Protein AF-0000000084718165 (afdb_homodimer)

Solvent-accessible surface area (backbone atoms only — not comparable to full-atom values): 44497 Å² total; per-residue (Å²): 133,73,77,80,74,73,81,77,75,74,74,78,70,77,78,74,75,75,68,73,74,72,73,70,65,73,81,68,83,66,70,57,52,50,59,66,57,52,39,53,63,62,62,57,82,48,58,59,39,62,93,77,41,86,30,27,52,35,53,53,54,49,40,37,50,51,48,50,33,68,74,63,71,43,50,74,46,80,48,78,74,64,51,44,33,27,45,48,38,58,29,52,63,39,50,43,60,94,84,36,72,75,68,33,61,76,42,34,51,23,50,34,94,40,27,24,42,30,72,43,43,61,33,57,46,48,63,50,45,33,48,48,49,71,42,84,83,52,71,51,41,34,32,42,34,27,53,38,59,22,34,41,47,25,38,37,34,44,84,41,56,41,62,46,38,27,30,24,43,33,38,40,29,50,57,78,73,63,51,69,68,55,48,51,51,49,51,52,51,43,44,46,49,60,39,67,87,56,53,69,51,72,43,84,39,88,50,65,47,33,41,82,20,30,33,34,29,34,58,53,95,90,38,77,41,77,44,35,40,34,22,34,41,25,60,66,48,43,38,74,29,59,38,58,58,91,39,39,34,25,38,36,33,41,35,39,46,55,60,46,51,24,63,51,21,62,53,81,43,57,65,59,80,71,37,76,40,64,84,54,37,66,56,39,61,45,77,56,69,62,75,87,68,92,61,51,76,69,45,79,46,78,42,86,31,28,37,60,59,80,68,45,62,28,48,49,27,38,51,44,39,64,53,42,49,85,60,35,73,27,53,44,28,57,41,79,76,45,78,43,47,44,88,76,51,54,70,69,55,37,65,62,40,32,55,50,88,68,23,22,38,34,36,34,36,38,33,36,35,36,80,76,46,78,78,50,70,67,59,51,36,50,52,51,42,43,39,44,68,66,58,43,68,31,79,42,88,86,73,81,48,92,82,57,78,74,129,136,74,80,78,76,76,82,77,76,74,75,82,71,77,76,77,76,74,69,73,75,73,73,69,63,73,79,68,85,66,69,57,53,51,58,66,56,50,38,52,64,62,65,58,82,48,56,59,40,62,93,78,41,87,32,26,54,35,51,52,55,50,41,34,51,51,48,51,34,68,74,63,71,43,50,75,46,81,47,79,75,64,52,45,34,28,46,49,38,58,30,52,62,39,50,42,61,92,83,35,74,74,67,34,61,75,40,32,51,24,49,34,94,40,26,22,43,31,72,45,42,60,32,58,46,49,64,51,45,34,48,48,49,71,43,86,83,51,73,50,41,33,34,42,33,26,52,39,59,23,35,42,46,27,39,37,34,43,85,42,56,42,62,46,38,27,30,23,42,33,39,39,30,50,57,77,73,62,50,68,68,57,48,52,52,49,51,52,51,43,45,48,50,60,38,67,89,55,54,69,52,71,43,84,38,88,50,66,47,32,40,82,20,29,32,34,30,35,59,53,96,90,38,76,42,77,43,33,40,35,24,35,40,26,59,66,49,43,39,74,28,60,37,59,58,92,39,39,34,26,40,34,32,41,34,39,46,55,60,46,50,24,63,49,20,64,53,82,41,59,66,58,82,71,37,76,38,64,83,53,37,65,57,40,60,45,77,56,67,62,76,88,68,90,62,52,77,70,45,80,46,78,43,85,32,29,37,60,59,80,69,45,63,29,48,49,26,38,51,42,38,63,52,43,49,86,60,35,73,26,53,43,30,56,43,79,78,45,79,42,46,45,87,77,50,55,72,67,55,37,64,62,40,33,55,51,87,69,23,21,38,34,36,36,38,38,34,35,34,36,81,74,46,78,76,50,70,67,58,51,35,51,53,49,41,42,40,46,68,66,58,43,67,31,80,42,86,86,73,81,46,90,80,58,80,76,128

pLDDT: mean 88.86, std 17.83, range [21.25, 98.88]

Radius of gyration: 31.39 Å; Cα contacts (8 Å, |Δi|>4): 1550; chains: 2; bounding box: 89×90×114 Å

Secondary structure (DSSP, 8-state):
-----------------------------PPBPPHHHHHHHHHS--TT-GGG---HHHHHHHHHHHHHHHHH--EEEE----SEEEHHHHTGGGT--TT-GGG-TTT--EEETTEEE-SSGGGGHHHHHHHHHHSSSPPSEEEEEEEEE-------SSS--SS-EEEEEEEEEESSPP-HHHHHHHHHHHHHHHSTT--EEEEE---TTEEEEEEEEEEETTEEEEEEEEEEEPHHHHHHTT--TTTEEEEEEEEEHHHHHHHHHT-S-GGGGG---HHHHGGGGSSSPPPPPPPPPPEEEEEEEEEETT--HHHHHHHHHHHHGGGGGGEEEEEEEEEEEGGGS-HHHHHHHT--TTEEEEEEEEEE--SSSPPPHHHHHHHHHHHHHHH--SSS---SSTT----/-----------------------------PPBPPHHHHHHHHHS--TT-GGG---HHHHHHHHHHHHHHHHH--EEEE----SEEEHHHHTGGGT--TT-GGG-TTT--EEETTEEE-SSGGGGHHHHHHHHHHSSSPPSEEEEEEEEE-------SSS--SS-EEEEEEEEEESSPP-HHHHHHHHHHHHHHHSTT--EEEEE---TTEEEEEEEEEEETTEEEEEEEEEEEPHHHHHHTT--TTTEEEEEEEEEHHHHHHHHHT-S-GGGGG---HHHHGGGGSSSPPPPPPPPPPEEEEEEEEEETT--HHHHHHHHHHHHGGGGGGEEEEEEEEEEEGGGS-HHHHHHHT--TTEEEEEEEEEE--SSSPPPHHHHHHHHHHHHHHH--SS----SSTT----

Nearest PDB structures (foldseek):
  6p24-assembly1_A  TM=9.070E-01  e=9.129E-20  Escherichia coli K-12
  4p73-assembly1_C  TM=8.836E-01  e=7.873E-19  Pseudomonas aeruginosa PAO1
  6p8t-assembly2_G  TM=8.090E-01  e=1.023E-19  Acinetobacter baumannii ATCC 19606 = CIP 70.34 = JCM 6841
  6p8t-assembly2_H  TM=8.080E-01  e=3.559E-19  Acinetobacter baumannii ATCC 19606 = CIP 70.34 = JCM 6841
  6p8t-assembly1_C  TM=8.003E-01  e=7.185E-18  Acinetobacter baumannii ATCC 19606 = CIP 70.34 = JCM 6841

Structure (mmCIF, N/CA/C/O backbone):
data_AF-0000000084718165-model_v1
#
loop_
_entity.id
_entity.type
_entity.pdbx_description
1 polymer 'Phenylalanyl-tRNA synthetase'
#
loop_
_atom_site.group_PDB
_atom_site.id
_atom_site.type_symbol
_atom_site.label_atom_id
_atom_site.label_alt_id
_atom_site.label_comp_id
_atom_site.label_asym_id
_atom_site.label_entity_id
_atom_site.label_seq_id
_atom_site.pdbx_PDB_ins_code
_atom_site.Cartn_x
_atom_site.Cartn_y
_atom_site.Cartn_z
_atom_site.occupancy
_atom_site.B_iso_or_equiv
_atom_site.auth_seq_id
_atom_site.auth_comp_id
_atom_site.auth_asym_id
_atom_site.auth_atom_id
_atom_site.pdbx_PDB_model_num
ATOM 1 N N . MET A 1 1 ? 24.234 -50.719 61.844 1 21.25 1 MET A N 1
ATOM 2 C CA . MET A 1 1 ? 22.891 -50.25 61.5 1 21.25 1 MET A CA 1
ATOM 3 C C . MET A 1 1 ? 22.844 -48.75 61.312 1 21.25 1 MET A C 1
ATOM 5 O O . MET A 1 1 ? 22.812 -48 62.312 1 21.25 1 MET A O 1
ATOM 9 N N . ALA A 1 2 ? 23.672 -48.281 60.5 1 31.02 2 ALA A N 1
ATOM 10 C CA . ALA A 1 2 ? 24.156 -46.906 60.344 1 31.02 2 ALA A CA 1
ATOM 11 C C . ALA A 1 2 ? 23.016 -45.938 60.062 1 31.02 2 ALA A C 1
ATOM 13 O O . ALA A 1 2 ? 22.031 -46.312 59.406 1 31.02 2 ALA A O 1
ATOM 14 N N . PRO A 1 3 ? 22.922 -44.969 60.969 1 33.56 3 PRO A N 1
ATOM 15 C CA . PRO A 1 3 ? 21.734 -44.094 60.969 1 33.56 3 PRO A CA 1
ATOM 16 C C . PRO A 1 3 ? 21.391 -43.625 59.562 1 33.56 3 PRO A C 1
ATOM 18 O O . PRO A 1 3 ? 22.266 -43.562 58.688 1 33.56 3 PRO A O 1
ATOM 21 N N . PRO A 1 4 ? 20.094 -43.781 59.156 1 32.81 4 PRO A N 1
ATOM 22 C CA . PRO A 1 4 ? 19.641 -43.5 57.812 1 32.81 4 PRO A CA 1
ATOM 23 C C . PRO A 1 4 ? 19.984 -42.062 57.344 1 32.81 4 PRO A C 1
ATOM 25 O O . PRO A 1 4 ? 20.156 -41.188 58.188 1 32.81 4 PRO A O 1
ATOM 28 N N . ALA A 1 5 ? 20.703 -41.969 56.281 1 35.66 5 ALA A N 1
ATOM 29 C CA . ALA A 1 5 ? 21.344 -40.812 55.656 1 35.66 5 ALA A CA 1
ATOM 30 C C . ALA A 1 5 ? 20.328 -39.688 55.438 1 35.66 5 ALA A C 1
ATOM 32 O O . ALA A 1 5 ? 19.188 -39.906 55.062 1 35.66 5 ALA A O 1
ATOM 33 N N . PRO A 1 6 ? 20.516 -38.594 56.188 1 32.34 6 PRO A N 1
ATOM 34 C CA . PRO A 1 6 ? 19.5 -37.562 56.156 1 32.34 6 PRO A CA 1
ATOM 35 C C . PRO A 1 6 ? 19.078 -37.125 54.75 1 32.34 6 PRO A C 1
ATOM 37 O O . PRO A 1 6 ? 19.859 -37.281 53.812 1 32.34 6 PRO A O 1
ATOM 40 N N . PRO A 1 7 ? 17.734 -37.094 54.469 1 29.02 7 PRO A N 1
ATOM 41 C CA . PRO A 1 7 ? 17.188 -36.844 53.125 1 29.02 7 PRO A CA 1
ATOM 42 C C . PRO A 1 7 ? 17.75 -35.562 52.5 1 29.02 7 PRO A C 1
ATOM 44 O O . PRO A 1 7 ? 18.016 -34.594 53.219 1 29.02 7 PRO A O 1
ATOM 47 N N . LEU A 1 8 ? 18.656 -35.719 51.531 1 28.25 8 LEU A N 1
ATOM 48 C CA . LEU A 1 8 ? 19.312 -34.656 50.75 1 28.25 8 LEU A CA 1
ATOM 49 C C . LEU A 1 8 ? 18.297 -33.625 50.281 1 28.25 8 LEU A C 1
ATOM 51 O O . LEU A 1 8 ? 17.297 -33.969 49.656 1 28.25 8 LEU A O 1
ATOM 55 N N . GLU A 1 9 ? 18.078 -32.594 51.094 1 26.33 9 GLU A N 1
ATOM 56 C CA . GLU A 1 9 ? 17.219 -31.484 50.75 1 26.33 9 GLU A CA 1
ATOM 57 C C . GLU A 1 9 ? 17.516 -30.969 49.344 1 26.33 9 GLU A C 1
ATOM 59 O O . GLU A 1 9 ? 18.672 -30.734 49 1 26.33 9 GLU A O 1
ATOM 64 N N . ASP A 1 10 ? 16.672 -31.391 48.344 1 24.83 10 ASP A N 1
ATOM 65 C CA . ASP A 1 10 ? 16.766 -31.016 46.938 1 24.83 10 ASP A CA 1
ATOM 66 C C . ASP A 1 10 ? 16.844 -29.5 46.781 1 24.83 10 ASP A C 1
ATOM 68 O O . ASP A 1 10 ? 15.992 -28.766 47.312 1 24.83 10 ASP A O 1
ATOM 72 N N . PRO A 1 11 ? 18.062 -28.984 46.656 1 26.55 11 PRO A N 1
ATOM 73 C CA . PRO A 1 11 ? 18.188 -27.516 46.531 1 26.55 11 PRO A CA 1
ATOM 74 C C . PRO A 1 11 ? 17.25 -26.938 45.5 1 26.55 11 PRO A C 1
ATOM 76 O O . PRO A 1 11 ? 16.938 -27.594 44.5 1 26.55 11 PRO A O 1
ATOM 79 N N . ALA A 1 12 ? 16.25 -26.047 45.938 1 27.22 12 ALA A N 1
ATOM 80 C CA . ALA A 1 12 ? 15.305 -25.234 45.156 1 27.22 12 ALA A CA 1
ATOM 81 C C . ALA A 1 12 ? 16 -24.547 44 1 27.22 12 ALA A C 1
ATOM 83 O O . ALA A 1 12 ? 16.953 -23.781 44.188 1 27.22 12 ALA A O 1
ATOM 84 N N . SER A 1 13 ? 16.203 -25.344 42.875 1 23.59 13 SER A N 1
ATOM 85 C CA . SER A 1 13 ? 16.797 -24.781 41.688 1 23.59 13 SER A CA 1
ATOM 86 C C . SER A 1 13 ? 16.25 -23.391 41.406 1 23.59 13 SER A C 1
ATOM 88 O O . SER A 1 13 ? 15.031 -23.172 41.469 1 23.59 13 SER A O 1
ATOM 90 N N . PRO A 1 14 ? 17.031 -22.344 41.656 1 26.06 14 PRO A N 1
ATOM 91 C CA . PRO A 1 14 ? 16.578 -20.969 41.406 1 26.06 14 PRO A CA 1
ATOM 92 C C . PRO A 1 14 ? 15.922 -20.812 40.031 1 26.06 14 PRO A C 1
ATOM 94 O O . PRO A 1 14 ? 16.297 -21.516 39.094 1 26.06 14 PRO A O 1
ATOM 97 N N . GLY A 1 15 ? 14.594 -20.688 40.031 1 22.33 15 GLY A N 1
ATOM 98 C CA . GLY A 1 15 ? 13.781 -20.375 38.844 1 22.33 15 GLY A CA 1
ATOM 99 C C . GLY A 1 15 ? 14.391 -19.297 37.969 1 22.33 15 GLY A C 1
ATOM 100 O O . GLY A 1 15 ? 14.648 -18.188 38.438 1 22.33 15 GLY A O 1
ATOM 101 N N . ALA A 1 16 ? 15.297 -19.719 37 1 24.53 16 ALA A N 1
ATOM 102 C CA . ALA A 1 16 ? 15.828 -18.812 36 1 24.53 16 ALA A CA 1
ATOM 103 C C . ALA A 1 16 ? 14.727 -17.938 35.406 1 24.53 16 ALA A C 1
ATOM 105 O O . ALA A 1 16 ? 13.75 -18.469 34.875 1 24.53 16 ALA A O 1
ATOM 106 N N . VAL A 1 17 ? 14.594 -16.797 36 1 25.36 17 VAL A N 1
ATOM 107 C CA . VAL A 1 17 ? 13.781 -15.773 35.344 1 25.36 17 VAL A CA 1
ATOM 108 C C . VAL A 1 17 ? 14.141 -15.68 33.875 1 25.36 17 VAL A C 1
ATOM 110 O O . VAL A 1 17 ? 15.281 -15.367 33.5 1 25.36 17 VAL A O 1
ATOM 113 N N . PHE A 1 18 ? 13.484 -16.469 33.062 1 23.06 18 PHE A N 1
ATOM 114 C CA . PHE A 1 18 ? 13.555 -16.25 31.625 1 23.06 18 PHE A CA 1
ATOM 115 C C . PHE A 1 18 ? 13.328 -14.781 31.281 1 23.06 18 PHE A C 1
ATOM 117 O O . PHE A 1 18 ? 12.234 -14.25 31.484 1 23.06 18 PHE A O 1
ATOM 124 N N . LEU A 1 19 ? 14.406 -14.047 31.391 1 24.67 19 LEU A N 1
ATOM 125 C CA . LEU A 1 19 ? 14.328 -12.727 30.781 1 24.67 19 LEU A CA 1
ATOM 126 C C . LEU A 1 19 ? 13.836 -12.812 29.344 1 24.67 19 LEU A C 1
ATOM 128 O O . LEU A 1 19 ? 14.367 -13.586 28.547 1 24.67 19 LEU A O 1
ATOM 132 N N . PRO A 1 20 ? 12.594 -12.578 29.109 1 26.23 20 PRO A N 1
ATOM 133 C CA . PRO A 1 20 ? 12.18 -12.594 27.703 1 26.23 20 PRO A CA 1
ATOM 134 C C . PRO A 1 20 ? 13.172 -11.875 26.781 1 26.23 20 PRO A C 1
ATOM 136 O O . PRO A 1 20 ? 13.773 -10.883 27.188 1 26.23 20 PRO A O 1
ATOM 139 N N . LEU A 1 21 ? 13.867 -12.562 26.016 1 26.08 21 LEU A N 1
ATOM 140 C CA . LEU A 1 21 ? 14.703 -11.977 24.969 1 26.08 21 LEU A CA 1
ATOM 141 C C . LEU A 1 21 ? 13.984 -10.805 24.297 1 26.08 21 LEU A C 1
ATOM 143 O O . LEU A 1 21 ? 12.914 -10.984 23.719 1 26.08 21 LEU A O 1
ATOM 147 N N . GLN A 1 22 ? 13.906 -9.703 24.891 1 27.86 22 GLN A N 1
ATOM 148 C CA . GLN A 1 22 ? 13.578 -8.531 24.094 1 27.86 22 GLN A CA 1
ATOM 149 C C . GLN A 1 22 ? 14.289 -8.578 22.75 1 27.86 22 GLN A C 1
ATOM 151 O O . GLN A 1 22 ? 15.516 -8.461 22.672 1 27.86 22 GLN A O 1
ATOM 156 N N . SER A 1 23 ? 13.992 -9.539 21.906 1 29.34 23 SER A N 1
ATOM 157 C CA . SER A 1 23 ? 14.539 -9.461 20.562 1 29.34 23 SER A CA 1
ATOM 158 C C . SER A 1 23 ? 14.5 -8.031 20.031 1 29.34 23 SER A C 1
ATOM 160 O O . SER A 1 23 ? 13.43 -7.512 19.703 1 29.34 23 SER A O 1
ATOM 162 N N . GLU A 1 24 ? 15.078 -7.148 20.703 1 33 24 GLU A N 1
ATOM 163 C CA . GLU A 1 24 ? 15.359 -5.883 20.016 1 33 24 GLU A CA 1
ATOM 164 C C . GLU A 1 24 ? 15.836 -6.117 18.594 1 33 24 GLU A C 1
ATOM 166 O O . GLU A 1 24 ? 16.938 -6.633 18.375 1 33 24 GLU A O 1
ATOM 171 N N . ASN A 1 25 ? 15.07 -6.66 17.672 1 33.56 25 ASN A N 1
ATOM 172 C CA . ASN A 1 25 ? 15.523 -6.637 16.281 1 33.56 25 ASN A CA 1
ATOM 173 C C . ASN A 1 25 ? 16.203 -5.316 15.938 1 33.56 25 ASN A C 1
ATOM 175 O O . ASN A 1 25 ? 15.641 -4.242 16.156 1 33.56 25 ASN A O 1
ATOM 179 N N . PRO A 1 26 ? 17.422 -5.238 15.992 1 37.44 26 PRO A N 1
ATOM 180 C CA . PRO A 1 26 ? 17.984 -4.012 15.422 1 37.44 26 PRO A CA 1
ATOM 181 C C . PRO A 1 26 ? 17.156 -3.471 14.258 1 37.44 26 PRO A C 1
ATOM 183 O O . PRO A 1 26 ? 16.75 -4.23 13.375 1 37.44 26 PRO A O 1
ATOM 186 N N . SER A 1 27 ? 16.172 -2.719 14.453 1 44.16 27 SER A N 1
ATOM 187 C CA . SER A 1 27 ? 15.367 -2.062 13.422 1 44.16 27 SER A CA 1
ATOM 188 C C . SER A 1 27 ? 16.172 -1.847 12.148 1 44.16 27 SER A C 1
ATOM 190 O O . SER A 1 27 ? 17 -0.93 12.078 1 44.16 27 SER A O 1
ATOM 192 N N . MET A 1 28 ? 16.875 -2.822 11.641 1 46.25 28 MET A N 1
ATOM 193 C CA . MET A 1 28 ? 17.531 -2.717 10.344 1 46.25 28 MET A CA 1
ATOM 194 C C . MET A 1 28 ? 16.672 -1.956 9.352 1 46.25 28 MET A C 1
ATOM 196 O O . MET A 1 28 ? 15.477 -2.244 9.211 1 46.25 28 MET A O 1
ATOM 200 N N . SER A 1 29 ? 17.016 -0.704 9.031 1 63.62 29 SER A N 1
ATOM 201 C CA . SER A 1 29 ? 16.484 0.235 8.055 1 63.62 29 SER A CA 1
ATOM 202 C C . SER A 1 29 ? 16.266 -0.441 6.703 1 63.62 29 SER A C 1
ATOM 204 O O . SER A 1 29 ? 17.219 -0.905 6.074 1 63.62 29 SER A O 1
ATOM 206 N N . VAL A 1 30 ? 15.25 -1.245 6.582 1 78.06 30 VAL A N 1
ATOM 207 C CA . VAL A 1 30 ? 14.945 -1.829 5.281 1 78.06 30 VAL A CA 1
ATOM 208 C C . VAL A 1 30 ? 14.547 -0.728 4.297 1 78.06 30 VAL A C 1
ATOM 210 O O . VAL A 1 30 ? 13.992 0.299 4.695 1 78.06 30 VAL A O 1
ATOM 213 N N . ARG A 1 31 ? 14.977 -0.974 3.102 1 85.75 31 ARG A N 1
ATOM 214 C CA . ARG A 1 31 ? 14.57 -0.051 2.047 1 85.75 31 ARG A CA 1
ATOM 215 C C . ARG A 1 31 ? 13.07 -0.16 1.772 1 85.75 31 ARG A C 1
ATOM 217 O O . ARG A 1 31 ? 12.562 -1.251 1.507 1 85.75 31 ARG A O 1
ATOM 224 N N . ILE A 1 32 ? 12.445 0.97 1.854 1 93.56 32 ILE A N 1
ATOM 225 C CA . ILE A 1 32 ? 10.992 1.021 1.681 1 93.56 32 ILE A CA 1
ATOM 226 C C . ILE A 1 32 ? 10.656 1.447 0.253 1 93.56 32 ILE A C 1
ATOM 228 O O . ILE A 1 32 ? 11.281 2.361 -0.291 1 93.56 32 ILE A O 1
ATOM 232 N N . LEU A 1 33 ? 9.75 0.747 -0.401 1 93.62 33 LEU A N 1
ATOM 233 C CA . LEU A 1 33 ? 9.289 1.1 -1.739 1 93.62 33 LEU A CA 1
ATOM 234 C C . LEU A 1 33 ? 8.75 2.527 -1.771 1 93.62 33 LEU A C 1
ATOM 236 O O . LEU A 1 33 ? 8.141 2.984 -0.804 1 93.62 33 LEU A O 1
ATOM 240 N N . SER A 1 34 ? 8.977 3.172 -2.91 1 92.56 34 SER A N 1
ATOM 241 C CA . SER A 1 34 ? 8.328 4.461 -3.127 1 92.56 34 SER A CA 1
ATOM 242 C C . SER A 1 34 ? 6.82 4.305 -3.303 1 92.56 34 SER A C 1
ATOM 244 O O . SER A 1 34 ? 6.34 3.219 -3.633 1 92.56 34 SER A O 1
ATOM 246 N N . THR A 1 35 ? 6.152 5.383 -3.125 1 93.44 35 THR A N 1
ATOM 247 C CA . THR A 1 35 ? 4.707 5.395 -3.307 1 93.44 35 THR A CA 1
ATOM 248 C C . THR A 1 35 ? 4.34 4.996 -4.734 1 93.44 35 THR A C 1
ATOM 250 O O . THR A 1 35 ? 3.404 4.223 -4.949 1 93.44 35 THR A O 1
ATOM 253 N N . ASP A 1 36 ? 5.062 5.492 -5.664 1 92 36 ASP A N 1
ATOM 254 C CA . ASP A 1 36 ? 4.809 5.184 -7.066 1 92 36 ASP A CA 1
ATOM 255 C C . ASP A 1 36 ? 5.016 3.699 -7.352 1 92 36 ASP A C 1
ATOM 257 O O . ASP A 1 36 ? 4.254 3.092 -8.109 1 92 36 ASP A O 1
ATOM 261 N N . ALA A 1 37 ? 6.039 3.141 -6.758 1 92.44 37 ALA A N 1
ATOM 262 C CA . ALA A 1 37 ? 6.324 1.723 -6.953 1 92.44 37 ALA A CA 1
ATOM 263 C C . ALA A 1 37 ? 5.203 0.854 -6.391 1 92.44 37 ALA A C 1
ATOM 265 O O . ALA A 1 37 ? 4.812 -0.14 -7.004 1 92.44 37 ALA A O 1
ATOM 266 N N . VAL A 1 38 ? 4.688 1.249 -5.227 1 96.06 38 VAL A N 1
ATOM 267 C CA . VAL A 1 38 ? 3.588 0.505 -4.617 1 96.06 38 VAL A CA 1
ATOM 268 C C . VAL A 1 38 ? 2.344 0.611 -5.496 1 96.06 38 VAL A C 1
ATOM 270 O O . VAL A 1 38 ? 1.677 -0.392 -5.766 1 96.06 38 VAL A O 1
ATOM 273 N N . ARG A 1 39 ? 2.047 1.783 -5.973 1 94.44 39 ARG A N 1
ATOM 274 C CA . ARG A 1 39 ? 0.891 1.995 -6.84 1 94.44 39 ARG A CA 1
ATOM 275 C C . ARG A 1 39 ? 0.983 1.136 -8.094 1 94.44 39 ARG A C 1
ATOM 277 O O . ARG A 1 39 ? -0.006 0.53 -8.516 1 94.44 39 ARG A O 1
ATOM 284 N N . TYR A 1 40 ? 2.127 1.091 -8.648 1 92.88 40 TYR A N 1
ATOM 285 C CA . TYR A 1 40 ? 2.326 0.296 -9.852 1 92.88 40 TYR A CA 1
ATOM 286 C C . TYR A 1 40 ? 2.09 -1.184 -9.578 1 92.88 40 TYR A C 1
ATOM 288 O O . TYR A 1 40 ? 1.356 -1.85 -10.312 1 92.88 40 TYR A O 1
ATOM 296 N N . ALA A 1 41 ? 2.746 -1.653 -8.539 1 94.88 41 ALA A N 1
ATOM 297 C CA . ALA A 1 41 ? 2.609 -3.066 -8.195 1 94.88 41 ALA A CA 1
ATOM 298 C C . ALA A 1 41 ? 1.144 -3.445 -8.008 1 94.88 41 ALA A C 1
ATOM 300 O O . ALA A 1 41 ? 0.702 -4.496 -8.477 1 94.88 41 ALA A O 1
ATOM 301 N N . LEU A 1 42 ? 0.367 -2.564 -7.379 1 96.19 42 LEU A N 1
ATOM 302 C CA . LEU A 1 42 ? -1.024 -2.854 -7.051 1 96.19 42 LEU A CA 1
ATOM 303 C C . LEU A 1 42 ? -1.921 -2.68 -8.273 1 96.19 42 LEU A C 1
ATOM 305 O O . LEU A 1 42 ? -3.104 -3.027 -8.234 1 96.19 42 LEU A O 1
ATOM 309 N N . SER A 1 43 ? -1.374 -2.172 -9.336 1 94.31 43 SER A N 1
ATOM 310 C CA . SER A 1 43 ? -2.164 -1.958 -10.547 1 94.31 43 SER A CA 1
ATOM 311 C C . SER A 1 43 ? -2.111 -3.174 -11.469 1 94.31 43 SER A C 1
ATOM 313 O O . SER A 1 43 ? -2.885 -3.271 -12.422 1 94.31 43 SER A O 1
ATOM 315 N N . ILE A 1 44 ? -1.213 -4.098 -11.172 1 94.56 44 ILE A N 1
ATOM 316 C CA . ILE A 1 44 ? -1.032 -5.266 -12.023 1 94.56 44 ILE A CA 1
ATOM 317 C C . ILE A 1 44 ? -2.24 -6.191 -11.898 1 94.56 44 ILE A C 1
ATOM 319 O O . ILE A 1 44 ? -2.643 -6.547 -10.789 1 94.56 44 ILE A O 1
ATOM 323 N N . ARG A 1 45 ? -2.795 -6.574 -13.008 1 95.5 45 ARG A N 1
ATOM 324 C CA . ARG A 1 45 ? -3.98 -7.426 -13.031 1 95.5 45 ARG A CA 1
ATOM 325 C C . ARG A 1 45 ? -3.666 -8.82 -12.5 1 95.5 45 ARG A C 1
ATOM 327 O O . ARG A 1 45 ? -2.691 -9.445 -12.922 1 95.5 45 ARG A O 1
ATOM 334 N N . ASP A 1 46 ? -4.453 -9.289 -11.562 1 97.56 46 ASP A N 1
ATOM 335 C CA . ASP A 1 46 ? -4.426 -10.68 -11.125 1 97.56 46 ASP A CA 1
ATOM 336 C C . ASP A 1 46 ? -5.23 -11.57 -12.07 1 97.56 46 ASP A C 1
ATOM 338 O O . ASP A 1 46 ? -6.461 -11.555 -12.055 1 97.56 46 ASP A O 1
ATOM 342 N N . LEU A 1 47 ? -4.562 -12.43 -12.797 1 98.12 47 LEU A N 1
ATOM 343 C CA . LEU A 1 47 ? -5.191 -13.219 -13.844 1 98.12 47 LEU A CA 1
ATOM 344 C C . LEU A 1 47 ? -6.047 -14.328 -13.25 1 98.12 47 LEU A C 1
ATOM 346 O O . LEU A 1 47 ? -6.863 -14.938 -13.945 1 98.12 47 LEU A O 1
ATOM 350 N N . THR A 1 48 ? -5.871 -14.602 -11.969 1 98.19 48 THR A N 1
ATOM 351 C CA . THR A 1 48 ? -6.66 -15.648 -11.328 1 98.19 48 THR A CA 1
ATOM 352 C C . THR A 1 48 ? -8.039 -15.125 -10.93 1 98.19 48 THR A C 1
ATOM 354 O O . THR A 1 48 ? -8.938 -15.906 -10.602 1 98.19 48 THR A O 1
ATOM 357 N N . ASP A 1 49 ? -8.227 -13.859 -10.922 1 97.06 49 ASP A N 1
ATOM 358 C CA . ASP A 1 49 ? -9.438 -13.211 -10.422 1 97.06 49 ASP A CA 1
ATOM 359 C C . ASP A 1 49 ? -10.406 -12.898 -11.555 1 97.06 49 ASP A C 1
ATOM 361 O O . ASP A 1 49 ? -10.117 -12.047 -12.406 1 97.06 49 ASP A O 1
ATOM 365 N N . PRO A 1 50 ? -11.547 -13.398 -11.562 1 95.69 50 PRO A N 1
ATOM 366 C CA . PRO A 1 50 ? -12.492 -13.156 -12.648 1 95.69 50 PRO A CA 1
ATOM 367 C C . PRO A 1 50 ? -13.078 -11.742 -12.617 1 95.69 50 PRO A C 1
ATOM 369 O O . PRO A 1 50 ? -13.594 -11.266 -13.633 1 95.69 50 PRO A O 1
ATOM 372 N N . SER A 1 51 ? -13.031 -11.117 -11.492 1 92.38 51 SER A N 1
ATOM 373 C CA . SER A 1 51 ? -13.57 -9.766 -11.398 1 92.38 51 SER A CA 1
ATOM 374 C C . SER A 1 51 ? -12.805 -8.805 -12.312 1 92.38 51 SER A C 1
ATOM 376 O O . SER A 1 51 ? -13.32 -7.742 -12.672 1 92.38 51 SER A O 1
ATOM 378 N N . SER A 1 52 ? -11.664 -9.273 -12.742 1 87.88 52 SER A N 1
ATOM 379 C CA . SER A 1 52 ? -10.836 -8.445 -13.609 1 87.88 52 SER A CA 1
ATOM 380 C C . SER A 1 52 ? -10.977 -8.859 -15.07 1 87.88 52 SER A C 1
ATOM 382 O O . SER A 1 52 ? -10.211 -8.422 -15.93 1 87.88 52 SER A O 1
ATOM 384 N N . GLY A 1 53 ? -11.852 -9.781 -15.352 1 93.94 53 GLY A N 1
ATOM 385 C CA . GLY A 1 53 ? -12.055 -10.289 -16.703 1 93.94 53 GLY A CA 1
ATOM 386 C C . GLY A 1 53 ? -11.688 -11.75 -16.844 1 93.94 53 GLY A C 1
ATOM 387 O O . GLY A 1 53 ? -10.969 -12.305 -16.016 1 93.94 53 GLY A O 1
ATOM 388 N N . PRO A 1 54 ? -12.086 -12.289 -17.906 1 96.81 54 PRO A N 1
ATOM 389 C CA . PRO A 1 54 ? -11.836 -13.719 -18.094 1 96.81 54 PRO A CA 1
ATOM 390 C C . PRO A 1 54 ? -10.391 -14.016 -18.5 1 96.81 54 PRO A C 1
ATOM 392 O O . PRO A 1 54 ? -9.742 -13.188 -19.141 1 96.81 54 PRO A O 1
ATOM 395 N N . HIS A 1 55 ? -9.914 -15.156 -18.125 1 98.44 55 HIS A N 1
ATOM 396 C CA . HIS A 1 55 ? -8.586 -15.633 -18.484 1 98.44 55 HIS A CA 1
ATOM 397 C C . HIS A 1 55 ? -8.453 -17.141 -18.25 1 98.44 55 HIS A C 1
ATOM 399 O O . HIS A 1 55 ? -9.07 -17.688 -17.328 1 98.44 55 HIS A O 1
ATOM 405 N N . ALA A 1 56 ? -7.586 -17.75 -19 1 98.62 56 ALA A N 1
ATOM 406 C CA . ALA A 1 56 ? -7.332 -19.188 -18.906 1 98.62 56 ALA A CA 1
ATOM 407 C C . ALA A 1 56 ? -6.848 -19.562 -17.516 1 98.62 56 ALA A C 1
ATOM 409 O O . ALA A 1 56 ? -7.09 -20.688 -17.047 1 98.62 56 ALA A O 1
ATOM 410 N N . MET A 1 57 ? -6.215 -18.656 -16.812 1 98.62 57 MET A N 1
ATOM 411 C CA . MET A 1 57 ? -5.715 -18.891 -15.469 1 98.62 57 MET A CA 1
ATOM 412 C C . MET A 1 57 ? -6.844 -19.312 -14.531 1 98.62 57 MET A C 1
ATOM 414 O O . MET A 1 57 ? -6.66 -20.172 -13.672 1 98.62 57 MET A O 1
ATOM 418 N N . GLN A 1 58 ? -8 -18.703 -14.688 1 98.56 58 GLN A N 1
ATOM 419 C CA . GLN A 1 58 ? -9.164 -19.016 -13.859 1 98.56 58 GLN A CA 1
ATOM 420 C C . GLN A 1 58 ? -9.664 -20.438 -14.125 1 98.56 58 GLN A C 1
ATOM 422 O O . GLN A 1 58 ? -10.125 -21.109 -13.211 1 98.56 58 GLN A O 1
ATOM 427 N N . ARG A 1 59 ? -9.523 -20.828 -15.312 1 98 59 ARG A N 1
ATOM 428 C CA . ARG A 1 59 ? -9.93 -22.188 -15.656 1 98 59 ARG A CA 1
ATOM 429 C C . ARG A 1 59 ? -9.031 -23.219 -14.984 1 98 59 ARG A C 1
ATOM 431 O O . ARG A 1 59 ? -9.5 -24.281 -14.547 1 98 59 ARG A O 1
ATOM 438 N N . LEU A 1 60 ? -7.762 -22.938 -14.953 1 97.88 60 LEU A N 1
ATOM 439 C CA . LEU A 1 60 ? -6.836 -23.812 -14.234 1 97.88 60 LEU A CA 1
ATOM 440 C C . LEU A 1 60 ? -7.234 -23.922 -12.766 1 97.88 60 LEU A C 1
ATOM 442 O O . LEU A 1 60 ? -7.254 -25.031 -12.219 1 97.88 60 LEU A O 1
ATOM 446 N N . VAL A 1 61 ? -7.504 -22.766 -12.172 1 98.5 61 VAL A N 1
ATOM 447 C CA . VAL A 1 61 ? -7.914 -22.734 -10.773 1 98.5 61 VAL A CA 1
ATOM 448 C C . VAL A 1 61 ? -9.172 -23.594 -10.586 1 98.5 61 VAL A C 1
ATOM 450 O O . VAL A 1 61 ? -9.234 -24.422 -9.688 1 98.5 61 VAL A O 1
ATOM 453 N N . ASP A 1 62 ? -10.109 -23.469 -11.477 1 98.12 62 ASP A N 1
ATOM 454 C CA . ASP A 1 62 ? -11.367 -24.188 -11.391 1 98.12 62 ASP A CA 1
ATOM 455 C C . ASP A 1 62 ? -11.148 -25.703 -11.531 1 98.12 62 ASP A C 1
ATOM 457 O O . ASP A 1 62 ? -11.75 -26.484 -10.797 1 98.12 62 ASP A O 1
ATOM 461 N N . ASP A 1 63 ? -10.32 -26.062 -12.445 1 97.94 63 ASP A N 1
ATOM 462 C CA . ASP A 1 63 ? -10.07 -27.469 -12.711 1 97.94 63 ASP A CA 1
ATOM 463 C C . ASP A 1 63 ? -9.484 -28.172 -11.492 1 97.94 63 ASP A C 1
ATOM 465 O O . ASP A 1 63 ? -9.93 -29.25 -11.117 1 97.94 63 ASP A O 1
ATOM 469 N N . VAL A 1 64 ? -8.539 -27.562 -10.938 1 98.38 64 VAL A N 1
ATOM 470 C CA . VAL A 1 64 ? -7.867 -28.219 -9.828 1 98.38 64 VAL A CA 1
ATOM 471 C C . VAL A 1 64 ? -8.805 -28.266 -8.617 1 98.38 64 VAL A C 1
ATOM 473 O O . VAL A 1 64 ? -8.836 -29.266 -7.895 1 98.38 64 VAL A O 1
ATOM 476 N N . LEU A 1 65 ? -9.539 -27.203 -8.367 1 98.62 65 LEU A N 1
ATOM 477 C CA . LEU A 1 65 ? -10.461 -27.203 -7.23 1 98.62 65 LEU A CA 1
ATOM 478 C C . LEU A 1 65 ? -11.578 -28.219 -7.43 1 98.62 65 LEU A C 1
ATOM 480 O O . LEU A 1 65 ? -11.992 -28.875 -6.473 1 98.62 65 LEU A O 1
ATOM 484 N N . ALA A 1 66 ? -12.055 -28.359 -8.641 1 98.31 66 ALA A N 1
ATOM 485 C CA . ALA A 1 66 ? -13.062 -29.375 -8.938 1 98.31 66 ALA A CA 1
ATOM 486 C C . ALA A 1 66 ? -12.531 -30.781 -8.68 1 98.31 66 ALA A C 1
ATOM 488 O O . ALA A 1 66 ? -13.227 -31.625 -8.102 1 98.31 66 ALA A O 1
ATOM 489 N N . ALA A 1 67 ? -11.344 -31.047 -9.102 1 98.56 67 ALA A N 1
ATOM 490 C CA . ALA A 1 67 ? -10.727 -32.344 -8.93 1 98.56 67 ALA A CA 1
ATOM 491 C C . ALA A 1 67 ? -10.562 -32.688 -7.449 1 98.56 67 ALA A C 1
ATOM 493 O O . ALA A 1 67 ? -10.859 -33.812 -7.023 1 98.56 67 ALA A O 1
ATOM 494 N N . LEU A 1 68 ? -10.07 -31.734 -6.699 1 98.5 68 LEU A N 1
ATOM 495 C CA . LEU A 1 68 ? -9.836 -31.969 -5.281 1 98.5 68 LEU A CA 1
ATOM 496 C C . LEU A 1 68 ? -11.156 -32.094 -4.523 1 98.5 68 LEU A C 1
ATOM 498 O O . LEU A 1 68 ? -11.266 -32.906 -3.602 1 98.5 68 LEU A O 1
ATOM 502 N N . ARG A 1 69 ? -12.109 -31.281 -4.895 1 97.5 69 ARG A N 1
ATOM 503 C CA . ARG A 1 69 ? -13.438 -31.406 -4.305 1 97.5 69 ARG A CA 1
ATOM 504 C C . ARG A 1 69 ? -14.023 -32.781 -4.543 1 97.5 69 ARG A C 1
ATOM 506 O O . ARG A 1 69 ? -14.625 -33.375 -3.646 1 97.5 69 ARG A O 1
ATOM 513 N N . GLU A 1 70 ? -13.906 -33.281 -5.703 1 97.38 70 GLU A N 1
ATOM 514 C CA . GLU A 1 70 ? -14.398 -34.594 -6.047 1 97.38 70 GLU A CA 1
ATOM 515 C C . GLU A 1 70 ? -13.664 -35.688 -5.266 1 97.38 70 GLU A C 1
ATOM 517 O O . GLU A 1 70 ? -14.281 -36.625 -4.77 1 97.38 70 GLU A O 1
ATOM 522 N N . ALA A 1 71 ? -12.414 -35.562 -5.141 1 97.31 71 ALA A N 1
ATOM 523 C CA . ALA A 1 71 ? -11.578 -36.562 -4.488 1 97.31 71 ALA A CA 1
ATOM 524 C C . ALA A 1 71 ? -11.875 -36.625 -2.99 1 97.31 71 ALA A C 1
ATOM 526 O O . ALA A 1 71 ? -11.898 -37.719 -2.404 1 97.31 71 ALA A O 1
ATOM 527 N N . TRP A 1 72 ? -12.078 -35.406 -2.381 1 95.56 72 TRP A N 1
ATOM 528 C CA . TRP A 1 72 ? -12.102 -35.375 -0.922 1 95.56 72 TRP A CA 1
ATOM 529 C C . TRP A 1 72 ? -13.508 -35.094 -0.405 1 95.56 72 TRP A C 1
ATOM 531 O O . TRP A 1 72 ? -13.797 -35.312 0.777 1 95.56 72 TRP A O 1
ATOM 541 N N . ARG A 1 73 ? -14.43 -34.562 -1.239 1 94.19 73 ARG A N 1
ATOM 542 C CA . ARG A 1 73 ? -15.789 -34.219 -0.838 1 94.19 73 ARG A CA 1
ATOM 543 C C . ARG A 1 73 ? -15.766 -33.312 0.388 1 94.19 73 ARG A C 1
ATOM 545 O O . ARG A 1 73 ? -16.531 -33.5 1.329 1 94.19 73 ARG A O 1
ATOM 552 N N . CYS A 1 74 ? -14.797 -32.438 0.384 1 92.56 74 CYS A N 1
ATOM 553 C CA . CYS A 1 74 ? -14.648 -31.516 1.508 1 92.56 74 CYS A CA 1
ATOM 554 C C . CYS A 1 74 ? -15.07 -30.094 1.118 1 92.56 74 CYS A C 1
ATOM 556 O O . CYS A 1 74 ? -15.375 -29.844 -0.046 1 92.56 74 CYS A O 1
ATOM 558 N N . ASP A 1 75 ? -15.18 -29.25 2.176 1 93.62 75 ASP A N 1
ATOM 559 C CA . ASP A 1 75 ? -15.461 -27.844 1.95 1 93.62 75 ASP A CA 1
ATOM 560 C C . ASP A 1 75 ? -14.281 -27.141 1.284 1 93.62 75 ASP A C 1
ATOM 562 O O . ASP A 1 75 ? -13.133 -27.328 1.696 1 93.62 75 ASP A O 1
ATOM 566 N N . VAL A 1 76 ? -14.539 -26.484 0.157 1 97 76 VAL A N 1
ATOM 567 C CA . VAL A 1 76 ? -13.5 -25.734 -0.545 1 97 76 VAL A CA 1
ATOM 568 C C . VAL A 1 76 ? -13.719 -24.234 -0.349 1 97 76 VAL A C 1
ATOM 570 O O . VAL A 1 76 ? -14.797 -23.703 -0.663 1 97 76 VAL A O 1
ATOM 573 N N . ARG A 1 77 ? -12.719 -23.531 0.191 1 96.94 77 ARG A N 1
ATOM 574 C CA . ARG A 1 77 ? -12.789 -22.094 0.409 1 96.94 77 ARG A CA 1
ATOM 575 C C . ARG A 1 77 ? -11.75 -21.359 -0.44 1 96.94 77 ARG A C 1
ATOM 577 O O . ARG A 1 77 ? -10.562 -21.391 -0.129 1 96.94 77 ARG A O 1
ATOM 584 N N . LEU A 1 78 ? -12.234 -20.766 -1.501 1 97.69 78 LEU A N 1
ATOM 585 C CA . LEU A 1 78 ? -11.383 -19.938 -2.357 1 97.69 78 LEU A CA 1
ATOM 586 C C . LEU A 1 78 ? -11.219 -18.547 -1.773 1 97.69 78 LEU A C 1
ATOM 588 O O . LEU A 1 78 ? -12.203 -17.812 -1.604 1 97.69 78 LEU A O 1
ATOM 592 N N . GLN A 1 79 ? -9.984 -18.172 -1.427 1 96.44 79 GLN A N 1
ATOM 593 C CA . GLN A 1 79 ? -9.695 -16.922 -0.728 1 96.44 79 GLN A CA 1
ATOM 594 C C . GLN A 1 79 ? -8.805 -16.016 -1.568 1 96.44 79 GLN A C 1
ATOM 596 O O . GLN A 1 79 ? -7.742 -16.438 -2.035 1 96.44 79 GLN A O 1
ATOM 601 N N . ARG A 1 80 ? -9.281 -14.805 -1.812 1 94.81 80 ARG A N 1
ATOM 602 C CA . ARG A 1 80 ? -8.477 -13.742 -2.396 1 94.81 80 ARG A CA 1
ATOM 603 C C . ARG A 1 80 ? -8.328 -12.57 -1.429 1 94.81 80 ARG A C 1
ATOM 605 O O . ARG A 1 80 ? -9.32 -12.078 -0.887 1 94.81 80 ARG A O 1
ATOM 612 N N . ARG A 1 81 ? -7.109 -12.203 -1.159 1 94 81 ARG A N 1
ATOM 613 C CA . ARG A 1 81 ? -6.863 -11.172 -0.156 1 94 81 ARG A CA 1
ATOM 614 C C . ARG A 1 81 ? -5.84 -10.156 -0.656 1 94 81 ARG A C 1
ATOM 616 O O . ARG A 1 81 ? -5.223 -10.352 -1.703 1 94 81 ARG A O 1
ATOM 623 N N . SER A 1 82 ? -5.691 -9.086 0.09 1 94.31 82 SER A N 1
ATOM 624 C CA . SER A 1 82 ? -4.75 -8.016 -0.216 1 94.31 82 SER A CA 1
ATOM 625 C C . SER A 1 82 ? -3.324 -8.547 -0.327 1 94.31 82 SER A C 1
ATOM 627 O O . SER A 1 82 ? -2.91 -9.398 0.466 1 94.31 82 SER A O 1
ATOM 629 N N . PRO A 1 83 ? -2.65 -7.965 -1.323 1 97.75 83 PRO A N 1
ATOM 630 C CA . PRO A 1 83 ? -1.261 -8.406 -1.46 1 97.75 83 PRO A CA 1
ATOM 631 C C . PRO A 1 83 ? -0.325 -7.734 -0.459 1 97.75 83 PRO A C 1
ATOM 633 O O . PRO A 1 83 ? 0.835 -8.133 -0.328 1 97.75 83 PRO A O 1
ATOM 636 N N . ILE A 1 84 ? -0.78 -6.711 0.172 1 98.31 84 ILE A N 1
ATOM 637 C CA . ILE A 1 84 ? -0.003 -6.152 1.273 1 98.31 84 ILE A CA 1
ATOM 638 C C . ILE A 1 84 ? -0.235 -6.977 2.539 1 98.31 84 ILE A C 1
ATOM 640 O O . ILE A 1 84 ? -1.358 -7.047 3.043 1 98.31 84 ILE A O 1
ATOM 644 N N . VAL A 1 85 ? 0.843 -7.562 3.029 1 98.31 85 VAL A N 1
ATOM 645 C CA . VAL A 1 85 ? 0.722 -8.461 4.172 1 98.31 85 VAL A CA 1
ATOM 646 C C . VAL A 1 85 ? 1.772 -8.109 5.223 1 98.31 85 VAL A C 1
ATOM 648 O O . VAL A 1 85 ? 2.754 -7.422 4.922 1 98.31 85 VAL A O 1
ATOM 651 N N . SER A 1 86 ? 1.555 -8.555 6.426 1 97.81 86 SER A N 1
ATOM 652 C CA . SER A 1 86 ? 2.527 -8.32 7.488 1 97.81 86 SER A CA 1
ATOM 653 C C . SER A 1 86 ? 3.758 -9.203 7.316 1 97.81 86 SER A C 1
ATOM 655 O O . SER A 1 86 ? 3.664 -10.305 6.777 1 97.81 86 SER A O 1
ATOM 657 N N . VAL A 1 87 ? 4.855 -8.68 7.809 1 97.19 87 VAL A N 1
ATOM 658 C CA . VAL A 1 87 ? 6.078 -9.477 7.859 1 97.19 87 VAL A CA 1
ATOM 659 C C . VAL A 1 87 ? 5.828 -10.75 8.656 1 97.19 87 VAL A C 1
ATOM 661 O O . VAL A 1 87 ? 6.293 -11.828 8.273 1 97.19 87 VAL A O 1
ATOM 664 N N . SER A 1 88 ? 5.043 -10.68 9.664 1 97 88 SER A N 1
ATOM 665 C CA . SER A 1 88 ? 4.738 -11.82 10.523 1 97 88 SER A CA 1
ATOM 666 C C . SER A 1 88 ? 3.984 -12.906 9.758 1 97 88 SER A C 1
ATOM 668 O O . SER A 1 88 ? 4.34 -14.078 9.828 1 97 88 SER A O 1
ATOM 670 N N . ASP A 1 89 ? 3.031 -12.523 8.961 1 97.44 89 ASP A N 1
ATOM 671 C CA . ASP A 1 89 ? 2.229 -13.508 8.242 1 97.44 89 ASP A CA 1
ATOM 672 C C . ASP A 1 89 ? 3.004 -14.086 7.059 1 97.44 89 ASP A C 1
ATOM 674 O O . ASP A 1 89 ? 2.795 -15.242 6.68 1 97.44 89 ASP A O 1
ATOM 678 N N . ASN A 1 90 ? 3.904 -13.32 6.5 1 97.94 90 ASN A N 1
ATOM 679 C CA . ASN A 1 90 ? 4.664 -13.773 5.34 1 97.94 90 ASN A CA 1
ATOM 680 C C . ASN A 1 90 ? 5.863 -14.625 5.746 1 97.94 90 ASN A C 1
ATOM 682 O O . ASN A 1 90 ? 6.293 -15.5 4.992 1 97.94 90 ASN A O 1
ATOM 686 N N . TYR A 1 91 ? 6.449 -14.352 7.004 1 97.25 91 TYR A N 1
ATOM 687 C CA . TYR A 1 91 ? 7.699 -15.023 7.336 1 97.25 91 TYR A CA 1
ATOM 688 C C . TYR A 1 91 ? 7.625 -15.672 8.711 1 97.25 91 TYR A C 1
ATOM 690 O O . TYR A 1 91 ? 7.73 -16.891 8.836 1 97.25 91 TYR A O 1
ATOM 698 N N . ASP A 1 92 ? 7.309 -14.914 9.781 1 97.12 92 ASP A N 1
ATOM 699 C CA . ASP A 1 92 ? 7.398 -15.398 11.156 1 97.12 92 ASP A CA 1
ATOM 700 C C . ASP A 1 92 ? 6.453 -16.578 11.383 1 97.12 92 ASP A C 1
ATOM 702 O O . ASP A 1 92 ? 6.883 -17.656 11.82 1 97.12 92 ASP A O 1
ATOM 706 N N . ARG A 1 93 ? 5.289 -16.422 11.016 1 97.44 93 ARG 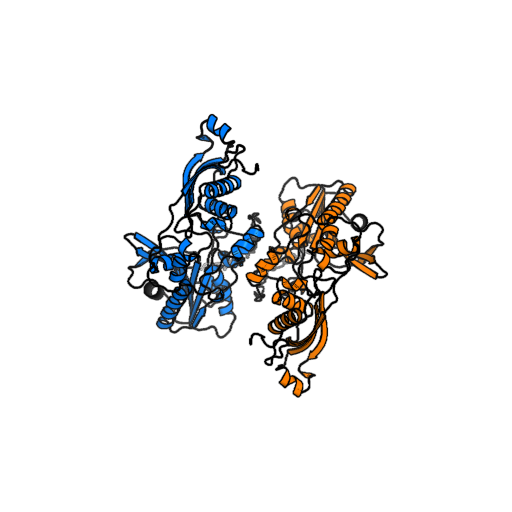A N 1
ATOM 707 C CA . ARG A 1 93 ? 4.262 -17.406 11.312 1 97.44 93 ARG A CA 1
ATOM 708 C C . ARG A 1 93 ? 4.359 -18.609 10.367 1 97.44 93 ARG A C 1
ATOM 710 O O . ARG A 1 93 ? 3.736 -19.641 10.602 1 97.44 93 ARG A O 1
ATOM 717 N N . LEU A 1 94 ? 5.098 -18.469 9.359 1 97.69 94 LEU A N 1
ATOM 718 C CA . LEU A 1 94 ? 5.434 -19.578 8.477 1 97.69 94 LEU A CA 1
ATOM 719 C C . LEU A 1 94 ? 6.781 -20.188 8.852 1 97.69 94 LEU A C 1
ATOM 721 O O . LEU A 1 94 ? 7.336 -20.984 8.102 1 97.69 94 LEU A O 1
ATOM 725 N N . ARG A 1 95 ? 7.34 -19.734 9.898 1 96.75 95 ARG A N 1
ATOM 726 C CA . ARG A 1 95 ? 8.492 -20.328 10.562 1 96.75 95 ARG A CA 1
ATOM 727 C C . ARG A 1 95 ? 9.773 -20.062 9.773 1 96.75 95 ARG A C 1
ATOM 729 O O . ARG A 1 95 ? 10.711 -20.875 9.82 1 96.75 95 ARG A O 1
ATOM 736 N N . TYR A 1 96 ? 9.773 -19.031 8.984 1 95.69 96 TYR A N 1
ATOM 737 C CA . TYR A 1 96 ? 11.031 -18.578 8.398 1 95.69 96 TYR A CA 1
ATOM 738 C C . TYR A 1 96 ? 11.969 -18.031 9.461 1 95.69 96 TYR A C 1
ATOM 740 O O . TYR A 1 96 ? 11.531 -17.312 10.375 1 95.69 96 TYR A O 1
ATOM 748 N N . PRO A 1 97 ? 13.234 -18.312 9.281 1 93.38 97 PRO A N 1
ATOM 749 C CA . PRO A 1 97 ? 14.18 -17.766 10.266 1 93.38 97 PRO A CA 1
ATOM 750 C C . PRO A 1 97 ? 14.242 -16.234 10.242 1 93.38 97 PRO A C 1
ATOM 752 O O . PRO A 1 97 ? 14.148 -15.633 9.172 1 93.38 97 PRO A O 1
ATOM 755 N N . PRO A 1 98 ? 14.32 -15.594 11.383 1 90.12 98 PRO A N 1
ATOM 756 C CA . PRO A 1 98 ? 14.344 -14.133 11.461 1 90.12 98 PRO A CA 1
ATOM 757 C C . PRO A 1 98 ? 15.484 -13.516 10.648 1 90.12 98 PRO A C 1
ATOM 759 O O . PRO A 1 98 ? 15.359 -12.383 10.172 1 90.12 98 PRO A O 1
ATOM 762 N N . ASP A 1 99 ? 16.562 -14.172 10.469 1 87.25 99 ASP A N 1
ATOM 763 C CA . ASP A 1 99 ? 17.703 -13.664 9.727 1 87.25 99 ASP A CA 1
ATOM 764 C C . ASP A 1 99 ? 17.875 -14.398 8.398 1 87.25 99 ASP A C 1
ATOM 766 O O . ASP A 1 99 ? 18.984 -14.438 7.84 1 87.25 99 ASP A O 1
ATOM 770 N N . GLY A 1 100 ? 16.859 -14.883 8 1 87.62 100 GLY A N 1
ATOM 771 C CA . GLY A 1 100 ? 16.938 -15.656 6.77 1 87.62 100 GLY A CA 1
ATOM 772 C C . GLY A 1 100 ? 17.109 -14.797 5.531 1 87.62 100 GLY A C 1
ATOM 773 O O . GLY A 1 100 ? 16.641 -13.664 5.484 1 87.62 100 GLY A O 1
ATOM 774 N N . ALA A 1 101 ? 17.688 -15.344 4.527 1 81.75 101 ALA A N 1
ATOM 775 C CA . ALA A 1 101 ? 17.984 -14.664 3.271 1 81.75 101 ALA A CA 1
ATOM 776 C C . ALA A 1 101 ? 16.703 -14.203 2.582 1 81.75 101 ALA A C 1
ATOM 778 O O . ALA A 1 101 ? 16.688 -13.18 1.898 1 81.75 101 ALA A O 1
ATOM 779 N N . ALA A 1 102 ? 15.656 -14.906 2.803 1 83.75 102 ALA A N 1
ATOM 780 C CA . ALA A 1 102 ? 14.383 -14.594 2.16 1 83.75 102 ALA A CA 1
ATOM 781 C C . ALA A 1 102 ? 13.891 -13.203 2.561 1 83.75 102 ALA A C 1
ATOM 783 O O . ALA A 1 102 ? 13.18 -12.547 1.798 1 83.75 102 ALA A O 1
ATOM 784 N N . ARG A 1 103 ? 14.367 -12.789 3.643 1 86.94 103 ARG A N 1
ATOM 785 C CA . ARG A 1 103 ? 13.875 -11.531 4.199 1 86.94 103 ARG A CA 1
ATOM 786 C C . ARG A 1 103 ? 14.695 -10.352 3.684 1 86.94 103 ARG A C 1
ATOM 788 O O . ARG A 1 103 ? 14.328 -9.195 3.895 1 86.94 103 ARG A O 1
ATOM 795 N N . ASP A 1 104 ? 15.711 -10.719 3.035 1 83.94 104 ASP A N 1
ATOM 796 C CA . ASP A 1 104 ? 16.594 -9.664 2.543 1 83.94 104 ASP A CA 1
ATOM 797 C C . ASP A 1 104 ? 15.844 -8.734 1.584 1 83.94 104 ASP A C 1
ATOM 799 O O . ASP A 1 104 ? 15.117 -9.195 0.707 1 83.94 104 ASP A O 1
ATOM 803 N N . GLU A 1 105 ? 16.047 -7.43 1.842 1 79.06 105 GLU A N 1
ATOM 804 C CA . GLU A 1 105 ? 15.391 -6.402 1.033 1 79.06 105 GLU A CA 1
ATOM 805 C C . GLU A 1 105 ? 15.773 -6.535 -0.438 1 79.06 105 GLU A C 1
ATOM 807 O O . GLU A 1 105 ? 15.078 -6.02 -1.314 1 79.06 105 GLU A O 1
ATOM 812 N N . ARG A 1 106 ? 16.766 -7.27 -0.723 1 78.56 106 ARG A N 1
ATOM 813 C CA . ARG A 1 106 ? 17.188 -7.535 -2.096 1 78.56 106 ARG A CA 1
ATOM 814 C C . ARG A 1 106 ? 16.188 -8.422 -2.814 1 78.56 106 ARG A C 1
ATOM 816 O O . ARG A 1 106 ? 16.109 -8.43 -4.043 1 78.56 106 ARG A O 1
ATOM 823 N N . TYR A 1 107 ? 15.367 -9.039 -1.974 1 81.75 107 TYR A N 1
ATOM 824 C CA . TYR A 1 107 ? 14.422 -9.977 -2.57 1 81.75 107 TYR A CA 1
ATOM 825 C C . TYR A 1 107 ? 12.992 -9.609 -2.223 1 81.75 107 TYR A C 1
ATOM 827 O O . TYR A 1 107 ? 12.055 -10 -2.922 1 81.75 107 TYR A O 1
ATOM 835 N N . THR A 1 108 ? 12.859 -8.914 -1.12 1 91 108 THR A N 1
ATOM 836 C CA . THR A 1 108 ? 11.539 -8.609 -0.587 1 91 108 THR A CA 1
ATOM 837 C C . THR A 1 108 ? 11.211 -7.133 -0.76 1 91 108 THR A C 1
ATOM 839 O O . THR A 1 108 ? 12.055 -6.27 -0.523 1 91 108 THR A O 1
ATOM 842 N N . ARG A 1 109 ? 10.047 -6.836 -1.197 1 94.75 109 ARG A N 1
ATOM 843 C CA . ARG A 1 109 ? 9.578 -5.469 -1.405 1 94.75 109 ARG A CA 1
ATOM 844 C C . ARG A 1 109 ? 8.789 -4.969 -0.199 1 94.75 109 ARG A C 1
ATOM 846 O O . ARG A 1 109 ? 7.582 -5.18 -0.113 1 94.75 109 ARG A O 1
ATOM 853 N N . TYR A 1 110 ? 9.406 -4.223 0.647 1 95.94 110 TYR A N 1
ATOM 854 C CA . TYR A 1 110 ? 8.797 -3.717 1.872 1 95.94 110 TYR A CA 1
ATOM 855 C C . TYR A 1 110 ? 8.039 -2.424 1.607 1 95.94 110 TYR A C 1
ATOM 857 O O . TYR A 1 110 ? 8.5 -1.57 0.846 1 95.94 110 TYR A O 1
ATOM 865 N N . VAL A 1 111 ? 6.887 -2.299 2.273 1 97.31 111 VAL A N 1
ATOM 866 C CA . VAL A 1 111 ? 6.113 -1.069 2.125 1 97.31 111 VAL A CA 1
ATOM 867 C C . VAL A 1 111 ? 6.223 -0.235 3.398 1 97.31 111 VAL A C 1
ATOM 869 O O . VAL A 1 111 ? 5.926 0.962 3.391 1 97.31 111 VAL A O 1
ATOM 872 N N . CYS A 1 112 ? 6.527 -0.779 4.469 1 96.06 112 CYS A N 1
ATOM 873 C CA . CYS A 1 112 ? 6.988 -0.173 5.715 1 96.06 112 CYS A CA 1
ATOM 874 C C . CYS A 1 112 ? 7.789 -1.171 6.539 1 96.06 112 CYS A C 1
ATOM 876 O O . CYS A 1 112 ? 8.18 -2.227 6.039 1 96.06 112 CYS A O 1
ATOM 878 N N . ASP A 1 113 ? 8.031 -0.835 7.82 1 94.25 113 ASP A N 1
ATOM 879 C CA . ASP A 1 113 ? 8.938 -1.667 8.609 1 94.25 113 ASP A CA 1
ATOM 880 C C . ASP A 1 113 ? 8.266 -2.975 9.016 1 94.25 113 ASP A C 1
ATOM 882 O O . ASP A 1 113 ? 8.938 -3.953 9.344 1 94.25 113 ASP A O 1
ATOM 886 N N . THR A 1 114 ? 6.926 -3.045 8.914 1 96.75 114 THR A N 1
ATOM 887 C CA . THR A 1 114 ? 6.238 -4.227 9.422 1 96.75 114 THR A CA 1
ATOM 888 C C . THR A 1 114 ? 5.402 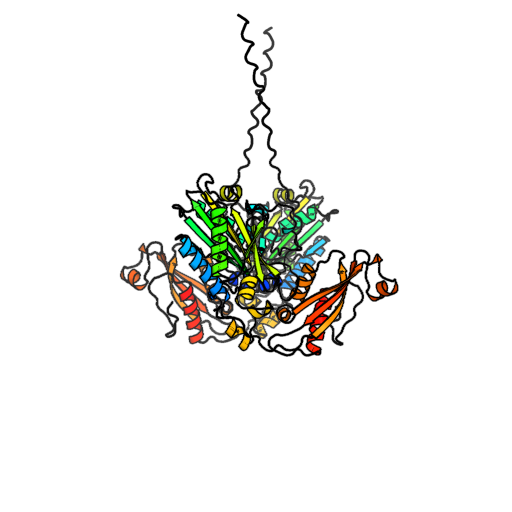-4.875 8.32 1 96.75 114 THR A C 1
ATOM 890 O O . THR A 1 114 ? 4.648 -5.816 8.578 1 96.75 114 THR A O 1
ATOM 893 N N . ALA A 1 115 ? 5.504 -4.395 7.117 1 97.69 115 ALA A N 1
ATOM 894 C CA . ALA A 1 115 ? 4.652 -4.918 6.051 1 97.69 115 ALA A CA 1
ATOM 895 C C . ALA A 1 115 ? 5.391 -4.934 4.715 1 97.69 115 ALA A C 1
ATOM 897 O O . ALA A 1 115 ? 6.363 -4.203 4.531 1 97.69 115 ALA A O 1
ATOM 898 N N . LEU A 1 116 ? 4.934 -5.777 3.84 1 98.19 116 LEU A N 1
ATOM 899 C CA . LEU A 1 116 ? 5.551 -5.988 2.535 1 98.19 116 LEU A CA 1
ATOM 900 C C . LEU A 1 116 ? 4.516 -6.453 1.515 1 98.19 116 LEU A C 1
ATOM 902 O O . LEU A 1 116 ? 3.375 -6.75 1.873 1 98.19 116 LEU A O 1
ATOM 906 N N . LEU A 1 117 ? 4.836 -6.324 0.259 1 98.06 117 LEU A N 1
ATOM 907 C CA . LEU A 1 117 ? 4.094 -7.055 -0.76 1 98.06 117 LEU A CA 1
ATOM 908 C C . LEU A 1 117 ? 4.395 -8.547 -0.687 1 98.06 117 LEU A C 1
ATOM 910 O O . LEU A 1 117 ? 5.559 -8.953 -0.666 1 98.06 117 LEU A O 1
ATOM 914 N N . ARG A 1 118 ? 3.398 -9.336 -0.613 1 98.5 118 ARG A N 1
ATOM 915 C CA . ARG A 1 118 ? 3.6 -10.75 -0.315 1 98.5 118 ARG A CA 1
ATOM 916 C C . ARG A 1 118 ? 4.555 -11.391 -1.315 1 98.5 118 ARG A C 1
ATOM 918 O O . ARG A 1 118 ? 4.461 -11.148 -2.52 1 98.5 118 ARG A O 1
ATOM 925 N N . THR A 1 119 ? 5.445 -12.273 -0.862 1 97.5 119 THR A N 1
ATOM 926 C CA . THR A 1 119 ? 6.434 -12.953 -1.688 1 97.5 119 THR A CA 1
ATOM 927 C C . THR A 1 119 ? 5.941 -14.344 -2.082 1 97.5 119 THR A C 1
ATOM 929 O O . THR A 1 119 ? 6.527 -14.992 -2.953 1 97.5 119 THR A O 1
ATOM 932 N N . GLN A 1 120 ? 4.91 -14.734 -1.42 1 97.81 120 GLN A N 1
ATOM 933 C CA . GLN A 1 120 ? 4.289 -16.047 -1.606 1 97.81 120 GLN A CA 1
ATOM 934 C C . GLN A 1 120 ? 2.838 -16.031 -1.136 1 97.81 120 GLN A C 1
ATOM 936 O O . GLN A 1 120 ? 2.494 -15.336 -0.176 1 97.81 120 GLN A O 1
ATOM 941 N N . THR A 1 121 ? 2.023 -16.828 -1.783 1 98.62 121 THR A N 1
ATOM 942 C CA . THR A 1 121 ? 0.615 -16.859 -1.406 1 98.62 121 THR A CA 1
ATOM 943 C C . THR A 1 121 ? 0.422 -17.578 -0.073 1 98.62 121 THR A C 1
ATOM 945 O O . THR A 1 121 ? -0.627 -17.438 0.561 1 98.62 121 THR A O 1
ATOM 948 N N . SER A 1 122 ? 1.452 -18.297 0.389 1 98.5 122 SER A N 1
ATOM 949 C CA . SER A 1 122 ? 1.369 -18.922 1.706 1 98.5 122 SER A CA 1
ATOM 950 C C . SER A 1 122 ? 1.154 -17.875 2.799 1 98.5 122 SER A C 1
ATOM 952 O O . SER A 1 122 ? 0.726 -18.219 3.906 1 98.5 122 SER A O 1
ATOM 954 N N . ALA A 1 123 ? 1.438 -16.656 2.492 1 98.31 123 ALA A N 1
ATOM 955 C CA . ALA A 1 123 ? 1.251 -15.562 3.449 1 98.31 123 ALA A CA 1
ATOM 956 C C . ALA A 1 123 ? -0.213 -15.445 3.863 1 98.31 123 ALA A C 1
ATOM 958 O O . ALA A 1 123 ? -0.524 -14.867 4.906 1 98.31 123 ALA A O 1
ATOM 959 N N . MET A 1 124 ? -1.089 -15.961 3.104 1 98.12 124 MET A N 1
ATOM 960 C CA . MET A 1 124 ? -2.52 -15.883 3.387 1 98.12 124 MET A CA 1
ATOM 961 C C . MET A 1 124 ? -2.939 -16.953 4.383 1 98.12 124 MET A C 1
ATOM 963 O O . MET A 1 124 ? -4.031 -16.891 4.949 1 98.12 124 MET A O 1
ATOM 967 N N . ILE A 1 125 ? -2.117 -17.922 4.652 1 98.38 125 ILE A N 1
ATOM 968 C CA . ILE A 1 125 ? -2.541 -19.141 5.328 1 98.38 125 ILE A CA 1
ATOM 969 C C . ILE A 1 125 ? -2.625 -18.891 6.832 1 98.38 125 ILE A C 1
ATOM 971 O O . ILE A 1 125 ? -3.619 -19.25 7.469 1 98.38 125 ILE A O 1
ATOM 975 N N . PRO A 1 126 ? -1.641 -18.234 7.449 1 97.5 126 PRO A N 1
ATOM 976 C CA . PRO A 1 126 ? -1.71 -18.078 8.906 1 97.5 126 PRO A CA 1
ATOM 977 C C . PRO A 1 126 ? -2.984 -17.375 9.359 1 97.5 126 PRO A C 1
ATOM 979 O O . PRO A 1 126 ? -3.682 -17.859 10.25 1 97.5 126 PRO A O 1
ATOM 982 N N . PRO A 1 127 ? -3.316 -16.234 8.758 1 96.12 127 PRO A N 1
ATOM 983 C CA . PRO A 1 127 ? -4.566 -15.609 9.203 1 96.12 127 PRO A CA 1
ATOM 984 C C . PRO A 1 127 ? -5.785 -16.5 8.977 1 96.12 127 PRO A C 1
ATOM 986 O O . PRO A 1 127 ? -6.727 -16.484 9.773 1 96.12 127 PRO A O 1
ATOM 989 N N . LEU A 1 128 ? -5.816 -17.25 7.934 1 96.06 128 LEU A N 1
ATOM 990 C CA . LEU A 1 128 ? -6.941 -18.141 7.648 1 96.06 128 LEU A CA 1
ATOM 991 C C . LEU A 1 128 ? -7.027 -19.266 8.68 1 96.06 128 LEU A C 1
ATOM 993 O O . LEU A 1 128 ? -8.125 -19.641 9.094 1 96.06 128 LEU A O 1
ATOM 997 N N . LEU A 1 129 ? -5.91 -19.812 9.078 1 96.38 129 LEU A N 1
ATOM 998 C CA . LEU A 1 129 ? -5.891 -20.859 10.102 1 96.38 129 LEU A CA 1
ATOM 999 C C . LEU A 1 129 ? -6.387 -20.312 11.438 1 96.38 129 LEU A C 1
ATOM 1001 O O . LEU A 1 129 ? -7.125 -21 12.156 1 96.38 129 LEU A O 1
ATOM 1005 N N . ARG A 1 130 ? -5.969 -19.109 11.758 1 94.44 130 ARG A N 1
ATOM 1006 C CA . ARG A 1 130 ? -6.469 -18.5 12.984 1 94.44 130 ARG A CA 1
ATOM 1007 C C . ARG A 1 130 ? -7.984 -18.328 12.938 1 94.44 130 ARG A C 1
ATOM 1009 O O . ARG A 1 130 ? -8.664 -18.547 13.938 1 94.44 130 ARG A O 1
ATOM 1016 N N . GLN A 1 131 ? -8.445 -17.938 11.797 1 91.88 131 GLN A N 1
ATOM 1017 C CA . GLN A 1 131 ? -9.891 -17.812 11.617 1 91.88 131 GLN A CA 1
ATOM 1018 C C . GLN A 1 131 ? -10.586 -19.156 11.797 1 91.88 131 GLN A C 1
ATOM 1020 O O . GLN A 1 131 ? -11.648 -19.234 12.422 1 91.88 131 GLN A O 1
ATOM 1025 N N . LEU A 1 132 ? -10.008 -20.188 11.242 1 91.94 132 LEU A N 1
ATOM 1026 C CA . LEU A 1 132 ? -10.562 -21.531 11.383 1 91.94 132 LEU A CA 1
ATOM 1027 C C . LEU A 1 132 ? -10.609 -21.953 12.852 1 91.94 132 LEU A C 1
ATOM 1029 O O . LEU A 1 132 ? -11.562 -22.594 13.281 1 91.94 132 LEU A O 1
ATOM 1033 N N . ALA A 1 133 ? -9.625 -21.578 13.602 1 91.31 133 ALA A N 1
ATOM 1034 C CA . ALA A 1 133 ? -9.508 -21.953 15.008 1 91.31 133 ALA A CA 1
ATOM 1035 C C . ALA A 1 133 ? -10.555 -21.234 15.852 1 91.31 133 ALA A C 1
ATOM 1037 O O . ALA A 1 133 ? -11.031 -21.781 16.859 1 91.31 133 ALA A O 1
ATOM 1038 N N . ASN A 1 134 ? -10.93 -20 15.43 1 86.69 134 ASN A N 1
ATOM 1039 C CA . ASN A 1 134 ? -11.773 -19.141 16.266 1 86.69 134 ASN A CA 1
ATOM 1040 C C . ASN A 1 134 ? -13.234 -19.203 15.82 1 86.69 134 ASN A C 1
ATOM 1042 O O . ASN A 1 134 ? -14.094 -18.547 16.406 1 86.69 134 ASN A O 1
ATOM 1046 N N . THR A 1 135 ? -13.578 -19.75 14.789 1 77.56 135 THR A N 1
ATOM 1047 C CA . THR A 1 135 ? -14.969 -19.812 14.336 1 77.56 135 THR A CA 1
ATOM 1048 C C . THR A 1 135 ? -15.555 -21.203 14.578 1 77.56 135 THR A C 1
ATOM 1050 O O . THR A 1 135 ? -15.328 -22.125 13.789 1 77.56 135 THR A O 1
ATOM 1053 N N . PRO A 1 136 ? -16.266 -21.375 15.703 1 65.75 136 PRO A N 1
ATOM 1054 C CA . PRO A 1 136 ? -16.938 -22.641 15.953 1 65.75 136 PRO A CA 1
ATOM 1055 C C . PRO A 1 136 ? -18.312 -22.734 15.289 1 65.75 136 PRO A C 1
ATOM 1057 O O . PRO A 1 136 ? -19 -21.719 15.18 1 65.75 136 PRO A O 1
ATOM 1060 N N . PRO A 1 137 ? -18.734 -23.984 14.547 1 64.5 137 PRO A N 1
ATOM 1061 C CA . PRO A 1 137 ? -17.938 -25.219 14.523 1 64.5 137 PRO A CA 1
ATOM 1062 C C . PRO A 1 137 ? -16.938 -25.234 13.367 1 64.5 137 PRO A C 1
ATOM 1064 O O . PRO A 1 137 ? -17.312 -24.969 12.219 1 64.5 137 PRO A O 1
ATOM 1067 N N . SER A 1 138 ? -15.719 -25.375 13.555 1 64.06 138 SER A N 1
ATOM 1068 C CA . SER A 1 138 ? -14.703 -25.516 12.516 1 64.06 138 SER A CA 1
ATOM 1069 C C . SER A 1 138 ? -14.969 -26.75 11.648 1 64.06 138 SER A C 1
ATOM 1071 O O . SER A 1 138 ? -15.352 -27.797 12.164 1 64.06 138 SER A O 1
ATOM 1073 N N . PRO A 1 139 ? -15.031 -26.422 10.297 1 71.56 139 PRO A N 1
ATOM 1074 C CA . PRO A 1 139 ? -15.234 -27.609 9.453 1 71.56 139 PRO A CA 1
ATOM 1075 C C . PRO A 1 139 ? -14.273 -28.75 9.797 1 71.56 139 PRO A C 1
ATOM 1077 O O . PRO A 1 139 ? -13.141 -28.5 10.211 1 71.56 139 PRO A O 1
ATOM 1080 N N . GLU A 1 140 ? -14.82 -29.938 9.633 1 83.81 140 GLU A N 1
ATOM 1081 C CA . GLU A 1 140 ? -14.016 -31.109 9.938 1 83.81 140 GLU A CA 1
ATOM 1082 C C . GLU A 1 140 ? -12.93 -31.328 8.891 1 83.81 140 GLU A C 1
ATOM 1084 O O . GLU A 1 140 ? -11.844 -31.812 9.211 1 83.81 140 GLU A O 1
ATOM 1089 N N . ASP A 1 141 ? -13.227 -30.969 7.691 1 94.56 141 ASP A N 1
ATOM 1090 C CA . ASP A 1 141 ? -12.336 -31.125 6.547 1 94.56 141 ASP A CA 1
ATOM 1091 C C . ASP A 1 141 ? -12.508 -29.984 5.547 1 94.56 141 ASP A C 1
ATOM 1093 O O . ASP A 1 141 ? -13.578 -29.844 4.953 1 94.56 141 ASP A O 1
ATOM 1097 N N . VAL A 1 142 ? -11.438 -29.156 5.406 1 96.81 142 VAL A N 1
ATOM 1098 C CA . VAL A 1 142 ? -11.57 -27.969 4.57 1 96.81 142 VAL A CA 1
ATOM 1099 C C . VAL A 1 142 ? -10.328 -27.812 3.695 1 96.81 142 VAL A C 1
ATOM 1101 O O . VAL A 1 142 ? -9.211 -28.094 4.137 1 96.81 142 VAL A O 1
ATOM 1104 N N . LEU A 1 143 ? -10.555 -27.438 2.449 1 98.31 143 LEU A N 1
ATOM 1105 C CA . LEU A 1 143 ? -9.484 -27.016 1.552 1 98.31 143 LEU A CA 1
ATOM 1106 C C . LEU A 1 143 ? -9.445 -25.5 1.421 1 98.31 143 LEU A C 1
ATOM 1108 O O . LEU A 1 143 ? -10.406 -24.891 0.947 1 98.31 143 LEU A O 1
ATOM 1112 N N . LEU A 1 144 ? -8.391 -24.906 1.897 1 98.31 144 LEU A N 1
ATOM 1113 C CA . LEU A 1 144 ? -8.125 -23.484 1.665 1 98.31 144 LEU A CA 1
ATOM 1114 C C . LEU A 1 144 ? -7.359 -23.281 0.365 1 98.31 144 LEU A C 1
ATOM 1116 O O . LEU A 1 144 ? -6.27 -23.844 0.19 1 98.31 144 LEU A O 1
ATOM 1120 N N . ALA A 1 145 ? -7.949 -22.625 -0.578 1 98.81 145 ALA A N 1
ATOM 1121 C CA . ALA A 1 145 ? -7.324 -22.312 -1.859 1 98.81 145 ALA A CA 1
ATOM 1122 C C . ALA A 1 145 ? -7.043 -20.812 -1.98 1 98.81 145 ALA A C 1
ATOM 1124 O O . ALA A 1 145 ? -7.965 -20 -1.922 1 98.81 145 ALA A O 1
ATOM 1125 N N . CYS A 1 146 ? -5.793 -20.469 -2.158 1 98.75 146 CYS A N 1
ATOM 1126 C CA . CYS A 1 146 ? -5.379 -19.062 -2.137 1 98.75 146 CYS A CA 1
ATOM 1127 C C . CYS A 1 146 ? -4.574 -18.719 -3.383 1 98.75 146 CYS A C 1
ATOM 1129 O O . CYS A 1 146 ? -3.344 -18.688 -3.346 1 98.75 146 CYS A O 1
ATOM 1131 N N . PRO A 1 147 ? -5.211 -18.406 -4.508 1 98.69 147 PRO A N 1
ATOM 1132 C CA . PRO A 1 147 ? -4.5 -17.938 -5.695 1 98.69 147 PRO A CA 1
ATOM 1133 C C . PRO A 1 147 ? -4.215 -16.438 -5.652 1 98.69 147 PRO A C 1
ATOM 1135 O O . PRO A 1 147 ? -4.91 -15.688 -4.961 1 98.69 147 PRO A O 1
ATOM 1138 N N . GLY A 1 148 ? -3.162 -16.047 -6.344 1 98.38 148 GLY A N 1
ATOM 1139 C CA . GLY A 1 148 ? -2.934 -14.609 -6.488 1 98.38 148 GLY A CA 1
ATOM 1140 C C . GLY A 1 148 ? -1.538 -14.273 -6.98 1 98.38 148 GLY A C 1
ATOM 1141 O O . GLY A 1 148 ? -0.717 -15.172 -7.191 1 98.38 148 GLY A O 1
ATOM 1142 N N . LEU A 1 149 ? -1.308 -12.992 -7.141 1 97.94 149 LEU A N 1
ATOM 1143 C CA . LEU A 1 149 ? 0.002 -12.461 -7.504 1 97.94 149 LEU A CA 1
ATOM 1144 C C . LEU A 1 149 ? 0.941 -12.461 -6.305 1 97.94 149 LEU A C 1
ATOM 1146 O O . LEU A 1 149 ? 0.497 -12.312 -5.164 1 97.94 149 LEU A O 1
ATOM 1150 N N . VAL A 1 150 ? 2.145 -12.648 -6.582 1 98.25 150 VAL A N 1
ATOM 1151 C CA . VAL A 1 150 ? 3.201 -12.414 -5.602 1 98.25 150 VAL A CA 1
ATOM 1152 C C . VAL A 1 150 ? 4.246 -11.469 -6.184 1 98.25 150 VAL A C 1
ATOM 1154 O O . VAL A 1 150 ? 4.25 -11.203 -7.387 1 98.25 150 VAL A O 1
ATOM 1157 N N . TYR A 1 151 ? 5.047 -10.922 -5.332 1 96.88 151 TYR A N 1
ATOM 1158 C CA . TYR A 1 151 ? 5.953 -9.852 -5.719 1 96.88 151 TYR A CA 1
ATOM 1159 C C . TYR A 1 151 ? 7.387 -10.164 -5.305 1 96.88 151 TYR A C 1
ATOM 1161 O O . TYR A 1 151 ? 7.703 -10.195 -4.113 1 96.88 151 TYR A O 1
ATOM 1169 N N . ARG A 1 152 ? 8.18 -10.344 -6.344 1 91.88 152 ARG A N 1
ATOM 1170 C CA . ARG A 1 152 ? 9.57 -10.695 -6.117 1 91.88 152 ARG A CA 1
ATOM 1171 C C . ARG A 1 152 ? 10.492 -9.914 -7.047 1 91.88 152 ARG A C 1
ATOM 1173 O O . ARG A 1 152 ? 10.062 -9.43 -8.094 1 91.88 152 ARG A O 1
ATOM 1180 N N . ARG A 1 153 ? 11.648 -9.75 -6.461 1 86.75 153 ARG A N 1
ATOM 1181 C CA . ARG A 1 153 ? 12.68 -9.281 -7.375 1 86.75 153 ARG A CA 1
ATOM 1182 C C . ARG A 1 153 ? 13.289 -10.445 -8.156 1 86.75 153 ARG A C 1
ATOM 1184 O O . ARG A 1 153 ? 13.648 -11.469 -7.57 1 86.75 153 ARG A O 1
ATOM 1191 N N . ASP A 1 154 ? 13.172 -10.383 -9.438 1 86.38 154 ASP A N 1
ATOM 1192 C CA . ASP A 1 154 ? 13.617 -11.5 -10.258 1 86.38 154 ASP A CA 1
ATOM 1193 C C . ASP A 1 154 ? 14.266 -11.008 -11.555 1 86.38 154 ASP A C 1
ATOM 1195 O O . ASP A 1 154 ? 14.086 -9.844 -11.938 1 86.38 154 ASP A O 1
ATOM 1199 N N . SER A 1 155 ? 15 -11.906 -12.148 1 88 155 SER A N 1
ATOM 1200 C CA . SER A 1 155 ? 15.578 -11.633 -13.453 1 88 155 SER A CA 1
ATOM 1201 C C . SER A 1 155 ? 14.5 -11.5 -14.523 1 88 155 SER A C 1
ATOM 1203 O O . SER A 1 155 ? 13.336 -11.852 -14.289 1 88 155 SER A O 1
ATOM 1205 N N . ILE A 1 156 ? 14.914 -10.883 -15.57 1 88.75 156 ILE A N 1
ATOM 1206 C CA . ILE A 1 156 ? 14 -10.789 -16.703 1 88.75 156 ILE A CA 1
ATOM 1207 C C . ILE A 1 156 ? 14.414 -11.781 -17.781 1 88.75 156 ILE A C 1
ATOM 1209 O O . ILE A 1 156 ? 15.5 -11.672 -18.359 1 88.75 156 ILE A O 1
ATOM 1213 N N . ASP A 1 157 ? 13.562 -12.672 -18.031 1 91.88 157 ASP A N 1
ATOM 1214 C CA . ASP A 1 157 ? 13.672 -13.578 -19.156 1 91.88 157 ASP A CA 1
ATOM 1215 C C . ASP A 1 157 ? 12.312 -14.18 -19.516 1 91.88 157 ASP A C 1
ATOM 1217 O O . ASP A 1 157 ? 11.273 -13.719 -19.031 1 91.88 157 ASP A O 1
ATOM 1221 N N . ARG A 1 158 ? 12.336 -15.188 -20.359 1 90.56 158 ARG A N 1
ATOM 1222 C CA . ARG A 1 158 ? 11.078 -15.688 -20.922 1 90.56 158 ARG A CA 1
ATOM 1223 C C . ARG A 1 158 ? 10.297 -16.469 -19.875 1 90.56 158 ARG A C 1
ATOM 1225 O O . ARG A 1 158 ? 9.102 -16.734 -20.062 1 90.56 158 ARG A O 1
ATOM 1232 N N . LEU A 1 159 ? 10.906 -16.75 -18.766 1 90.94 159 LEU A N 1
ATOM 1233 C CA . LEU A 1 159 ? 10.266 -17.656 -17.812 1 90.94 159 LEU A CA 1
ATOM 1234 C C . LEU A 1 159 ? 10.023 -16.938 -16.484 1 90.94 159 LEU A C 1
ATOM 1236 O O . LEU A 1 159 ? 9.32 -17.453 -15.617 1 90.94 159 LEU A O 1
ATOM 1240 N N . HIS A 1 160 ? 10.602 -15.742 -16.406 1 89.75 160 HIS A N 1
ATOM 1241 C CA . HIS A 1 160 ? 10.562 -15.086 -15.109 1 89.75 160 HIS A CA 1
ATOM 1242 C C . HIS A 1 160 ? 9.922 -13.711 -15.203 1 89.75 160 HIS A C 1
ATOM 1244 O O . HIS A 1 160 ? 10.062 -13.023 -16.219 1 89.75 160 HIS A O 1
ATOM 1250 N N . THR A 1 161 ? 9.219 -13.375 -14.18 1 91.56 161 THR A N 1
ATOM 1251 C CA . THR A 1 161 ? 8.617 -12.055 -14.023 1 91.56 161 THR A CA 1
ATOM 1252 C C . THR A 1 161 ? 8.68 -11.609 -12.57 1 91.56 161 THR A C 1
ATOM 1254 O O . THR A 1 161 ? 8.922 -12.414 -11.672 1 91.56 161 THR A O 1
ATOM 1257 N N . GLY A 1 162 ? 8.531 -10.383 -12.383 1 92.19 162 GLY A N 1
ATOM 1258 C CA . GLY A 1 162 ? 8.547 -9.836 -11.031 1 92.19 162 GLY A CA 1
ATOM 1259 C C . GLY A 1 162 ? 7.27 -10.094 -10.266 1 92.19 162 GLY A C 1
ATOM 1260 O O . GLY A 1 162 ? 7.258 -10.047 -9.031 1 92.19 162 GLY A O 1
ATOM 1261 N N . GLU A 1 163 ? 6.164 -10.352 -10.945 1 96 163 GLU A N 1
ATOM 1262 C CA . GLU A 1 163 ? 4.863 -10.539 -10.32 1 96 163 GLU A CA 1
ATOM 1263 C C . GLU A 1 163 ? 4.199 -11.828 -10.805 1 96 163 GLU A C 1
ATOM 1265 O O . GLU A 1 163 ? 3.107 -11.781 -11.383 1 96 163 GLU A O 1
ATOM 1270 N N . PRO A 1 164 ? 4.75 -12.945 -10.492 1 97.25 164 PRO A N 1
ATOM 1271 C CA . PRO A 1 164 ? 4.137 -14.211 -10.914 1 97.25 164 PRO A CA 1
ATOM 1272 C C . PRO A 1 164 ? 2.889 -14.555 -10.102 1 97.25 164 PRO A C 1
ATOM 1274 O O . PRO A 1 164 ? 2.633 -13.938 -9.062 1 97.25 164 PRO A O 1
ATOM 1277 N N . HIS A 1 165 ? 2.104 -15.484 -10.672 1 98.5 165 HIS A N 1
ATOM 1278 C CA . HIS A 1 165 ? 0.956 -16.031 -9.961 1 98.5 165 HIS A CA 1
ATOM 1279 C C . HIS A 1 165 ? 1.321 -17.312 -9.227 1 98.5 165 HIS A C 1
ATOM 1281 O O . HIS A 1 165 ? 2.006 -18.172 -9.781 1 98.5 165 HIS A O 1
ATOM 1287 N N . GLN A 1 166 ? 0.859 -17.391 -8.039 1 98.69 166 GLN A N 1
ATOM 1288 C CA . GLN A 1 166 ? 0.957 -18.609 -7.246 1 98.69 166 GLN A CA 1
ATOM 1289 C C . GLN A 1 166 ? -0.404 -19.016 -6.688 1 98.69 166 GLN A C 1
ATOM 1291 O O . GLN A 1 166 ? -1.356 -18.234 -6.734 1 98.69 166 GLN A O 1
ATOM 1296 N N . MET A 1 167 ? -0.489 -20.234 -6.215 1 98.88 167 MET A N 1
ATOM 1297 C CA . MET A 1 167 ? -1.657 -20.688 -5.465 1 98.88 167 MET A CA 1
ATOM 1298 C C . MET A 1 167 ? -1.251 -21.656 -4.352 1 98.88 167 MET A C 1
ATOM 1300 O O . MET A 1 167 ? -0.559 -22.641 -4.598 1 98.88 167 MET A O 1
ATOM 1304 N N . ASP A 1 168 ? -1.711 -21.328 -3.215 1 98.88 168 ASP A N 1
ATOM 1305 C CA . ASP A 1 168 ? -1.588 -22.266 -2.098 1 98.88 168 ASP A CA 1
ATOM 1306 C C . ASP A 1 168 ? -2.848 -23.109 -1.948 1 98.88 168 ASP A C 1
ATOM 1308 O O . ASP A 1 168 ? -3.965 -22.609 -2.074 1 98.88 168 ASP A O 1
ATOM 1312 N N . LEU A 1 169 ? -2.648 -24.359 -1.76 1 98.88 169 LEU A N 1
ATOM 1313 C CA . LEU A 1 169 ? -3.686 -25.344 -1.426 1 98.88 169 LEU A CA 1
ATOM 1314 C C . LEU A 1 169 ? -3.393 -26.016 -0.088 1 98.88 169 LEU A C 1
ATOM 1316 O O . LEU A 1 169 ? -2.43 -26.766 0.031 1 98.88 169 LEU A O 1
ATOM 1320 N N . TRP A 1 170 ? -4.227 -25.719 0.887 1 98.75 170 TRP A N 1
ATOM 1321 C CA . TRP A 1 170 ? -4.051 -26.297 2.219 1 98.75 170 TRP A CA 1
ATOM 1322 C C . TRP A 1 170 ? -5.281 -27.094 2.637 1 98.75 170 TRP A C 1
ATOM 1324 O O . TRP A 1 170 ? -6.367 -26.531 2.807 1 98.75 170 TRP A O 1
ATOM 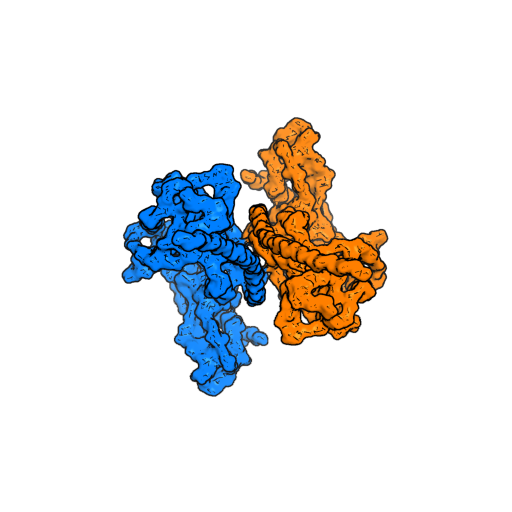1334 N N . ARG A 1 171 ? -5.109 -28.344 2.777 1 98.62 171 ARG A N 1
ATOM 1335 C CA . ARG A 1 171 ? -6.156 -29.172 3.377 1 98.62 171 ARG A CA 1
ATOM 1336 C C . ARG A 1 171 ? -5.969 -29.281 4.887 1 98.62 171 ARG A C 1
ATOM 1338 O O . ARG A 1 171 ? -4.887 -29.641 5.359 1 98.62 171 ARG A O 1
ATOM 1345 N N . VAL A 1 172 ? -6.945 -28.906 5.613 1 97.31 172 VAL A N 1
ATOM 1346 C CA . VAL A 1 172 ? -6.938 -29.016 7.07 1 97.31 172 VAL A CA 1
ATOM 1347 C C . VAL A 1 172 ? -8.07 -29.922 7.531 1 97.31 172 VAL A C 1
ATOM 1349 O O . VAL A 1 172 ? -9.234 -29.688 7.227 1 97.31 172 VAL A O 1
ATOM 1352 N N . ARG A 1 173 ? -7.699 -30.938 8.266 1 96 173 ARG A N 1
ATOM 1353 C CA . ARG A 1 173 ? -8.688 -31.938 8.641 1 96 173 ARG A CA 1
ATOM 1354 C C . ARG A 1 173 ? -8.617 -32.25 10.133 1 96 173 ARG A C 1
ATOM 1356 O O . ARG A 1 173 ? -7.527 -32.406 10.688 1 96 173 ARG A O 1
ATOM 1363 N N . ARG A 1 174 ? -9.773 -32.344 10.711 1 92.5 174 ARG A N 1
ATOM 1364 C CA . ARG A 1 174 ? -9.93 -32.875 12.062 1 92.5 174 ARG A CA 1
ATOM 1365 C C . ARG A 1 174 ? -10.25 -34.344 12.047 1 92.5 174 ARG A C 1
ATOM 1367 O O . ARG A 1 174 ? -11.023 -34.812 11.211 1 92.5 174 ARG A O 1
ATOM 1374 N N . GLY A 1 175 ? -9.633 -35.125 12.977 1 91.19 175 GLY A N 1
ATOM 1375 C CA . GLY A 1 175 ? -9.867 -36.562 13.039 1 91.19 175 GLY A CA 1
ATOM 1376 C C . GLY A 1 175 ? -8.664 -37.375 12.609 1 91.19 175 GLY A C 1
ATOM 1377 O O . GLY A 1 175 ? -7.555 -37.156 13.102 1 91.19 175 GLY A O 1
ATOM 1378 N N . ALA A 1 176 ? -8.977 -38.219 11.555 1 91.56 176 ALA A N 1
ATOM 1379 C CA . ALA A 1 176 ? -7.898 -39.094 11.109 1 91.56 176 ALA A CA 1
ATOM 1380 C C . ALA A 1 176 ? -6.73 -38.281 10.547 1 91.56 176 ALA A C 1
ATOM 1382 O O . ALA A 1 176 ? -6.922 -37.438 9.688 1 91.56 176 ALA A O 1
ATOM 1383 N N . PRO A 1 177 ? -5.602 -38.594 10.953 1 94.25 177 PRO A N 1
ATOM 1384 C CA . PRO A 1 177 ? -4.434 -37.812 10.547 1 94.25 177 PRO A CA 1
ATOM 1385 C C . PRO A 1 177 ? -4.121 -37.938 9.062 1 94.25 177 PRO A C 1
ATOM 1387 O O . PRO A 1 177 ? -4.277 -39 8.484 1 94.25 177 PRO A O 1
ATOM 1390 N N . LEU A 1 178 ? -3.736 -36.844 8.484 1 96.81 178 LEU A N 1
ATOM 1391 C CA . LEU A 1 178 ? -3.225 -36.812 7.121 1 96.81 178 LEU A CA 1
ATOM 1392 C C . LEU A 1 178 ? -1.722 -37.062 7.102 1 96.81 178 LEU A C 1
ATOM 1394 O O . LEU A 1 178 ? -0.969 -36.438 7.844 1 96.81 178 LEU A O 1
ATOM 1398 N N . GLY A 1 179 ? -1.301 -38.062 6.207 1 96.88 179 GLY A N 1
ATOM 1399 C CA . GLY A 1 179 ? 0.104 -38.438 6.117 1 96.88 179 GLY A CA 1
ATOM 1400 C C . GLY A 1 179 ? 0.659 -38.312 4.711 1 96.88 179 GLY A C 1
ATOM 1401 O O . GLY A 1 179 ? 0.065 -37.656 3.85 1 96.88 179 GLY A O 1
ATOM 1402 N N . VAL A 1 180 ? 1.777 -38.938 4.547 1 97.75 180 VAL A N 1
ATOM 1403 C CA . VAL A 1 180 ? 2.529 -38.844 3.301 1 97.75 180 VAL A CA 1
ATOM 1404 C C . VAL A 1 180 ? 1.731 -39.469 2.164 1 97.75 180 VAL A C 1
ATOM 1406 O O . VAL A 1 180 ? 1.771 -39 1.027 1 97.75 180 VAL A O 1
ATOM 1409 N N . GLU A 1 181 ? 1.027 -40.5 2.488 1 97.69 181 GLU A N 1
ATOM 1410 C CA . GLU A 1 181 ? 0.213 -41.156 1.459 1 97.69 181 GLU A CA 1
ATOM 1411 C C . GLU A 1 181 ? -0.857 -40.188 0.931 1 97.69 181 GLU A C 1
ATOM 1413 O O . GLU A 1 181 ? -1.09 -40.125 -0.277 1 97.69 181 GLU A O 1
ATOM 1418 N N . ALA A 1 182 ? -1.479 -39.5 1.856 1 98 182 ALA A N 1
ATOM 1419 C CA . ALA A 1 182 ? -2.469 -38.5 1.463 1 98 182 ALA A CA 1
ATOM 1420 C C . ALA A 1 182 ? -1.826 -37.406 0.64 1 98 182 ALA A C 1
ATOM 1422 O O . ALA A 1 182 ? -2.43 -36.875 -0.309 1 98 182 ALA A O 1
ATOM 1423 N N . LEU A 1 183 ? -0.646 -37.062 0.989 1 98.56 183 LEU A N 1
ATOM 1424 C CA . LEU A 1 183 ? 0.099 -36.031 0.277 1 98.56 183 LEU A CA 1
ATOM 1425 C C . LEU A 1 183 ? 0.381 -36.469 -1.16 1 98.56 183 LEU A C 1
ATOM 1427 O O . LEU A 1 183 ? 0.192 -35.688 -2.092 1 98.56 183 LEU A O 1
ATOM 1431 N N . ARG A 1 184 ? 0.811 -37.688 -1.317 1 98.19 184 ARG A N 1
ATOM 1432 C CA . ARG A 1 184 ? 1.11 -38.188 -2.65 1 98.19 184 ARG A CA 1
ATOM 1433 C C . ARG A 1 184 ? -0.149 -38.25 -3.506 1 98.19 184 ARG A C 1
ATOM 1435 O O . ARG A 1 184 ? -0.106 -38 -4.707 1 98.19 184 ARG A O 1
ATOM 1442 N N . HIS A 1 185 ? -1.206 -38.656 -2.891 1 98.38 185 HIS A N 1
ATOM 1443 C CA . HIS A 1 185 ? -2.48 -38.656 -3.602 1 98.38 185 HIS A CA 1
ATOM 1444 C C . HIS A 1 185 ? -2.879 -37.25 -4.043 1 98.38 185 HIS A C 1
ATOM 1446 O O . HIS A 1 185 ? -3.418 -37.094 -5.137 1 98.38 185 HIS A O 1
ATOM 1452 N N . MET A 1 186 ? -2.631 -36.312 -3.203 1 98.75 186 MET A N 1
ATOM 1453 C CA . MET A 1 186 ? -2.896 -34.906 -3.551 1 98.75 186 MET A CA 1
ATOM 1454 C C . MET A 1 186 ? -2.088 -34.5 -4.773 1 98.75 186 MET A C 1
ATOM 1456 O O . MET A 1 186 ? -2.629 -33.875 -5.703 1 98.75 186 MET A O 1
ATOM 1460 N N . VAL A 1 187 ? -0.854 -34.844 -4.781 1 98.81 187 VAL A N 1
ATOM 1461 C CA . VAL A 1 187 ? 0.032 -34.5 -5.891 1 98.81 187 VAL A CA 1
ATOM 1462 C C . VAL A 1 187 ? -0.505 -35.094 -7.188 1 98.81 187 VAL A C 1
ATOM 1464 O O . VAL A 1 187 ? -0.622 -34.406 -8.203 1 98.81 187 VAL A O 1
ATOM 1467 N N . GLU A 1 188 ? -0.832 -36.312 -7.094 1 98.62 188 GLU A N 1
ATOM 1468 C CA . GLU A 1 188 ? -1.337 -37.031 -8.273 1 98.62 188 GLU A CA 1
ATOM 1469 C C . GLU A 1 188 ? -2.611 -36.375 -8.797 1 98.62 188 GLU A C 1
ATOM 1471 O O . GLU A 1 188 ? -2.746 -36.125 -10 1 98.62 188 GLU A O 1
ATOM 1476 N N . THR A 1 189 ? -3.508 -36.094 -7.91 1 98.75 189 THR A N 1
ATOM 1477 C CA . THR A 1 189 ? -4.785 -35.469 -8.281 1 98.75 189 THR A CA 1
ATOM 1478 C C . THR A 1 189 ? -4.574 -34.125 -8.945 1 98.75 189 THR A C 1
ATOM 1480 O O . THR A 1 189 ? -5.18 -33.844 -9.977 1 98.75 189 THR A O 1
ATOM 1483 N N . VAL A 1 190 ? -3.68 -33.375 -8.391 1 98.81 190 VAL A N 1
ATOM 1484 C CA . VAL A 1 190 ? -3.43 -32 -8.867 1 98.81 190 VAL A CA 1
ATOM 1485 C C . VAL A 1 190 ? -2.742 -32.062 -10.227 1 98.81 190 VAL A C 1
ATOM 1487 O O . VAL A 1 190 ? -3.156 -31.375 -11.164 1 98.81 190 VAL A O 1
ATOM 1490 N N . VAL A 1 191 ? -1.766 -32.875 -10.414 1 98.69 191 VAL A N 1
ATOM 1491 C CA . VAL A 1 191 ? -1.023 -32.969 -11.672 1 98.69 191 VAL A CA 1
ATOM 1492 C C . VAL A 1 191 ? -1.939 -33.469 -12.781 1 98.69 191 VAL A C 1
ATOM 1494 O O . VAL A 1 191 ? -1.933 -32.938 -13.891 1 98.69 191 VAL A O 1
ATOM 1497 N N . ARG A 1 192 ? -2.734 -34.438 -12.469 1 98.19 192 ARG A N 1
ATOM 1498 C CA . ARG A 1 192 ? -3.646 -34.969 -13.469 1 98.19 192 ARG A CA 1
ATOM 1499 C C . ARG A 1 192 ? -4.652 -33.906 -13.922 1 98.19 192 ARG A C 1
ATOM 1501 O O . ARG A 1 192 ? -5.02 -33.875 -15.094 1 98.19 192 ARG A O 1
ATOM 1508 N N . ALA A 1 193 ? -5.074 -33.125 -12.992 1 98.31 193 ALA A N 1
ATOM 1509 C CA . ALA A 1 193 ? -6.062 -32.094 -13.297 1 98.31 193 ALA A CA 1
ATOM 1510 C C . ALA A 1 193 ? -5.445 -30.969 -14.117 1 98.31 193 ALA A C 1
ATOM 1512 O O . ALA A 1 193 ? -6.066 -30.453 -15.047 1 98.31 193 ALA A O 1
ATOM 1513 N N . LEU A 1 194 ? -4.246 -30.609 -13.805 1 98.25 194 LEU A N 1
ATOM 1514 C CA . LEU A 1 194 ? -3.641 -29.406 -14.367 1 98.25 194 LEU A CA 1
ATOM 1515 C C . LEU A 1 194 ? -2.867 -29.719 -15.641 1 98.25 194 LEU A C 1
ATOM 1517 O O . LEU A 1 194 ? -2.824 -28.922 -16.562 1 98.25 194 LEU A O 1
ATOM 1521 N N . LEU A 1 195 ? -2.248 -30.891 -15.656 1 98.06 195 LEU A N 1
ATOM 1522 C CA . LEU A 1 195 ? -1.423 -31.328 -16.766 1 98.06 195 LEU A CA 1
ATOM 1523 C C . LEU A 1 195 ? -1.733 -32.781 -17.141 1 98.06 195 LEU A C 1
ATOM 1525 O O . LEU A 1 195 ? -0.879 -33.656 -17 1 98.06 195 LEU A O 1
ATOM 1529 N N . PRO A 1 196 ? -2.91 -32.969 -17.719 1 96.69 196 PRO A N 1
ATOM 1530 C CA . PRO A 1 196 ? -3.32 -34.344 -18.016 1 96.69 196 PRO A CA 1
ATOM 1531 C C . PRO A 1 196 ? -2.318 -35.062 -18.906 1 96.69 196 PRO A C 1
ATOM 1533 O O . PRO A 1 196 ? -1.873 -34.531 -19.922 1 96.69 196 PRO A O 1
ATOM 1536 N N . GLY A 1 197 ? -1.963 -36.25 -18.406 1 94.5 197 GLY A N 1
ATOM 1537 C CA . GLY A 1 197 ? -1.142 -37.156 -19.219 1 94.5 197 GLY A CA 1
ATOM 1538 C C . GLY A 1 197 ? 0.346 -36.906 -19.031 1 94.5 197 GLY A C 1
ATOM 1539 O O . GLY A 1 197 ? 1.168 -37.656 -19.578 1 94.5 197 GLY A O 1
ATOM 1540 N N . ARG A 1 198 ? 0.711 -35.969 -18.266 1 95.75 198 ARG A N 1
ATOM 1541 C CA . ARG A 1 198 ? 2.127 -35.656 -18.094 1 95.75 198 ARG A CA 1
ATOM 1542 C C . ARG A 1 198 ? 2.762 -36.594 -17.047 1 95.75 198 ARG A C 1
ATOM 1544 O O . ARG A 1 198 ? 2.143 -36.906 -16.031 1 95.75 198 ARG A O 1
ATOM 1551 N N . GLU A 1 199 ? 4.02 -36.969 -17.375 1 97.25 199 GLU A N 1
ATOM 1552 C CA . GLU A 1 199 ? 4.809 -37.656 -16.359 1 97.25 199 GLU A CA 1
ATOM 1553 C C . GLU A 1 199 ? 5.254 -36.719 -15.258 1 97.25 199 GLU A C 1
ATOM 1555 O O . GLU A 1 199 ? 5.617 -35.562 -15.523 1 97.25 199 GLU A O 1
ATOM 1560 N N . TRP A 1 200 ? 5.172 -37.219 -14.023 1 98.06 200 TRP A N 1
ATOM 1561 C CA . TRP A 1 200 ? 5.582 -36.375 -12.906 1 98.06 200 TRP A CA 1
ATOM 1562 C C . TRP A 1 200 ? 6.414 -37.188 -11.906 1 98.06 200 TRP A C 1
ATOM 1564 O O . TRP A 1 200 ? 6.402 -38.406 -11.922 1 98.06 200 TRP A O 1
ATOM 1574 N N . ARG A 1 201 ? 7.199 -36.5 -11.109 1 98.12 201 ARG A N 1
ATOM 1575 C CA . ARG A 1 201 ? 7.984 -37.094 -10.023 1 98.12 201 ARG A CA 1
ATOM 1576 C C . ARG A 1 201 ? 8.055 -36.125 -8.836 1 98.12 201 ARG A C 1
ATOM 1578 O O . ARG A 1 201 ? 7.691 -34.969 -8.953 1 98.12 201 ARG A O 1
ATOM 1585 N N . VAL A 1 202 ? 8.422 -36.688 -7.68 1 98.19 202 VAL A N 1
ATOM 1586 C CA . VAL A 1 202 ? 8.625 -35.875 -6.488 1 98.19 202 VAL A CA 1
ATOM 1587 C C . VAL A 1 202 ? 10.023 -36.125 -5.926 1 98.19 202 VAL A C 1
ATOM 1589 O O . VAL A 1 202 ? 10.547 -37.219 -6.02 1 98.19 202 VAL A O 1
ATOM 1592 N N . THR A 1 203 ? 10.641 -35.125 -5.465 1 97.88 203 THR A N 1
ATOM 1593 C CA . THR A 1 203 ? 11.914 -35.188 -4.766 1 97.88 203 THR A CA 1
ATOM 1594 C C . THR A 1 203 ? 11.836 -34.469 -3.424 1 97.88 203 THR A C 1
ATOM 1596 O O . THR A 1 203 ? 11.055 -33.531 -3.258 1 97.88 203 THR A O 1
ATOM 1599 N N . PRO A 1 204 ? 12.594 -35 -2.467 1 97.62 204 PRO A N 1
ATOM 1600 C CA . PRO A 1 204 ? 12.57 -34.344 -1.158 1 97.62 204 PRO A CA 1
ATOM 1601 C C . PRO A 1 204 ? 12.945 -32.875 -1.235 1 97.62 204 PRO A C 1
ATOM 1603 O O . PRO A 1 204 ? 13.828 -32.469 -2.004 1 97.62 204 PRO A O 1
ATOM 1606 N N . ALA A 1 205 ? 12.219 -32.094 -0.516 1 96.88 205 ALA A N 1
ATOM 1607 C CA . ALA A 1 205 ? 12.461 -30.656 -0.373 1 96.88 205 ALA A CA 1
ATOM 1608 C C . ALA A 1 205 ? 12.188 -30.203 1.056 1 96.88 205 ALA A C 1
ATOM 1610 O O . ALA A 1 205 ? 11.492 -30.891 1.814 1 96.88 205 ALA A O 1
ATOM 1611 N N . ARG A 1 206 ? 12.828 -29.094 1.395 1 93.81 206 ARG A N 1
ATOM 1612 C CA . ARG A 1 206 ? 12.648 -28.578 2.744 1 93.81 206 ARG A CA 1
ATOM 1613 C C . ARG A 1 206 ? 12.023 -27.188 2.715 1 93.81 206 ARG A C 1
ATOM 1615 O O . ARG A 1 206 ? 12.469 -26.312 1.963 1 93.81 206 ARG A O 1
ATOM 1622 N N . HIS A 1 207 ? 11.008 -27.047 3.506 1 92.56 207 HIS A N 1
ATOM 1623 C CA . HIS A 1 207 ? 10.359 -25.766 3.775 1 92.56 207 HIS A CA 1
ATOM 1624 C C . HIS A 1 207 ? 10.141 -25.562 5.27 1 92.56 207 HIS A C 1
ATOM 1626 O O . HIS A 1 207 ? 9.859 -26.516 5.996 1 92.56 207 HIS A O 1
ATOM 1632 N N . PRO A 1 208 ? 10.164 -24.328 5.688 1 94.94 208 PRO A N 1
ATOM 1633 C CA . PRO A 1 208 ? 10.047 -24.062 7.125 1 94.94 208 PRO A CA 1
ATOM 1634 C C . PRO A 1 208 ? 8.672 -24.422 7.684 1 94.94 208 PRO A C 1
ATOM 1636 O O . PRO A 1 208 ? 8.539 -24.75 8.859 1 94.94 208 PRO A O 1
ATOM 1639 N N . TYR A 1 209 ? 7.68 -24.406 6.859 1 97.56 209 TYR A N 1
ATOM 1640 C CA . TYR A 1 209 ? 6.328 -24.516 7.395 1 97.56 209 TYR A CA 1
ATOM 1641 C C . TYR A 1 209 ? 5.742 -25.906 7.102 1 97.56 209 TYR A C 1
ATOM 1643 O O . TYR A 1 209 ? 4.547 -26.125 7.293 1 97.56 209 TYR A O 1
ATOM 1651 N N . THR A 1 210 ? 6.586 -26.828 6.625 1 98.19 210 THR A N 1
ATOM 1652 C CA . THR A 1 210 ? 6.121 -28.188 6.379 1 98.19 210 THR A CA 1
ATOM 1653 C C . THR A 1 210 ? 7.121 -29.203 6.922 1 98.19 210 THR A C 1
ATOM 1655 O O . THR A 1 210 ? 8.273 -28.859 7.215 1 98.19 210 THR A O 1
ATOM 1658 N N . THR A 1 211 ? 6.574 -30.406 7.164 1 98 211 THR A N 1
ATOM 1659 C CA . THR A 1 211 ? 7.387 -31.594 7.328 1 98 211 THR A CA 1
ATOM 1660 C C . THR A 1 211 ? 7.188 -32.562 6.152 1 98 211 THR A C 1
ATOM 1662 O O . THR A 1 211 ? 6.191 -32.469 5.43 1 98 211 THR A O 1
ATOM 1665 N N . GLU A 1 212 ? 8.234 -33.375 5.898 1 98.12 212 GLU A N 1
ATOM 1666 C CA . GLU A 1 212 ? 8.18 -34.344 4.793 1 98.12 212 GLU A CA 1
ATOM 1667 C C . GLU A 1 212 ? 7.949 -33.625 3.461 1 98.12 212 GLU A C 1
ATOM 1669 O O . GLU A 1 212 ? 7.078 -34 2.684 1 98.12 212 GLU A O 1
ATOM 1674 N N . GLY A 1 213 ? 8.656 -32.562 3.24 1 98.25 213 GLY A N 1
ATOM 1675 C CA . GLY A 1 213 ? 8.484 -31.719 2.064 1 98.25 213 GLY A CA 1
ATOM 1676 C C . GLY A 1 213 ? 8.891 -32.406 0.776 1 98.25 213 GLY A C 1
ATOM 1677 O O . GLY A 1 213 ? 9.828 -33.188 0.76 1 98.25 213 GLY A O 1
ATOM 1678 N N . LEU A 1 214 ? 8.172 -32.094 -0.327 1 98.62 214 LEU A N 1
ATOM 1679 C CA . LEU A 1 214 ? 8.43 -32.625 -1.657 1 98.62 214 LEU A CA 1
ATOM 1680 C C . LEU A 1 214 ? 8.391 -31.516 -2.711 1 98.62 214 LEU A C 1
ATOM 1682 O O . LEU A 1 214 ? 7.559 -30.609 -2.633 1 98.62 214 LEU A O 1
ATOM 1686 N N . GLN A 1 215 ? 9.281 -31.594 -3.598 1 98.62 215 GLN A N 1
ATOM 1687 C CA . GLN A 1 215 ? 9.211 -30.828 -4.828 1 98.62 215 GLN A CA 1
ATOM 1688 C C . GLN A 1 215 ? 8.523 -31.609 -5.941 1 98.62 215 GLN A C 1
ATOM 1690 O O . GLN A 1 215 ? 8.773 -32.812 -6.109 1 98.62 215 GLN A O 1
ATOM 1695 N N . ILE A 1 216 ? 7.695 -30.969 -6.691 1 98.75 216 ILE A N 1
ATOM 1696 C CA . ILE A 1 216 ? 6.953 -31.625 -7.766 1 98.75 216 ILE A CA 1
ATOM 1697 C C . ILE A 1 216 ? 7.516 -31.188 -9.117 1 98.75 216 ILE A C 1
ATOM 1699 O O . ILE A 1 216 ? 7.523 -30 -9.438 1 98.75 216 ILE A O 1
ATOM 1703 N N . ASP A 1 217 ? 7.887 -32.188 -9.922 1 98.5 217 ASP A N 1
ATOM 1704 C CA . ASP A 1 217 ? 8.398 -31.922 -11.258 1 98.5 217 ASP A CA 1
ATOM 1705 C C . ASP A 1 217 ? 7.574 -32.656 -12.32 1 98.5 217 ASP A C 1
ATOM 1707 O O . ASP A 1 217 ? 7.066 -33.75 -12.078 1 98.5 217 ASP A O 1
ATOM 1711 N N . VAL A 1 218 ? 7.516 -32 -13.453 1 98.19 218 VAL A N 1
ATOM 1712 C CA . VAL A 1 218 ? 6.871 -32.625 -14.602 1 98.19 218 VAL A CA 1
ATOM 1713 C C . VAL A 1 218 ? 7.84 -32.688 -15.781 1 98.19 218 VAL A C 1
ATOM 1715 O O . VAL A 1 218 ? 8.688 -31.797 -15.922 1 98.19 218 VAL A O 1
ATOM 1718 N N . HIS A 1 219 ? 7.625 -33.719 -16.531 1 95.69 219 HIS A N 1
ATOM 1719 C CA . HIS A 1 219 ? 8.508 -33.906 -17.672 1 95.69 219 HIS A CA 1
ATOM 1720 C C . HIS A 1 219 ? 8.008 -33.125 -18.891 1 95.69 219 HIS A C 1
ATOM 1722 O O . HIS A 1 219 ? 6.836 -33.219 -19.25 1 95.69 219 HIS A O 1
ATOM 1728 N N . GLN A 1 220 ? 8.883 -32.375 -19.438 1 90.5 220 GLN A N 1
ATOM 1729 C CA . GLN A 1 220 ? 8.617 -31.609 -20.656 1 90.5 220 GLN A CA 1
ATOM 1730 C C . GLN A 1 220 ? 9.836 -31.578 -21.562 1 90.5 220 GLN A C 1
ATOM 1732 O O . GLN A 1 220 ? 10.859 -30.984 -21.219 1 90.5 220 GLN A O 1
ATOM 1737 N N . GLY A 1 221 ? 9.641 -32.094 -22.766 1 87.69 221 GLY A N 1
ATOM 1738 C CA . GLY A 1 221 ? 10.695 -32.031 -23.766 1 87.69 221 GLY A CA 1
ATOM 1739 C C . GLY A 1 221 ? 12.016 -32.594 -23.281 1 87.69 221 GLY A C 1
ATOM 1740 O O . GLY A 1 221 ? 13.062 -31.953 -23.438 1 87.69 221 GLY A O 1
ATOM 1741 N N . GLY A 1 222 ? 12.008 -33.5 -22.531 1 90.12 222 GLY A N 1
ATOM 1742 C CA . GLY A 1 222 ? 13.234 -34.156 -22.094 1 90.12 222 GLY A CA 1
ATOM 1743 C C . GLY A 1 222 ? 13.773 -33.562 -20.797 1 90.12 222 GLY A C 1
ATOM 1744 O O . GLY A 1 222 ? 14.789 -34.031 -20.281 1 90.12 222 GLY A O 1
ATOM 1745 N N . GLU A 1 223 ? 13.18 -32.562 -20.312 1 93.94 223 GLU A N 1
ATOM 1746 C CA . GLU A 1 223 ? 13.648 -31.953 -19.078 1 93.94 223 GLU A CA 1
ATOM 1747 C C . GLU A 1 223 ? 12.57 -32 -18 1 93.94 223 GLU A C 1
ATOM 1749 O O . GLU A 1 223 ? 11.383 -32.094 -18.297 1 93.94 223 GLU A O 1
ATOM 1754 N N . TRP A 1 224 ? 13.062 -32 -16.703 1 96.19 224 TRP A N 1
ATOM 1755 C CA . TRP A 1 224 ? 12.156 -31.891 -15.57 1 96.19 224 TRP A CA 1
ATOM 1756 C C . TRP A 1 224 ? 11.984 -30.438 -15.133 1 96.19 224 TRP A C 1
ATOM 1758 O O . TRP A 1 224 ? 12.977 -29.734 -14.945 1 96.19 224 TRP A O 1
ATOM 1768 N N . VAL A 1 225 ? 10.766 -30.078 -15.07 1 96.38 225 VAL A N 1
ATOM 1769 C CA . VAL A 1 225 ? 10.445 -28.703 -14.688 1 96.38 225 VAL A CA 1
ATOM 1770 C C . VAL A 1 225 ? 9.695 -28.703 -13.359 1 96.38 225 VAL A C 1
ATOM 1772 O O . VAL A 1 225 ? 8.688 -29.391 -13.203 1 96.38 225 VAL A O 1
ATOM 1775 N N . GLU A 1 226 ? 10.172 -27.875 -12.453 1 97.44 226 GLU A N 1
ATOM 1776 C CA . GLU A 1 226 ? 9.492 -27.75 -11.172 1 97.44 226 GLU A CA 1
ATOM 1777 C C . GLU A 1 226 ? 8.195 -26.953 -11.312 1 97.44 226 GLU A C 1
ATOM 1779 O O . GLU A 1 226 ? 8.203 -25.859 -11.875 1 97.44 226 GLU A O 1
ATOM 1784 N N . ILE A 1 227 ? 7.121 -27.484 -10.742 1 98.31 227 ILE A N 1
ATOM 1785 C CA . ILE A 1 227 ? 5.852 -26.781 -10.875 1 98.31 227 ILE A CA 1
ATOM 1786 C C . ILE A 1 227 ? 5.336 -26.391 -9.5 1 98.31 227 ILE A C 1
ATOM 1788 O O . ILE A 1 227 ? 4.383 -25.609 -9.383 1 98.31 227 ILE A O 1
ATOM 1792 N N . GLY A 1 228 ? 5.906 -26.891 -8.469 1 98.25 228 GLY A N 1
ATOM 1793 C CA . GLY A 1 228 ? 5.449 -26.578 -7.125 1 98.25 228 GLY A CA 1
ATOM 1794 C C . GLY A 1 228 ? 6.117 -27.422 -6.055 1 98.25 228 GLY A C 1
ATOM 1795 O O . GLY A 1 228 ? 6.969 -28.25 -6.355 1 98.25 228 GLY A O 1
ATOM 1796 N N . GLU A 1 229 ? 5.762 -27.078 -4.816 1 98.5 229 GLU A N 1
ATOM 1797 C CA . GLU A 1 229 ? 6.219 -27.812 -3.646 1 98.5 229 GLU A CA 1
ATOM 1798 C C . GLU A 1 229 ? 5.062 -28.109 -2.691 1 98.5 229 GLU A C 1
ATOM 1800 O O . GLU A 1 229 ? 4.016 -27.469 -2.762 1 98.5 229 GLU A O 1
ATOM 1805 N N . CYS A 1 230 ? 5.301 -29.188 -1.844 1 98.69 230 CYS A N 1
ATOM 1806 C CA . CYS A 1 230 ? 4.254 -29.578 -0.907 1 98.69 230 CYS A CA 1
ATOM 1807 C C . CYS A 1 230 ? 4.844 -30.266 0.314 1 98.69 230 CYS A C 1
ATOM 1809 O O . CYS A 1 230 ? 6.059 -30.469 0.394 1 98.69 230 CYS A O 1
ATOM 1811 N N . GLY A 1 231 ? 4.016 -30.5 1.295 1 98.81 231 GLY A N 1
ATOM 1812 C CA . GLY A 1 231 ? 4.391 -31.203 2.512 1 98.81 231 GLY A CA 1
ATOM 1813 C C . GLY A 1 231 ? 3.254 -31.312 3.508 1 98.81 231 GLY A C 1
ATOM 1814 O O . GLY A 1 231 ? 2.125 -30.922 3.221 1 98.81 231 GLY A O 1
ATOM 1815 N N . LEU A 1 232 ? 3.596 -32.031 4.574 1 98.75 232 LEU A N 1
ATOM 1816 C CA . LEU A 1 232 ? 2.678 -32.031 5.707 1 98.75 232 LEU A CA 1
ATOM 1817 C C . LEU A 1 232 ? 2.771 -30.719 6.477 1 98.75 232 LEU A C 1
ATOM 1819 O O . LEU A 1 232 ? 3.871 -30.234 6.762 1 98.75 232 LEU A O 1
ATOM 1823 N N . ALA A 1 233 ? 1.581 -30.156 6.73 1 98.5 233 ALA A N 1
ATOM 1824 C CA . ALA A 1 233 ? 1.606 -28.906 7.492 1 98.5 233 ALA A CA 1
ATOM 1825 C C . ALA A 1 233 ? 2.35 -29.078 8.812 1 98.5 233 ALA A C 1
ATOM 1827 O O . ALA A 1 233 ? 2.09 -30.031 9.555 1 98.5 233 ALA A O 1
ATOM 1828 N N . HIS A 1 234 ? 3.244 -28.156 9.094 1 98.19 234 HIS A N 1
ATOM 1829 C CA . HIS A 1 234 ? 4.031 -28.25 10.32 1 98.19 234 HIS A CA 1
ATOM 1830 C C . HIS A 1 234 ? 3.137 -28.188 11.555 1 98.19 234 HIS A C 1
ATOM 1832 O O . HIS A 1 234 ? 2.361 -27.25 11.719 1 98.19 234 HIS A O 1
ATOM 1838 N N . PRO A 1 235 ? 3.285 -29.125 12.445 1 97.12 235 PRO A N 1
ATOM 1839 C CA . PRO A 1 235 ? 2.408 -29.156 13.617 1 97.12 235 PRO A CA 1
ATOM 1840 C C . PRO A 1 235 ? 2.529 -27.891 14.469 1 97.12 235 PRO A C 1
ATOM 1842 O O . PRO A 1 235 ? 1.53 -27.406 15.008 1 97.12 235 PRO A O 1
ATOM 1845 N N . GLU A 1 236 ? 3.688 -27.359 14.609 1 97 236 GLU A N 1
ATOM 1846 C CA . GLU A 1 236 ? 3.891 -26.141 15.398 1 97 236 GLU A CA 1
ATOM 1847 C C . GLU A 1 236 ? 3.18 -24.953 14.773 1 97 236 GLU A C 1
ATOM 1849 O O . GLU A 1 236 ? 2.682 -24.078 15.484 1 97 236 GLU A O 1
ATOM 1854 N N . LEU A 1 237 ? 3.199 -24.938 13.461 1 97.75 237 LEU A N 1
ATOM 1855 C CA . LEU A 1 237 ? 2.48 -23.875 12.766 1 97.75 237 LEU A CA 1
ATOM 1856 C C . LEU A 1 237 ? 0.982 -23.969 13.031 1 97.75 237 LEU A C 1
ATOM 1858 O O . LEU A 1 237 ? 0.334 -22.953 13.32 1 97.75 237 LEU A O 1
ATOM 1862 N N . LEU A 1 238 ? 0.442 -25.156 12.992 1 97.44 238 LEU A N 1
ATOM 1863 C CA . LEU A 1 238 ? -0.97 -25.359 13.289 1 97.44 238 LEU A CA 1
ATOM 1864 C C . LEU A 1 238 ? -1.287 -24.969 14.727 1 97.44 238 LEU A C 1
ATOM 1866 O O . LEU A 1 238 ? -2.279 -24.297 14.984 1 97.44 238 LEU A O 1
ATOM 1870 N N . ALA A 1 239 ? -0.4 -25.328 15.602 1 97.19 239 ALA A N 1
ATOM 1871 C CA . ALA A 1 239 ? -0.592 -25.031 17.016 1 97.19 239 ALA A CA 1
ATOM 1872 C C . ALA A 1 239 ? -0.558 -23.531 17.281 1 97.19 239 ALA A C 1
ATOM 1874 O O . ALA A 1 239 ? -1.404 -23 18 1 97.19 239 ALA A O 1
ATOM 1875 N N . GLU A 1 240 ? 0.359 -22.906 16.656 1 96.25 240 GLU A N 1
ATOM 1876 C CA . GLU A 1 240 ? 0.523 -21.469 16.828 1 96.25 240 GLU A CA 1
ATOM 1877 C C . GLU A 1 240 ? -0.67 -20.703 16.25 1 96.25 240 GLU A C 1
ATOM 1879 O O . GLU A 1 240 ? -0.916 -19.562 16.625 1 96.25 240 GLU A O 1
ATOM 1884 N N . SER A 1 241 ? -1.354 -21.328 15.336 1 95.62 241 SER A N 1
ATOM 1885 C CA . SER A 1 241 ? -2.543 -20.719 14.758 1 95.62 241 SER A CA 1
ATOM 1886 C C . SER A 1 241 ? -3.781 -21 15.602 1 95.62 241 SER A C 1
ATOM 1888 O O . SER A 1 241 ? -4.883 -20.562 15.266 1 95.62 241 SER A O 1
ATOM 1890 N N . GLY A 1 242 ? -3.635 -21.766 16.688 1 94.19 242 GLY A N 1
ATOM 1891 C CA . GLY A 1 242 ? -4.723 -22 17.625 1 94.19 242 GLY A CA 1
ATOM 1892 C C . GLY A 1 242 ? -5.43 -23.328 17.391 1 94.19 242 GLY A C 1
ATOM 1893 O O . GLY A 1 242 ? -6.477 -23.594 17.984 1 94.19 242 GLY A O 1
ATOM 1894 N N . LEU A 1 243 ? -4.887 -24.156 16.547 1 94.44 243 LEU A N 1
ATOM 1895 C CA . LEU A 1 243 ? -5.52 -25.438 16.25 1 94.44 243 LEU A CA 1
ATOM 1896 C C . LEU A 1 243 ? -4.965 -26.547 17.156 1 94.44 243 LEU A C 1
ATOM 1898 O O . LEU A 1 243 ? -3.779 -26.531 17.5 1 94.44 243 LEU A O 1
ATOM 1902 N N . ASP A 1 244 ? -5.84 -27.484 17.516 1 93.62 244 ASP A N 1
ATOM 1903 C CA . ASP A 1 244 ? -5.445 -28.625 18.344 1 93.62 244 ASP A CA 1
ATOM 1904 C C . ASP A 1 244 ? -4.73 -29.672 17.5 1 93.62 244 ASP A C 1
ATOM 1906 O O . ASP A 1 244 ? -5.379 -30.469 16.812 1 93.62 244 ASP A O 1
ATOM 1910 N N . THR A 1 245 ? -3.506 -29.828 17.688 1 93.75 245 THR A N 1
ATOM 1911 C CA . THR A 1 245 ? -2.705 -30.672 16.812 1 93.75 245 THR A CA 1
ATOM 1912 C C . THR A 1 245 ? -2.881 -32.125 17.188 1 93.75 245 THR A C 1
ATOM 1914 O O . THR A 1 245 ? -2.426 -33.031 16.453 1 93.75 245 THR A O 1
ATOM 1917 N N . ALA A 1 246 ? -3.475 -32.406 18.266 1 93.94 246 ALA A N 1
ATOM 1918 C CA . ALA A 1 246 ? -3.816 -33.781 18.609 1 93.94 246 ALA A CA 1
ATOM 1919 C C . ALA A 1 246 ? -4.949 -34.281 17.719 1 93.94 246 ALA A C 1
ATOM 1921 O O . ALA A 1 246 ? -5.074 -35.5 17.484 1 93.94 246 ALA A O 1
ATOM 1922 N N . ARG A 1 247 ? -5.641 -33.344 17.203 1 93.44 247 ARG A N 1
ATOM 1923 C CA . ARG A 1 247 ? -6.84 -33.75 16.469 1 93.44 247 ARG A CA 1
ATOM 1924 C C . ARG A 1 247 ? -6.836 -33.156 15.062 1 93.44 247 ARG A C 1
ATOM 1926 O O . ARG A 1 247 ? -7.684 -33.531 14.242 1 93.44 247 ARG A O 1
ATOM 1933 N N . THR A 1 248 ? -5.938 -32.281 14.812 1 95.12 248 THR A N 1
ATOM 1934 C CA . THR A 1 248 ? -5.949 -31.562 13.539 1 95.12 248 THR A CA 1
ATOM 1935 C C . THR A 1 248 ? -4.633 -31.781 12.797 1 95.12 248 THR A C 1
ATOM 1937 O O . THR A 1 248 ? -3.559 -31.688 13.391 1 95.12 248 THR A O 1
ATOM 1940 N N . SER A 1 249 ? -4.664 -32.156 11.562 1 97.06 249 SER A N 1
ATOM 1941 C CA . SER A 1 249 ? -3.521 -32.25 10.664 1 97.06 249 SER A CA 1
ATOM 1942 C C . SER A 1 249 ? -3.811 -31.578 9.32 1 97.06 249 SER A C 1
ATOM 1944 O O . SER A 1 249 ? -4.945 -31.188 9.055 1 97.06 249 SER A O 1
ATOM 1946 N N . GLY A 1 250 ? -2.73 -31.391 8.516 1 98 250 GLY A N 1
ATOM 1947 C CA . GLY A 1 250 ? -2.963 -30.688 7.262 1 98 250 GLY A CA 1
ATOM 1948 C C . GLY A 1 250 ? -1.947 -31.031 6.188 1 98 250 GLY A C 1
ATOM 1949 O O . GLY A 1 250 ? -0.875 -31.562 6.488 1 98 250 GLY A O 1
ATOM 1950 N N . LEU A 1 251 ? -2.322 -30.891 4.969 1 98.81 251 LEU A N 1
ATOM 1951 C CA . LEU A 1 251 ? -1.473 -30.906 3.783 1 98.81 251 LEU A CA 1
ATOM 1952 C C . LEU A 1 251 ? -1.275 -29.5 3.238 1 98.81 251 LEU A C 1
ATOM 1954 O O . LEU A 1 251 ? -2.209 -28.688 3.236 1 98.81 251 LEU A O 1
ATOM 1958 N N . ALA A 1 252 ? -0.077 -29.188 2.844 1 98.88 252 ALA A N 1
ATOM 1959 C CA . ALA A 1 252 ? 0.268 -27.891 2.264 1 98.88 252 ALA A CA 1
ATOM 1960 C C . ALA A 1 252 ? 0.88 -28.062 0.876 1 98.88 252 ALA A C 1
ATOM 1962 O O . ALA A 1 252 ? 1.752 -28.906 0.672 1 98.88 252 ALA A O 1
ATOM 1963 N N . MET A 1 253 ? 0.425 -27.266 -0.06 1 98.88 253 MET A N 1
ATOM 1964 C CA . MET A 1 253 ? 0.986 -27.281 -1.408 1 98.88 253 MET A CA 1
ATOM 1965 C C . MET A 1 253 ? 1.023 -25.875 -2 1 98.88 253 MET A C 1
ATOM 1967 O O . MET A 1 253 ? 0.049 -25.125 -1.896 1 98.88 253 MET A O 1
ATOM 1971 N N . GLY A 1 254 ? 2.141 -25.438 -2.555 1 98.75 254 GLY A N 1
ATOM 1972 C CA . GLY A 1 254 ? 2.316 -24.219 -3.314 1 98.75 254 GLY A CA 1
ATOM 1973 C C . GLY A 1 254 ? 2.635 -24.453 -4.777 1 98.75 254 GLY A C 1
ATOM 1974 O O . GLY A 1 254 ? 3.562 -25.203 -5.102 1 98.75 254 GLY A O 1
ATOM 1975 N N . LEU A 1 255 ? 1.884 -23.797 -5.625 1 98.81 255 LEU A N 1
ATOM 1976 C CA . LEU A 1 255 ? 2.012 -24.016 -7.062 1 98.81 255 LEU A CA 1
ATOM 1977 C C . LEU A 1 255 ? 2.395 -22.734 -7.781 1 98.81 255 LEU A C 1
ATOM 1979 O O . LEU A 1 255 ? 1.903 -21.656 -7.434 1 98.81 255 LEU A O 1
ATOM 1983 N N . GLY A 1 256 ? 3.271 -22.828 -8.789 1 98.5 256 GLY A N 1
ATOM 1984 C CA . GLY A 1 256 ? 3.498 -21.75 -9.734 1 98.5 256 GLY A CA 1
ATOM 1985 C C . GLY A 1 256 ? 2.516 -21.75 -10.891 1 98.5 256 GLY A C 1
ATOM 1986 O O . GLY A 1 256 ? 2.674 -22.516 -11.844 1 98.5 256 GLY A O 1
ATOM 1987 N N . MET A 1 257 ? 1.67 -20.844 -10.883 1 98.75 257 MET A N 1
ATOM 1988 C CA . MET A 1 257 ? 0.522 -20.906 -11.781 1 98.75 257 MET A CA 1
ATOM 1989 C C . MET A 1 257 ? 0.911 -20.484 -13.188 1 98.75 257 MET A C 1
ATOM 1991 O O . MET A 1 257 ? 0.375 -21 -14.172 1 98.75 257 MET A O 1
ATOM 1995 N N . ASP A 1 258 ? 1.814 -19.516 -13.273 1 98.38 258 ASP A N 1
ATOM 1996 C CA . ASP A 1 258 ? 2.268 -19.094 -14.602 1 98.38 258 ASP A CA 1
ATOM 1997 C C . ASP A 1 258 ? 2.914 -20.25 -15.352 1 98.38 258 ASP A C 1
ATOM 1999 O O . ASP A 1 258 ? 2.562 -20.516 -16.5 1 98.38 258 ASP A O 1
ATOM 2003 N N . ARG A 1 259 ? 3.764 -20.906 -14.68 1 97.62 259 ARG A N 1
ATOM 2004 C CA . ARG A 1 259 ? 4.465 -22.031 -15.281 1 97.62 259 ARG A CA 1
ATOM 2005 C C . ARG A 1 259 ? 3.492 -23.141 -15.664 1 97.62 259 ARG A C 1
ATOM 2007 O O . ARG A 1 259 ? 3.607 -23.734 -16.734 1 97.62 259 ARG A O 1
ATOM 2014 N N . LEU A 1 260 ? 2.619 -23.406 -14.82 1 98.56 260 LEU A N 1
ATOM 2015 C CA . LEU A 1 260 ? 1.631 -24.453 -15.07 1 98.56 260 LEU A CA 1
ATOM 2016 C C . LEU A 1 260 ? 0.814 -24.125 -16.328 1 98.56 260 LEU A C 1
ATOM 2018 O O . LEU A 1 260 ? 0.583 -25.016 -17.156 1 98.56 260 LEU A O 1
ATOM 2022 N N . LEU A 1 261 ? 0.391 -22.891 -16.406 1 98.62 261 LEU A N 1
ATOM 2023 C CA . LEU A 1 261 ? -0.386 -22.516 -17.578 1 98.62 261 LEU A CA 1
ATOM 2024 C C . LEU A 1 261 ? 0.467 -22.578 -18.844 1 98.62 261 LEU A C 1
ATOM 2026 O O . LEU A 1 261 ? -0.004 -23.031 -19.891 1 98.62 261 LEU A O 1
ATOM 2030 N N . MET A 1 262 ? 1.692 -22.156 -18.719 1 98.12 262 MET A N 1
ATOM 2031 C CA . MET A 1 262 ? 2.602 -22.234 -19.859 1 98.12 262 MET A CA 1
ATOM 2032 C C . MET A 1 262 ? 2.791 -23.672 -20.328 1 98.12 262 MET A C 1
ATOM 2034 O O . MET A 1 262 ? 2.756 -23.953 -21.516 1 98.12 262 MET A O 1
ATOM 2038 N N . LEU A 1 263 ? 2.955 -24.547 -19.422 1 97.69 263 LEU A N 1
ATOM 2039 C CA . LEU A 1 263 ? 3.107 -25.953 -19.734 1 97.69 263 LEU A CA 1
ATOM 2040 C C . LEU A 1 263 ? 1.831 -26.516 -20.359 1 97.69 263 LEU A C 1
ATOM 2042 O O . LEU A 1 263 ? 1.886 -27.25 -21.344 1 97.69 263 LEU A O 1
ATOM 2046 N N . ARG A 1 264 ? 0.724 -26.172 -19.766 1 98 264 ARG A N 1
ATOM 2047 C CA . ARG A 1 264 ? -0.567 -26.688 -20.219 1 98 264 ARG A CA 1
ATOM 2048 C C . ARG A 1 264 ? -0.834 -26.281 -21.656 1 98 264 ARG A C 1
ATOM 2050 O O . ARG A 1 264 ? -1.338 -27.078 -22.453 1 98 264 ARG A O 1
ATOM 2057 N N . LYS A 1 265 ? -0.468 -25.062 -22 1 97.88 265 LYS A N 1
ATOM 2058 C CA . LYS A 1 265 ? -0.824 -24.531 -23.312 1 97.88 265 LYS A CA 1
ATOM 2059 C C . LYS A 1 265 ? 0.357 -24.609 -24.266 1 97.88 265 LYS A C 1
ATOM 2061 O O . LYS A 1 265 ? 0.211 -24.328 -25.469 1 97.88 265 LYS A O 1
ATOM 2066 N N . GLY A 1 266 ? 1.512 -24.875 -23.75 1 95.88 266 GLY A N 1
ATOM 2067 C CA . GLY A 1 266 ? 2.707 -24.922 -24.578 1 95.88 266 GLY A CA 1
ATOM 2068 C C . GLY A 1 266 ? 3.273 -23.547 -24.891 1 95.88 266 GLY A C 1
ATOM 2069 O O . GLY A 1 266 ? 3.709 -23.297 -26.016 1 95.88 266 GLY A O 1
ATOM 2070 N N . LEU A 1 267 ? 3.219 -22.641 -23.922 1 95.94 267 LEU A N 1
ATOM 2071 C CA . LEU A 1 267 ? 3.77 -21.312 -24.109 1 95.94 267 LEU A CA 1
ATOM 2072 C C . LEU A 1 267 ? 5.258 -21.281 -23.781 1 95.94 267 LEU A C 1
ATOM 2074 O O . LEU A 1 267 ? 5.699 -21.938 -22.828 1 95.94 267 LEU A O 1
ATOM 2078 N N . ASP A 1 268 ? 6.055 -20.469 -24.484 1 93.5 268 ASP A N 1
ATOM 2079 C CA . ASP A 1 268 ? 7.492 -20.422 -24.234 1 93.5 268 ASP A CA 1
ATOM 2080 C C . ASP A 1 268 ? 7.93 -19.016 -23.828 1 93.5 268 ASP A C 1
ATOM 2082 O O . ASP A 1 268 ? 9.125 -18.734 -23.75 1 93.5 268 ASP A O 1
ATOM 2086 N N . ASP A 1 269 ? 7.023 -18.203 -23.625 1 95 269 ASP A N 1
ATOM 2087 C CA . ASP A 1 269 ? 7.258 -16.812 -23.234 1 95 269 ASP A CA 1
ATOM 2088 C C . ASP A 1 269 ? 6.188 -16.344 -22.25 1 95 269 ASP A C 1
ATOM 2090 O O . ASP A 1 269 ? 5.012 -16.219 -22.609 1 95 269 ASP A O 1
ATOM 2094 N N . ILE A 1 270 ? 6.59 -16.031 -21.047 1 96.31 270 ILE A N 1
ATOM 2095 C CA . ILE A 1 270 ? 5.668 -15.719 -19.953 1 96.31 270 ILE A CA 1
ATOM 2096 C C . ILE A 1 270 ? 4.895 -14.445 -20.297 1 96.31 270 ILE A C 1
ATOM 2098 O O . ILE A 1 270 ? 3.787 -14.234 -19.797 1 96.31 270 ILE A O 1
ATOM 2102 N N . ARG A 1 271 ? 5.371 -13.562 -21.141 1 94.12 271 ARG A N 1
ATOM 2103 C CA . ARG A 1 271 ? 4.742 -12.297 -21.516 1 94.12 271 ARG A CA 1
ATOM 2104 C C . ARG A 1 271 ? 3.439 -12.539 -22.281 1 94.12 271 ARG A C 1
ATOM 2106 O O . ARG A 1 271 ? 2.576 -11.664 -22.328 1 94.12 271 ARG A O 1
ATOM 2113 N N . LEU A 1 272 ? 3.303 -13.727 -22.844 1 95.69 272 LEU A N 1
ATOM 2114 C CA . LEU A 1 272 ? 2.107 -14.078 -23.609 1 95.69 272 LEU A CA 1
ATOM 2115 C C . LEU A 1 272 ? 0.88 -14.109 -22.703 1 95.69 272 LEU A C 1
ATOM 2117 O O . LEU A 1 272 ? -0.238 -13.852 -23.156 1 95.69 272 LEU A O 1
ATOM 2121 N N . LEU A 1 273 ? 1.1 -14.383 -21.484 1 97.31 273 LEU A N 1
ATOM 2122 C CA . LEU A 1 273 ? -0.006 -14.516 -20.547 1 97.31 273 LEU A CA 1
ATOM 2123 C C . LEU A 1 273 ? -0.788 -13.211 -20.438 1 97.31 273 LEU A C 1
ATOM 2125 O O . LEU A 1 273 ? -1.996 -13.219 -20.188 1 97.31 273 LEU A O 1
ATOM 2129 N N . ARG A 1 274 ? -0.088 -12.078 -20.703 1 94.94 274 ARG A N 1
ATOM 2130 C CA . ARG A 1 274 ? -0.712 -10.773 -20.516 1 94.94 274 ARG A CA 1
ATOM 2131 C C . ARG A 1 274 ? -0.78 -10.008 -21.828 1 94.94 274 ARG A C 1
ATOM 2133 O O . ARG A 1 274 ? -1.084 -8.812 -21.844 1 94.94 274 ARG A O 1
ATOM 2140 N N . ALA A 1 275 ? -0.489 -10.672 -22.875 1 93 275 ALA A N 1
ATOM 2141 C CA . ALA A 1 275 ? -0.394 -9.984 -24.156 1 93 275 ALA A CA 1
ATOM 2142 C C . ALA A 1 275 ? -1.744 -9.406 -24.578 1 93 275 ALA A C 1
ATOM 2144 O O . ALA A 1 275 ? -2.779 -10.055 -24.422 1 93 275 ALA A O 1
ATOM 2145 N N . GLU A 1 276 ? -1.718 -8.203 -25.125 1 90.19 276 GLU A N 1
ATOM 2146 C CA . GLU A 1 276 ? -2.947 -7.527 -25.516 1 90.19 276 GLU A CA 1
ATOM 2147 C C . GLU A 1 276 ? -3.248 -7.75 -27 1 90.19 276 GLU A C 1
ATOM 2149 O O . GLU A 1 276 ? -4.355 -7.473 -27.469 1 90.19 276 GLU A O 1
ATOM 2154 N N . ASP A 1 277 ? -2.256 -8.211 -27.734 1 90.38 277 ASP A N 1
ATOM 2155 C CA . ASP A 1 277 ? -2.518 -8.57 -29.125 1 90.38 277 ASP A CA 1
ATOM 2156 C C . ASP A 1 277 ? -3.734 -9.492 -29.234 1 90.38 277 ASP A C 1
ATOM 2158 O O . ASP A 1 277 ? -3.771 -10.555 -28.625 1 90.38 277 ASP A O 1
ATOM 2162 N N . PRO A 1 278 ? -4.676 -9.055 -30.078 1 92.31 278 PRO A N 1
ATOM 2163 C CA . PRO A 1 278 ? -5.922 -9.82 -30.125 1 92.31 278 PRO A CA 1
ATOM 2164 C C . PRO A 1 278 ? -5.707 -11.281 -30.516 1 92.31 278 PRO A C 1
ATOM 2166 O O . PRO A 1 278 ? -6.441 -12.156 -30.062 1 92.31 278 PRO A O 1
ATOM 2169 N N . ARG A 1 279 ? -4.762 -11.648 -31.422 1 93.62 279 ARG A N 1
ATOM 2170 C CA . ARG A 1 279 ? -4.488 -13.016 -31.875 1 93.62 279 ARG A CA 1
ATOM 2171 C C . ARG A 1 279 ? -3.994 -13.883 -30.719 1 93.62 279 ARG A C 1
ATOM 2173 O O . ARG A 1 279 ? -4.246 -15.086 -30.688 1 93.62 279 ARG A O 1
ATOM 2180 N N . ILE A 1 280 ? -3.248 -13.227 -29.781 1 94.69 280 ILE A N 1
ATOM 2181 C CA . ILE A 1 280 ? -2.717 -13.914 -28.609 1 94.69 280 ILE A CA 1
ATOM 2182 C C . ILE A 1 280 ? -3.766 -13.93 -27.5 1 94.69 280 ILE A C 1
ATOM 2184 O O . ILE A 1 280 ? -4.059 -14.984 -26.922 1 94.69 280 ILE A O 1
ATOM 2188 N N . HIS A 1 281 ? -4.383 -12.789 -27.281 1 95.56 281 HIS A N 1
ATOM 2189 C CA . HIS A 1 281 ? -5.352 -12.602 -26.203 1 95.56 281 HIS A CA 1
ATOM 2190 C C . HIS A 1 281 ? -6.52 -13.57 -26.328 1 95.56 281 HIS A C 1
ATOM 2192 O O . HIS A 1 281 ? -6.992 -14.125 -25.344 1 95.56 281 HIS A O 1
ATOM 2198 N N . SER A 1 282 ? -6.98 -13.773 -27.484 1 96.38 282 SER A N 1
ATOM 2199 C CA . SER A 1 282 ? -8.125 -14.648 -27.703 1 96.38 282 SER A CA 1
ATOM 2200 C C . SER A 1 282 ? -7.801 -16.094 -27.328 1 96.38 282 SER A C 1
ATOM 2202 O O . SER A 1 282 ? -8.695 -16.844 -26.938 1 96.38 282 SER A O 1
ATOM 2204 N N . GLN A 1 283 ? -6.523 -16.438 -27.391 1 97.38 283 GLN A N 1
ATOM 2205 C CA . GLN A 1 283 ? -6.109 -17.797 -27.062 1 97.38 283 GLN A CA 1
ATOM 2206 C C . GLN A 1 283 ? -5.906 -17.969 -25.562 1 97.38 283 GLN A C 1
ATOM 2208 O O . GLN A 1 283 ? -5.656 -19.078 -25.078 1 97.38 283 GLN A O 1
ATOM 2213 N N . MET A 1 284 ? -6.012 -16.891 -24.812 1 98 284 MET A N 1
ATOM 2214 C CA . MET A 1 284 ? -5.816 -16.938 -23.375 1 98 284 MET A CA 1
ATOM 2215 C C . MET A 1 284 ? -7.152 -17.031 -22.641 1 98 284 MET A C 1
ATOM 2217 O O . MET A 1 284 ? -7.246 -16.703 -21.453 1 98 284 MET A O 1
ATOM 2221 N N . LEU A 1 285 ? -8.18 -17.547 -23.25 1 97.38 285 LEU A N 1
ATOM 2222 C CA . LEU A 1 285 ? -9.516 -17.609 -22.672 1 97.38 285 LEU A CA 1
ATOM 2223 C C . LEU A 1 285 ? -9.922 -19.062 -22.406 1 97.38 285 LEU A C 1
ATOM 2225 O O . LEU A 1 285 ? -10.969 -19.312 -21.812 1 97.38 285 LEU A O 1
ATOM 2229 N N . ASP A 1 286 ? -9.109 -19.984 -22.844 1 97.44 286 ASP A N 1
ATOM 2230 C CA . ASP A 1 286 ? -9.344 -21.406 -22.609 1 97.44 286 ASP A CA 1
ATOM 2231 C C . ASP A 1 286 ? -8.031 -22.141 -22.391 1 97.44 286 ASP A C 1
ATOM 2233 O O . ASP A 1 286 ? -6.965 -21.531 -22.312 1 97.44 286 ASP A O 1
ATOM 2237 N N . LEU A 1 287 ? -8.094 -23.438 -22.266 1 98.12 287 LEU A N 1
ATOM 2238 C CA . LEU A 1 287 ? -6.898 -24.203 -21.938 1 98.12 287 LEU A CA 1
ATOM 2239 C C . LEU A 1 287 ? -6.434 -25.031 -23.141 1 98.12 287 LEU A C 1
ATOM 2241 O O . LEU A 1 287 ? -5.691 -26 -22.984 1 98.12 287 LEU A O 1
ATOM 2245 N N . GLU A 1 288 ? -6.887 -24.641 -24.344 1 97.62 288 GLU A N 1
ATOM 2246 C CA . GLU A 1 288 ? -6.414 -25.312 -25.547 1 97.62 288 GLU A CA 1
ATOM 2247 C C . GLU A 1 288 ? -4.957 -24.969 -25.844 1 97.62 288 GLU A C 1
ATOM 2249 O O . GLU A 1 288 ? -4.484 -23.891 -25.469 1 97.62 288 GLU A O 1
ATOM 2254 N N . PRO A 1 289 ? -4.281 -25.812 -26.5 1 97.12 289 PRO A N 1
ATOM 2255 C CA . PRO A 1 289 ? -2.893 -25.516 -26.859 1 97.12 289 PRO A CA 1
ATOM 2256 C C . PRO A 1 289 ? -2.752 -24.203 -27.641 1 97.12 289 PRO A C 1
ATOM 2258 O O . PRO A 1 289 ? -3.613 -23.875 -28.453 1 97.12 289 PRO A O 1
ATOM 2261 N N . TYR A 1 290 ? -1.654 -23.609 -27.328 1 97.38 290 TYR A N 1
ATOM 2262 C CA . TYR A 1 290 ? -1.361 -22.312 -27.969 1 97.38 290 TYR A CA 1
ATOM 2263 C C . TYR A 1 290 ? -0.862 -22.516 -29.391 1 97.38 290 TYR A C 1
ATOM 2265 O O . TYR A 1 290 ? -0.04 -23.391 -29.656 1 97.38 290 TYR A O 1
ATOM 2273 N N . HIS A 1 291 ? -1.419 -21.75 -30.281 1 95.75 291 HIS A N 1
ATOM 2274 C CA . HIS A 1 291 ? -0.925 -21.656 -31.656 1 95.75 291 HIS A CA 1
ATOM 2275 C C . HIS A 1 291 ? -0.051 -20.422 -31.844 1 95.75 291 HIS A C 1
ATOM 2277 O O . HIS A 1 291 ? -0.532 -19.281 -31.719 1 95.75 291 HIS A O 1
ATOM 2283 N N . GLU A 1 292 ? 1.15 -20.609 -32.156 1 92.06 292 GLU A N 1
ATOM 2284 C CA . GLU A 1 292 ? 2.139 -19.547 -32.219 1 92.06 292 GLU A CA 1
ATOM 2285 C C . GLU A 1 292 ? 1.718 -18.453 -33.219 1 92.06 292 GLU A C 1
ATOM 2287 O O . GLU A 1 292 ? 1.229 -18.75 -34.312 1 92.06 292 GLU A O 1
ATOM 2292 N N . VAL A 1 293 ? 1.883 -17.266 -32.719 1 90.06 293 VAL A N 1
ATOM 2293 C CA . VAL A 1 293 ? 1.645 -16.094 -33.562 1 90.06 293 VAL A CA 1
ATOM 2294 C C . VAL A 1 293 ? 2.977 -15.508 -34 1 90.06 293 VAL A C 1
ATOM 2296 O O . VAL A 1 293 ? 3.936 -15.453 -33.219 1 90.06 293 VAL A O 1
ATOM 2299 N N . SER A 1 294 ? 3.039 -15.242 -35.281 1 81.5 294 SER A N 1
ATOM 2300 C CA . SER A 1 294 ? 4.273 -14.672 -35.812 1 81.5 294 SER A CA 1
ATOM 2301 C C . SER A 1 294 ? 4.656 -13.398 -35.062 1 81.5 294 SER A C 1
ATOM 2303 O O . SER A 1 294 ? 3.822 -12.508 -34.875 1 81.5 294 SER A O 1
ATOM 2305 N N . CYS A 1 295 ? 5.867 -13.562 -34.469 1 76.5 295 CYS A N 1
ATOM 2306 C CA . CYS A 1 295 ? 6.336 -12.391 -33.719 1 76.5 295 CYS A CA 1
ATOM 2307 C C . CYS A 1 295 ? 7.41 -11.648 -34.5 1 76.5 295 CYS A C 1
ATOM 2309 O O . CYS A 1 295 ? 8.07 -12.227 -35.375 1 76.5 295 CYS A O 1
ATOM 2311 N N . MET A 1 296 ? 7.539 -10.344 -34.25 1 81.69 296 MET A N 1
ATOM 2312 C CA . MET A 1 296 ? 8.555 -9.492 -34.875 1 81.69 296 MET A CA 1
ATOM 2313 C C . MET A 1 296 ? 9.945 -9.836 -34.375 1 81.69 296 MET A C 1
ATOM 2315 O O . MET A 1 296 ? 10.078 -10.422 -33.281 1 81.69 296 MET A O 1
ATOM 2319 N N . PRO A 1 297 ? 10.922 -9.578 -35.094 1 88.44 297 PRO A N 1
ATOM 2320 C CA . PRO A 1 297 ? 12.289 -9.883 -34.656 1 88.44 297 PRO A CA 1
ATOM 2321 C C . PRO A 1 297 ? 12.695 -9.117 -33.406 1 88.44 297 PRO A C 1
ATOM 2323 O O . PRO A 1 297 ? 12.172 -8.031 -33.156 1 88.44 297 PRO A O 1
ATOM 2326 N N . ALA A 1 298 ? 13.57 -9.727 -32.656 1 93.38 298 ALA A N 1
ATOM 2327 C CA . ALA A 1 298 ? 14.117 -9.086 -31.469 1 93.38 298 ALA A CA 1
ATOM 2328 C C . ALA A 1 298 ? 15.242 -8.117 -31.844 1 93.38 298 ALA A C 1
ATOM 2330 O O . ALA A 1 298 ? 15.914 -8.297 -32.844 1 93.38 298 ALA A O 1
ATOM 2331 N N . VAL A 1 299 ? 15.406 -7.145 -31.094 1 94.69 299 VAL A N 1
ATOM 2332 C CA . VAL A 1 299 ? 16.516 -6.207 -31.188 1 94.69 299 VAL A CA 1
ATOM 2333 C C . VAL A 1 299 ? 17.375 -6.277 -29.938 1 94.69 299 VAL A C 1
ATOM 2335 O O . VAL A 1 299 ? 16.844 -6.238 -28.812 1 94.69 299 VAL A O 1
ATOM 2338 N N . ARG A 1 300 ? 18.672 -6.355 -30.156 1 96.31 300 ARG A N 1
ATOM 2339 C CA . ARG A 1 300 ? 19.578 -6.453 -29.016 1 96.31 300 ARG A CA 1
ATOM 2340 C C . ARG A 1 300 ? 20.328 -5.137 -28.797 1 96.31 300 ARG A C 1
ATOM 2342 O O . ARG A 1 300 ? 20.734 -4.477 -29.75 1 96.31 300 ARG A O 1
ATOM 2349 N N . ARG A 1 301 ? 20.391 -4.781 -27.562 1 94.88 301 ARG A N 1
ATOM 2350 C CA . ARG A 1 301 ? 21.219 -3.645 -27.141 1 94.88 301 ARG A CA 1
ATOM 2351 C C . ARG A 1 301 ? 22.125 -4.02 -25.984 1 94.88 301 ARG A C 1
ATOM 2353 O O . ARG A 1 301 ? 21.656 -4.543 -24.969 1 94.88 301 ARG A O 1
ATOM 2360 N N . ASP A 1 302 ? 23.391 -3.686 -26.141 1 94.88 302 ASP A N 1
ATOM 2361 C CA . ASP A 1 302 ? 24.359 -3.959 -25.078 1 94.88 302 ASP A CA 1
ATOM 2362 C C . ASP A 1 302 ? 24.719 -2.68 -24.328 1 94.88 302 ASP A C 1
ATOM 2364 O O . ASP A 1 302 ? 24.891 -1.622 -24.938 1 94.88 302 ASP A O 1
ATOM 2368 N N . LEU A 1 303 ? 24.844 -2.803 -23.031 1 94.38 303 LEU A N 1
ATOM 2369 C CA . LEU A 1 303 ? 25.219 -1.699 -22.141 1 94.38 303 LEU A CA 1
ATOM 2370 C C . LEU A 1 303 ? 26.453 -2.059 -21.312 1 94.38 303 LEU A C 1
ATOM 2372 O O . LEU A 1 303 ? 26.531 -3.158 -20.766 1 94.38 303 LEU A O 1
ATOM 2376 N N . SER A 1 304 ? 27.344 -1.147 -21.312 1 93.5 304 SER A N 1
ATOM 2377 C CA . SER A 1 304 ? 28.453 -1.247 -20.359 1 93.5 304 SER A CA 1
ATOM 2378 C C . SER A 1 304 ? 28.172 -0.418 -19.109 1 93.5 304 SER A C 1
ATOM 2380 O O . SER A 1 304 ? 28.188 0.813 -19.156 1 93.5 304 SER A O 1
ATOM 2382 N N . LEU A 1 305 ? 27.953 -1.103 -17.984 1 94.62 305 LEU A N 1
ATOM 2383 C CA . LEU A 1 305 ? 27.484 -0.444 -16.766 1 94.62 305 LEU A CA 1
ATOM 2384 C C . LEU A 1 305 ? 28.516 -0.539 -15.656 1 94.62 305 LEU A C 1
ATOM 2386 O O . LEU A 1 305 ? 29.266 -1.518 -15.578 1 94.62 305 LEU A O 1
ATOM 2390 N N . VAL A 1 306 ? 28.594 0.457 -14.922 1 95.19 306 VAL A N 1
ATOM 2391 C CA . VAL A 1 306 ? 29.234 0.39 -13.617 1 95.19 306 VAL A CA 1
ATOM 2392 C C . VAL A 1 306 ? 28.188 0.15 -12.531 1 95.19 306 VAL A C 1
ATOM 2394 O O . VAL A 1 306 ? 27.219 0.909 -12.414 1 95.19 306 VAL A O 1
ATOM 2397 N N . LEU A 1 307 ? 28.312 -0.958 -11.766 1 94.94 307 LEU A N 1
ATOM 2398 C CA . LEU A 1 307 ? 27.375 -1.33 -10.703 1 94.94 307 LEU A CA 1
ATOM 2399 C C . LEU A 1 307 ? 28.125 -1.61 -9.406 1 94.94 307 LEU A C 1
ATOM 2401 O O . LEU A 1 307 ? 29.344 -1.763 -9.398 1 94.94 307 LEU A O 1
ATOM 2405 N N . GLU A 1 308 ? 27.359 -1.575 -8.352 1 92.06 308 GLU A N 1
ATOM 2406 C CA . GLU A 1 308 ? 27.953 -2.035 -7.098 1 92.06 308 GLU A CA 1
ATOM 2407 C C . GLU A 1 308 ? 28.406 -3.49 -7.199 1 92.06 308 GLU A C 1
ATOM 2409 O O . GLU A 1 308 ? 27.766 -4.289 -7.895 1 92.06 308 GLU A O 1
ATOM 2414 N N . GLY A 1 309 ? 29.359 -3.857 -6.445 1 91.56 309 GLY A N 1
ATOM 2415 C CA . GLY A 1 309 ? 29.984 -5.168 -6.547 1 91.56 309 GLY A CA 1
ATOM 2416 C C . GLY A 1 309 ? 29.047 -6.309 -6.234 1 91.56 309 GLY A C 1
ATOM 2417 O O . GLY A 1 309 ? 29.203 -7.414 -6.758 1 91.56 309 GLY A O 1
ATOM 2418 N N . ASP A 1 310 ? 28.047 -6.105 -5.488 1 89.19 310 ASP A N 1
ATOM 2419 C CA . ASP A 1 310 ? 27.188 -7.195 -5.035 1 89.19 310 ASP A CA 1
ATOM 2420 C C . ASP A 1 310 ? 25.875 -7.215 -5.801 1 89.19 310 ASP A C 1
ATOM 2422 O O . ASP A 1 310 ? 24.953 -7.969 -5.457 1 89.19 310 ASP A O 1
ATOM 2426 N N . ALA A 1 311 ? 25.797 -6.477 -6.852 1 89.56 311 ALA A N 1
ATOM 2427 C CA . ALA A 1 311 ? 24.578 -6.445 -7.637 1 89.56 311 ALA A CA 1
ATOM 2428 C C . ALA A 1 311 ? 24.281 -7.809 -8.258 1 89.56 311 ALA A C 1
ATOM 2430 O O . ALA A 1 311 ? 25.188 -8.461 -8.789 1 89.56 311 ALA A O 1
ATOM 2431 N N . THR A 1 312 ? 23.047 -8.266 -8.164 1 88.94 312 THR A N 1
ATOM 2432 C CA . THR A 1 312 ? 22.656 -9.57 -8.68 1 88.94 312 THR A CA 1
ATOM 2433 C C . THR A 1 312 ? 21.781 -9.422 -9.922 1 88.94 312 THR A C 1
ATOM 2435 O O . THR A 1 312 ? 21.266 -8.328 -10.203 1 88.94 312 THR A O 1
ATOM 2438 N N . SER A 1 313 ? 21.609 -10.516 -10.609 1 89.75 313 SER A N 1
ATOM 2439 C CA . SER A 1 313 ? 20.766 -10.523 -11.797 1 89.75 313 SER A CA 1
ATOM 2440 C C . SER A 1 313 ? 19.312 -10.203 -11.43 1 89.75 313 SER A C 1
ATOM 2442 O O . SER A 1 313 ? 18.609 -9.547 -12.203 1 89.75 313 SER A O 1
ATOM 2444 N N . GLU A 1 314 ? 18.906 -10.633 -10.281 1 87.81 314 GLU A N 1
ATOM 2445 C CA . GLU A 1 314 ? 17.547 -10.367 -9.805 1 87.81 314 GLU A CA 1
ATOM 2446 C C . GLU A 1 314 ? 17.344 -8.875 -9.547 1 87.81 314 GLU A C 1
ATOM 2448 O O . GLU A 1 314 ? 16.312 -8.32 -9.938 1 87.81 314 GLU A O 1
ATOM 2453 N N . GLU A 1 315 ? 18.344 -8.266 -8.992 1 87.5 315 GLU A N 1
ATOM 2454 C CA . GLU A 1 315 ? 18.266 -6.832 -8.734 1 87.5 315 GLU A CA 1
ATOM 2455 C C . GLU A 1 315 ? 18.25 -6.039 -10.039 1 87.5 315 GLU A C 1
ATOM 2457 O O . GLU A 1 315 ? 17.531 -5.055 -10.172 1 87.5 315 GLU A O 1
ATOM 2462 N N . LEU A 1 316 ? 19.062 -6.535 -10.953 1 91.12 316 LEU A N 1
ATOM 2463 C CA . LEU A 1 316 ? 19.125 -5.852 -12.242 1 91.12 316 LEU A CA 1
ATOM 2464 C C . LEU A 1 316 ? 17.797 -5.93 -12.969 1 91.12 316 LEU A C 1
ATOM 2466 O O . LEU A 1 316 ? 17.328 -4.938 -13.539 1 91.12 316 LEU A O 1
ATOM 2470 N N . GLY A 1 317 ? 17.234 -7.105 -12.945 1 91.62 317 GLY A N 1
ATOM 2471 C CA . GLY A 1 317 ? 15.914 -7.242 -13.539 1 91.62 317 GLY A CA 1
ATOM 2472 C C . GLY A 1 317 ? 14.891 -6.293 -12.938 1 91.62 317 GLY A C 1
ATOM 2473 O O . GLY A 1 317 ? 14.117 -5.664 -13.664 1 91.62 317 GLY A O 1
ATOM 2474 N N . ASP A 1 318 ? 14.953 -6.16 -11.719 1 90.94 318 ASP A N 1
ATOM 2475 C CA . ASP A 1 318 ? 14.031 -5.281 -11.008 1 90.94 318 ASP A CA 1
ATOM 2476 C C . ASP A 1 318 ? 14.273 -3.818 -11.375 1 90.94 318 ASP A C 1
ATOM 2478 O O . ASP A 1 318 ? 13.328 -3.064 -11.602 1 90.94 318 ASP A O 1
ATOM 2482 N N . MET A 1 319 ? 15.508 -3.449 -11.391 1 90.69 319 MET A N 1
ATOM 2483 C CA . MET A 1 319 ? 15.867 -2.074 -11.727 1 90.69 319 MET A CA 1
ATOM 2484 C C . MET A 1 319 ? 15.438 -1.728 -13.141 1 90.69 319 MET A C 1
ATOM 2486 O O . MET A 1 319 ? 14.961 -0.62 -13.398 1 90.69 319 MET A O 1
ATOM 2490 N N . VAL A 1 320 ? 15.578 -2.666 -14.008 1 93.31 320 VAL A N 1
ATOM 2491 C CA . VAL A 1 320 ? 15.172 -2.455 -15.391 1 93.31 320 VAL A CA 1
ATOM 2492 C C . VAL A 1 320 ? 13.656 -2.264 -15.461 1 93.31 320 VAL A C 1
ATOM 2494 O O . VAL A 1 320 ? 13.172 -1.346 -16.125 1 93.31 320 VAL A O 1
ATOM 2497 N N . ARG A 1 321 ? 12.93 -3.119 -14.766 1 92.31 321 ARG A N 1
ATOM 2498 C CA . ARG A 1 321 ? 11.477 -2.994 -14.734 1 92.31 321 ARG A CA 1
ATOM 2499 C C . ARG A 1 321 ? 11.062 -1.636 -14.18 1 92.31 321 ARG A C 1
ATOM 2501 O O . ARG A 1 321 ? 10.164 -0.989 -14.719 1 92.31 321 ARG A O 1
ATOM 2508 N N . ALA A 1 322 ? 11.734 -1.246 -13.164 1 88.94 322 ALA A N 1
ATOM 2509 C CA . ALA A 1 322 ? 11.414 0.038 -12.547 1 88.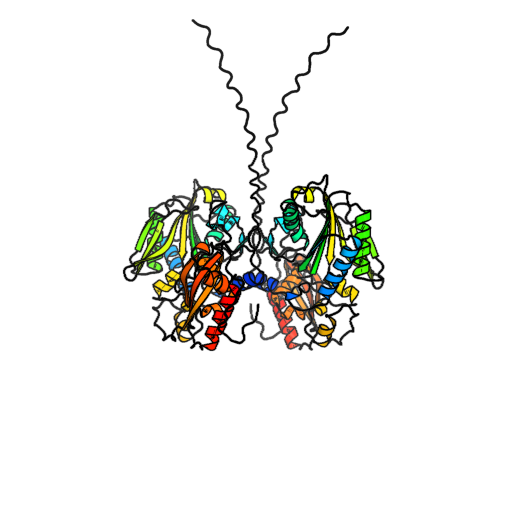94 322 ALA A CA 1
ATOM 2510 C C . ALA A 1 322 ? 11.711 1.194 -13.5 1 88.94 322 ALA A C 1
ATOM 2512 O O . ALA A 1 322 ? 10.93 2.146 -13.586 1 88.94 322 ALA A O 1
ATOM 2513 N N . ALA A 1 323 ? 12.734 1.099 -14.195 1 91.12 323 ALA A N 1
ATOM 2514 C CA . ALA A 1 323 ? 13.18 2.164 -15.094 1 91.12 323 ALA A CA 1
ATOM 2515 C C . ALA A 1 323 ? 12.219 2.338 -16.266 1 91.12 323 ALA A C 1
ATOM 2517 O O . ALA A 1 323 ? 12.016 3.453 -16.75 1 91.12 323 ALA A O 1
ATOM 2518 N N . LEU A 1 324 ? 11.633 1.257 -16.656 1 93.12 324 LEU A N 1
ATOM 2519 C CA . LEU A 1 324 ? 10.867 1.299 -17.891 1 93.12 324 LEU A CA 1
ATOM 2520 C C . LEU A 1 324 ? 9.375 1.376 -17.609 1 93.12 324 LEU A C 1
ATOM 2522 O O . LEU A 1 324 ? 8.586 1.705 -18.5 1 93.12 324 LEU A O 1
ATOM 2526 N N . GLY A 1 325 ? 8.969 1.021 -16.375 1 88.25 325 GLY A N 1
ATOM 2527 C CA . GLY A 1 325 ? 7.555 1.037 -16.047 1 88.25 325 GLY A CA 1
ATOM 2528 C C . GLY A 1 325 ? 6.723 0.156 -16.953 1 88.25 325 GLY A C 1
ATOM 2529 O O . GLY A 1 325 ? 7.031 -1.021 -17.156 1 88.25 325 GLY A O 1
ATOM 2530 N N . PRO A 1 326 ? 5.629 0.72 -17.531 1 85.5 326 PRO A N 1
ATOM 2531 C CA . PRO A 1 326 ? 4.75 -0.057 -18.406 1 85.5 326 PRO A CA 1
ATOM 2532 C C . PRO A 1 326 ? 5.461 -0.554 -19.672 1 85.5 326 PRO A C 1
ATOM 2534 O O . PRO A 1 326 ? 5.059 -1.564 -20.25 1 85.5 326 PRO A O 1
ATOM 2537 N N . GLN A 1 327 ? 6.52 0.058 -20.031 1 90.88 327 GLN A N 1
ATOM 2538 C CA . GLN A 1 327 ? 7.227 -0.313 -21.25 1 90.88 327 GLN A CA 1
ATOM 2539 C C . GLN A 1 327 ? 8.148 -1.502 -21.016 1 90.88 327 GLN A C 1
ATOM 2541 O O . GLN A 1 327 ? 8.766 -2.02 -21.953 1 90.88 327 GLN A O 1
ATOM 2546 N N . ALA A 1 328 ? 8.211 -1.978 -19.828 1 92.94 328 ALA A N 1
ATOM 2547 C CA . ALA A 1 328 ? 9.039 -3.141 -19.531 1 92.94 328 ALA A CA 1
ATOM 2548 C C . ALA A 1 328 ? 8.523 -4.383 -20.25 1 92.94 328 ALA A C 1
ATOM 2550 O O . ALA A 1 328 ? 9.242 -5.379 -20.375 1 92.94 328 ALA A O 1
ATOM 2551 N N . GLU A 1 329 ? 7.332 -4.324 -20.75 1 90.38 329 GLU A N 1
ATOM 2552 C CA . GLU A 1 329 ? 6.707 -5.469 -21.406 1 90.38 329 GLU A CA 1
ATOM 2553 C C . GLU A 1 329 ? 7.449 -5.84 -22.688 1 90.38 329 GLU A C 1
ATOM 2555 O O . GLU A 1 329 ? 7.316 -6.961 -23.188 1 90.38 329 GLU A O 1
ATOM 2560 N N . VAL A 1 330 ? 8.219 -4.906 -23.219 1 93.88 330 VAL A N 1
ATOM 2561 C CA . VAL A 1 330 ? 8.891 -5.188 -24.484 1 93.88 330 VAL A CA 1
ATOM 2562 C C . VAL A 1 330 ? 10.242 -5.844 -24.219 1 93.88 330 VAL A C 1
ATOM 2564 O O . VAL A 1 330 ? 10.906 -6.301 -25.156 1 93.88 330 VAL A O 1
ATOM 2567 N N . VAL A 1 331 ? 10.656 -5.918 -22.969 1 95.25 331 VAL A N 1
ATOM 2568 C CA . VAL A 1 331 ? 11.922 -6.551 -22.641 1 95.25 331 VAL A CA 1
ATOM 2569 C C . VAL A 1 331 ? 11.742 -8.062 -22.547 1 95.25 331 VAL A C 1
ATOM 2571 O O . VAL A 1 331 ? 11.086 -8.57 -21.641 1 95.25 331 VAL A O 1
ATOM 2574 N N . GLU A 1 332 ? 12.305 -8.742 -23.422 1 93.88 332 GLU A N 1
ATOM 2575 C CA . GLU A 1 332 ? 12.219 -10.203 -23.469 1 93.88 332 GLU A CA 1
ATOM 2576 C C . GLU A 1 332 ? 13.219 -10.844 -22.5 1 93.88 332 GLU A C 1
ATOM 2578 O O . GLU A 1 332 ? 12.914 -11.859 -21.875 1 93.88 332 GLU A O 1
ATOM 2583 N N . ALA A 1 333 ? 14.414 -10.148 -22.438 1 95.12 333 ALA A N 1
ATOM 2584 C CA . ALA A 1 333 ? 15.43 -10.719 -21.547 1 95.12 333 ALA A CA 1
ATOM 2585 C C . ALA A 1 333 ? 16.484 -9.68 -21.203 1 95.12 333 ALA A C 1
ATOM 2587 O O . ALA A 1 333 ? 16.734 -8.742 -21.969 1 95.12 333 ALA A O 1
ATOM 2588 N N . VAL A 1 334 ? 17.016 -9.828 -20.047 1 95.44 334 VAL A N 1
ATOM 2589 C CA . VAL A 1 334 ? 18.203 -9.117 -19.594 1 95.44 334 VAL A CA 1
ATOM 2590 C C . VAL A 1 334 ? 19.281 -10.117 -19.188 1 95.44 334 VAL A C 1
ATOM 2592 O O . VAL A 1 334 ? 19.094 -10.906 -18.25 1 95.44 334 VAL A O 1
ATOM 2595 N N . GLU A 1 335 ? 20.422 -10.039 -19.906 1 94.94 335 GLU A N 1
ATOM 2596 C CA . GLU A 1 335 ? 21.469 -11.047 -19.719 1 94.94 335 GLU A CA 1
ATOM 2597 C C . GLU A 1 335 ? 22.797 -10.398 -19.328 1 94.94 335 GLU A C 1
ATOM 2599 O O . GLU A 1 335 ? 23.234 -9.453 -19.984 1 94.94 335 GLU A O 1
ATOM 2604 N N . VAL A 1 336 ? 23.344 -10.945 -18.312 1 93.94 336 VAL A N 1
ATOM 2605 C CA . VAL A 1 336 ? 24.703 -10.516 -17.969 1 93.94 336 VAL A CA 1
ATOM 2606 C C . VAL A 1 336 ? 25.719 -11.305 -18.797 1 93.94 336 VAL A C 1
ATOM 2608 O O . VAL A 1 336 ? 25.859 -12.516 -18.625 1 93.94 336 VAL A O 1
ATOM 2611 N N . LEU A 1 337 ? 26.406 -10.609 -19.625 1 95.19 337 LEU A N 1
ATOM 2612 C CA . LEU A 1 337 ? 27.344 -11.258 -20.531 1 95.19 337 LEU A CA 1
ATOM 2613 C C . LEU A 1 337 ? 28.719 -11.406 -19.859 1 95.19 337 LEU A C 1
ATOM 2615 O O . LEU A 1 337 ? 29.422 -12.398 -20.078 1 95.19 337 LEU A O 1
ATOM 2619 N N . SER A 1 338 ? 29.078 -10.383 -19.109 1 95 338 SER A N 1
ATOM 2620 C CA . SER A 1 338 ? 30.359 -10.422 -18.391 1 95 338 SER A CA 1
ATOM 2621 C C . SER A 1 338 ? 30.344 -9.492 -17.172 1 95 338 SER A C 1
ATOM 2623 O O . SER A 1 338 ? 29.578 -8.531 -17.141 1 95 338 SER A O 1
ATOM 2625 N N . GLU A 1 339 ? 31.094 -9.898 -16.219 1 95.75 339 GLU A N 1
ATOM 2626 C CA . GLU A 1 339 ? 31.344 -9.102 -15.016 1 95.75 339 GLU A CA 1
ATOM 2627 C C . GLU A 1 339 ? 32.844 -8.984 -14.727 1 95.75 339 GLU A C 1
ATOM 2629 O O . GLU A 1 339 ? 33.562 -9.984 -14.68 1 95.75 339 GLU A O 1
ATOM 2634 N N . THR A 1 340 ? 33.281 -7.699 -14.586 1 95.81 340 THR A N 1
ATOM 2635 C CA . THR A 1 340 ? 34.688 -7.453 -14.297 1 95.81 340 THR A CA 1
ATOM 2636 C C . THR A 1 340 ? 34.844 -6.539 -13.086 1 95.81 340 THR A C 1
ATOM 2638 O O . THR A 1 340 ? 34.469 -5.363 -13.141 1 95.81 340 THR A O 1
ATOM 2641 N N . PRO A 1 341 ? 35.406 -7.055 -12.023 1 95.62 341 PRO A N 1
ATOM 2642 C CA . PRO A 1 341 ? 35.625 -6.188 -10.859 1 95.62 341 PRO A CA 1
ATOM 2643 C C . PRO A 1 341 ? 36.625 -5.055 -11.141 1 95.62 341 PRO A C 1
ATOM 2645 O O . PRO A 1 341 ? 37.438 -5.168 -12.047 1 95.62 341 PRO A O 1
ATOM 2648 N N . TYR A 1 342 ? 36.5 -4.07 -10.32 1 94 342 TYR A N 1
ATOM 2649 C CA . TYR A 1 342 ? 37.344 -2.893 -10.445 1 94 342 TYR A CA 1
ATOM 2650 C C . TYR A 1 342 ? 38.812 -3.285 -10.547 1 94 342 TYR A C 1
ATOM 2652 O O . TYR A 1 342 ? 39.531 -2.773 -11.398 1 94 342 TYR A O 1
ATOM 2660 N N . GLU A 1 343 ? 39.188 -4.199 -9.758 1 94.31 343 GLU A N 1
ATOM 2661 C CA . GLU A 1 343 ? 40.594 -4.574 -9.617 1 94.31 343 GLU A CA 1
ATOM 2662 C C . GLU A 1 343 ? 41.125 -5.219 -10.898 1 94.31 343 GLU A C 1
ATOM 2664 O O . GLU A 1 343 ? 42.344 -5.203 -11.148 1 94.31 343 GLU A O 1
ATOM 2669 N N . ALA A 1 344 ? 40.281 -5.762 -11.672 1 96.06 344 ALA A N 1
ATOM 2670 C CA . ALA A 1 344 ? 40.719 -6.523 -12.844 1 96.06 344 ALA A CA 1
ATOM 2671 C C . ALA A 1 344 ? 40.656 -5.656 -14.102 1 96.06 344 ALA A C 1
ATOM 2673 O O . ALA A 1 344 ? 41.031 -6.109 -15.188 1 96.06 344 ALA A O 1
ATOM 2674 N N . LEU A 1 345 ? 40.281 -4.453 -13.984 1 93.88 345 LEU A N 1
ATOM 2675 C CA . LEU A 1 345 ? 40.156 -3.58 -15.148 1 93.88 345 LEU A CA 1
ATOM 2676 C C . LEU A 1 345 ? 41.469 -2.838 -15.43 1 93.88 345 LEU A C 1
ATOM 2678 O O . LEU A 1 345 ? 42.156 -2.408 -14.5 1 93.88 345 LEU A O 1
ATOM 2682 N N . PRO A 1 346 ? 41.781 -2.633 -16.734 1 93.75 346 PRO A N 1
ATOM 2683 C CA . PRO A 1 346 ? 42.906 -1.769 -17.062 1 93.75 346 PRO A CA 1
ATOM 2684 C C . PRO A 1 346 ? 42.656 -0.309 -16.688 1 93.75 346 PRO A C 1
ATOM 2686 O O . PRO A 1 346 ? 41.531 0.15 -16.672 1 93.75 346 PRO A O 1
ATOM 2689 N N . PRO A 1 347 ? 43.719 0.405 -16.391 1 92.44 347 PRO A N 1
ATOM 2690 C CA . PRO A 1 347 ? 43.594 1.802 -15.977 1 92.44 347 PRO A CA 1
ATOM 2691 C C . PRO A 1 347 ? 42.812 2.648 -16.969 1 92.44 347 PRO A C 1
ATOM 2693 O O . PRO A 1 347 ? 42.031 3.521 -16.547 1 92.44 347 PRO A O 1
ATOM 2696 N N . ALA A 1 348 ? 42.938 2.387 -18.203 1 91.25 348 ALA A N 1
ATOM 2697 C CA . ALA A 1 348 ? 42.219 3.152 -19.219 1 91.25 348 ALA A CA 1
ATOM 2698 C C . ALA A 1 348 ? 40.719 2.955 -19.094 1 91.25 348 ALA A C 1
ATOM 2700 O O . ALA A 1 348 ? 39.938 3.904 -19.25 1 91.25 348 ALA A O 1
ATOM 2701 N N . ALA A 1 349 ? 40.344 1.809 -18.812 1 90.88 349 ALA A N 1
ATOM 2702 C CA . ALA A 1 349 ? 38.938 1.493 -18.641 1 90.88 349 ALA A CA 1
ATOM 2703 C C . ALA A 1 349 ? 38.375 2.121 -17.359 1 90.88 349 ALA A C 1
ATOM 2705 O O . ALA A 1 349 ? 37.219 2.59 -17.344 1 90.88 349 ALA A O 1
ATOM 2706 N N . VAL A 1 350 ? 39.188 2.166 -16.328 1 92 350 VAL A N 1
ATOM 2707 C CA . VAL A 1 350 ? 38.781 2.758 -15.055 1 92 350 VAL A CA 1
ATOM 2708 C C . VAL A 1 350 ? 38.438 4.234 -15.25 1 92 350 VAL A C 1
ATOM 2710 O O . VAL A 1 350 ? 37.406 4.715 -14.773 1 92 350 VAL A O 1
ATOM 2713 N N . GLU A 1 351 ? 39.25 4.887 -15.977 1 90.12 351 GLU A N 1
ATOM 2714 C CA . GLU A 1 351 ? 39.031 6.309 -16.234 1 90.12 351 GLU A CA 1
ATOM 2715 C C . GLU A 1 351 ? 37.812 6.535 -17.141 1 90.12 351 GLU A C 1
ATOM 2717 O O . GLU A 1 351 ? 37 7.41 -16.875 1 90.12 351 GLU A O 1
ATOM 2722 N N . ARG A 1 352 ? 37.719 5.707 -18.141 1 88.38 352 ARG A N 1
ATOM 2723 C CA . ARG A 1 352 ? 36.656 5.859 -19.125 1 88.38 352 ARG A CA 1
ATOM 2724 C C . ARG A 1 352 ? 35.281 5.641 -18.484 1 88.38 352 ARG A C 1
ATOM 2726 O O . ARG A 1 352 ? 34.344 6.359 -18.781 1 88.38 352 ARG A O 1
ATOM 2733 N N . LEU A 1 353 ? 35.188 4.699 -17.641 1 89.19 353 LEU A N 1
ATOM 2734 C CA . LEU A 1 353 ? 33.906 4.301 -17.031 1 89.19 353 LEU A CA 1
ATOM 2735 C C . LEU A 1 353 ? 33.625 5.129 -15.797 1 89.19 353 LEU A C 1
ATOM 2737 O O . LEU A 1 353 ? 32.469 5.195 -15.344 1 89.19 353 LEU A O 1
ATOM 2741 N N . GLY A 1 354 ? 34.625 5.746 -15.258 1 90.81 354 GLY A N 1
ATOM 2742 C CA . GLY A 1 354 ? 34.469 6.422 -13.977 1 90.81 354 GLY A CA 1
ATOM 2743 C C . GLY A 1 354 ? 34.125 5.473 -12.844 1 90.81 354 GLY A C 1
ATOM 2744 O O . GLY A 1 354 ? 33.25 5.77 -12.031 1 90.81 354 GLY A O 1
ATOM 2745 N N . ILE A 1 355 ? 34.75 4.301 -12.828 1 92.38 355 ILE A N 1
ATOM 2746 C CA . ILE A 1 355 ? 34.438 3.238 -11.875 1 92.38 355 ILE A CA 1
ATOM 2747 C C . ILE A 1 355 ? 35.344 3.4 -10.641 1 92.38 355 ILE A C 1
ATOM 2749 O O . ILE A 1 355 ? 36.469 3.861 -10.742 1 92.38 355 ILE A O 1
ATOM 2753 N N . SER A 1 356 ? 34.844 3.074 -9.477 1 93.56 356 SER A N 1
ATOM 2754 C CA . SER A 1 356 ? 35.562 3.197 -8.211 1 93.56 356 SER A CA 1
ATOM 2755 C C . SER A 1 356 ? 35.75 1.835 -7.555 1 93.56 356 SER A C 1
ATOM 2757 O O . SER A 1 356 ? 35.125 0.856 -7.93 1 93.56 356 SER A O 1
ATOM 2759 N N . PRO A 1 357 ? 36.688 1.785 -6.547 1 93.19 357 PRO A N 1
ATOM 2760 C CA . PRO A 1 357 ? 36.844 0.528 -5.812 1 93.19 357 PRO A CA 1
ATOM 2761 C C . PRO A 1 357 ? 35.531 0.05 -5.168 1 93.19 357 PRO A C 1
ATOM 2763 O O . PRO A 1 357 ? 34.75 0.863 -4.656 1 93.19 357 PRO A O 1
ATOM 2766 N N . GLY A 1 358 ? 35.281 -1.273 -5.207 1 93.69 358 GLY A N 1
ATOM 2767 C CA . GLY A 1 358 ? 34.062 -1.84 -4.672 1 93.69 358 GLY A CA 1
ATOM 2768 C C . GLY A 1 358 ? 32.969 -2.029 -5.723 1 93.69 358 GLY A C 1
ATOM 2769 O O . GLY A 1 358 ? 32 -2.754 -5.496 1 93.69 358 GLY A O 1
ATOM 2770 N N . GLN A 1 359 ? 33.25 -1.428 -6.816 1 95.31 359 GLN A N 1
ATOM 2771 C CA . GLN A 1 359 ? 32.312 -1.537 -7.914 1 95.31 359 GLN A CA 1
ATOM 2772 C C . GLN A 1 359 ? 32.781 -2.529 -8.969 1 95.31 359 GLN A C 1
ATOM 2774 O O . GLN A 1 359 ? 33.906 -3.031 -8.883 1 95.31 359 GLN A O 1
ATOM 2779 N N . LYS A 1 360 ? 31.906 -2.881 -9.906 1 96.25 360 LYS A N 1
ATOM 2780 C CA . LYS A 1 360 ? 32.25 -3.764 -11.016 1 96.25 360 LYS A CA 1
ATOM 2781 C C . LYS A 1 360 ? 31.656 -3.26 -12.32 1 96.25 360 LYS A C 1
ATOM 2783 O O . LYS A 1 360 ? 30.656 -2.541 -12.32 1 96.25 360 LYS A O 1
ATOM 2788 N N . ASN A 1 361 ? 32.344 -3.664 -13.383 1 95.19 361 ASN A N 1
ATOM 2789 C CA . ASN A 1 361 ? 31.797 -3.436 -14.719 1 95.19 361 ASN A CA 1
ATOM 2790 C C . ASN A 1 361 ? 30.969 -4.617 -15.203 1 95.19 361 ASN A C 1
ATOM 2792 O O . ASN A 1 361 ? 31.391 -5.77 -15.094 1 95.19 361 ASN A O 1
ATOM 2796 N N . VAL A 1 362 ? 29.797 -4.336 -15.641 1 94.88 362 VAL A N 1
ATOM 2797 C CA . VAL A 1 362 ? 28.906 -5.375 -16.125 1 94.88 362 VAL A CA 1
ATOM 2798 C C . VAL A 1 362 ? 28.5 -5.07 -17.578 1 94.88 362 VAL A C 1
ATOM 2800 O O . VAL A 1 362 ? 28.062 -3.961 -17.875 1 94.88 362 VAL A O 1
ATOM 2803 N N . LEU A 1 363 ? 28.75 -5.992 -18.453 1 95.62 363 LEU A N 1
ATOM 2804 C CA . LEU A 1 363 ? 28.172 -5.941 -19.781 1 95.62 363 LEU A CA 1
ATOM 2805 C C . LEU A 1 363 ? 26.797 -6.613 -19.812 1 95.62 363 LEU A C 1
ATOM 2807 O O . LEU A 1 363 ? 26.703 -7.836 -19.656 1 95.62 363 LEU A O 1
ATOM 2811 N N . LEU A 1 364 ? 25.828 -5.758 -19.969 1 95.69 364 LEU A N 1
ATOM 2812 C CA . LEU A 1 364 ? 24.438 -6.203 -19.891 1 95.69 364 LEU A CA 1
ATOM 2813 C C . LEU A 1 364 ? 23.797 -6.184 -21.281 1 95.69 364 LEU A C 1
ATOM 2815 O O . LEU A 1 364 ? 23.844 -5.164 -21.969 1 95.69 364 LEU A O 1
ATOM 2819 N N . ARG A 1 365 ? 23.281 -7.277 -21.703 1 96.25 365 ARG A N 1
ATOM 2820 C CA . ARG A 1 365 ? 22.516 -7.332 -22.938 1 96.25 365 ARG A CA 1
ATOM 2821 C C . ARG A 1 365 ? 21.016 -7.27 -22.656 1 96.25 365 ARG A C 1
ATOM 2823 O O . ARG A 1 365 ? 20.484 -8.07 -21.891 1 96.25 365 ARG A O 1
ATOM 2830 N N . VAL A 1 366 ? 20.391 -6.344 -23.297 1 96.62 366 VAL A N 1
ATOM 2831 C CA . VAL A 1 366 ? 18.938 -6.234 -23.234 1 96.62 366 VAL A CA 1
ATOM 2832 C C . VAL A 1 366 ? 18.328 -6.684 -24.562 1 96.62 366 VAL A C 1
ATOM 2834 O O . VAL A 1 366 ? 18.672 -6.148 -25.625 1 96.62 366 VAL A O 1
ATOM 2837 N N . VAL A 1 367 ? 17.516 -7.711 -24.5 1 96 367 VAL A N 1
ATOM 2838 C CA . VAL A 1 367 ? 16.797 -8.188 -25.672 1 96 367 VAL A CA 1
ATOM 2839 C C . VAL A 1 367 ? 15.398 -7.59 -25.703 1 96 367 VAL A C 1
ATOM 2841 O O . VAL A 1 367 ? 14.594 -7.828 -24.797 1 96 367 VAL A O 1
ATOM 2844 N N . LEU A 1 368 ? 15.109 -6.82 -26.781 1 95.69 368 LEU A N 1
ATOM 2845 C CA . LEU A 1 368 ? 13.852 -6.102 -26.906 1 95.69 368 LEU A CA 1
ATOM 2846 C C . LEU A 1 368 ? 12.992 -6.688 -28.016 1 95.69 368 LEU A C 1
ATOM 2848 O O . LEU A 1 368 ? 13.453 -6.812 -29.156 1 95.69 368 LEU A O 1
ATOM 2852 N N . ARG A 1 369 ? 11.766 -7.055 -27.609 1 94.06 369 ARG A N 1
ATOM 2853 C CA . ARG A 1 369 ? 10.805 -7.57 -28.594 1 94.06 369 ARG A CA 1
ATOM 2854 C C . ARG A 1 369 ? 9.375 -7.316 -28.141 1 94.06 369 ARG A C 1
ATOM 2856 O O . ARG A 1 369 ? 8.922 -7.875 -27.141 1 94.06 369 ARG A O 1
ATOM 2863 N N . ALA A 1 370 ? 8.703 -6.477 -28.859 1 91.12 370 ALA A N 1
ATOM 2864 C CA . ALA A 1 370 ? 7.277 -6.32 -28.609 1 91.12 370 ALA A CA 1
ATOM 2865 C C . ALA A 1 370 ? 6.48 -7.473 -29.219 1 91.12 370 ALA A C 1
ATOM 2867 O O . ALA A 1 370 ? 6.824 -7.969 -30.297 1 91.12 370 ALA A O 1
ATOM 2868 N N . LEU A 1 371 ? 5.422 -7.863 -28.641 1 89.31 371 LEU A N 1
ATOM 2869 C CA . LEU A 1 371 ? 4.621 -8.992 -29.094 1 89.31 371 LEU A CA 1
ATOM 2870 C C . LEU A 1 371 ? 3.592 -8.539 -30.125 1 89.31 371 LEU A C 1
ATOM 2872 O O . LEU A 1 371 ? 3.07 -9.352 -30.891 1 89.31 371 LEU A O 1
ATOM 2876 N N . ASP A 1 372 ? 3.334 -7.219 -30.203 1 86.88 372 ASP A N 1
ATOM 2877 C CA . ASP A 1 372 ? 2.195 -6.758 -30.984 1 86.88 372 ASP A CA 1
ATOM 2878 C C . ASP A 1 372 ? 2.656 -5.902 -32.156 1 86.88 372 ASP A C 1
ATOM 2880 O O . ASP A 1 372 ? 1.862 -5.578 -33.062 1 86.88 372 ASP A O 1
ATOM 2884 N N . ARG A 1 373 ? 3.959 -5.492 -32.125 1 87.75 373 ARG A N 1
ATOM 2885 C CA . ARG A 1 373 ? 4.418 -4.574 -33.156 1 87.75 373 ARG A CA 1
ATOM 2886 C C . ARG A 1 373 ? 5.93 -4.648 -33.312 1 87.75 373 ARG A C 1
ATOM 2888 O O . ARG A 1 373 ? 6.621 -5.254 -32.5 1 87.75 373 ARG A O 1
ATOM 2895 N N . SER A 1 374 ? 6.301 -4.051 -34.375 1 90 374 SER A N 1
ATOM 2896 C CA . SER A 1 374 ? 7.742 -3.914 -34.594 1 90 374 SER A CA 1
ATOM 2897 C C . SER A 1 374 ? 8.297 -2.719 -33.812 1 90 374 SER A C 1
ATOM 2899 O O . SER A 1 374 ? 7.668 -1.659 -33.781 1 90 374 SER A O 1
ATOM 2901 N N . LEU A 1 375 ? 9.453 -2.973 -33.281 1 92.56 375 LEU A N 1
ATOM 2902 C CA . LEU A 1 375 ? 10.125 -1.874 -32.594 1 92.56 375 LEU A CA 1
ATOM 2903 C C . LEU A 1 375 ? 11.102 -1.168 -33.531 1 92.56 375 LEU A C 1
ATOM 2905 O O . LEU A 1 375 ? 11.812 -1.817 -34.312 1 92.56 375 LEU A O 1
ATOM 2909 N N . THR A 1 376 ? 11.07 0.139 -33.5 1 92.81 376 THR A N 1
ATOM 2910 C CA . THR A 1 376 ? 12.047 0.895 -34.25 1 92.81 376 THR A CA 1
ATOM 2911 C C . THR A 1 376 ? 13.375 0.983 -33.531 1 92.81 376 THR A C 1
ATOM 2913 O O . THR A 1 376 ? 13.422 0.82 -32.281 1 92.81 376 THR A O 1
ATOM 2916 N N . HIS A 1 377 ? 14.383 1.209 -34.312 1 92.31 377 HIS A N 1
ATOM 2917 C CA . HIS A 1 377 ? 15.695 1.368 -33.688 1 92.31 377 HIS A CA 1
ATOM 2918 C C . HIS A 1 377 ? 15.727 2.568 -32.75 1 92.31 377 HIS A C 1
ATOM 2920 O O . HIS A 1 377 ? 16.344 2.518 -31.688 1 92.31 377 HIS A O 1
ATOM 2926 N N . ALA A 1 378 ? 15.023 3.555 -33.094 1 92.94 378 ALA A N 1
ATOM 2927 C CA . ALA A 1 378 ? 14.969 4.758 -32.25 1 92.94 378 ALA A CA 1
ATOM 2928 C C . ALA A 1 378 ? 14.328 4.465 -30.906 1 92.94 378 ALA A C 1
ATOM 2930 O O . ALA A 1 378 ? 14.828 4.895 -29.875 1 92.94 378 ALA A O 1
ATOM 2931 N N . GLU A 1 379 ? 13.242 3.76 -30.953 1 93 379 GLU A N 1
ATOM 2932 C CA . GLU A 1 379 ? 12.555 3.359 -29.734 1 93 379 GLU A CA 1
ATOM 2933 C C . GLU A 1 379 ? 13.453 2.506 -28.844 1 93 379 GLU A C 1
ATOM 2935 O O . GLU A 1 379 ? 13.523 2.721 -27.641 1 93 379 GLU A O 1
ATOM 2940 N N . CYS A 1 380 ? 14.156 1.612 -29.438 1 94.62 380 CYS A N 1
ATOM 2941 C CA . CYS A 1 380 ? 15.031 0.708 -28.703 1 94.62 380 CYS A CA 1
ATOM 2942 C C . CYS A 1 380 ? 16.188 1.47 -28.062 1 94.62 380 CYS A C 1
ATOM 2944 O O . CYS A 1 380 ? 16.594 1.169 -26.938 1 94.62 380 CYS A O 1
ATOM 2946 N N . ASN A 1 381 ? 16.641 2.418 -28.766 1 93.5 381 ASN A N 1
ATOM 2947 C CA . ASN A 1 381 ? 17.734 3.238 -28.234 1 93.5 381 ASN A CA 1
ATOM 2948 C C . ASN A 1 381 ? 17.266 4.07 -27.047 1 93.5 381 ASN A C 1
ATOM 2950 O O . ASN A 1 381 ? 18 4.242 -26.062 1 93.5 381 ASN A O 1
ATOM 2954 N N . GLU A 1 382 ? 16.125 4.516 -27.156 1 93 382 GLU A N 1
ATOM 2955 C CA . GLU A 1 382 ? 15.562 5.277 -26.047 1 93 382 GLU A CA 1
ATOM 2956 C C . GLU A 1 382 ? 15.414 4.41 -24.797 1 93 382 GLU A C 1
ATOM 2958 O O . GLU A 1 382 ? 15.742 4.836 -23.688 1 93 382 GLU A O 1
ATOM 2963 N N . LEU A 1 383 ? 14.867 3.258 -25 1 94.19 383 LEU A N 1
ATOM 2964 C CA . LEU A 1 383 ? 14.695 2.33 -23.891 1 94.19 383 LEU A CA 1
ATOM 2965 C C . LEU A 1 383 ? 16.047 1.972 -23.281 1 94.19 383 LEU A C 1
ATOM 2967 O O . LEU A 1 383 ? 16.188 1.955 -22.047 1 94.19 383 LEU A O 1
ATOM 2971 N N . ARG A 1 384 ? 16.984 1.725 -24.109 1 94.38 384 ARG A N 1
ATOM 2972 C CA . ARG A 1 384 ? 18.344 1.425 -23.656 1 94.38 384 ARG A CA 1
ATOM 2973 C C . ARG A 1 384 ? 18.891 2.557 -22.797 1 94.38 384 ARG A C 1
ATOM 2975 O O . ARG A 1 384 ? 19.484 2.311 -21.734 1 94.38 384 ARG A O 1
ATOM 2982 N N . ASP A 1 385 ? 18.703 3.734 -23.234 1 94.25 385 ASP A N 1
ATOM 2983 C CA . ASP A 1 385 ? 19.234 4.891 -22.516 1 94.25 385 ASP A CA 1
ATOM 2984 C C . ASP A 1 385 ? 18.547 5.074 -21.172 1 94.25 385 ASP A C 1
ATOM 2986 O O . ASP A 1 385 ? 19.172 5.484 -20.203 1 94.25 385 ASP A O 1
ATOM 2990 N N . ARG A 1 386 ? 17.297 4.777 -21.125 1 92.44 386 ARG A N 1
ATOM 2991 C CA . ARG A 1 386 ? 16.562 4.852 -19.859 1 92.44 386 ARG A CA 1
ATOM 2992 C C . ARG A 1 386 ? 17.094 3.832 -18.859 1 92.44 386 ARG A C 1
ATOM 2994 O O . ARG A 1 386 ? 17.25 4.137 -17.688 1 92.44 386 ARG A O 1
ATOM 3001 N N . ILE A 1 387 ? 17.344 2.664 -19.359 1 94.25 387 ILE A N 1
ATOM 3002 C CA . ILE A 1 387 ? 17.922 1.623 -18.516 1 94.25 387 ILE A CA 1
ATOM 3003 C C . ILE A 1 387 ? 19.312 2.055 -18.031 1 94.25 387 ILE A C 1
ATOM 3005 O O . ILE A 1 387 ? 19.625 1.943 -16.844 1 94.25 387 ILE A O 1
ATOM 3009 N N . TYR A 1 388 ? 20.062 2.623 -18.953 1 93.75 388 TYR A N 1
ATOM 3010 C CA . TYR A 1 388 ? 21.422 3.076 -18.656 1 93.75 388 TYR A CA 1
ATOM 3011 C C . TYR A 1 388 ? 21.406 4.152 -17.578 1 93.75 388 TYR A C 1
ATOM 3013 O O . TYR A 1 388 ? 22.172 4.082 -16.609 1 93.75 388 TYR A O 1
ATOM 3021 N N . ALA A 1 389 ? 20.562 5.082 -17.734 1 92.06 389 ALA A N 1
ATOM 3022 C CA . ALA A 1 389 ? 20.453 6.188 -16.781 1 92.06 389 ALA A CA 1
ATOM 3023 C C . ALA A 1 389 ? 20.094 5.684 -15.391 1 92.06 389 ALA A C 1
ATOM 3025 O O . ALA A 1 389 ? 20.578 6.215 -14.383 1 92.06 389 ALA A O 1
ATOM 3026 N N . ALA A 1 390 ? 19.344 4.664 -15.359 1 90.94 390 ALA A N 1
ATOM 3027 C CA . ALA A 1 390 ? 18.812 4.16 -14.086 1 90.94 390 ALA A CA 1
ATOM 3028 C C . ALA A 1 390 ? 19.844 3.271 -13.391 1 90.94 390 ALA A C 1
ATOM 3030 O O . ALA A 1 390 ? 19.906 3.234 -12.164 1 90.94 390 ALA A O 1
ATOM 3031 N N . LEU A 1 391 ? 20.656 2.561 -14.102 1 92.75 391 LEU A N 1
ATOM 3032 C CA . LEU A 1 391 ? 21.453 1.495 -13.508 1 92.75 391 LEU A CA 1
ATOM 3033 C C . LEU A 1 391 ? 22.906 1.938 -13.336 1 92.75 391 LEU A C 1
ATOM 3035 O O . LEU A 1 391 ? 23.562 1.556 -12.367 1 92.75 391 LEU A O 1
ATOM 3039 N N . HIS A 1 392 ? 23.344 2.777 -14.219 1 92.94 392 HIS A N 1
ATOM 3040 C CA . HIS A 1 392 ? 24.766 3.102 -14.258 1 92.94 392 HIS A CA 1
ATOM 3041 C C . HIS A 1 392 ? 25.172 3.949 -13.055 1 92.94 392 HIS A C 1
ATOM 3043 O O . HIS A 1 392 ? 24.531 4.961 -12.766 1 92.94 392 HIS A O 1
ATOM 3049 N N . ARG A 1 393 ? 26.266 3.598 -12.383 1 90.81 393 ARG A N 1
ATOM 3050 C CA . ARG A 1 393 ? 26.688 4.289 -11.172 1 90.81 393 ARG A CA 1
ATOM 3051 C C . ARG A 1 393 ? 28.078 4.914 -11.359 1 90.81 393 ARG A C 1
ATOM 3053 O O . ARG A 1 393 ? 28.656 5.438 -10.406 1 90.81 393 ARG A O 1
ATOM 3060 N N . GLY A 1 394 ? 28.625 4.812 -12.508 1 85.88 394 GLY A N 1
ATOM 3061 C CA . GLY A 1 394 ? 29.891 5.457 -12.797 1 85.88 394 GLY A CA 1
ATOM 3062 C C . GLY A 1 394 ? 29.781 6.953 -13 1 85.88 394 GLY A C 1
ATOM 3063 O O . GLY A 1 394 ? 28.672 7.48 -13.133 1 85.88 394 GLY A O 1
ATOM 3064 N N . SER A 1 395 ? 30.875 7.645 -12.945 1 86.81 395 SER A N 1
ATOM 3065 C CA . SER A 1 395 ? 30.891 9.102 -13.055 1 86.81 395 SER A CA 1
ATOM 3066 C C . SER A 1 395 ? 30.969 9.547 -14.508 1 86.81 395 SER A C 1
ATOM 3068 O O . SER A 1 395 ? 30.844 10.734 -14.805 1 86.81 395 SER A O 1
ATOM 3070 N N . ALA A 1 396 ? 31.234 8.602 -15.438 1 81.81 396 ALA A N 1
ATOM 3071 C CA . ALA A 1 396 ? 31.281 8.906 -16.875 1 81.81 396 ALA A CA 1
ATOM 3072 C C . ALA A 1 396 ? 30.094 8.266 -17.594 1 81.81 396 ALA A C 1
ATOM 3074 O O . ALA A 1 396 ? 29.703 7.141 -17.297 1 81.81 396 ALA A O 1
ATOM 3075 N N . TRP A 1 397 ? 29.562 9.047 -18.531 1 81.94 397 TRP A N 1
ATOM 3076 C CA . TRP A 1 397 ? 28.344 8.586 -19.203 1 81.94 397 TRP A CA 1
ATOM 3077 C C . TRP A 1 397 ? 28.562 8.445 -20.703 1 81.94 397 TRP A C 1
ATOM 3079 O O . TRP A 1 397 ? 29.297 9.242 -21.312 1 81.94 397 TRP A O 1
ATOM 3089 N N . GLN A 1 398 ? 28.031 7.301 -21.344 1 78.19 398 GLN A N 1
ATOM 3090 C CA . GLN A 1 398 ? 28.031 7.047 -22.781 1 78.19 398 GLN A CA 1
ATOM 3091 C C . GLN A 1 398 ? 26.609 6.746 -23.297 1 78.19 398 GLN A C 1
ATOM 3093 O O . GLN A 1 398 ? 26.156 5.605 -23.219 1 78.19 398 GLN A O 1
ATOM 3098 N N . TRP A 1 399 ? 26.016 7.738 -23.922 1 78.25 399 TRP A N 1
ATOM 3099 C CA . TRP A 1 399 ? 24.625 7.641 -24.344 1 78.25 399 TRP A CA 1
ATOM 3100 C C . TRP A 1 399 ? 24.531 7.164 -25.797 1 78.25 399 TRP A C 1
ATOM 3102 O O . TRP A 1 399 ? 25.453 7.391 -26.594 1 78.25 399 TRP A O 1
ATOM 3112 N N . ALA A 1 400 ? 23.516 6.367 -26.094 1 75.69 400 ALA A N 1
ATOM 3113 C CA . ALA A 1 400 ? 23.281 5.895 -27.453 1 75.69 400 ALA A CA 1
ATOM 3114 C C . ALA A 1 400 ? 22.562 6.957 -28.281 1 75.69 400 ALA A C 1
ATOM 3116 O O . ALA A 1 400 ? 22.797 7.07 -29.5 1 75.69 400 ALA A O 1
ATOM 3117 N N . SER A 1 401 ? 21.578 7.66 -27.625 1 70.19 401 SER A N 1
ATOM 3118 C CA . SER A 1 401 ? 20.828 8.672 -28.344 1 70.19 401 SER A CA 1
ATOM 3119 C C . SER A 1 401 ? 21.438 10.062 -28.156 1 70.19 401 SER A C 1
ATOM 3121 O O . SER A 1 401 ? 22.078 10.328 -27.156 1 70.19 401 SER A O 1
ATOM 3123 N N . ALA A 1 402 ? 21.453 10.836 -29.156 1 63.12 402 ALA A N 1
ATOM 3124 C CA . ALA A 1 402 ? 21.953 12.203 -29.109 1 63.12 402 ALA A CA 1
ATOM 3125 C C . ALA A 1 402 ? 21.188 13.039 -28.094 1 63.12 402 ALA A C 1
ATOM 3127 O O . ALA A 1 402 ? 21.719 14.008 -27.547 1 63.12 402 ALA A O 1
ATOM 3128 N N . SER A 1 403 ? 19.891 12.867 -27.891 1 56.41 403 SER A N 1
ATOM 3129 C CA . SER A 1 403 ? 19.031 13.711 -27.062 1 56.41 403 SER A CA 1
ATOM 3130 C C . SER A 1 403 ? 18.984 13.219 -25.609 1 56.41 403 SER A C 1
ATOM 3132 O O . SER A 1 403 ? 18.094 13.578 -24.859 1 56.41 403 SER A O 1
ATOM 3134 N N . ALA A 1 404 ? 19.922 12.602 -25.219 1 56.69 404 ALA A N 1
ATOM 3135 C CA . ALA A 1 404 ? 19.781 11.945 -23.922 1 56.69 404 ALA A CA 1
ATOM 3136 C C . ALA A 1 404 ? 19.875 12.961 -22.781 1 56.69 404 ALA A C 1
ATOM 3138 O O . ALA A 1 404 ? 20.672 13.891 -22.828 1 56.69 404 ALA A O 1
ATOM 3139 N N . PRO A 1 405 ? 18.906 12.906 -21.766 1 50.94 405 PRO A N 1
ATOM 3140 C CA . PRO A 1 405 ? 18.922 13.852 -20.641 1 50.94 405 PRO A CA 1
ATOM 3141 C C . PRO A 1 405 ? 20.219 13.773 -19.828 1 50.94 405 PRO A C 1
ATOM 3143 O O . PRO A 1 405 ? 20.844 12.711 -19.75 1 50.94 405 PRO A O 1
ATOM 3146 N N . HIS A 1 406 ? 21.047 14.68 -20.047 1 46.5 406 HIS A N 1
ATOM 3147 C CA . HIS A 1 406 ? 22.141 14.727 -19.094 1 46.5 406 HIS A CA 1
ATOM 3148 C C . HIS A 1 406 ? 21.641 14.57 -17.656 1 46.5 406 HIS A C 1
ATOM 3150 O O . HIS A 1 406 ? 20.672 15.211 -17.266 1 46.5 406 HIS A O 1
ATOM 3156 N N . PRO A 1 407 ? 22.016 13.578 -17 1 43.97 407 PRO A N 1
ATOM 3157 C CA . PRO A 1 407 ? 21.578 13.398 -15.617 1 43.97 407 PRO A CA 1
ATOM 3158 C C . PRO A 1 407 ? 21.75 14.664 -14.773 1 43.97 407 PRO A C 1
ATOM 3160 O O . PRO A 1 407 ? 22.625 15.492 -15.07 1 43.97 407 PRO A O 1
ATOM 3163 N N . MET B 1 1 ? 21.562 -1.435 79.688 1 25.08 1 MET B N 1
ATOM 3164 C CA . MET B 1 1 ? 22.281 -1.612 78.438 1 25.08 1 MET B CA 1
ATOM 3165 C C . MET B 1 1 ? 21.703 -2.754 77.562 1 25.08 1 MET B C 1
ATOM 3167 O O . MET B 1 1 ? 21.891 -3.926 77.938 1 25.08 1 MET B O 1
ATOM 3171 N N . ALA B 1 2 ? 20.547 -2.574 77.188 1 34.88 2 ALA B N 1
ATOM 3172 C CA . ALA B 1 2 ? 19.5 -3.482 76.688 1 34.88 2 ALA B CA 1
ATOM 3173 C C . ALA B 1 2 ? 19.938 -4.25 75.438 1 34.88 2 ALA B C 1
ATOM 3175 O O . ALA B 1 2 ? 20.594 -3.693 74.562 1 34.88 2 ALA B O 1
ATOM 3176 N N . PRO B 1 3 ? 20.016 -5.531 75.562 1 33.19 3 PRO B N 1
ATOM 3177 C CA . PRO B 1 3 ? 20.672 -6.328 74.5 1 33.19 3 PRO B CA 1
ATOM 3178 C C . PRO B 1 3 ? 20.078 -6.09 73.125 1 33.19 3 PRO B C 1
ATOM 3180 O O . PRO B 1 3 ? 18.906 -5.758 73 1 33.19 3 PRO B O 1
ATOM 3183 N N . PRO B 1 4 ? 20.875 -5.637 72.062 1 27.11 4 PRO B N 1
ATOM 3184 C CA . PRO B 1 4 ? 20.422 -5.191 70.75 1 27.11 4 PRO B CA 1
ATOM 3185 C C . PRO B 1 4 ? 19.719 -6.293 70 1 27.11 4 PRO B C 1
ATOM 3187 O O . PRO B 1 4 ? 20.047 -7.473 70.125 1 27.11 4 PRO B O 1
ATOM 3190 N N . ALA B 1 5 ? 18.375 -6.16 69.812 1 35.97 5 ALA B N 1
ATOM 3191 C CA . ALA B 1 5 ? 17.453 -7.129 69.25 1 35.97 5 ALA B CA 1
ATOM 3192 C C . ALA B 1 5 ? 17.969 -7.66 67.875 1 35.97 5 ALA B C 1
ATOM 3194 O O . ALA B 1 5 ? 18.609 -6.926 67.125 1 35.97 5 ALA B O 1
ATOM 3195 N N . PRO B 1 6 ? 18.047 -8.984 67.812 1 31.66 6 PRO B N 1
ATOM 3196 C CA . PRO B 1 6 ? 18.688 -9.625 66.688 1 31.66 6 PRO B CA 1
ATOM 3197 C C . PRO B 1 6 ? 18.125 -9.125 65.375 1 31.66 6 PRO B C 1
ATOM 3199 O O . PRO B 1 6 ? 17 -8.625 65.312 1 31.66 6 PRO B O 1
ATOM 3202 N N . PRO B 1 7 ? 19 -8.93 64.312 1 29.81 7 PRO B N 1
ATOM 3203 C CA . PRO B 1 7 ? 18.75 -8.352 62.969 1 29.81 7 PRO B CA 1
ATOM 3204 C C . PRO B 1 7 ? 17.672 -9.102 62.188 1 29.81 7 PRO B C 1
ATOM 3206 O O . PRO B 1 7 ? 17.609 -10.328 62.25 1 29.81 7 PRO B O 1
ATOM 3209 N N . LEU B 1 8 ? 16.438 -8.586 62.219 1 28.53 8 LEU B N 1
ATOM 3210 C CA . LEU B 1 8 ? 15.266 -9.148 61.562 1 28.53 8 LEU B CA 1
ATOM 3211 C C . LEU B 1 8 ? 15.586 -9.562 60.125 1 28.53 8 LEU B C 1
ATOM 3213 O O . LEU B 1 8 ? 16.156 -8.773 59.375 1 28.53 8 LEU B O 1
ATOM 3217 N N . GLU B 1 9 ? 15.867 -10.844 59.969 1 26.67 9 GLU B N 1
ATOM 3218 C CA . GLU B 1 9 ? 16.125 -11.477 58.656 1 26.67 9 GLU B CA 1
ATOM 3219 C C . GLU B 1 9 ? 15.07 -11.078 57.625 1 26.67 9 GLU B C 1
ATOM 3221 O O . GLU B 1 9 ? 13.867 -11.172 57.906 1 26.67 9 GLU B O 1
ATOM 3226 N N . ASP B 1 10 ? 15.375 -10.047 56.812 1 24.88 10 ASP B N 1
ATOM 3227 C CA . ASP B 1 10 ? 14.492 -9.539 55.75 1 24.88 10 ASP B CA 1
ATOM 3228 C C . ASP B 1 10 ? 14 -10.672 54.875 1 24.88 10 ASP B C 1
ATOM 3230 O O . ASP B 1 10 ? 14.797 -11.445 54.344 1 24.88 10 ASP B O 1
ATOM 3234 N N . PRO B 1 11 ? 12.805 -11.156 55.125 1 27.23 11 PRO B N 1
ATOM 3235 C CA . PRO B 1 11 ? 12.266 -12.25 54.312 1 27.23 11 PRO B CA 1
ATOM 3236 C C . PRO B 1 11 ? 12.406 -12 52.812 1 27.23 11 PRO B C 1
ATOM 3238 O O . PRO B 1 11 ? 12.383 -10.844 52.375 1 27.23 11 PRO B O 1
ATOM 3241 N N . ALA B 1 12 ? 13.219 -12.891 52.094 1 29.31 12 ALA B N 1
ATOM 3242 C CA . ALA B 1 12 ? 13.453 -13.023 50.656 1 29.31 12 ALA B CA 1
ATOM 3243 C C . ALA B 1 12 ? 12.148 -12.93 49.875 1 29.31 12 ALA B C 1
ATOM 3245 O O . ALA B 1 12 ? 11.25 -13.758 50.062 1 29.31 12 ALA B O 1
ATOM 3246 N N . SER B 1 13 ? 11.594 -11.617 49.688 1 23.45 13 SER B N 1
ATOM 3247 C CA . SER B 1 13 ? 10.391 -11.383 48.906 1 23.45 13 SER B CA 1
ATOM 3248 C C . SER B 1 13 ? 10.391 -12.227 47.625 1 23.45 13 SER B C 1
ATOM 3250 O O . SER B 1 13 ? 11.398 -12.289 46.938 1 23.45 13 SER B O 1
ATOM 3252 N N . PRO B 1 14 ? 9.594 -13.281 47.594 1 26.33 14 PRO B N 1
ATOM 3253 C CA . PRO B 1 14 ? 9.539 -14.125 46.406 1 26.33 14 PRO B CA 1
ATOM 3254 C C . PRO B 1 14 ? 9.406 -13.312 45.125 1 26.33 14 PRO B C 1
ATOM 3256 O O . PRO B 1 14 ? 8.852 -12.203 45.156 1 26.33 14 PRO B O 1
ATOM 3259 N N . GLY B 1 15 ? 10.453 -13.328 44.312 1 24.17 15 GLY B N 1
ATOM 3260 C CA . GLY B 1 15 ? 10.555 -12.688 43 1 24.17 15 GLY B CA 1
ATOM 3261 C C . GLY B 1 15 ? 9.32 -12.898 42.156 1 24.17 15 GLY B C 1
ATOM 3262 O O . GLY B 1 15 ? 8.875 -14.031 41.938 1 24.17 15 GLY B O 1
ATOM 3263 N N . ALA B 1 16 ? 8.328 -11.898 42.156 1 24.78 16 ALA B N 1
ATOM 3264 C CA . ALA B 1 16 ? 7.18 -11.852 41.25 1 24.78 16 ALA B CA 1
ATOM 3265 C C . ALA B 1 16 ? 7.594 -12.203 39.844 1 24.78 16 ALA B C 1
ATOM 3267 O O . ALA B 1 16 ? 8.422 -11.508 39.219 1 24.78 16 ALA B O 1
ATOM 3268 N N . VAL B 1 17 ? 7.5 -13.422 39.531 1 24.86 17 VAL B N 1
ATOM 3269 C CA . VAL B 1 17 ? 7.613 -13.844 38.125 1 24.86 17 VAL B CA 1
ATOM 3270 C C . VAL B 1 17 ? 6.668 -13.016 37.281 1 24.86 17 VAL B C 1
ATOM 3272 O O . VAL B 1 17 ? 5.445 -13.078 37.438 1 24.86 17 VAL B O 1
ATOM 3275 N N . PHE B 1 18 ? 7.113 -11.844 36.844 1 22.64 18 PHE B N 1
ATOM 3276 C CA . PHE B 1 18 ? 6.395 -11.133 35.781 1 22.64 18 PHE B CA 1
ATOM 3277 C C . PHE B 1 18 ? 6.07 -12.062 34.625 1 22.64 18 PHE B C 1
ATOM 3279 O O . PHE B 1 18 ? 6.977 -12.531 33.938 1 22.64 18 PHE B O 1
ATOM 3286 N N . LEU B 1 19 ? 4.98 -12.734 34.781 1 24.67 19 LEU B N 1
ATOM 3287 C CA . LEU B 1 19 ? 4.438 -13.383 33.594 1 24.67 19 LEU B CA 1
ATOM 3288 C C . LEU B 1 19 ? 4.309 -12.383 32.438 1 24.67 19 LEU B C 1
ATOM 3290 O O . LEU B 1 19 ? 3.73 -11.305 32.594 1 24.67 19 LEU B O 1
ATOM 3294 N N . PRO B 1 20 ? 5.207 -12.375 31.531 1 25.97 20 PRO B N 1
ATOM 3295 C CA . PRO B 1 20 ? 5.008 -11.461 30.406 1 25.97 20 PRO B CA 1
ATOM 3296 C C . PRO B 1 20 ? 3.578 -11.5 29.859 1 25.97 20 PRO B C 1
ATOM 3298 O O . PRO B 1 20 ? 2.963 -12.562 29.797 1 25.97 20 PRO B O 1
ATOM 3301 N N . LEU B 1 21 ? 2.795 -10.531 30.141 1 25.91 21 LEU B N 1
ATOM 3302 C CA . LEU B 1 21 ? 1.496 -10.383 29.5 1 25.91 21 LEU B CA 1
ATOM 3303 C C . LEU B 1 21 ? 1.586 -10.711 28 1 25.91 21 LEU B C 1
ATOM 3305 O O . LEU B 1 21 ? 2.32 -10.062 27.266 1 25.91 21 LEU B O 1
ATOM 3309 N N . GLN B 1 22 ? 1.674 -11.914 27.656 1 27.38 22 GLN B N 1
ATOM 3310 C CA . GLN B 1 22 ? 1.358 -12.211 26.25 1 27.38 22 GLN B CA 1
ATOM 3311 C C . GLN B 1 22 ? 0.148 -11.414 25.781 1 27.38 22 GLN B C 1
ATOM 3313 O O . GLN B 1 22 ? -0.971 -11.633 26.25 1 27.38 22 GLN B O 1
ATOM 3318 N N . SER B 1 23 ? 0.248 -10.109 25.734 1 29.34 23 SER B N 1
ATOM 3319 C CA . SER B 1 23 ? -0.843 -9.375 25.094 1 29.34 23 SER B CA 1
ATOM 3320 C C . SER B 1 23 ? -1.327 -10.086 23.844 1 29.34 23 SER B C 1
ATOM 3322 O O . SER B 1 23 ? -0.649 -10.062 22.812 1 29.34 23 SER B O 1
ATOM 3324 N N . GLU B 1 24 ? -1.7 -11.273 23.953 1 32.84 24 GLU B N 1
ATOM 3325 C CA . GLU B 1 24 ? -2.492 -11.812 22.859 1 32.84 24 GLU B CA 1
ATOM 3326 C C . GLU B 1 24 ? -3.516 -10.797 22.359 1 32.84 24 GLU B C 1
ATOM 3328 O O . GLU B 1 24 ? -4.469 -10.469 23.078 1 32.84 24 GLU B O 1
ATOM 3333 N N . ASN B 1 25 ? -3.164 -9.664 21.812 1 33.5 25 ASN B N 1
ATOM 3334 C CA . ASN B 1 25 ? -4.199 -8.867 21.156 1 33.5 25 ASN B CA 1
ATOM 3335 C C . ASN B 1 25 ? -5.195 -9.742 20.406 1 33.5 25 ASN B C 1
ATOM 3337 O O . ASN B 1 25 ? -4.797 -10.57 19.578 1 33.5 25 ASN B O 1
ATOM 3341 N N . PRO B 1 26 ? -6.23 -10.07 20.953 1 37.62 26 PRO B N 1
ATOM 3342 C CA . PRO B 1 26 ? -7.207 -10.695 20.047 1 37.62 26 PRO B CA 1
ATOM 3343 C C . PRO B 1 26 ? -7.137 -10.156 18.625 1 37.62 26 PRO B C 1
ATOM 3345 O O . PRO B 1 26 ? -7.059 -8.938 18.422 1 37.62 26 PRO B O 1
ATOM 3348 N N . SER B 1 27 ? -6.332 -10.633 17.797 1 44.03 27 SER B N 1
ATOM 3349 C CA . SER B 1 27 ? -6.246 -10.273 16.391 1 44.03 27 SER B CA 1
ATOM 3350 C C . SER B 1 27 ? -7.586 -9.766 15.859 1 44.03 27 SER B C 1
ATOM 3352 O O . SER B 1 27 ? -8.492 -10.555 15.602 1 44.03 27 SER B O 1
ATOM 3354 N N . MET B 1 28 ? -8.25 -8.867 16.516 1 45.97 28 MET B N 1
ATOM 3355 C CA . MET B 1 28 ? -9.445 -8.227 15.977 1 45.97 28 MET B CA 1
ATOM 3356 C C . MET B 1 28 ? -9.297 -7.973 14.484 1 45.97 28 MET B C 1
ATOM 3358 O O . MET B 1 28 ? -8.281 -7.438 14.039 1 45.97 28 MET B O 1
ATOM 3362 N N . SER B 1 29 ? -9.969 -8.766 13.641 1 63.53 29 SER B N 1
ATOM 3363 C CA . SER B 1 29 ? -10.133 -8.719 12.188 1 63.53 29 SER B CA 1
ATOM 3364 C C . SER B 1 29 ? -10.445 -7.301 11.719 1 63.53 29 SER B C 1
ATOM 3366 O O . SER B 1 29 ? -11.477 -6.734 12.086 1 63.53 29 SER B O 1
ATOM 3368 N N . VAL B 1 30 ? -9.477 -6.441 11.711 1 78.19 30 VAL B N 1
ATOM 3369 C CA . VAL B 1 30 ? -9.711 -5.105 11.172 1 78.19 30 VAL B CA 1
ATOM 3370 C C . VAL B 1 30 ? -10.039 -5.199 9.68 1 78.19 30 VAL B C 1
ATOM 3372 O O . VAL B 1 30 ? -9.562 -6.102 8.992 1 78.19 30 VAL B O 1
ATOM 3375 N N . ARG B 1 31 ? -10.922 -4.328 9.328 1 85.94 31 ARG B N 1
ATOM 3376 C CA . ARG B 1 31 ? -11.234 -4.238 7.906 1 85.94 31 ARG B CA 1
ATOM 3377 C C . ARG B 1 31 ? -10.055 -3.689 7.113 1 85.94 31 ARG B C 1
ATOM 3379 O O . ARG B 1 31 ? -9.531 -2.615 7.426 1 85.94 31 ARG B O 1
ATOM 3386 N N . ILE B 1 32 ? -9.68 -4.461 6.141 1 93.69 32 ILE B N 1
ATOM 3387 C CA . ILE B 1 32 ? -8.523 -4.109 5.328 1 93.69 32 ILE B CA 1
ATOM 3388 C C . ILE B 1 32 ? -8.984 -3.426 4.043 1 93.69 32 ILE B C 1
ATOM 3390 O O . ILE B 1 32 ? -9.945 -3.863 3.41 1 93.69 32 ILE B O 1
ATOM 3394 N N . LEU B 1 33 ? -8.375 -2.301 3.68 1 93.75 33 LEU B N 1
ATOM 3395 C CA . LEU B 1 33 ? -8.68 -1.599 2.436 1 93.75 33 LEU B CA 1
ATOM 3396 C C . LEU B 1 33 ? -8.5 -2.521 1.234 1 93.75 33 LEU B C 1
ATOM 3398 O O . LEU B 1 33 ? -7.609 -3.369 1.224 1 93.75 33 LEU B O 1
ATOM 3402 N N . SER B 1 34 ? -9.344 -2.287 0.235 1 92.62 34 SER B N 1
ATOM 3403 C CA . SER B 1 34 ? -9.133 -2.969 -1.038 1 92.62 34 SER B CA 1
ATOM 3404 C C . SER B 1 34 ? -7.887 -2.449 -1.745 1 92.62 34 SER B C 1
ATOM 3406 O O . SER B 1 34 ? -7.418 -1.346 -1.457 1 92.62 34 SER B O 1
ATOM 3408 N N . THR B 1 35 ? -7.43 -3.236 -2.658 1 93.5 35 THR B N 1
ATOM 3409 C CA . THR B 1 35 ? -6.27 -2.848 -3.451 1 93.5 35 THR B CA 1
ATOM 3410 C C . THR B 1 35 ? -6.547 -1.557 -4.219 1 93.5 35 THR B C 1
ATOM 3412 O O . THR B 1 35 ? -5.691 -0.67 -4.281 1 93.5 35 THR B O 1
ATOM 3415 N N . ASP B 1 36 ? -7.703 -1.449 -4.75 1 92 36 ASP B N 1
ATOM 3416 C CA . ASP B 1 36 ? -8.078 -0.26 -5.508 1 92 36 ASP B CA 1
ATOM 3417 C C . ASP B 1 36 ? -8.109 0.975 -4.609 1 92 36 ASP B C 1
ATOM 3419 O O . ASP B 1 36 ? -7.695 2.059 -5.02 1 92 36 ASP B O 1
ATOM 3423 N N . ALA B 1 37 ? -8.609 0.805 -3.418 1 92.44 37 ALA B N 1
ATOM 3424 C CA . ALA B 1 37 ? -8.688 1.918 -2.475 1 92.44 37 ALA B CA 1
ATOM 3425 C C . ALA B 1 37 ? -7.289 2.406 -2.098 1 92.44 37 ALA B C 1
ATOM 3427 O O . ALA B 1 37 ? -7.051 3.613 -1.997 1 92.44 37 ALA B O 1
ATOM 3428 N N . VAL B 1 38 ? -6.367 1.454 -1.907 1 96.06 38 VAL B N 1
ATOM 3429 C CA . VAL B 1 38 ? -4.992 1.816 -1.572 1 96.06 38 VAL B CA 1
ATOM 3430 C C . VAL B 1 38 ? -4.352 2.549 -2.748 1 96.06 38 VAL B C 1
ATOM 3432 O O . VAL B 1 38 ? -3.709 3.586 -2.566 1 96.06 38 VAL B O 1
ATOM 3435 N N . ARG B 1 39 ? -4.535 2.055 -3.938 1 94.44 39 ARG B N 1
ATOM 3436 C CA . ARG B 1 39 ? -3.986 2.684 -5.133 1 94.44 39 ARG B CA 1
ATOM 3437 C C . ARG B 1 39 ? -4.492 4.113 -5.281 1 94.44 39 ARG B C 1
ATOM 3439 O O . ARG B 1 39 ? -3.719 5.02 -5.602 1 94.44 39 ARG B O 1
ATOM 3446 N N . TYR B 1 40 ? -5.73 4.289 -5.039 1 92.94 40 TYR B N 1
ATOM 3447 C CA . TYR B 1 40 ? -6.316 5.621 -5.148 1 92.94 40 TYR B CA 1
ATOM 3448 C C . TYR B 1 40 ? -5.703 6.57 -4.133 1 92.94 40 TYR B C 1
ATOM 3450 O O . TYR B 1 40 ? -5.285 7.68 -4.48 1 92.94 40 TYR B O 1
ATOM 3458 N N . ALA B 1 41 ? -5.688 6.117 -2.9 1 94.94 41 ALA B N 1
ATOM 3459 C CA . ALA B 1 41 ? -5.141 6.953 -1.838 1 94.94 41 ALA B CA 1
ATOM 3460 C C . ALA B 1 41 ? -3.715 7.391 -2.162 1 94.94 41 ALA B C 1
ATOM 3462 O O . ALA B 1 41 ? -3.354 8.555 -1.964 1 94.94 41 ALA B O 1
ATOM 3463 N N . LEU B 1 42 ? -2.918 6.48 -2.721 1 96.19 42 LEU B N 1
ATOM 3464 C CA . LEU B 1 42 ? -1.507 6.742 -2.982 1 96.19 42 LEU B CA 1
ATOM 3465 C C . LEU B 1 42 ? -1.336 7.586 -4.242 1 96.19 42 LEU B C 1
ATOM 3467 O O . LEU B 1 42 ? -0.231 8.039 -4.547 1 96.19 42 LEU B O 1
ATOM 3471 N N . SER B 1 43 ? -2.408 7.809 -4.957 1 94.38 43 SER B N 1
ATOM 3472 C CA . SER B 1 43 ? -2.328 8.586 -6.188 1 94.38 43 SER B CA 1
ATOM 3473 C C . SER B 1 43 ? -2.572 10.07 -5.918 1 94.38 43 SER B C 1
ATOM 3475 O O . SER B 1 43 ? -2.332 10.914 -6.789 1 94.38 43 SER B O 1
ATOM 3477 N N . ILE B 1 44 ? -3.027 10.391 -4.723 1 94.62 44 ILE B N 1
ATOM 3478 C CA . ILE B 1 44 ? -3.363 11.766 -4.387 1 94.62 44 ILE B CA 1
ATOM 3479 C C . ILE B 1 44 ? -2.086 12.594 -4.27 1 94.62 44 ILE B C 1
ATOM 3481 O O . ILE B 1 44 ? -1.152 12.211 -3.561 1 94.62 44 ILE B O 1
ATOM 3485 N N . ARG B 1 45 ? -2.043 13.711 -4.934 1 95.56 45 ARG B N 1
ATOM 3486 C CA . ARG B 1 45 ? -0.871 14.586 -4.945 1 95.56 45 ARG B CA 1
ATOM 3487 C C . ARG B 1 45 ? -0.633 15.203 -3.57 1 95.56 45 ARG B C 1
ATOM 3489 O O . ARG B 1 45 ? -1.555 15.75 -2.963 1 95.56 45 ARG B O 1
ATOM 3496 N N . ASP B 1 46 ? 0.572 15.078 -3.07 1 97.56 46 ASP B N 1
ATOM 3497 C CA . ASP B 1 46 ? 1.014 15.812 -1.887 1 97.56 46 ASP B CA 1
ATOM 3498 C C . ASP B 1 46 ? 1.434 17.234 -2.244 1 97.56 46 ASP B C 1
ATOM 3500 O O . ASP B 1 46 ? 2.504 17.438 -2.816 1 97.56 46 ASP B O 1
ATOM 3504 N N . LEU B 1 47 ? 0.671 18.203 -1.816 1 98.19 47 LEU B N 1
ATOM 3505 C CA . LEU B 1 47 ? 0.876 19.594 -2.221 1 98.19 47 LEU B CA 1
ATOM 3506 C C . LEU B 1 47 ? 2.105 20.188 -1.537 1 98.19 47 LEU B C 1
ATOM 3508 O O . LEU B 1 47 ? 2.598 21.234 -1.94 1 98.19 47 LEU B O 1
ATOM 3512 N N . THR B 1 48 ? 2.602 19.516 -0.513 1 98.25 48 THR B N 1
ATOM 3513 C CA . THR B 1 48 ? 3.783 20.016 0.184 1 98.25 48 THR B CA 1
ATOM 3514 C C . THR B 1 48 ? 5.055 19.641 -0.573 1 98.25 48 THR B C 1
ATOM 3516 O O . THR B 1 48 ? 6.129 20.172 -0.289 1 98.25 48 THR B O 1
ATO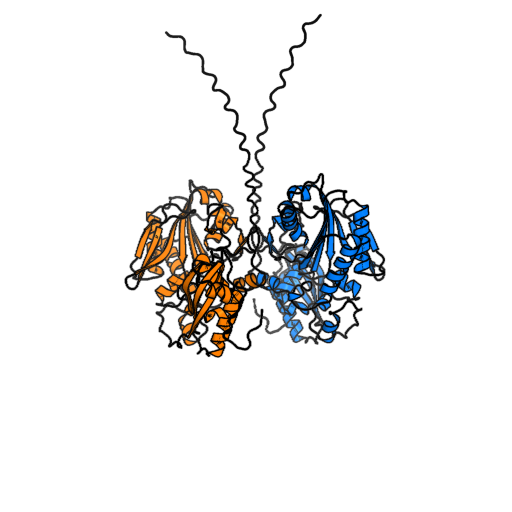M 3519 N N . ASP B 1 49 ? 4.977 18.734 -1.475 1 97.06 49 ASP B N 1
ATOM 3520 C CA . ASP B 1 49 ? 6.129 18.172 -2.162 1 97.06 49 ASP B CA 1
ATOM 3521 C C . ASP B 1 49 ? 6.375 18.875 -3.498 1 97.06 49 ASP B C 1
ATOM 3523 O O . ASP B 1 49 ? 5.57 18.734 -4.426 1 97.06 49 ASP B O 1
ATOM 3527 N N . PRO B 1 50 ? 7.457 19.469 -3.699 1 95.69 50 PRO B N 1
ATOM 3528 C CA . PRO B 1 50 ? 7.723 20.188 -4.949 1 95.69 50 PRO B CA 1
ATOM 3529 C C . PRO B 1 50 ? 7.973 19.25 -6.129 1 95.69 50 PRO B C 1
ATOM 3531 O O . PRO B 1 50 ? 7.855 19.656 -7.285 1 95.69 50 PRO B O 1
ATOM 3534 N N . SER B 1 51 ? 8.352 18.031 -5.848 1 92.44 51 SER B N 1
ATOM 3535 C CA . SER B 1 51 ? 8.602 17.094 -6.934 1 92.44 51 SER B CA 1
ATOM 3536 C C . SER B 1 51 ? 7.34 16.844 -7.754 1 92.44 51 SER B C 1
ATOM 3538 O O . SER B 1 51 ? 7.418 16.406 -8.898 1 92.44 51 SER B O 1
ATOM 3540 N N . SER B 1 52 ? 6.234 17.234 -7.168 1 87.88 52 SER B N 1
ATOM 3541 C CA . SER B 1 52 ? 4.957 17.031 -7.84 1 87.88 52 SER B CA 1
ATOM 3542 C C . SER B 1 52 ? 4.473 18.312 -8.508 1 87.88 52 SER B C 1
ATOM 3544 O O . SER B 1 52 ? 3.33 18.391 -8.961 1 87.88 52 SER B O 1
ATOM 3546 N N . GLY B 1 53 ? 5.266 19.344 -8.477 1 93.94 53 GLY B N 1
ATOM 3547 C CA . GLY B 1 53 ? 4.91 20.625 -9.047 1 93.94 53 GLY B CA 1
ATOM 3548 C C . GLY B 1 53 ? 4.801 21.734 -8.008 1 93.94 53 GLY B C 1
ATOM 3549 O O . GLY B 1 53 ? 4.672 21.453 -6.812 1 93.94 53 GLY B O 1
ATOM 3550 N N . PRO B 1 54 ? 4.754 22.891 -8.477 1 96.75 54 PRO B N 1
ATOM 3551 C CA . PRO B 1 54 ? 4.715 24.016 -7.543 1 96.75 54 PRO B CA 1
ATOM 3552 C C . PRO B 1 54 ? 3.34 24.219 -6.91 1 96.75 54 PRO B C 1
ATOM 3554 O O . PRO B 1 54 ? 2.32 23.906 -7.535 1 96.75 54 PRO B O 1
ATOM 3557 N N . HIS B 1 55 ? 3.314 24.719 -5.727 1 98.44 55 HIS B N 1
ATOM 3558 C CA . HIS B 1 55 ? 2.09 25.031 -5 1 98.44 55 HIS B CA 1
ATOM 3559 C C . HIS B 1 55 ? 2.375 25.953 -3.818 1 98.44 55 HIS B C 1
ATOM 3561 O O . HIS B 1 55 ? 3.443 25.875 -3.209 1 98.44 55 HIS B O 1
ATOM 3567 N N . ALA B 1 56 ? 1.393 26.75 -3.457 1 98.62 56 ALA B N 1
ATOM 3568 C CA . ALA B 1 56 ? 1.493 27.688 -2.344 1 98.62 56 ALA B CA 1
ATOM 3569 C C . ALA B 1 56 ? 1.799 26.969 -1.038 1 98.62 56 ALA B C 1
ATOM 3571 O O . ALA B 1 56 ? 2.439 27.516 -0.144 1 98.62 56 ALA B O 1
ATOM 3572 N N . MET B 1 57 ? 1.4 25.719 -0.916 1 98.62 57 MET B N 1
ATOM 3573 C CA . MET B 1 57 ? 1.647 24.906 0.273 1 98.62 57 MET B CA 1
ATOM 3574 C C . MET B 1 57 ? 3.141 24.828 0.572 1 98.62 57 MET B C 1
ATOM 3576 O O . MET B 1 57 ? 3.549 24.859 1.734 1 98.62 57 MET B O 1
ATOM 3580 N N . GLN B 1 58 ? 3.957 24.703 -0.458 1 98.56 58 GLN B N 1
ATOM 3581 C CA . GLN B 1 58 ? 5.406 24.625 -0.305 1 98.56 58 GLN B CA 1
ATOM 3582 C C . GLN B 1 58 ? 5.98 25.922 0.231 1 98.56 58 GLN B C 1
ATOM 3584 O O . GLN B 1 58 ? 6.941 25.922 1.006 1 98.56 58 GLN B O 1
ATOM 3589 N N . ARG B 1 59 ? 5.383 26.969 -0.146 1 98 59 ARG B N 1
ATOM 3590 C CA . ARG B 1 59 ? 5.828 28.266 0.345 1 98 59 ARG B CA 1
ATOM 3591 C C . ARG B 1 59 ? 5.562 28.406 1.841 1 98 59 ARG B C 1
ATOM 3593 O O . ARG B 1 59 ? 6.375 28.984 2.568 1 98 59 ARG B O 1
ATOM 3600 N N . LEU B 1 60 ? 4.43 27.938 2.271 1 97.88 60 LEU B N 1
ATOM 3601 C CA . LEU B 1 60 ? 4.137 27.922 3.701 1 97.88 60 LEU B CA 1
ATOM 3602 C C . LEU B 1 60 ? 5.195 27.125 4.465 1 97.88 60 LEU B C 1
ATOM 3604 O O . LEU B 1 60 ? 5.676 27.578 5.508 1 97.88 60 LEU B O 1
ATOM 3608 N N . VAL B 1 61 ? 5.48 25.953 3.924 1 98.5 61 VAL B N 1
ATOM 3609 C CA . VAL B 1 61 ? 6.488 25.094 4.543 1 98.5 61 VAL B CA 1
ATOM 3610 C C . VAL B 1 61 ? 7.82 25.844 4.621 1 98.5 61 VAL B C 1
ATOM 3612 O O . VAL B 1 61 ? 8.453 25.875 5.676 1 98.5 61 VAL B O 1
ATOM 3615 N N . ASP B 1 62 ? 8.195 26.5 3.576 1 98.12 62 ASP B N 1
ATOM 3616 C CA . ASP B 1 62 ? 9.461 27.234 3.512 1 98.12 62 ASP B CA 1
ATOM 3617 C C . ASP B 1 62 ? 9.484 28.375 4.52 1 98.12 62 ASP B C 1
ATOM 3619 O O . ASP B 1 62 ? 10.492 28.594 5.195 1 98.12 62 ASP B O 1
ATOM 3623 N N . ASP B 1 63 ? 8.406 29.094 4.59 1 97.88 63 ASP B N 1
ATOM 3624 C CA . ASP B 1 63 ? 8.336 30.25 5.469 1 97.88 63 ASP B CA 1
ATOM 3625 C C . ASP B 1 63 ? 8.523 29.859 6.93 1 97.88 63 ASP B C 1
ATOM 3627 O O . ASP B 1 63 ? 9.289 30.484 7.656 1 97.88 63 ASP B O 1
ATOM 3631 N N . VAL B 1 64 ? 7.852 28.859 7.297 1 98.38 64 VAL B N 1
ATOM 3632 C CA . VAL B 1 64 ? 7.918 28.484 8.703 1 98.38 64 VAL B CA 1
ATOM 3633 C C . VAL B 1 64 ? 9.297 27.906 9.023 1 98.38 64 VAL B C 1
ATOM 3635 O O . VAL B 1 64 ? 9.859 28.172 10.094 1 98.38 64 VAL B O 1
ATOM 3638 N N . LEU B 1 65 ? 9.852 27.125 8.141 1 98.62 65 LEU B N 1
ATOM 3639 C CA . LEU B 1 65 ? 11.172 26.547 8.383 1 98.62 65 LEU B CA 1
ATOM 3640 C C . LEU B 1 65 ? 12.242 27.641 8.414 1 98.62 65 LEU B C 1
ATOM 3642 O O . LEU B 1 65 ? 13.172 27.578 9.219 1 98.62 65 LEU B O 1
ATOM 3646 N N . ALA B 1 66 ? 12.117 28.625 7.574 1 98.31 66 ALA B N 1
ATOM 3647 C CA . ALA B 1 66 ? 13.039 29.75 7.578 1 98.31 66 ALA B CA 1
ATOM 3648 C C . ALA B 1 66 ? 12.969 30.516 8.898 1 98.31 66 ALA B C 1
ATOM 3650 O O . ALA B 1 66 ? 14 30.891 9.469 1 98.31 66 ALA B O 1
ATOM 3651 N N . ALA B 1 67 ? 11.797 30.75 9.367 1 98.56 67 ALA B N 1
ATOM 3652 C CA . ALA B 1 67 ? 11.586 31.484 10.617 1 98.56 67 ALA B CA 1
ATOM 3653 C C . ALA B 1 67 ? 12.195 30.734 11.797 1 98.56 67 ALA B C 1
ATOM 3655 O O . ALA B 1 67 ? 12.867 31.344 12.641 1 98.56 67 ALA B O 1
ATOM 3656 N N . LEU B 1 68 ? 11.945 29.453 11.844 1 98.5 68 LEU B N 1
ATOM 3657 C CA . LEU B 1 68 ? 12.453 28.656 12.961 1 98.5 68 LEU B CA 1
ATOM 3658 C C . LEU B 1 68 ? 13.969 28.5 12.875 1 98.5 68 LEU B C 1
ATOM 3660 O O . LEU B 1 68 ? 14.648 28.516 13.906 1 98.5 68 LEU B O 1
ATOM 3664 N N . ARG B 1 69 ? 14.461 28.344 11.688 1 97.44 69 ARG B N 1
ATOM 3665 C CA . ARG B 1 69 ? 15.914 28.297 11.492 1 97.44 69 ARG B CA 1
ATOM 3666 C C . ARG B 1 69 ? 16.562 29.578 11.984 1 97.44 69 ARG B C 1
ATOM 3668 O O . ARG B 1 69 ? 17.625 29.547 12.617 1 97.44 69 ARG B O 1
ATOM 3675 N N . GLU B 1 70 ? 16.016 30.672 11.664 1 97.31 70 GLU B N 1
ATOM 3676 C CA . GLU B 1 70 ? 16.531 31.969 12.094 1 97.31 70 GLU B CA 1
ATOM 3677 C C . GLU B 1 70 ? 16.469 32.125 13.609 1 97.31 70 GLU B C 1
ATOM 3679 O O . GLU B 1 70 ? 17.406 32.594 14.234 1 97.31 70 GLU B O 1
ATOM 3684 N N . ALA B 1 71 ? 15.406 31.688 14.18 1 97.25 71 ALA B N 1
ATOM 3685 C CA . ALA B 1 71 ? 15.188 31.844 15.617 1 97.25 71 ALA B CA 1
ATOM 3686 C C . ALA B 1 71 ? 16.156 30.984 16.422 1 97.25 71 ALA B C 1
ATOM 3688 O O . ALA B 1 71 ? 16.641 31.406 17.469 1 97.25 71 ALA B O 1
ATOM 3689 N N . TRP B 1 72 ? 16.391 29.719 15.883 1 95.5 72 TRP B N 1
ATOM 3690 C CA . TRP B 1 72 ? 17.094 28.75 16.719 1 95.5 72 TRP B CA 1
ATOM 3691 C C . TRP B 1 72 ? 18.484 28.484 16.188 1 95.5 72 TRP B C 1
ATOM 3693 O O . TRP B 1 72 ? 19.328 27.922 16.891 1 95.5 72 TRP B O 1
ATOM 3703 N N . ARG B 1 73 ? 18.797 28.828 14.93 1 94.12 73 ARG B N 1
ATOM 3704 C CA . ARG B 1 73 ? 20.078 28.562 14.297 1 94.12 73 ARG B CA 1
ATOM 3705 C C . ARG B 1 73 ? 20.469 27.094 14.445 1 94.12 73 ARG B C 1
ATOM 3707 O O . ARG B 1 73 ? 21.609 26.766 14.789 1 94.12 73 ARG B O 1
ATOM 3714 N N . CYS B 1 74 ? 19.484 26.266 14.312 1 92.69 74 CYS B N 1
ATOM 3715 C CA . CYS B 1 74 ? 19.703 24.828 14.453 1 92.69 74 CYS B CA 1
ATOM 3716 C C . CYS B 1 74 ? 19.609 24.125 13.102 1 92.69 74 CYS B C 1
ATOM 3718 O O . CYS B 1 74 ? 19.266 24.75 12.094 1 92.69 74 CYS B O 1
ATOM 3720 N N . ASP B 1 75 ? 20.047 22.844 13.125 1 93.69 75 ASP B N 1
ATOM 3721 C CA . ASP B 1 75 ? 19.922 22.016 11.938 1 93.69 75 ASP B CA 1
ATOM 3722 C C . ASP B 1 75 ? 18.453 21.703 11.633 1 93.69 75 ASP B C 1
ATOM 3724 O O . ASP B 1 75 ? 17.688 21.359 12.539 1 93.69 75 ASP B O 1
ATOM 3728 N N . VAL B 1 76 ? 18.016 21.984 10.414 1 96.94 76 VAL B N 1
ATOM 3729 C CA . VAL B 1 76 ? 16.656 21.688 9.992 1 96.94 76 VAL B CA 1
ATOM 3730 C C . VAL B 1 76 ? 16.656 20.516 9.031 1 96.94 76 VAL B C 1
ATOM 3732 O O . VAL B 1 76 ? 17.328 20.531 8.008 1 96.94 76 VAL B O 1
ATOM 3735 N N . ARG B 1 77 ? 15.906 19.453 9.367 1 96.94 77 ARG B N 1
ATOM 3736 C CA . ARG B 1 77 ? 15.797 18.266 8.523 1 96.94 77 ARG B CA 1
ATOM 3737 C C . ARG B 1 77 ? 14.367 18.078 8.023 1 96.94 77 ARG B C 1
ATOM 3739 O O . ARG B 1 77 ? 13.484 17.672 8.781 1 96.94 77 ARG B O 1
ATOM 3746 N N . LEU B 1 78 ? 14.164 18.422 6.781 1 97.69 78 LEU B N 1
ATOM 3747 C CA . LEU B 1 78 ? 12.875 18.219 6.129 1 97.69 78 LEU B CA 1
ATOM 3748 C C . LEU B 1 78 ? 12.742 16.766 5.641 1 97.69 78 LEU B C 1
ATOM 3750 O O . LEU B 1 78 ? 13.531 16.312 4.816 1 97.69 78 LEU B O 1
ATOM 3754 N N . GLN B 1 79 ? 11.773 16.047 6.184 1 96.5 79 GLN B N 1
ATOM 3755 C CA . GLN B 1 79 ? 11.617 14.617 5.926 1 96.5 79 GLN B CA 1
ATOM 3756 C C . GLN B 1 79 ? 10.273 14.328 5.25 1 96.5 79 GLN B C 1
ATOM 3758 O O . GLN B 1 79 ? 9.219 14.727 5.754 1 96.5 79 GLN B O 1
ATOM 3763 N N . ARG B 1 80 ? 10.336 13.695 4.086 1 94.88 80 ARG B N 1
ATOM 3764 C CA . ARG B 1 80 ? 9.164 13.141 3.422 1 94.88 80 ARG B CA 1
ATOM 3765 C C . ARG B 1 80 ? 9.266 11.625 3.303 1 94.88 80 ARG B C 1
ATOM 3767 O O . ARG B 1 80 ? 10.281 11.102 2.838 1 94.88 80 ARG B O 1
ATOM 3774 N N . ARG B 1 81 ? 8.281 10.953 3.793 1 94 81 ARG B N 1
ATOM 3775 C CA . ARG B 1 81 ? 8.344 9.492 3.84 1 94 81 ARG B CA 1
ATOM 3776 C C . ARG B 1 81 ? 7.039 8.875 3.357 1 94 81 ARG B C 1
ATOM 3778 O O . ARG B 1 81 ? 6.051 9.578 3.146 1 94 81 ARG B O 1
ATOM 3785 N N . SER B 1 82 ? 7.059 7.559 3.172 1 94.31 82 SER B N 1
ATOM 3786 C CA . SER B 1 82 ? 5.898 6.793 2.729 1 94.31 82 SER B CA 1
ATOM 3787 C C . SER B 1 82 ? 4.715 6.98 3.674 1 94.31 82 SER B C 1
ATOM 3789 O O . SER B 1 82 ? 4.887 7.008 4.895 1 94.31 82 SER B O 1
ATOM 3791 N N . PRO B 1 83 ? 3.555 7.078 3.012 1 97.75 83 PRO B N 1
ATOM 3792 C CA . PRO B 1 83 ? 2.373 7.227 3.865 1 97.75 83 PRO B CA 1
ATOM 3793 C C . PRO B 1 83 ? 1.905 5.898 4.461 1 97.75 83 PRO B C 1
ATOM 3795 O O . PRO B 1 83 ? 1.038 5.883 5.336 1 97.75 83 PRO B O 1
ATOM 3798 N N . ILE B 1 84 ? 2.396 4.824 3.955 1 98.31 84 ILE B N 1
ATOM 3799 C CA . ILE B 1 84 ? 2.137 3.547 4.609 1 98.31 84 ILE B CA 1
ATOM 3800 C C . ILE B 1 84 ? 3.086 3.371 5.793 1 98.31 84 ILE B C 1
ATOM 3802 O O . ILE B 1 84 ? 4.305 3.314 5.613 1 98.31 84 ILE B O 1
ATOM 3806 N N . VAL B 1 85 ? 2.496 3.275 6.973 1 98.31 85 VAL B N 1
ATOM 3807 C CA . VAL B 1 85 ? 3.309 3.213 8.18 1 98.31 85 VAL B CA 1
ATOM 3808 C C . VAL B 1 85 ? 2.83 2.066 9.07 1 98.31 85 VAL B C 1
ATOM 3810 O O . VAL B 1 85 ? 1.713 1.569 8.906 1 98.31 85 VAL B O 1
ATOM 3813 N N . SER B 1 86 ? 3.664 1.649 9.984 1 97.81 86 SER B N 1
ATOM 3814 C CA . SER B 1 86 ? 3.277 0.599 10.914 1 97.81 86 SER B CA 1
ATOM 3815 C C . SER B 1 86 ? 2.303 1.124 11.969 1 97.81 86 SER B C 1
ATOM 3817 O O . SER B 1 86 ? 2.344 2.303 12.32 1 97.81 86 SER B O 1
ATOM 3819 N N . VAL B 1 87 ? 1.476 0.205 12.422 1 97.19 87 VAL B N 1
ATOM 3820 C CA . VAL B 1 87 ? 0.598 0.521 13.539 1 97.19 87 VAL B CA 1
ATOM 3821 C C . VAL B 1 87 ? 1.431 0.992 14.734 1 97.19 87 VAL B C 1
ATOM 3823 O O . VAL B 1 87 ? 1.056 1.942 15.422 1 97.19 87 VAL B O 1
ATOM 3826 N N . SER B 1 88 ? 2.572 0.434 14.93 1 97 88 SER B N 1
ATOM 3827 C CA . SER B 1 88 ? 3.453 0.768 16.047 1 97 88 SER B CA 1
ATOM 3828 C C . SER B 1 88 ? 3.953 2.205 15.938 1 97 88 SER B C 1
ATOM 3830 O O . SER B 1 88 ? 3.91 2.953 16.922 1 97 88 SER B O 1
ATOM 3832 N N . ASP B 1 89 ? 4.336 2.625 14.773 1 97.38 89 ASP B N 1
ATOM 3833 C CA . ASP B 1 89 ? 4.879 3.971 14.609 1 97.38 89 ASP B CA 1
ATOM 3834 C C . ASP B 1 89 ? 3.77 5.02 14.641 1 97.38 89 ASP B C 1
ATOM 3836 O O . ASP B 1 89 ? 3.992 6.152 15.078 1 97.38 89 ASP B O 1
ATOM 3840 N N . ASN B 1 90 ? 2.582 4.645 14.234 1 97.94 90 ASN B N 1
ATOM 3841 C CA . ASN B 1 90 ? 1.468 5.582 14.195 1 97.94 90 ASN B CA 1
ATOM 3842 C C . ASN B 1 90 ? 0.788 5.711 15.555 1 97.94 90 ASN B C 1
ATOM 3844 O O . ASN B 1 90 ? 0.23 6.762 15.875 1 97.94 90 ASN B O 1
ATOM 3848 N N . TYR B 1 91 ? 0.815 4.594 16.391 1 97.25 91 TYR B N 1
ATOM 3849 C CA . TYR B 1 91 ? 0.017 4.625 17.609 1 97.25 91 TYR B CA 1
ATOM 3850 C C . TYR B 1 91 ? 0.851 4.215 18.828 1 97.25 91 TYR B C 1
ATOM 3852 O O . TYR B 1 91 ? 1.047 5.004 19.75 1 97.25 91 TYR B O 1
ATOM 3860 N N . ASP B 1 92 ? 1.481 3.018 18.812 1 97.25 92 ASP B N 1
ATOM 3861 C CA . ASP B 1 92 ? 2.139 2.465 19.984 1 97.25 92 ASP B CA 1
ATOM 3862 C C . ASP B 1 92 ? 3.281 3.363 20.453 1 97.25 92 ASP B C 1
ATOM 3864 O O . ASP B 1 92 ? 3.32 3.777 21.609 1 97.25 92 ASP B O 1
ATOM 3868 N N . ARG B 1 93 ? 4.09 3.715 19.594 1 97.44 93 ARG B N 1
ATOM 3869 C CA . ARG B 1 93 ? 5.305 4.445 19.938 1 97.44 93 ARG B CA 1
ATOM 3870 C C . ARG B 1 93 ? 5.004 5.914 20.203 1 97.44 93 ARG B C 1
ATOM 3872 O O . ARG B 1 93 ? 5.848 6.645 20.734 1 97.44 93 ARG B O 1
ATOM 3879 N N . LEU B 1 94 ? 3.869 6.336 19.859 1 97.75 94 LEU B N 1
ATOM 3880 C CA . LEU B 1 94 ? 3.375 7.66 20.219 1 97.75 94 LEU B CA 1
ATOM 3881 C C . LEU B 1 94 ? 2.504 7.602 21.469 1 97.75 94 LEU B C 1
ATOM 3883 O O . LEU B 1 94 ? 1.819 8.57 21.797 1 97.75 94 LEU B O 1
ATOM 3887 N N . ARG B 1 95 ? 2.434 6.469 22.047 1 96.75 95 ARG B N 1
ATOM 3888 C CA . ARG B 1 95 ? 1.863 6.25 23.375 1 96.75 95 ARG B CA 1
ATOM 3889 C C . ARG B 1 95 ? 0.341 6.324 23.328 1 96.75 95 ARG B C 1
ATOM 3891 O O . ARG B 1 95 ? -0.294 6.699 24.328 1 96.75 95 ARG B O 1
ATOM 3898 N N . TYR B 1 96 ? -0.226 6.074 22.172 1 95.75 96 TYR B N 1
ATOM 3899 C CA . TYR B 1 96 ? -1.672 5.891 22.125 1 95.75 96 TYR B CA 1
ATOM 3900 C C . TYR B 1 96 ? -2.088 4.609 22.844 1 95.75 96 TYR B C 1
ATOM 3902 O O . TYR B 1 96 ? -1.422 3.578 22.703 1 95.75 96 TYR B O 1
ATOM 3910 N N . PRO B 1 97 ? -3.211 4.691 23.516 1 93.38 97 PRO B N 1
ATOM 3911 C CA . PRO B 1 97 ? -3.666 3.471 24.188 1 93.38 97 PRO B CA 1
ATOM 3912 C C . PRO B 1 97 ? -4.02 2.355 23.203 1 93.38 97 PRO B C 1
ATOM 3914 O O . PRO B 1 97 ? -4.562 2.625 22.125 1 93.38 97 PRO B O 1
ATOM 3917 N N . PRO B 1 98 ? -3.686 1.116 23.5 1 90.25 98 PRO B N 1
ATOM 3918 C CA . PRO B 1 98 ? -3.947 -0.011 22.594 1 90.25 98 PRO B CA 1
ATOM 3919 C C . PRO B 1 98 ? -5.426 -0.15 22.234 1 90.25 98 PRO B C 1
ATOM 3921 O O . PRO B 1 98 ? -5.762 -0.643 21.156 1 90.25 98 PRO B O 1
ATOM 3924 N N . ASP B 1 99 ? -6.32 0.253 23.062 1 87.31 99 ASP B N 1
ATOM 3925 C CA . ASP B 1 99 ? -7.754 0.14 22.828 1 87.31 99 ASP B CA 1
ATOM 3926 C C . ASP B 1 99 ? -8.383 1.513 22.594 1 87.31 99 ASP B C 1
ATOM 3928 O O . ASP B 1 99 ? -9.586 1.694 22.797 1 87.31 99 ASP B O 1
ATOM 3932 N N . GLY B 1 100 ? -7.594 2.326 22.203 1 87.75 100 GLY B N 1
ATOM 3933 C CA . GLY B 1 100 ? -8.086 3.68 22.016 1 87.75 100 GLY B CA 1
ATOM 3934 C C . GLY B 1 100 ? -8.984 3.822 20.797 1 87.75 100 GLY B C 1
ATOM 3935 O O . GLY B 1 100 ? -8.812 3.113 19.812 1 87.75 100 GLY B O 1
ATOM 3936 N N . ALA B 1 101 ? -9.836 4.781 20.828 1 82 101 ALA B N 1
ATOM 3937 C CA . ALA B 1 101 ? -10.812 5.047 19.766 1 82 101 ALA B CA 1
ATOM 3938 C C . ALA B 1 101 ? -10.117 5.406 18.453 1 82 101 ALA B C 1
ATOM 3940 O O . ALA B 1 101 ? -10.617 5.105 17.375 1 82 101 ALA B O 1
ATOM 3941 N N . ALA B 1 102 ? -8.977 5.973 18.562 1 83.81 102 ALA B N 1
ATOM 3942 C CA . ALA B 1 102 ? -8.242 6.402 17.391 1 83.81 102 ALA B CA 1
ATOM 3943 C C . ALA B 1 102 ? -7.895 5.219 16.484 1 83.81 102 ALA B C 1
ATOM 3945 O O . ALA B 1 102 ? -7.762 5.367 15.273 1 83.81 102 ALA B O 1
ATOM 3946 N N . ARG B 1 103 ? -7.875 4.117 17.094 1 87.12 103 ARG B N 1
ATOM 3947 C CA . ARG B 1 103 ? -7.434 2.926 16.375 1 87.12 103 ARG B CA 1
ATOM 3948 C C . ARG B 1 103 ? -8.609 2.238 15.68 1 87.12 103 ARG B C 1
ATOM 3950 O O . ARG B 1 103 ? -8.414 1.322 14.875 1 87.12 103 ARG B O 1
ATOM 3957 N N . ASP B 1 104 ? -9.711 2.746 15.992 1 84 104 ASP B N 1
ATOM 3958 C CA . ASP B 1 104 ? -10.898 2.123 15.422 1 84 104 ASP B CA 1
ATOM 3959 C C . ASP B 1 104 ? -10.891 2.209 13.898 1 84 104 ASP B C 1
ATOM 3961 O O . ASP B 1 104 ? -10.578 3.26 13.336 1 84 104 ASP B O 1
ATOM 3965 N N . GLU B 1 105 ? -11.195 1.051 13.289 1 79 105 GLU B N 1
ATOM 3966 C CA . GLU B 1 105 ? -11.203 0.95 11.836 1 79 105 GLU B CA 1
ATOM 3967 C C . GLU B 1 105 ? -12.203 1.933 11.219 1 79 105 GLU B C 1
ATOM 3969 O O . GLU B 1 105 ? -12.109 2.254 10.031 1 79 105 GLU B O 1
ATOM 3974 N N . ARG B 1 106 ? -13.055 2.463 11.992 1 78.88 106 ARG B N 1
ATOM 3975 C CA . ARG B 1 106 ? -14.008 3.471 11.547 1 78.88 106 ARG B CA 1
ATOM 3976 C C . ARG B 1 106 ? -13.305 4.785 11.227 1 78.88 106 ARG B C 1
ATOM 3978 O O . ARG B 1 106 ? -13.828 5.605 10.461 1 78.88 106 ARG B O 1
ATOM 3985 N N . TYR B 1 107 ? -12.094 4.844 11.75 1 81.81 107 TYR B N 1
ATOM 3986 C CA . TYR B 1 107 ? -11.383 6.102 11.57 1 81.81 107 TYR B CA 1
ATOM 3987 C C . TYR B 1 107 ? -10.047 5.879 10.867 1 81.81 107 TYR B C 1
ATOM 3989 O O . TYR B 1 107 ? -9.492 6.805 10.266 1 81.81 107 TYR B O 1
ATOM 3997 N N . THR B 1 108 ? -9.555 4.668 11 1 91.12 108 THR B N 1
ATOM 3998 C CA . THR B 1 108 ? -8.219 4.352 10.5 1 91.12 108 THR B CA 1
ATOM 3999 C C . THR B 1 108 ? -8.305 3.443 9.281 1 91.12 108 THR B C 1
ATOM 4001 O O . THR B 1 108 ? -9.086 2.492 9.258 1 91.12 108 THR B O 1
ATOM 4004 N N . ARG B 1 109 ? -7.566 3.734 8.281 1 94.81 109 ARG B N 1
ATOM 4005 C CA . ARG B 1 109 ? -7.523 2.957 7.047 1 94.81 109 ARG B CA 1
ATOM 4006 C C . ARG B 1 109 ? -6.375 1.956 7.07 1 94.81 109 ARG B C 1
ATOM 4008 O O . ARG B 1 109 ? -5.25 2.287 6.691 1 94.81 109 ARG B O 1
ATOM 4015 N N . TYR B 1 110 ? -6.648 0.736 7.379 1 96 110 TYR B N 1
ATOM 4016 C CA . TYR B 1 110 ? -5.645 -0.317 7.492 1 96 110 TYR B CA 1
ATOM 4017 C C . TYR B 1 110 ? -5.359 -0.948 6.137 1 96 110 TYR B C 1
ATOM 4019 O O . TYR B 1 110 ? -6.277 -1.166 5.34 1 96 110 TYR B O 1
ATOM 4027 N N . VAL B 1 111 ? -4.078 -1.255 5.91 1 97.38 111 VAL B N 1
ATOM 4028 C CA . VAL B 1 111 ? -3.717 -1.911 4.66 1 97.38 111 VAL B CA 1
ATOM 4029 C C . VAL B 1 111 ? -3.371 -3.375 4.926 1 97.38 111 VAL B C 1
ATOM 4031 O O . VAL B 1 111 ? -3.346 -4.191 4.004 1 97.38 111 VAL B O 1
ATOM 4034 N N . CYS B 1 112 ? -3.029 -3.734 6.059 1 96.19 112 CYS B N 1
ATOM 4035 C CA . CYS B 1 112 ? -2.963 -5.078 6.621 1 96.19 112 CYS B CA 1
ATOM 4036 C C . CYS B 1 112 ? -3.078 -5.039 8.141 1 96.19 112 CYS B C 1
ATOM 4038 O O . CYS B 1 112 ? -3.443 -4.012 8.711 1 96.19 112 CYS B O 1
ATOM 4040 N N . ASP B 1 113 ? -2.758 -6.164 8.812 1 94.25 113 ASP B N 1
ATOM 4041 C CA . ASP B 1 113 ? -3.012 -6.238 10.25 1 94.25 113 ASP B CA 1
ATOM 4042 C C . ASP B 1 113 ? -1.986 -5.418 11.031 1 94.25 113 ASP B C 1
ATOM 4044 O O . ASP B 1 113 ? -2.234 -5.027 12.172 1 94.25 113 ASP B O 1
ATOM 4048 N N . THR B 1 114 ? -0.859 -5.043 10.383 1 96.75 114 THR B N 1
ATOM 4049 C CA . THR B 1 114 ? 0.2 -4.375 11.133 1 96.75 114 THR B CA 1
ATOM 4050 C C . THR B 1 114 ? 0.53 -3.021 10.508 1 96.75 114 THR B C 1
ATOM 4052 O O . THR B 1 114 ? 1.483 -2.357 10.914 1 96.75 114 THR B O 1
ATOM 4055 N N . ALA B 1 115 ? -0.206 -2.609 9.523 1 97.69 115 ALA B N 1
ATOM 4056 C CA . ALA B 1 115 ? 0.129 -1.368 8.828 1 97.69 115 ALA B CA 1
ATOM 4057 C C . ALA B 1 115 ? -1.131 -0.626 8.391 1 97.69 115 ALA B C 1
ATOM 4059 O O . ALA B 1 115 ? -2.197 -1.229 8.25 1 97.69 115 ALA B O 1
ATOM 4060 N N . LEU B 1 116 ? -0.99 0.654 8.211 1 98.19 116 LEU B N 1
ATOM 4061 C CA . LEU B 1 116 ? -2.094 1.541 7.855 1 98.19 116 LEU B CA 1
ATOM 4062 C C . LEU B 1 116 ? -1.592 2.744 7.066 1 98.19 116 LEU B C 1
ATOM 4064 O O . LEU B 1 116 ? -0.382 2.951 6.941 1 98.19 116 LEU B O 1
ATOM 4068 N N . LEU B 1 117 ? -2.48 3.402 6.383 1 98.06 117 LEU B N 1
ATOM 4069 C CA . LEU B 1 117 ? -2.176 4.746 5.902 1 98.06 117 LEU B CA 1
ATOM 4070 C C . LEU B 1 117 ? -2.117 5.734 7.062 1 98.06 117 LEU B C 1
ATOM 4072 O O . LEU B 1 117 ? -3.035 5.789 7.883 1 98.06 117 LEU B O 1
ATOM 4076 N N . ARG B 1 118 ? -1.077 6.465 7.148 1 98.5 118 ARG B N 1
ATOM 4077 C CA . ARG B 1 118 ? -0.839 7.27 8.344 1 98.5 118 ARG B CA 1
ATOM 4078 C C . ARG B 1 118 ? -2.014 8.203 8.609 1 98.5 118 ARG B C 1
ATOM 4080 O O . ARG B 1 118 ? -2.541 8.828 7.691 1 98.5 118 ARG B O 1
ATOM 4087 N N . THR B 1 119 ? -2.396 8.383 9.875 1 97.56 119 THR B N 1
ATOM 4088 C CA . THR B 1 119 ? -3.508 9.234 10.289 1 97.56 119 THR B CA 1
ATOM 4089 C C . THR B 1 119 ? -3.004 10.602 10.734 1 97.56 119 THR B C 1
ATOM 4091 O O . THR B 1 119 ? -3.793 11.531 10.914 1 97.56 119 THR B O 1
ATOM 4094 N N . GLN B 1 120 ? -1.73 10.664 10.906 1 97.88 120 GLN B N 1
ATOM 4095 C CA . GLN B 1 120 ? -1.032 11.859 11.359 1 97.88 120 GLN B CA 1
ATOM 4096 C C . GLN B 1 120 ? 0.439 11.828 10.953 1 97.88 120 GLN B C 1
ATOM 4098 O O . GLN B 1 120 ? 1.054 10.758 10.914 1 97.88 120 GLN B O 1
ATOM 4103 N N . THR B 1 121 ? 0.989 12.984 10.703 1 98.62 121 THR B N 1
ATOM 4104 C CA . THR B 1 121 ? 2.385 13.023 10.281 1 98.62 121 THR B CA 1
ATOM 4105 C C . THR B 1 121 ? 3.311 12.719 11.453 1 98.62 121 THR B C 1
ATOM 4107 O O . THR B 1 121 ? 4.488 12.414 11.266 1 98.62 121 THR B O 1
ATOM 4110 N N . SER B 1 122 ? 2.779 12.758 12.695 1 98.5 122 SER B N 1
ATOM 4111 C CA . SER B 1 122 ? 3.586 12.375 13.844 1 98.5 122 SER B CA 1
ATOM 4112 C C . SER B 1 122 ? 4.086 10.938 13.719 1 98.5 122 SER B C 1
ATOM 4114 O O . SER B 1 122 ? 5.039 10.547 14.391 1 98.5 122 SER B O 1
ATOM 4116 N N . ALA B 1 123 ? 3.463 10.18 12.867 1 98.31 123 ALA B N 1
ATOM 4117 C CA . ALA B 1 123 ? 3.867 8.797 12.641 1 98.31 123 ALA B CA 1
ATOM 4118 C C . ALA B 1 123 ? 5.301 8.719 12.125 1 98.31 123 ALA B C 1
ATOM 4120 O O . ALA B 1 123 ? 5.949 7.676 12.219 1 98.31 123 ALA B O 1
ATOM 4121 N N . MET B 1 124 ? 5.801 9.773 11.602 1 98.12 124 MET B N 1
ATOM 4122 C CA . MET B 1 124 ? 7.152 9.797 11.047 1 98.12 124 MET B CA 1
ATOM 4123 C C . MET B 1 124 ? 8.188 10.023 12.148 1 98.12 124 MET B C 1
ATOM 4125 O O . MET B 1 124 ? 9.383 9.812 11.93 1 98.12 124 MET B O 1
ATOM 4129 N N . ILE B 1 125 ? 7.789 10.391 13.32 1 98.38 125 ILE B N 1
ATOM 4130 C CA . ILE B 1 125 ? 8.703 10.922 14.328 1 98.38 125 ILE B CA 1
ATOM 4131 C C . ILE B 1 125 ? 9.43 9.781 15.023 1 98.38 125 ILE B C 1
ATOM 4133 O O . ILE B 1 125 ? 10.656 9.812 15.172 1 98.38 125 ILE B O 1
ATOM 4137 N N . PRO B 1 126 ? 8.742 8.703 15.414 1 97.5 126 PRO B N 1
ATOM 4138 C CA . PRO B 1 126 ? 9.453 7.648 16.141 1 97.5 126 PRO B CA 1
ATOM 4139 C C . PRO B 1 126 ? 10.633 7.078 15.359 1 97.5 126 PRO B C 1
ATOM 4141 O O . PRO B 1 126 ? 11.742 6.988 15.891 1 97.5 126 PRO B O 1
ATOM 4144 N N . PRO B 1 127 ? 10.414 6.703 14.109 1 96.12 127 PRO B N 1
ATOM 4145 C CA . PRO B 1 127 ? 11.586 6.195 13.383 1 96.12 127 PRO B CA 1
ATOM 4146 C C . PRO B 1 127 ? 12.695 7.23 13.258 1 96.12 127 PRO B C 1
ATOM 4148 O O . PRO B 1 127 ? 13.883 6.883 13.281 1 96.12 127 PRO B O 1
ATOM 4151 N N . LEU B 1 128 ? 12.383 8.469 13.117 1 96.12 128 LEU B N 1
ATOM 4152 C CA . LEU B 1 128 ? 13.391 9.516 13 1 96.12 128 LEU B CA 1
ATOM 4153 C C . LEU B 1 128 ? 14.156 9.68 14.305 1 96.12 128 LEU B C 1
ATOM 4155 O O . LEU B 1 128 ? 15.375 9.906 14.289 1 96.12 128 LEU B O 1
ATOM 4159 N N . LEU B 1 129 ? 13.492 9.617 15.43 1 96.44 129 LEU B N 1
ATOM 4160 C CA . LEU B 1 129 ? 14.148 9.711 16.719 1 96.44 129 LEU B CA 1
ATOM 4161 C C . LEU B 1 129 ? 15.102 8.539 16.938 1 96.44 129 LEU B C 1
ATOM 4163 O O . LEU B 1 129 ? 16.203 8.719 17.469 1 96.44 129 LEU B O 1
ATOM 4167 N N . ARG B 1 130 ? 14.672 7.371 16.531 1 94.44 130 ARG B N 1
ATOM 4168 C CA . ARG B 1 130 ? 15.555 6.215 16.625 1 94.44 130 ARG B CA 1
ATOM 4169 C C . ARG B 1 130 ? 16.812 6.418 15.789 1 94.44 130 ARG B C 1
ATOM 4171 O O . ARG B 1 130 ? 17.906 6.051 16.203 1 94.44 130 ARG B O 1
ATOM 4178 N N . GLN B 1 131 ? 16.594 6.965 14.641 1 92 131 GLN B N 1
ATOM 4179 C CA . GLN B 1 131 ? 17.734 7.262 13.773 1 92 131 GLN B CA 1
ATOM 4180 C C . GLN B 1 131 ? 18.672 8.266 14.43 1 92 131 GLN B C 1
ATOM 4182 O O . GLN B 1 131 ? 19.891 8.125 14.352 1 92 131 GLN B O 1
ATOM 4187 N N . LEU B 1 132 ? 18.125 9.281 15.047 1 92 132 LEU B N 1
ATOM 4188 C CA . LEU B 1 132 ? 18.922 10.281 15.742 1 92 132 LEU B CA 1
ATOM 4189 C C . LEU B 1 132 ? 19.719 9.648 16.875 1 92 132 LEU B C 1
ATOM 4191 O O . LEU B 1 132 ? 20.875 10.023 17.109 1 92 132 LEU B O 1
ATOM 4195 N N . ALA B 1 133 ? 19.156 8.688 17.531 1 91.38 133 ALA B N 1
ATOM 4196 C CA . ALA B 1 133 ? 19.781 8.023 18.672 1 91.38 133 ALA B CA 1
ATOM 4197 C C . ALA B 1 133 ? 20.953 7.145 18.219 1 91.38 133 ALA B C 1
ATOM 4199 O O . ALA B 1 133 ? 21.922 6.977 18.938 1 91.38 133 ALA B O 1
ATOM 4200 N N . ASN B 1 134 ? 20.844 6.578 16.969 1 86.69 134 ASN B N 1
ATOM 4201 C CA . ASN B 1 1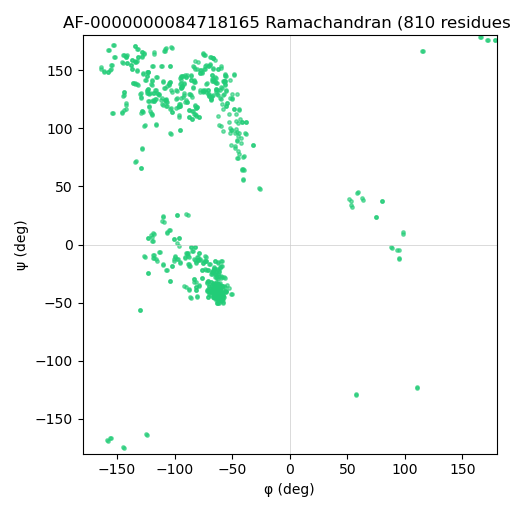34 ? 21.797 5.574 16.516 1 86.69 134 ASN B CA 1
ATOM 4202 C C . ASN B 1 134 ? 22.859 6.184 15.609 1 86.69 134 ASN B C 1
ATOM 4204 O O . ASN B 1 134 ? 23.75 5.48 15.125 1 86.69 134 ASN B O 1
ATOM 4208 N N . THR B 1 135 ? 22.766 7.32 15.18 1 77.62 135 THR B N 1
ATOM 4209 C CA . THR B 1 135 ? 23.75 7.922 14.289 1 77.62 135 THR B CA 1
ATOM 4210 C C . THR B 1 135 ? 24.641 8.898 15.055 1 77.62 135 THR B C 1
ATOM 4212 O O . THR B 1 135 ? 24.266 10.047 15.281 1 77.62 135 THR B O 1
ATOM 4215 N N . PRO B 1 136 ? 25.812 8.43 15.508 1 65.69 136 PRO B N 1
ATOM 4216 C CA . PRO B 1 136 ? 26.766 9.328 16.172 1 65.69 136 PRO B CA 1
ATOM 4217 C C . PRO B 1 136 ? 27.641 10.086 15.172 1 65.69 136 PRO B C 1
ATOM 4219 O O . PRO B 1 136 ? 27.984 9.547 14.117 1 65.69 136 PRO B O 1
ATOM 4222 N N . PRO B 1 137 ? 27.906 11.594 15.328 1 64.5 137 PRO B N 1
ATOM 4223 C CA . PRO B 1 137 ? 27.438 12.359 16.484 1 64.5 137 PRO B CA 1
ATOM 4224 C C . PRO B 1 137 ? 26.031 12.938 16.297 1 64.5 137 PRO B C 1
ATOM 4226 O O . PRO B 1 137 ? 25.75 13.555 15.266 1 64.5 137 PRO B O 1
ATOM 4229 N N . SER B 1 138 ? 25.109 12.672 17.078 1 64.12 138 SER B N 1
ATOM 4230 C CA . SER B 1 138 ? 23.781 13.258 17.031 1 64.12 138 SER B CA 1
ATOM 4231 C C . SER B 1 138 ? 23.828 14.766 17.219 1 64.12 138 SER B C 1
ATOM 4233 O O . SER B 1 138 ? 24.594 15.273 18.047 1 64.12 138 SER B O 1
ATOM 4235 N N . PRO B 1 139 ? 23.188 15.445 16.188 1 71.69 139 PRO B N 1
ATOM 4236 C CA . PRO B 1 139 ? 23.188 16.906 16.375 1 71.69 139 PRO B CA 1
ATOM 4237 C C . PRO B 1 139 ? 22.734 17.312 17.781 1 71.69 139 PRO B C 1
ATOM 4239 O O . PRO B 1 139 ? 21.906 16.641 18.391 1 71.69 139 PRO B O 1
ATOM 4242 N N . GLU B 1 140 ? 23.344 18.391 18.203 1 83.81 140 GLU B N 1
ATOM 4243 C CA . GLU B 1 140 ? 23.031 18.906 19.531 1 83.81 140 GLU B CA 1
ATOM 4244 C C . GLU B 1 140 ? 21.641 19.531 19.547 1 83.81 140 GLU B C 1
ATOM 4246 O O . GLU B 1 140 ? 20.938 19.484 20.562 1 83.81 140 GLU B O 1
ATOM 4251 N N . ASP B 1 141 ? 21.266 20.109 18.453 1 94.56 141 ASP B N 1
ATOM 4252 C CA . ASP B 1 141 ? 20 20.812 18.297 1 94.56 141 ASP B CA 1
ATOM 4253 C C . ASP B 1 141 ? 19.453 20.656 16.875 1 94.56 141 ASP B C 1
ATOM 4255 O O . ASP B 1 141 ? 20.078 21.125 15.922 1 94.56 141 ASP B O 1
ATOM 4259 N N . VAL B 1 142 ? 18.312 19.938 16.75 1 96.81 142 VAL B N 1
ATOM 4260 C CA . VAL B 1 142 ? 17.812 19.641 15.414 1 96.81 142 VAL B CA 1
ATOM 4261 C C . VAL B 1 142 ? 16.297 19.859 15.367 1 96.81 142 VAL B C 1
ATOM 4263 O O . VAL B 1 142 ? 15.594 19.562 16.344 1 96.81 142 VAL B O 1
ATOM 4266 N N . LEU B 1 143 ? 15.844 20.438 14.273 1 98.31 143 LEU B N 1
ATOM 4267 C CA . LEU B 1 143 ? 14.414 20.516 13.969 1 98.31 143 LEU B CA 1
ATOM 4268 C C . LEU B 1 143 ? 14.031 19.469 12.922 1 98.31 143 LEU B C 1
ATOM 4270 O O . LEU B 1 143 ? 14.523 19.516 11.789 1 98.31 143 LEU B O 1
ATOM 4274 N N . LEU B 1 144 ? 13.234 18.516 13.297 1 98.31 144 LEU B N 1
ATOM 4275 C CA . LEU B 1 144 ? 12.625 17.578 12.359 1 98.31 144 LEU B CA 1
ATOM 4276 C C . LEU B 1 144 ? 11.312 18.125 11.812 1 98.31 144 LEU B C 1
ATOM 4278 O O . LEU B 1 144 ? 10.398 18.438 12.578 1 98.31 144 LEU B O 1
ATOM 4282 N N . ALA B 1 145 ? 11.266 18.375 10.547 1 98.88 145 ALA B N 1
ATOM 4283 C CA . ALA B 1 145 ? 10.07 18.859 9.867 1 98.88 145 ALA B CA 1
ATOM 4284 C C . ALA B 1 145 ? 9.484 17.781 8.953 1 98.88 145 ALA B C 1
ATOM 4286 O O . ALA B 1 145 ? 10.148 17.312 8.023 1 98.88 145 ALA B O 1
ATOM 4287 N N . CYS B 1 146 ? 8.25 17.391 9.195 1 98.75 146 CYS B N 1
ATOM 4288 C CA . CYS B 1 146 ? 7.637 16.281 8.492 1 98.75 146 CYS B CA 1
ATOM 4289 C C . CYS B 1 146 ? 6.293 16.672 7.898 1 98.75 146 CYS B C 1
ATOM 4291 O O . CYS B 1 146 ? 5.242 16.391 8.477 1 98.75 146 CYS B O 1
ATOM 4293 N N . PRO B 1 147 ? 6.258 17.312 6.734 1 98.69 147 PRO B N 1
ATOM 4294 C CA . PRO B 1 147 ? 4.996 17.594 6.047 1 98.69 147 PRO B CA 1
ATOM 4295 C C . PRO B 1 147 ? 4.484 16.422 5.227 1 98.69 147 PRO B C 1
ATOM 4297 O O . PRO B 1 147 ? 5.27 15.555 4.824 1 98.69 147 PRO B O 1
ATOM 4300 N N . GLY B 1 148 ? 3.18 16.375 5.051 1 98.38 148 GLY B N 1
ATOM 4301 C CA . GLY B 1 148 ? 2.645 15.375 4.141 1 98.38 148 GLY B CA 1
ATOM 4302 C C . GLY B 1 148 ? 1.146 15.188 4.281 1 98.38 148 GLY B C 1
ATOM 4303 O O . GLY B 1 148 ? 0.509 15.82 5.121 1 98.38 148 GLY B O 1
ATOM 4304 N N . LEU B 1 149 ? 0.624 14.312 3.451 1 97.94 149 LEU B N 1
ATOM 4305 C CA . LEU B 1 149 ? -0.777 13.906 3.504 1 97.94 149 LEU B CA 1
ATOM 4306 C C . LEU B 1 149 ? -1.023 12.945 4.66 1 97.94 149 LEU B C 1
ATOM 4308 O O . LEU B 1 149 ? -0.134 12.18 5.035 1 97.94 149 LEU B O 1
ATOM 4312 N N . VAL B 1 150 ? -2.156 13.023 5.168 1 98.25 150 VAL B N 1
ATOM 4313 C CA . VAL B 1 150 ? -2.652 12.008 6.098 1 98.25 150 VAL B CA 1
ATOM 4314 C C . VAL B 1 150 ? -4.008 11.492 5.617 1 98.25 150 VAL B C 1
ATOM 4316 O O . VAL B 1 150 ? -4.621 12.078 4.727 1 98.25 150 VAL B O 1
ATOM 4319 N N . TYR B 1 151 ? -4.41 10.391 6.156 1 96.88 151 TYR B N 1
ATOM 4320 C CA . TYR B 1 151 ? -5.578 9.68 5.645 1 96.88 151 TYR B CA 1
ATOM 4321 C C . TYR B 1 151 ? -6.559 9.359 6.77 1 96.88 151 TYR B C 1
ATOM 4323 O O . TYR B 1 151 ? -6.27 8.547 7.645 1 96.88 151 TYR B O 1
ATOM 4331 N N . ARG B 1 152 ? -7.688 10.023 6.629 1 91.94 152 ARG B N 1
ATOM 4332 C CA . ARG B 1 152 ? -8.719 9.859 7.648 1 91.94 152 ARG B CA 1
ATOM 4333 C C . ARG B 1 152 ? -10.094 9.711 7.016 1 91.94 152 ARG B C 1
ATOM 4335 O O . ARG B 1 152 ? -10.305 10.125 5.871 1 91.94 152 ARG B O 1
ATOM 4342 N N . ARG B 1 153 ? -10.852 8.984 7.789 1 86.81 153 ARG B N 1
ATOM 4343 C CA . ARG B 1 153 ? -12.266 9.039 7.422 1 86.81 153 ARG B CA 1
ATOM 4344 C C . ARG B 1 153 ? -12.938 10.281 8 1 86.81 153 ARG B C 1
ATOM 4346 O O . ARG B 1 153 ? -12.789 10.57 9.195 1 86.81 153 ARG B O 1
ATOM 4353 N N . ASP B 1 154 ? -13.438 11.102 7.137 1 86.25 154 ASP B N 1
ATOM 4354 C CA . ASP B 1 154 ? -14 12.375 7.582 1 86.25 154 ASP B CA 1
ATOM 4355 C C . ASP B 1 154 ? -15.258 12.727 6.797 1 86.25 154 ASP B C 1
ATOM 4357 O O . ASP B 1 154 ? -15.508 12.172 5.727 1 86.25 154 ASP B O 1
ATOM 4361 N N . SER B 1 155 ? -15.992 13.641 7.367 1 87.88 155 SER B N 1
ATOM 4362 C CA . SER B 1 155 ? -17.156 14.18 6.676 1 87.88 155 SER B CA 1
ATOM 4363 C C . SER B 1 155 ? -16.75 14.984 5.449 1 87.88 155 SER B C 1
ATOM 4365 O O . SER B 1 155 ? -15.578 15.305 5.27 1 87.88 155 SER B O 1
ATOM 4367 N N . ILE B 1 156 ? -17.719 15.133 4.621 1 88.69 156 ILE B N 1
ATOM 4368 C CA . ILE B 1 156 ? -17.484 15.977 3.457 1 88.69 156 ILE B CA 1
ATOM 4369 C C . ILE B 1 156 ? -18.156 17.328 3.65 1 88.69 156 ILE B C 1
ATOM 4371 O O . ILE B 1 156 ? -19.391 17.406 3.75 1 88.69 156 ILE B O 1
ATOM 4375 N N . ASP B 1 157 ? -17.359 18.312 3.699 1 91.88 157 ASP B N 1
ATOM 4376 C CA . ASP B 1 157 ? -17.812 19.703 3.664 1 91.88 157 ASP B CA 1
ATOM 4377 C C . ASP B 1 157 ? -16.688 20.625 3.205 1 91.88 157 ASP B C 1
ATOM 4379 O O . ASP B 1 157 ? -15.664 20.172 2.715 1 91.88 157 ASP B O 1
ATOM 4383 N N . ARG B 1 158 ? -16.922 21.906 3.363 1 90.56 158 ARG B N 1
ATOM 4384 C CA . ARG B 1 158 ? -16 22.875 2.771 1 90.56 158 ARG B CA 1
ATOM 4385 C C . ARG B 1 158 ? -14.688 22.922 3.537 1 90.56 158 ARG B C 1
ATOM 4387 O O . ARG B 1 158 ? -13.695 23.469 3.045 1 90.56 158 ARG B O 1
ATOM 4394 N N . LEU B 1 159 ? -14.648 22.297 4.668 1 90.94 159 LEU B N 1
ATOM 4395 C CA . LEU B 1 159 ? -13.477 22.453 5.523 1 90.94 159 LEU B CA 1
ATOM 4396 C C . LEU B 1 159 ? -12.773 21.109 5.73 1 90.94 159 LEU B C 1
ATOM 4398 O O . LEU B 1 159 ? -11.656 21.062 6.254 1 90.94 159 LEU B O 1
ATOM 4402 N N . HIS B 1 160 ? -13.469 20.078 5.266 1 89.81 160 HIS B N 1
ATOM 4403 C CA . HIS B 1 160 ? -12.945 18.75 5.598 1 89.81 160 HIS B CA 1
ATOM 4404 C C . HIS B 1 160 ? -12.703 17.922 4.344 1 89.81 160 HIS B C 1
ATOM 4406 O O . HIS B 1 160 ? -13.438 18.047 3.359 1 89.81 160 HIS B O 1
ATOM 4412 N N . THR B 1 161 ? -11.688 17.156 4.414 1 91.62 161 THR B N 1
ATOM 4413 C CA . THR B 1 161 ? -11.344 16.203 3.367 1 91.62 161 THR B CA 1
ATOM 4414 C C . THR B 1 161 ? -10.805 14.906 3.969 1 91.62 161 THR B C 1
ATOM 4416 O O . THR B 1 161 ? -10.453 14.867 5.148 1 91.62 161 THR B O 1
ATOM 4419 N N . GLY B 1 162 ? -10.82 13.914 3.205 1 92.19 162 GLY B N 1
ATOM 4420 C CA . GLY B 1 162 ? -10.312 12.625 3.658 1 92.19 162 GLY B CA 1
ATOM 4421 C C . GLY B 1 162 ? -8.797 12.562 3.693 1 92.19 162 GLY B C 1
ATOM 4422 O O . GLY B 1 162 ? -8.219 11.727 4.387 1 92.19 162 GLY B O 1
ATOM 4423 N N . GLU B 1 163 ? -8.109 13.414 2.938 1 96 163 GLU B N 1
ATOM 4424 C CA . GLU B 1 163 ? -6.656 13.398 2.83 1 96 163 GLU B CA 1
ATOM 4425 C C . GLU B 1 163 ? -6.066 14.781 3.066 1 96 163 GLU B C 1
ATOM 4427 O O . GLU B 1 163 ? -5.402 15.344 2.191 1 96 163 GLU B O 1
ATOM 4432 N N . PRO B 1 164 ? -6.184 15.297 4.242 1 97.25 164 PRO B N 1
ATOM 4433 C CA . PRO B 1 164 ? -5.609 16.609 4.531 1 97.25 164 PRO B CA 1
ATOM 4434 C C . PRO B 1 164 ? -4.09 16.578 4.66 1 97.25 164 PRO B C 1
ATOM 4436 O O . PRO B 1 164 ? -3.5 15.5 4.758 1 97.25 164 PRO B O 1
ATOM 4439 N N . HIS B 1 165 ? -3.5 17.781 4.559 1 98.5 165 HIS B N 1
ATOM 4440 C CA . HIS B 1 165 ? -2.07 17.938 4.805 1 98.5 165 HIS B CA 1
ATOM 4441 C C . HIS B 1 165 ? -1.799 18.328 6.25 1 98.5 165 HIS B C 1
ATOM 4443 O O . HIS B 1 165 ? -2.486 19.203 6.801 1 98.5 165 HIS B O 1
ATOM 4449 N N . GLN B 1 166 ? -0.827 17.703 6.793 1 98.69 166 GLN B N 1
ATOM 4450 C CA . GLN B 1 166 ? -0.309 18.062 8.109 1 98.69 166 GLN B CA 1
ATOM 4451 C C . GLN B 1 166 ? 1.205 18.25 8.07 1 98.69 166 GLN B C 1
ATOM 4453 O O . GLN B 1 166 ? 1.854 17.906 7.082 1 98.69 166 GLN B O 1
ATOM 4458 N N . MET B 1 167 ? 1.729 18.859 9.109 1 98.88 167 MET B N 1
ATOM 4459 C CA . MET B 1 167 ? 3.174 18.922 9.305 1 98.88 167 MET B CA 1
ATOM 4460 C C . MET B 1 167 ? 3.527 18.828 10.789 1 98.88 167 MET B C 1
ATOM 4462 O O . MET B 1 167 ? 2.998 19.578 11.609 1 98.88 167 MET B O 1
ATOM 4466 N N . ASP B 1 168 ? 4.398 17.938 11.047 1 98.88 168 ASP B N 1
ATOM 4467 C CA . ASP B 1 168 ? 4.992 17.875 12.375 1 98.88 168 ASP B CA 1
ATOM 4468 C C . ASP B 1 168 ? 6.309 18.641 12.43 1 98.88 168 ASP B C 1
ATOM 4470 O O . ASP B 1 168 ? 7.117 18.562 11.5 1 98.88 168 ASP B O 1
ATOM 4474 N N . LEU B 1 169 ? 6.465 19.406 13.453 1 98.88 169 LEU B N 1
ATOM 4475 C CA . LEU B 1 169 ? 7.703 20.109 13.797 1 98.88 169 LEU B CA 1
ATOM 4476 C C . LEU B 1 169 ? 8.203 19.672 15.164 1 98.88 169 LEU B C 1
ATOM 4478 O O . LEU B 1 169 ? 7.578 19.969 16.188 1 98.88 169 LEU B O 1
ATOM 4482 N N . TRP B 1 170 ? 9.32 18.984 15.172 1 98.75 170 TRP B N 1
ATOM 4483 C CA . TRP B 1 170 ? 9.906 18.5 16.422 1 98.75 170 TRP B CA 1
ATOM 4484 C C . TRP B 1 170 ? 11.312 19.047 16.625 1 98.75 170 TRP B C 1
ATOM 4486 O O . TRP B 1 170 ? 12.219 18.734 15.852 1 98.75 170 TRP B O 1
ATOM 4496 N N . ARG B 1 171 ? 11.469 19.859 17.609 1 98.62 171 ARG B N 1
ATOM 4497 C CA . ARG B 1 171 ? 12.812 20.266 18.016 1 98.62 171 ARG B CA 1
ATOM 4498 C C . ARG B 1 171 ? 13.375 19.312 19.062 1 98.62 171 ARG B C 1
ATOM 4500 O O . ARG B 1 171 ? 12.727 19.062 20.078 1 98.62 171 ARG B O 1
ATOM 4507 N N . VAL B 1 172 ? 14.492 18.766 18.812 1 97.31 172 VAL B N 1
ATOM 4508 C CA . VAL B 1 172 ? 15.188 17.875 19.75 1 97.31 172 VAL B CA 1
ATOM 4509 C C . VAL B 1 172 ? 16.547 18.469 20.094 1 97.31 172 VAL B C 1
ATOM 4511 O O . VAL B 1 172 ? 17.375 18.719 19.203 1 97.31 172 VAL B O 1
ATOM 4514 N N . ARG B 1 173 ? 16.766 18.656 21.359 1 96 173 ARG B N 1
ATOM 4515 C CA . ARG B 1 173 ? 17.984 19.344 21.766 1 96 173 ARG B CA 1
ATOM 4516 C C . ARG B 1 173 ? 18.672 18.578 22.891 1 96 173 ARG B C 1
ATOM 4518 O O . ARG B 1 173 ? 18.031 18.125 23.844 1 96 173 ARG B O 1
ATOM 4525 N N . ARG B 1 174 ? 19.953 18.5 22.766 1 92.5 174 ARG B N 1
ATOM 4526 C CA . ARG B 1 174 ? 20.828 18.016 23.828 1 92.5 174 ARG B CA 1
ATOM 4527 C C . ARG B 1 174 ? 21.375 19.188 24.641 1 92.5 174 ARG B C 1
ATOM 4529 O O . ARG B 1 174 ? 21.75 20.219 24.078 1 92.5 174 ARG B O 1
ATOM 4536 N N . GLY B 1 175 ? 21.422 19.031 25.984 1 91.19 175 GLY B N 1
ATOM 4537 C CA . GLY B 1 175 ? 21.922 20.094 26.844 1 91.19 175 GLY B CA 1
ATOM 4538 C C . GLY B 1 175 ? 20.844 20.734 27.688 1 91.19 175 GLY B C 1
ATOM 4539 O O . GLY B 1 175 ? 20.078 20.047 28.375 1 91.19 175 GLY B O 1
ATOM 4540 N N . ALA B 1 176 ? 20.781 22.094 27.469 1 91.5 176 ALA B N 1
ATOM 4541 C CA . ALA B 1 176 ? 19.812 22.828 28.281 1 91.5 176 ALA B CA 1
ATOM 4542 C C . ALA B 1 176 ? 18.375 22.391 27.969 1 91.5 176 ALA B C 1
ATOM 4544 O O . ALA B 1 176 ? 17.984 22.344 26.812 1 91.5 176 ALA B O 1
ATOM 4545 N N . PRO B 1 177 ? 17.656 22.125 28.922 1 94.19 177 PRO B N 1
ATOM 4546 C CA . PRO B 1 177 ? 16.312 21.578 28.719 1 94.19 177 PRO B CA 1
ATOM 4547 C C . PRO B 1 177 ? 15.367 22.578 28.062 1 94.19 177 PRO B C 1
ATOM 4549 O O . PRO B 1 177 ? 15.438 23.781 28.359 1 94.19 177 PRO B O 1
ATOM 4552 N N . LEU B 1 178 ? 14.562 22.094 27.188 1 96.81 178 LEU B N 1
ATOM 4553 C CA . LEU B 1 178 ? 13.484 22.859 26.594 1 96.81 178 LEU B CA 1
ATOM 4554 C C . LEU B 1 178 ? 12.227 22.781 27.453 1 96.81 178 LEU B C 1
ATOM 4556 O O . LEU B 1 178 ? 11.805 21.688 27.844 1 96.81 178 LEU B O 1
ATOM 4560 N N . GLY B 1 179 ? 11.625 24 27.766 1 96.81 179 GLY B N 1
ATOM 4561 C CA . GLY B 1 179 ? 10.438 24.047 28.609 1 96.81 179 GLY B CA 1
ATOM 4562 C C . GLY B 1 179 ? 9.281 24.781 27.953 1 96.81 179 GLY B C 1
ATOM 4563 O O . GLY B 1 179 ? 9.266 24.984 26.734 1 96.81 179 GLY B O 1
ATOM 4564 N N . VAL B 1 180 ? 8.359 25.141 28.797 1 97.69 180 VAL B N 1
ATOM 4565 C CA . VAL B 1 180 ? 7.109 25.734 28.328 1 97.69 180 VAL B CA 1
ATOM 4566 C C . VAL B 1 180 ? 7.387 27.094 27.703 1 97.69 180 VAL B C 1
ATOM 4568 O O . VAL B 1 180 ? 6.727 27.469 26.719 1 97.69 180 VAL B O 1
ATOM 4571 N N . GLU B 1 181 ? 8.336 27.766 28.234 1 97.62 181 GLU B N 1
ATOM 4572 C CA . GLU B 1 181 ? 8.672 29.062 27.656 1 97.62 181 GLU B CA 1
ATOM 4573 C C . GLU B 1 181 ? 9.172 28.922 26.219 1 97.62 181 GLU B C 1
ATOM 4575 O O . GLU B 1 181 ? 8.797 29.703 25.344 1 97.62 181 GLU B O 1
ATOM 4580 N N . ALA B 1 182 ? 10.016 27.922 26.031 1 97.94 182 ALA B N 1
ATOM 4581 C CA . ALA B 1 182 ? 10.5 27.641 24.688 1 97.94 182 ALA B CA 1
ATOM 4582 C C . ALA B 1 182 ? 9.344 27.234 23.766 1 97.94 182 ALA B C 1
ATOM 4584 O O . ALA B 1 182 ? 9.328 27.594 22.578 1 97.94 182 ALA B O 1
ATOM 4585 N N . LEU B 1 183 ? 8.43 26.547 24.312 1 98.56 183 LEU B N 1
ATOM 4586 C CA . LEU B 1 183 ? 7.258 26.109 23.562 1 98.56 183 LEU B CA 1
ATOM 4587 C C . LEU B 1 183 ? 6.422 27.297 23.109 1 98.56 183 LEU B C 1
ATOM 4589 O O . LEU B 1 183 ? 5.992 27.359 21.953 1 98.56 183 LEU B O 1
ATOM 4593 N N . ARG B 1 184 ? 6.203 28.219 24.016 1 98.19 184 ARG B N 1
ATOM 4594 C CA . ARG B 1 184 ? 5.418 29.406 23.688 1 98.19 184 ARG B CA 1
ATOM 4595 C C . ARG B 1 184 ? 6.121 30.266 22.641 1 98.19 184 ARG B C 1
ATOM 4597 O O . ARG B 1 184 ? 5.469 30.828 21.75 1 98.19 184 ARG B O 1
ATOM 4604 N N . HIS B 1 185 ? 7.402 30.344 22.766 1 98.38 185 HIS B N 1
ATOM 4605 C CA . HIS B 1 185 ? 8.172 31.062 21.75 1 98.38 185 HIS B CA 1
ATOM 4606 C C . HIS B 1 185 ? 8.047 30.406 20.391 1 98.38 185 HIS B C 1
ATOM 4608 O O . HIS B 1 185 ? 7.965 31.078 19.359 1 98.38 185 HIS B O 1
ATOM 4614 N N . MET B 1 186 ? 8.039 29.094 20.375 1 98.75 186 MET B N 1
ATOM 4615 C CA . MET B 1 186 ? 7.844 28.344 19.125 1 98.75 186 MET B CA 1
ATOM 4616 C C . MET B 1 186 ? 6.496 28.688 18.5 1 98.75 186 MET B C 1
ATOM 4618 O O . MET B 1 186 ? 6.414 28.953 17.312 1 98.75 186 MET B O 1
ATOM 4622 N N . VAL B 1 187 ? 5.492 28.719 19.312 1 98.81 187 VAL B N 1
ATOM 4623 C CA . VAL B 1 187 ? 4.145 29.016 18.844 1 98.81 187 VAL B CA 1
ATOM 4624 C C . VAL B 1 187 ? 4.113 30.406 18.203 1 98.81 187 VAL B C 1
ATOM 4626 O O . VAL B 1 187 ? 3.609 30.578 17.094 1 98.81 187 VAL B O 1
ATOM 4629 N N . GLU B 1 188 ? 4.66 31.312 18.922 1 98.56 188 GLU B N 1
ATOM 4630 C CA . GLU B 1 188 ? 4.68 32.688 18.438 1 98.56 188 GLU B CA 1
ATOM 4631 C C . GLU B 1 188 ? 5.41 32.812 17.094 1 98.56 188 GLU B C 1
ATOM 4633 O O . GLU B 1 188 ? 4.922 33.438 16.172 1 98.56 188 GLU B O 1
ATOM 4638 N N . THR B 1 189 ? 6.551 32.188 17.016 1 98.75 189 THR B N 1
ATOM 4639 C CA . THR B 1 189 ? 7.367 32.219 15.812 1 98.75 189 THR B CA 1
ATOM 4640 C C . THR B 1 189 ? 6.617 31.609 14.625 1 98.75 189 THR B C 1
ATOM 4642 O O . THR B 1 189 ? 6.602 32.188 13.539 1 98.75 189 THR B O 1
ATOM 4645 N N . VAL B 1 190 ? 5.957 30.531 14.875 1 98.81 190 VAL B N 1
ATOM 4646 C CA . VAL B 1 190 ? 5.262 29.797 13.828 1 98.81 190 VAL B CA 1
ATOM 4647 C C . VAL B 1 190 ? 4.039 30.594 13.367 1 98.81 190 VAL B C 1
ATOM 4649 O O . VAL B 1 190 ? 3.83 30.781 12.164 1 98.81 190 VAL B O 1
ATOM 4652 N N . VAL B 1 191 ? 3.266 31.125 14.25 1 98.69 191 VAL B N 1
ATOM 4653 C CA . VAL B 1 191 ? 2.053 31.859 13.898 1 98.69 191 VAL B CA 1
ATOM 4654 C C . VAL B 1 191 ? 2.418 33.125 13.133 1 98.69 191 VAL B C 1
ATOM 4656 O O . VAL B 1 191 ? 1.79 33.469 12.125 1 98.69 191 VAL B O 1
ATOM 4659 N N . ARG B 1 192 ? 3.434 33.781 13.578 1 98.19 192 ARG B N 1
ATOM 4660 C CA . ARG B 1 192 ? 3.852 35 12.906 1 98.19 192 ARG B CA 1
ATOM 4661 C C . ARG B 1 192 ? 4.312 34.719 11.477 1 98.19 192 ARG B C 1
ATOM 4663 O O . ARG B 1 192 ? 4.066 35.531 10.57 1 98.19 192 ARG B O 1
ATOM 4670 N N . ALA B 1 193 ? 4.957 33.625 11.328 1 98.25 193 ALA B N 1
ATOM 4671 C CA . ALA B 1 193 ? 5.473 33.25 10.008 1 98.25 193 ALA B CA 1
ATOM 4672 C C . ALA B 1 193 ? 4.34 32.844 9.07 1 98.25 193 ALA B C 1
ATOM 4674 O O . ALA B 1 193 ? 4.344 33.188 7.891 1 98.25 193 ALA B O 1
ATOM 4675 N N . LEU B 1 194 ? 3.381 32.125 9.578 1 98.25 194 LEU B N 1
ATOM 4676 C CA . LEU B 1 194 ? 2.367 31.5 8.742 1 98.25 194 LEU B CA 1
ATOM 4677 C C . LEU B 1 194 ? 1.164 32.438 8.555 1 98.25 194 LEU B C 1
ATOM 4679 O O . LEU B 1 194 ? 0.538 32.438 7.496 1 98.25 194 LEU B O 1
ATOM 4683 N N . LEU B 1 195 ? 0.842 33.156 9.594 1 98.06 195 LEU B N 1
ATOM 4684 C CA . LEU B 1 195 ? -0.309 34.062 9.602 1 98.06 195 LEU B CA 1
ATOM 4685 C C . LEU B 1 195 ? 0.065 35.406 10.188 1 98.06 195 LEU B C 1
ATOM 4687 O O . LEU B 1 195 ? -0.443 35.812 11.242 1 98.06 195 LEU B O 1
ATOM 4691 N N . PRO B 1 196 ? 0.847 36.156 9.398 1 96.69 196 PRO B N 1
ATOM 4692 C CA . PRO B 1 196 ? 1.323 37.438 9.93 1 96.69 196 PRO B CA 1
ATOM 4693 C C . PRO B 1 196 ? 0.183 38.375 10.352 1 96.69 196 PRO B C 1
ATOM 4695 O O . PRO B 1 196 ? -0.779 38.531 9.602 1 96.69 196 PRO B O 1
ATOM 4698 N N . GLY B 1 197 ? 0.335 38.844 11.586 1 94.38 197 GLY B N 1
ATOM 4699 C CA . GLY B 1 197 ? -0.583 39.875 12.07 1 94.38 197 GLY B CA 1
ATOM 4700 C C . GLY B 1 197 ? -1.822 39.312 12.727 1 94.38 197 GLY B C 1
ATOM 4701 O O . GLY B 1 197 ? -2.646 40.031 13.266 1 94.38 197 GLY B O 1
ATOM 4702 N N . ARG B 1 198 ? -1.956 38.031 12.742 1 95.75 198 ARG B N 1
ATOM 4703 C CA . ARG B 1 198 ? -3.154 37.406 13.305 1 95.75 198 ARG B CA 1
ATOM 4704 C C . ARG B 1 198 ? -3.041 37.281 14.82 1 95.75 198 ARG B C 1
ATOM 4706 O O . ARG B 1 198 ? -1.972 36.969 15.344 1 95.75 198 ARG B O 1
ATOM 4713 N N . GLU B 1 199 ? -4.203 37.531 15.469 1 97.25 199 GLU B N 1
ATOM 4714 C CA . GLU B 1 199 ? -4.277 37.219 16.891 1 97.25 199 GLU B CA 1
ATOM 4715 C C . GLU B 1 199 ? -4.328 35.719 17.141 1 97.25 199 GLU B C 1
ATOM 4717 O O . GLU B 1 199 ? -4.984 35 16.406 1 97.25 199 GLU B O 1
ATOM 4722 N N . TRP B 1 200 ? -3.586 35.312 18.172 1 98 200 TRP B N 1
ATOM 4723 C CA . TRP B 1 200 ? -3.574 33.875 18.484 1 98 200 TRP B CA 1
ATOM 4724 C C . TRP B 1 200 ? -3.672 33.656 19.984 1 98 200 TRP B C 1
ATOM 4726 O O . TRP B 1 200 ? -3.434 34.562 20.781 1 98 200 TRP B O 1
ATOM 4736 N N . ARG B 1 201 ? -4.098 32.5 20.391 1 98.12 201 ARG B N 1
ATOM 4737 C CA . ARG B 1 201 ? -4.152 32.062 21.781 1 98.12 201 ARG B CA 1
ATOM 4738 C C . ARG B 1 201 ? -3.834 30.578 21.906 1 98.12 201 ARG B C 1
ATOM 4740 O O . ARG B 1 201 ? -3.809 29.859 20.906 1 98.12 201 ARG B O 1
ATOM 4747 N N . VAL B 1 202 ? -3.516 30.172 23.125 1 98.19 202 VAL B N 1
ATOM 4748 C CA . VAL B 1 202 ? -3.285 28.75 23.391 1 98.19 202 VAL B CA 1
ATOM 4749 C C . VAL B 1 202 ? -4.176 28.297 24.547 1 98.19 202 VAL B C 1
ATOM 4751 O O . VAL B 1 202 ? -4.473 29.078 25.453 1 98.19 202 VAL B O 1
ATOM 4754 N N . THR B 1 203 ? -4.68 27.156 24.469 1 97.81 203 THR B N 1
ATOM 4755 C CA . THR B 1 203 ? -5.441 26.5 25.531 1 97.81 203 THR B CA 1
ATOM 4756 C C . THR B 1 203 ? -4.883 25.109 25.828 1 97.81 203 THR B C 1
ATOM 4758 O O . THR B 1 203 ? -4.312 24.469 24.953 1 97.81 203 THR B O 1
ATOM 4761 N N . PRO B 1 204 ? -4.988 24.719 27.094 1 97.56 204 PRO B N 1
ATOM 4762 C CA . PRO B 1 204 ? -4.48 23.391 27.438 1 97.56 204 PRO B CA 1
ATOM 4763 C C . PRO B 1 204 ? -5.121 22.281 26.594 1 97.56 204 PRO B C 1
ATOM 4765 O O . PRO B 1 204 ? -6.32 22.344 26.312 1 97.56 204 PRO B O 1
ATOM 4768 N N . ALA B 1 205 ? -4.301 21.406 26.188 1 96.94 205 ALA B N 1
ATOM 4769 C CA . ALA B 1 205 ? -4.711 20.203 25.453 1 96.94 205 ALA B CA 1
ATOM 4770 C C . ALA B 1 205 ? -3.895 19 25.875 1 96.94 205 ALA B C 1
ATOM 4772 O O . ALA B 1 205 ? -2.814 19.125 26.453 1 96.94 205 ALA B O 1
ATOM 4773 N N . ARG B 1 206 ? -4.508 17.844 25.656 1 93.81 206 ARG B N 1
ATOM 4774 C CA . ARG B 1 206 ? -3.818 16.609 26.031 1 93.81 206 ARG B CA 1
ATOM 4775 C C . ARG B 1 206 ? -3.559 15.734 24.812 1 93.81 206 ARG B C 1
ATOM 4777 O O . ARG B 1 206 ? -4.461 15.492 24.016 1 93.81 206 ARG B O 1
ATOM 4784 N N . HIS B 1 207 ? -2.336 15.312 24.719 1 92.56 207 HIS B N 1
ATOM 4785 C CA . HIS B 1 207 ? -1.9 14.32 23.75 1 92.56 207 HIS B CA 1
ATOM 4786 C C . HIS B 1 207 ? -1.045 13.242 24.406 1 92.56 207 HIS B C 1
ATOM 4788 O O . HIS B 1 207 ? -0.277 13.523 25.328 1 92.56 207 HIS B O 1
ATOM 4794 N N . PRO B 1 208 ? -1.104 12.055 23.844 1 95 208 PRO B N 1
ATOM 4795 C CA . PRO B 1 208 ? -0.382 10.953 24.484 1 95 208 PRO B CA 1
ATOM 4796 C C . PRO B 1 208 ? 1.134 11.117 24.406 1 95 208 PRO B C 1
ATOM 4798 O O . PRO B 1 208 ? 1.86 10.617 25.266 1 95 208 PRO B O 1
ATOM 4801 N N . TYR B 1 209 ? 1.598 11.828 23.438 1 97.56 209 TYR B N 1
ATOM 4802 C CA . TYR B 1 209 ? 3.037 11.82 23.203 1 97.56 209 TYR B CA 1
ATOM 4803 C C . TYR B 1 209 ? 3.666 13.141 23.656 1 97.56 209 TYR B C 1
ATOM 4805 O O . TYR B 1 209 ? 4.832 13.406 23.359 1 97.56 209 TYR B O 1
ATOM 4813 N N . THR B 1 210 ? 2.889 13.977 24.375 1 98.19 210 THR B N 1
ATOM 4814 C CA . THR B 1 210 ? 3.434 15.219 24.906 1 98.19 210 THR B CA 1
ATOM 4815 C C . THR B 1 210 ? 3.02 15.422 26.359 1 98.19 210 THR B C 1
ATOM 4817 O O . THR B 1 210 ? 2.102 14.758 26.844 1 98.19 210 THR B O 1
ATOM 4820 N N . THR B 1 211 ? 3.838 16.234 27.016 1 98 211 THR B N 1
ATOM 4821 C CA . THR B 1 211 ? 3.443 16.859 28.281 1 98 211 THR B CA 1
ATOM 4822 C C . THR B 1 211 ? 3.246 18.359 28.109 1 98 211 THR B C 1
ATOM 4824 O O . THR B 1 211 ? 3.754 18.953 27.156 1 98 211 THR B O 1
ATOM 4827 N N . GLU B 1 212 ? 2.377 18.938 28.984 1 98.12 212 GLU B N 1
ATOM 4828 C CA . GLU B 1 212 ? 2.09 20.359 28.922 1 98.12 212 GLU B CA 1
ATOM 4829 C C . GLU B 1 212 ? 1.531 20.75 27.562 1 98.12 212 GLU B C 1
ATOM 4831 O O . GLU B 1 212 ? 1.996 21.719 26.938 1 98.12 212 GLU B O 1
ATOM 4836 N N . GLY B 1 213 ? 0.612 19.969 27.062 1 98.25 213 GLY B N 1
ATOM 4837 C CA . GLY B 1 213 ? 0.055 20.156 25.734 1 98.25 213 GLY B CA 1
ATOM 4838 C C . GLY B 1 213 ? -0.769 21.422 25.594 1 98.25 213 GLY B C 1
ATOM 4839 O O . GLY B 1 213 ? -1.44 21.844 26.547 1 98.25 213 GLY B O 1
ATOM 4840 N N . LEU B 1 214 ? -0.722 22.047 24.406 1 98.62 214 LEU B N 1
ATOM 4841 C CA . LEU B 1 214 ? -1.466 23.266 24.078 1 98.62 214 LEU B CA 1
ATOM 4842 C C . LEU B 1 214 ? -2.133 23.156 22.719 1 98.62 214 LEU B C 1
ATOM 4844 O O . LEU B 1 214 ? -1.555 22.594 21.781 1 98.62 214 LEU B O 1
ATOM 4848 N N . GLN B 1 215 ? -3.303 23.609 22.656 1 98.62 215 GLN B N 1
ATOM 4849 C CA . GLN B 1 215 ? -3.969 23.859 21.375 1 98.62 215 GLN B CA 1
ATOM 4850 C C . GLN B 1 215 ? -3.744 25.281 20.906 1 98.62 215 GLN B C 1
ATOM 4852 O O . GLN B 1 215 ? -3.809 26.234 21.703 1 98.62 215 GLN B O 1
ATOM 4857 N N . ILE B 1 216 ? -3.512 25.469 19.656 1 98.75 216 ILE B N 1
ATOM 4858 C CA . ILE B 1 216 ? -3.25 26.797 19.078 1 98.75 216 ILE B CA 1
ATOM 4859 C C . ILE B 1 216 ? -4.453 27.25 18.25 1 98.75 216 ILE B C 1
ATOM 4861 O O . ILE B 1 216 ? -4.836 26.578 17.281 1 98.75 216 ILE B O 1
ATOM 4865 N N . ASP B 1 217 ? -4.957 28.422 18.609 1 98.5 217 ASP B N 1
ATOM 4866 C CA . ASP B 1 217 ? -6.082 29 17.875 1 98.5 217 ASP B CA 1
ATOM 4867 C C . ASP B 1 217 ? -5.73 30.391 17.328 1 98.5 217 ASP B C 1
ATOM 4869 O O . ASP B 1 217 ? -4.965 31.125 17.938 1 98.5 217 ASP B O 1
ATOM 4873 N N . VAL B 1 218 ? -6.332 30.672 16.203 1 98.12 218 VAL B N 1
ATOM 4874 C CA . VAL B 1 218 ? -6.195 32 15.633 1 98.12 218 VAL B CA 1
ATOM 4875 C C . VAL B 1 218 ? -7.578 32.625 15.414 1 98.12 218 VAL B C 1
ATOM 4877 O O . VAL B 1 218 ? -8.547 31.906 15.156 1 98.12 218 VAL B O 1
ATOM 4880 N N . HIS B 1 219 ? -7.539 33.906 15.555 1 95.62 219 HIS B N 1
ATOM 4881 C CA . HIS B 1 219 ? -8.797 34.625 15.414 1 95.62 219 HIS B CA 1
ATOM 4882 C C . HIS B 1 219 ? -9.094 34.938 13.945 1 95.62 219 HIS B C 1
ATOM 4884 O O . HIS B 1 219 ? -8.227 35.469 13.242 1 95.62 219 HIS B O 1
ATOM 4890 N N . GLN B 1 220 ? -10.258 34.562 13.523 1 90.44 220 GLN B N 1
ATOM 4891 C CA . GLN B 1 220 ? -10.734 34.875 12.18 1 90.44 220 GLN B CA 1
ATOM 4892 C C . GLN B 1 220 ? -12.227 35.188 12.188 1 90.44 220 GLN B C 1
ATOM 4894 O O . GLN B 1 220 ? -13.062 34.344 12.477 1 90.44 220 GLN B O 1
ATOM 4899 N N . GLY B 1 221 ? -12.516 36.406 11.719 1 87.5 221 GLY B N 1
ATOM 4900 C CA . GLY B 1 221 ? -13.906 36.812 11.578 1 87.5 221 GLY B CA 1
ATOM 4901 C C . GLY B 1 221 ? -14.711 36.656 12.852 1 87.5 221 GLY B C 1
ATOM 4902 O O . GLY B 1 221 ? -15.805 36.094 12.828 1 87.5 221 GLY B O 1
ATOM 4903 N N . GLY B 1 222 ? -14.172 36.812 13.883 1 90.06 222 GLY B N 1
ATOM 4904 C CA . GLY B 1 222 ? -14.891 36.781 15.148 1 90.06 222 GLY B CA 1
ATOM 4905 C C . GLY B 1 222 ? -14.859 35.406 15.797 1 90.06 222 GLY B C 1
ATOM 4906 O O . GLY B 1 222 ? -15.406 35.219 16.891 1 90.06 222 GLY B O 1
ATOM 4907 N N . GLU B 1 223 ? -14.312 34.469 15.148 1 93.88 223 GLU B N 1
ATOM 4908 C CA . GLU B 1 223 ? -14.258 33.125 15.695 1 93.88 223 GLU B CA 1
ATOM 4909 C C . GLU B 1 223 ? -12.812 32.656 15.875 1 93.88 223 GLU B C 1
ATOM 4911 O O . GLU B 1 223 ? -11.906 33.156 15.203 1 93.88 223 GLU B O 1
ATOM 4916 N N . TRP B 1 224 ? -12.633 31.719 16.859 1 96.19 224 TRP B N 1
ATOM 4917 C CA . TRP B 1 224 ? -11.336 31.078 17.047 1 96.19 224 TRP B CA 1
ATOM 4918 C C . TRP B 1 224 ? -11.266 29.75 16.281 1 96.19 224 TRP B C 1
ATOM 4920 O O . TRP B 1 224 ? -12.156 28.922 16.391 1 96.19 224 TRP B O 1
ATOM 4930 N N . VAL B 1 225 ? -10.258 29.688 15.5 1 96.38 225 VAL B N 1
ATOM 4931 C CA . VAL B 1 225 ? -10.062 28.484 14.68 1 96.38 225 VAL B CA 1
ATOM 4932 C C . VAL B 1 225 ? -8.797 27.766 15.117 1 96.38 225 VAL B C 1
ATOM 4934 O O . VAL B 1 225 ? -7.719 28.359 15.188 1 96.38 225 VAL B O 1
ATOM 4937 N N . GLU B 1 226 ? -8.938 26.484 15.352 1 97.44 226 GLU B N 1
ATOM 4938 C CA . GLU B 1 226 ? -7.77 25.672 15.711 1 97.44 226 GLU B CA 1
ATOM 4939 C C . GLU B 1 226 ? -6.875 25.438 14.5 1 97.44 226 GLU B C 1
ATOM 4941 O O . GLU B 1 226 ? -7.348 25 13.445 1 97.44 226 GLU B O 1
ATOM 4946 N N . ILE B 1 227 ? -5.586 25.672 14.688 1 98.25 227 ILE B N 1
ATOM 4947 C CA . ILE B 1 227 ? -4.688 25.484 13.555 1 98.25 227 ILE B CA 1
ATOM 4948 C C . ILE B 1 227 ? -3.668 24.391 13.875 1 98.25 227 ILE B C 1
ATOM 4950 O O . ILE B 1 227 ? -2.936 23.938 12.992 1 98.25 227 ILE B O 1
ATOM 4954 N N . GLY B 1 228 ? -3.576 23.984 15.094 1 98.25 228 GLY B N 1
ATOM 4955 C CA . GLY B 1 228 ? -2.615 22.969 15.477 1 98.25 228 GLY B CA 1
ATOM 4956 C C . GLY B 1 228 ? -2.531 22.75 16.969 1 98.25 228 GLY B C 1
ATOM 4957 O O . GLY B 1 228 ? -3.25 23.406 17.734 1 98.25 228 GLY B O 1
ATOM 4958 N N . GLU B 1 229 ? -1.707 21.766 17.328 1 98.5 229 GLU B N 1
ATOM 4959 C CA . GLU B 1 229 ? -1.412 21.453 18.719 1 98.5 229 GLU B CA 1
ATOM 4960 C C . GLU B 1 229 ? 0.087 21.266 18.938 1 98.5 229 GLU B C 1
ATOM 4962 O O . GLU B 1 229 ? 0.835 21.047 17.984 1 98.5 229 GLU B O 1
ATOM 4967 N N . CYS B 1 230 ? 0.483 21.469 20.25 1 98.69 230 CYS B N 1
ATOM 4968 C CA . CYS B 1 230 ? 1.899 21.344 20.578 1 98.69 230 CYS B CA 1
ATOM 4969 C C . CYS B 1 230 ? 2.094 20.938 22.031 1 98.69 230 CYS B C 1
ATOM 4971 O O . CYS B 1 230 ? 1.122 20.812 22.781 1 98.69 230 CYS B O 1
ATOM 4973 N N . GLY B 1 231 ? 3.316 20.641 22.375 1 98.81 231 GLY B N 1
ATOM 4974 C CA . GLY B 1 231 ? 3.697 20.281 23.734 1 98.81 231 GLY B CA 1
ATOM 4975 C C . GLY B 1 231 ? 5.168 19.938 23.875 1 98.81 231 GLY B C 1
ATOM 4976 O O . GLY B 1 231 ? 5.93 20.047 22.922 1 98.81 231 GLY B O 1
ATOM 4977 N N . LEU B 1 232 ? 5.504 19.703 25.156 1 98.75 232 LEU B N 1
ATOM 4978 C CA . LEU B 1 232 ? 6.824 19.141 25.391 1 98.75 232 LEU B CA 1
ATOM 4979 C C . LEU B 1 232 ? 6.852 17.656 25.031 1 98.75 232 LEU B C 1
ATOM 4981 O O . LEU B 1 232 ? 5.941 16.906 25.406 1 98.75 232 LEU B O 1
ATOM 4985 N N . ALA B 1 233 ? 7.887 17.297 24.266 1 98.5 233 ALA B N 1
ATOM 4986 C CA . ALA B 1 233 ? 7.98 15.875 23.922 1 98.5 233 ALA B CA 1
ATOM 4987 C C . ALA B 1 233 ? 7.992 15 25.172 1 98.5 233 ALA B C 1
ATOM 4989 O O . ALA B 1 233 ? 8.742 15.266 26.109 1 98.5 233 ALA B O 1
ATOM 4990 N N . HIS B 1 234 ? 7.184 13.969 25.141 1 98.19 234 HIS B N 1
ATOM 4991 C CA . HIS B 1 234 ? 7.098 13.094 26.312 1 98.19 234 HIS B CA 1
ATOM 4992 C C . HIS B 1 234 ? 8.43 12.414 26.578 1 98.19 234 HIS B C 1
ATOM 4994 O O . HIS B 1 234 ? 9 11.766 25.703 1 98.19 234 HIS B O 1
ATOM 5000 N N . PRO B 1 235 ? 8.898 12.484 27.812 1 97.12 235 PRO B N 1
ATOM 5001 C CA . PRO B 1 235 ? 10.211 11.906 28.109 1 97.12 235 PRO B CA 1
ATOM 5002 C C . PRO B 1 235 ? 10.266 10.406 27.859 1 97.12 235 PRO B C 1
ATOM 5004 O O . PRO B 1 235 ? 11.281 9.891 27.391 1 97.12 235 PRO B O 1
ATOM 5007 N N . GLU B 1 236 ? 9.227 9.695 28.125 1 97 236 GLU B N 1
ATOM 5008 C CA . GLU B 1 236 ? 9.195 8.25 27.891 1 97 236 GLU B CA 1
ATOM 5009 C C . GLU B 1 236 ? 9.289 7.922 26.406 1 97 236 GLU B C 1
ATOM 5011 O O . GLU B 1 236 ? 9.883 6.914 26.031 1 97 236 GLU B O 1
ATOM 5016 N N . LEU B 1 237 ? 8.648 8.766 25.625 1 97.81 237 LEU B N 1
ATOM 5017 C CA . LEU B 1 237 ? 8.742 8.578 24.188 1 97.81 237 LEU B CA 1
ATOM 5018 C C . LEU B 1 237 ? 10.18 8.758 23.703 1 97.81 237 LEU B C 1
ATOM 5020 O O . LEU B 1 237 ? 10.688 7.957 22.922 1 97.81 237 LEU B O 1
ATOM 5024 N N . LEU B 1 238 ? 10.852 9.766 24.203 1 97.5 238 LEU B N 1
ATOM 5025 C CA . LEU B 1 238 ? 12.25 10 23.859 1 97.5 238 LEU B CA 1
ATOM 5026 C C . LEU B 1 238 ? 13.125 8.836 24.312 1 97.5 238 LEU B C 1
ATOM 5028 O O . LEU B 1 238 ? 13.969 8.359 23.562 1 97.5 238 LEU B O 1
ATOM 5032 N N . ALA B 1 239 ? 12.844 8.352 25.484 1 97.19 239 ALA B N 1
ATOM 5033 C CA . ALA B 1 239 ? 13.617 7.25 26.047 1 97.19 239 ALA B CA 1
ATOM 5034 C C . ALA B 1 239 ? 13.422 5.973 25.234 1 97.19 239 ALA B C 1
ATOM 5036 O O . ALA B 1 239 ? 14.383 5.273 24.922 1 97.19 239 ALA B O 1
ATOM 5037 N N . GLU B 1 240 ? 12.219 5.738 24.891 1 96.31 240 GLU B N 1
ATOM 5038 C CA . GLU B 1 240 ? 11.883 4.543 24.125 1 96.31 240 GLU B CA 1
ATOM 5039 C C . GLU B 1 240 ? 12.5 4.59 22.734 1 96.31 240 GLU B C 1
ATOM 5041 O O . GLU B 1 240 ? 12.672 3.553 22.094 1 96.31 240 GLU B O 1
ATOM 5046 N N . SER B 1 241 ? 12.781 5.781 22.281 1 95.62 241 SER B N 1
ATOM 5047 C CA . SER B 1 241 ? 13.414 5.945 20.969 1 95.62 241 SER B CA 1
ATOM 5048 C C . SER B 1 241 ? 14.93 5.836 21.078 1 95.62 241 SER B C 1
ATOM 5050 O O . SER B 1 241 ? 15.641 5.961 20.078 1 95.62 241 SER B O 1
ATOM 5052 N N . GLY B 1 242 ? 15.469 5.656 22.297 1 94.19 242 GLY B N 1
ATOM 5053 C CA . GLY B 1 242 ? 16.891 5.434 22.5 1 94.19 242 GLY B CA 1
ATOM 5054 C C . GLY B 1 242 ? 17.641 6.691 22.891 1 94.19 242 GLY B C 1
ATOM 5055 O O . GLY B 1 242 ? 18.875 6.699 22.922 1 94.19 242 GLY B O 1
ATOM 5056 N N . LEU B 1 243 ? 16.938 7.742 23.203 1 94.44 243 LEU B N 1
ATOM 5057 C CA . LEU B 1 243 ? 17.578 8.992 23.562 1 94.44 243 LEU B CA 1
ATOM 5058 C C . LEU B 1 243 ? 17.734 9.109 25.078 1 94.44 243 LEU B C 1
ATOM 5060 O O . LEU B 1 243 ? 16.875 8.641 25.828 1 94.44 243 LEU B O 1
ATOM 5064 N N . ASP B 1 244 ? 18.828 9.734 25.5 1 93.69 244 ASP B N 1
ATOM 5065 C CA . ASP B 1 244 ? 19.094 9.961 26.922 1 93.69 244 ASP B CA 1
ATOM 5066 C C . ASP B 1 244 ? 18.281 11.148 27.438 1 93.69 244 ASP B C 1
ATOM 5068 O O . ASP B 1 244 ? 18.672 12.305 27.234 1 93.69 244 ASP B O 1
ATOM 5072 N N . THR B 1 245 ? 17.344 10.891 28.219 1 93.75 245 THR B N 1
ATOM 5073 C CA . THR B 1 245 ? 16.406 11.938 28.625 1 93.75 245 THR B CA 1
ATOM 5074 C C . THR B 1 245 ? 17 12.812 29.719 1 93.75 245 THR B C 1
ATOM 5076 O O . THR B 1 245 ? 16.438 13.852 30.078 1 93.75 245 THR B O 1
ATOM 5079 N N . ALA B 1 246 ? 18.062 12.398 30.25 1 93.88 246 ALA B N 1
ATOM 5080 C CA . ALA B 1 246 ? 18.781 13.266 31.188 1 93.88 246 ALA B CA 1
ATOM 5081 C C . ALA B 1 246 ? 19.438 14.43 30.469 1 93.88 246 ALA B C 1
ATOM 5083 O O . ALA B 1 246 ? 19.672 15.484 31.062 1 93.88 246 ALA B O 1
ATOM 5084 N N . ARG B 1 247 ? 19.625 14.203 29.234 1 93.5 247 ARG B N 1
ATOM 5085 C CA . ARG B 1 247 ? 20.391 15.203 28.5 1 93.5 247 ARG B CA 1
ATOM 5086 C C . ARG B 1 247 ? 19.625 15.695 27.281 1 93.5 247 ARG B C 1
ATOM 5088 O O . ARG B 1 247 ? 20.047 16.656 26.625 1 93.5 247 ARG B O 1
ATOM 5095 N N . THR B 1 248 ? 18.562 15.031 26.953 1 95.25 248 THR B N 1
ATOM 5096 C CA . THR B 1 248 ? 17.844 15.344 25.719 1 95.25 248 THR B CA 1
ATOM 5097 C C . THR B 1 248 ? 16.391 15.727 26.031 1 95.25 248 THR B C 1
ATOM 5099 O O . THR B 1 248 ? 15.727 15.07 26.828 1 95.25 248 THR B O 1
ATOM 5102 N N . SER B 1 249 ? 15.914 16.812 25.516 1 97.12 249 SER B N 1
ATOM 5103 C CA . SER B 1 249 ? 14.523 17.25 25.578 1 97.12 249 SER B CA 1
ATOM 5104 C C . SER B 1 249 ? 14.023 17.688 24.219 1 97.12 249 SER B C 1
ATOM 5106 O O . SER B 1 249 ? 14.797 17.781 23.266 1 97.12 249 SER B O 1
ATOM 5108 N N . GLY B 1 250 ? 12.68 17.875 24.125 1 98 250 GLY B N 1
ATOM 5109 C CA . GLY B 1 250 ? 12.164 18.219 22.797 1 98 250 GLY B CA 1
ATOM 5110 C C . GLY B 1 250 ? 10.852 18.969 22.859 1 98 250 GLY B C 1
ATOM 5111 O O . GLY B 1 250 ? 10.164 18.953 23.891 1 98 250 GLY B O 1
ATOM 5112 N N . LEU B 1 251 ? 10.578 19.734 21.875 1 98.81 251 LEU B N 1
ATOM 5113 C CA . LEU B 1 251 ? 9.289 20.359 21.578 1 98.81 251 LEU B CA 1
ATOM 5114 C C . LEU B 1 251 ? 8.594 19.641 20.422 1 98.81 251 LEU B C 1
ATOM 5116 O O . LEU B 1 251 ? 9.25 19.234 19.453 1 98.81 251 LEU B O 1
ATOM 5120 N N . ALA B 1 252 ? 7.324 19.453 20.547 1 98.88 252 ALA B N 1
ATOM 5121 C CA . ALA B 1 252 ? 6.508 18.812 19.516 1 98.88 252 ALA B CA 1
ATOM 5122 C C . ALA B 1 252 ? 5.359 19.719 19.078 1 98.88 252 ALA B C 1
ATOM 5124 O O . ALA B 1 252 ? 4.676 20.312 19.922 1 98.88 252 ALA B O 1
ATOM 5125 N N . MET B 1 253 ? 5.168 19.828 17.797 1 98.88 253 MET B N 1
ATOM 5126 C CA . MET B 1 253 ? 4.055 20.609 17.266 1 98.88 253 MET B CA 1
ATOM 5127 C C . MET B 1 253 ? 3.48 19.953 16 1 98.88 253 MET B C 1
ATOM 5129 O O . MET B 1 253 ? 4.23 19.5 15.133 1 98.88 253 MET B O 1
ATOM 5133 N N . GLY B 1 254 ? 2.17 19.781 15.906 1 98.75 254 GLY B N 1
ATOM 5134 C CA . GLY B 1 254 ? 1.431 19.344 14.734 1 98.75 254 GLY B CA 1
ATOM 5135 C C . GLY B 1 254 ? 0.516 20.422 14.164 1 98.75 254 GLY B C 1
ATOM 5136 O O . GLY B 1 254 ? -0.298 21 14.891 1 98.75 254 GLY B O 1
ATOM 5137 N N . LEU B 1 255 ? 0.64 20.641 12.883 1 98.88 255 LEU B N 1
ATOM 5138 C CA . LEU B 1 255 ? -0.104 21.703 12.234 1 98.88 255 LEU B CA 1
ATOM 5139 C C . LEU B 1 255 ? -1.018 21.156 11.148 1 98.88 255 LEU B C 1
ATOM 5141 O O . LEU B 1 255 ? -0.64 20.234 10.422 1 98.88 255 LEU B O 1
ATOM 5145 N N . GLY B 1 256 ? -2.227 21.719 11.023 1 98.56 256 GLY B N 1
ATOM 5146 C CA . GLY B 1 256 ? -3.07 21.5 9.859 1 98.56 256 GLY B CA 1
ATOM 5147 C C . GLY B 1 256 ? -2.762 22.438 8.711 1 98.56 256 GLY B C 1
ATOM 5148 O O . GLY B 1 256 ? -3.207 23.594 8.711 1 98.56 256 GLY B O 1
ATOM 5149 N N . MET B 1 257 ? -2.199 21.922 7.73 1 98.75 257 MET B N 1
ATOM 5150 C CA . MET B 1 257 ? -1.615 22.781 6.703 1 98.75 257 MET B CA 1
ATOM 5151 C C . MET B 1 257 ? -2.689 23.312 5.762 1 98.75 257 MET B C 1
ATOM 5153 O O . MET B 1 257 ? -2.588 24.438 5.266 1 98.75 257 MET B O 1
ATOM 5157 N N . ASP B 1 258 ? -3.697 22.484 5.496 1 98.38 258 ASP B N 1
ATOM 5158 C CA . ASP B 1 258 ? -4.785 22.953 4.641 1 98.38 258 ASP B CA 1
ATOM 5159 C C . ASP B 1 258 ? -5.48 24.172 5.246 1 98.38 258 ASP B C 1
ATOM 5161 O O . ASP B 1 258 ? -5.664 25.188 4.574 1 98.38 258 ASP B O 1
ATOM 5165 N N . ARG B 1 259 ? -5.777 24.047 6.469 1 97.62 259 ARG B N 1
ATOM 5166 C CA . ARG B 1 259 ? -6.453 25.141 7.172 1 97.62 259 ARG B CA 1
ATOM 5167 C C . ARG B 1 259 ? -5.578 26.391 7.219 1 97.62 2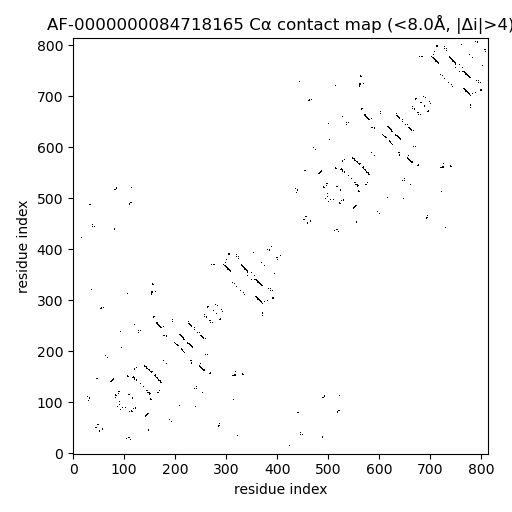59 ARG B C 1
ATOM 5169 O O . ARG B 1 259 ? -6.07 27.5 7.027 1 97.62 259 ARG B O 1
ATOM 5176 N N . LEU B 1 260 ? -4.379 26.203 7.492 1 98.56 260 LEU B N 1
ATOM 5177 C CA . LEU B 1 260 ? -3.447 27.312 7.559 1 98.56 260 LEU B CA 1
ATOM 5178 C C . LEU B 1 260 ? -3.389 28.062 6.227 1 98.56 260 LEU B C 1
ATOM 5180 O O . LEU B 1 260 ? -3.412 29.297 6.195 1 98.56 260 LEU B O 1
ATOM 5184 N N . LEU B 1 261 ? -3.297 27.281 5.172 1 98.62 261 LEU B N 1
ATOM 5185 C CA . LEU B 1 261 ? -3.248 27.922 3.861 1 98.62 261 LEU B CA 1
ATOM 5186 C C . LEU B 1 261 ? -4.562 28.641 3.555 1 98.62 261 LEU B C 1
ATOM 5188 O O . LEU B 1 261 ? -4.566 29.734 2.998 1 98.62 261 LEU B O 1
ATOM 5192 N N . MET B 1 262 ? -5.648 28.016 3.92 1 98.12 262 MET B N 1
ATOM 5193 C CA . MET B 1 262 ? -6.953 28.641 3.713 1 98.12 262 MET B CA 1
ATOM 5194 C C . MET B 1 262 ? -7.059 29.953 4.469 1 98.12 262 MET B C 1
ATOM 5196 O O . MET B 1 262 ? -7.531 30.953 3.926 1 98.12 262 MET B O 1
ATOM 5200 N N . LEU B 1 263 ? -6.613 29.969 5.645 1 97.69 263 LEU B N 1
ATOM 5201 C CA . LEU B 1 263 ? -6.621 31.188 6.453 1 97.69 263 LEU B CA 1
ATOM 5202 C C . LEU B 1 263 ? -5.703 32.25 5.855 1 97.69 263 LEU B C 1
ATOM 5204 O O . LEU B 1 263 ? -6.074 33.406 5.773 1 97.69 263 LEU B O 1
ATOM 5208 N N . ARG B 1 264 ? -4.531 31.812 5.473 1 98 264 ARG B N 1
ATOM 5209 C CA . ARG B 1 264 ? -3.533 32.75 4.93 1 98 264 ARG B CA 1
ATOM 5210 C C . ARG B 1 264 ? -4.059 33.438 3.68 1 98 264 ARG B C 1
ATOM 5212 O O . ARG B 1 264 ? -3.838 34.625 3.498 1 98 264 ARG B O 1
ATOM 5219 N N . LYS B 1 265 ? -4.77 32.719 2.857 1 97.88 265 LYS B N 1
ATOM 5220 C CA . LYS B 1 265 ? -5.176 33.219 1.559 1 97.88 265 LYS B CA 1
ATOM 5221 C C . LYS B 1 265 ? -6.633 33.688 1.584 1 97.88 265 LYS B C 1
ATOM 5223 O O . LYS B 1 265 ? -7.117 34.281 0.622 1 97.88 265 LYS B O 1
ATOM 5228 N N . GLY B 1 266 ? -7.336 33.312 2.6 1 95.88 266 GLY B N 1
ATOM 5229 C CA . GLY B 1 266 ? -8.742 33.656 2.697 1 95.88 266 GLY B CA 1
ATOM 5230 C C . GLY B 1 266 ? -9.641 32.75 1.877 1 95.88 266 GLY B C 1
ATOM 5231 O O . GLY B 1 266 ? -10.586 33.219 1.237 1 95.88 266 GLY B O 1
ATOM 5232 N N . LEU B 1 267 ? -9.305 31.469 1.845 1 95.94 267 LEU B N 1
ATOM 5233 C CA . LEU B 1 267 ? -10.117 30.484 1.123 1 95.94 267 LEU B CA 1
ATOM 5234 C C . LEU B 1 267 ? -11.258 29.969 1.997 1 95.94 267 LEU B C 1
ATOM 5236 O O . LEU B 1 267 ? -11.07 29.75 3.195 1 95.94 267 LEU B O 1
ATOM 5240 N N . ASP B 1 268 ? -12.422 29.688 1.428 1 93.44 268 ASP B N 1
ATOM 5241 C CA . ASP B 1 268 ? -13.555 29.219 2.211 1 93.44 268 ASP B CA 1
ATOM 5242 C C . ASP B 1 268 ? -14.008 27.828 1.749 1 93.44 268 ASP B C 1
ATOM 5244 O O . ASP B 1 268 ? -15.07 27.344 2.154 1 93.44 268 ASP B O 1
ATOM 5248 N N . ASP B 1 269 ? -13.289 27.281 0.898 1 95.06 269 ASP B N 1
ATOM 5249 C CA . ASP B 1 269 ? -13.562 25.953 0.345 1 95.06 269 ASP B CA 1
ATOM 5250 C C . ASP B 1 269 ? -12.273 25.172 0.121 1 95.06 269 ASP B C 1
ATOM 5252 O O . ASP B 1 269 ? -11.445 25.562 -0.712 1 95.06 269 ASP B O 1
ATOM 5256 N N . ILE B 1 270 ? -12.117 24.078 0.828 1 96.31 270 ILE B N 1
ATOM 5257 C CA . ILE B 1 270 ? -10.867 23.328 0.838 1 96.31 270 ILE B CA 1
ATOM 5258 C C . ILE B 1 270 ? -10.602 22.75 -0.552 1 96.31 270 ILE B C 1
ATOM 5260 O O . ILE B 1 270 ? -9.453 22.484 -0.91 1 96.31 270 ILE B O 1
ATOM 5264 N N . ARG B 1 271 ? -11.57 22.578 -1.423 1 94.06 271 ARG B N 1
ATOM 5265 C CA . ARG B 1 271 ? -11.445 22.016 -2.764 1 94.06 271 ARG B CA 1
ATOM 5266 C C . ARG B 1 271 ? -10.633 22.938 -3.668 1 94.06 271 ARG B C 1
ATOM 5268 O O . ARG B 1 271 ? -10.086 22.5 -4.68 1 94.06 271 ARG B O 1
ATOM 5275 N N . LEU B 1 272 ? -10.57 24.203 -3.293 1 95.62 272 LEU B N 1
ATOM 5276 C CA . LEU B 1 272 ? -9.828 25.188 -4.078 1 95.62 272 LEU B CA 1
ATOM 5277 C C . LEU B 1 272 ? -8.336 24.859 -4.09 1 95.62 272 LEU B C 1
ATOM 5279 O O . LEU B 1 272 ? -7.637 25.188 -5.051 1 95.62 272 LEU B O 1
ATOM 5283 N N . LEU B 1 273 ? -7.902 24.234 -3.084 1 97.31 273 LEU B N 1
ATOM 5284 C CA . LEU B 1 273 ? -6.484 23.922 -2.957 1 97.31 273 LEU B CA 1
ATOM 5285 C C . LEU B 1 273 ? -6.008 23.062 -4.117 1 97.31 273 LEU B C 1
ATOM 5287 O O . LEU B 1 273 ? -4.848 23.141 -4.527 1 97.31 273 LEU B O 1
ATOM 5291 N N . ARG B 1 274 ? -6.941 22.266 -4.68 1 95 274 ARG B N 1
ATOM 5292 C CA . ARG B 1 274 ? -6.562 21.297 -5.715 1 95 274 ARG B CA 1
ATOM 5293 C C . ARG B 1 274 ? -7.266 21.609 -7.031 1 95 274 ARG B C 1
ATOM 5295 O O . ARG B 1 274 ? -7.23 20.812 -7.965 1 95 274 ARG B O 1
ATOM 5302 N N . ALA B 1 275 ? -7.887 22.719 -7.074 1 93.06 275 ALA B N 1
ATOM 5303 C CA . ALA B 1 275 ? -8.703 23.047 -8.242 1 93.06 275 ALA B CA 1
ATOM 5304 C C . ALA B 1 275 ? -7.84 23.141 -9.5 1 93.06 275 ALA B C 1
ATOM 5306 O O . ALA B 1 275 ? -6.754 23.734 -9.469 1 93.06 275 ALA B O 1
ATOM 5307 N N . GLU B 1 276 ? -8.344 22.609 -10.602 1 90.19 276 GLU B N 1
ATOM 5308 C CA . GLU B 1 276 ? -7.598 22.609 -11.859 1 90.19 276 GLU B CA 1
ATOM 5309 C C . GLU B 1 276 ? -7.984 23.797 -12.727 1 90.19 276 GLU B C 1
ATOM 5311 O O . GLU B 1 276 ? -7.297 24.109 -13.703 1 90.19 276 GLU B O 1
ATOM 5316 N N . ASP B 1 277 ? -9.109 24.438 -12.406 1 90.38 277 ASP B N 1
ATOM 5317 C CA . ASP B 1 277 ? -9.461 25.656 -13.117 1 90.38 277 ASP B CA 1
ATOM 5318 C C . ASP B 1 277 ? -8.289 26.641 -13.148 1 90.38 277 ASP B C 1
ATOM 5320 O O . ASP B 1 277 ? -7.77 27.016 -12.102 1 90.38 277 ASP B O 1
ATOM 5324 N N . PRO B 1 278 ? -7.949 27.047 -14.367 1 92.38 278 PRO B N 1
ATOM 5325 C CA . PRO B 1 278 ? -6.75 27.875 -14.484 1 92.38 278 PRO B CA 1
ATOM 5326 C C . PRO B 1 278 ? -6.848 29.156 -13.664 1 92.38 278 PRO B C 1
ATOM 5328 O O . PRO B 1 278 ? -5.836 29.656 -13.156 1 92.38 278 PRO B O 1
ATOM 5331 N N . ARG B 1 279 ? -8.016 29.828 -13.516 1 93.56 279 ARG B N 1
ATOM 5332 C CA . ARG B 1 279 ? -8.203 31.062 -12.773 1 93.56 279 ARG B CA 1
ATOM 5333 C C . ARG B 1 279 ? -7.93 30.859 -11.281 1 93.56 279 ARG B C 1
ATOM 5335 O O . ARG B 1 279 ? -7.473 31.781 -10.594 1 93.56 279 ARG B O 1
ATOM 5342 N N . ILE B 1 280 ? -8.25 29.625 -10.812 1 94.69 280 ILE B N 1
ATOM 5343 C CA . ILE B 1 280 ? -8.039 29.266 -9.414 1 94.69 280 ILE B CA 1
ATOM 5344 C C . ILE B 1 280 ? -6.609 28.75 -9.227 1 94.69 280 ILE B C 1
ATOM 5346 O O . ILE B 1 280 ? -5.891 29.203 -8.336 1 94.69 280 ILE B O 1
ATOM 5350 N N . HIS B 1 281 ? -6.191 27.891 -10.125 1 95.5 281 HIS B N 1
ATOM 5351 C CA . HIS B 1 281 ? -4.891 27.234 -10.062 1 95.5 281 HIS B CA 1
ATOM 5352 C C . HIS B 1 281 ? -3.76 28.25 -10.055 1 95.5 281 HIS B C 1
ATOM 5354 O O . HIS B 1 281 ? -2.779 28.094 -9.32 1 95.5 281 HIS B O 1
ATOM 5360 N N . SER B 1 282 ? -3.865 29.234 -10.828 1 96.38 282 SER B N 1
ATOM 5361 C CA . SER B 1 282 ? -2.814 30.25 -10.922 1 96.38 282 SER B CA 1
ATOM 5362 C C . SER B 1 282 ? -2.643 30.984 -9.602 1 96.38 282 SER B C 1
ATOM 5364 O O . SER B 1 282 ? -1.551 31.469 -9.289 1 96.38 282 SER B O 1
ATOM 5366 N N . GLN B 1 283 ? -3.703 31.047 -8.812 1 97.38 283 GLN B N 1
ATOM 5367 C CA . GLN B 1 283 ? -3.654 31.75 -7.539 1 97.38 283 GLN B CA 1
ATOM 5368 C C . GLN B 1 283 ? -3.092 30.859 -6.434 1 97.38 283 GLN B C 1
ATOM 5370 O O . GLN B 1 283 ? -2.871 31.328 -5.312 1 97.38 283 GLN B O 1
ATOM 5375 N N . MET B 1 284 ? -2.848 29.609 -6.742 1 98 284 MET B N 1
ATOM 5376 C CA . MET B 1 284 ? -2.332 28.656 -5.758 1 98 284 MET B CA 1
ATOM 5377 C C . MET B 1 284 ? -0.82 28.5 -5.887 1 98 284 MET B C 1
ATOM 5379 O O . MET B 1 284 ? -0.25 27.5 -5.445 1 98 284 MET B O 1
ATOM 5383 N N . LEU B 1 285 ? -0.123 29.484 -6.406 1 97.38 285 LEU B N 1
ATOM 5384 C CA . LEU B 1 285 ? 1.316 29.406 -6.633 1 97.38 285 LEU B CA 1
ATOM 5385 C C . LEU B 1 285 ? 2.062 30.375 -5.719 1 97.38 285 LEU B C 1
ATOM 5387 O O . LEU B 1 285 ? 3.295 30.375 -5.688 1 97.38 285 LEU B O 1
ATOM 5391 N N . ASP B 1 286 ? 1.332 31.172 -5.004 1 97.5 286 ASP B N 1
ATOM 5392 C CA . ASP B 1 286 ? 1.918 32.094 -4.043 1 97.5 286 ASP B CA 1
ATOM 5393 C C . ASP B 1 286 ? 1.025 32.25 -2.814 1 97.5 286 ASP B C 1
ATOM 5395 O O . ASP B 1 286 ? 0.03 31.547 -2.67 1 97.5 286 ASP B O 1
ATOM 5399 N N . LEU B 1 287 ? 1.389 33.156 -1.925 1 98.12 287 LEU B N 1
ATOM 5400 C CA . LEU B 1 287 ? 0.652 33.25 -0.671 1 98.12 287 LEU B CA 1
ATOM 5401 C C . LEU B 1 287 ? -0.152 34.562 -0.635 1 98.12 287 LEU B C 1
ATOM 5403 O O . LEU B 1 287 ? -0.533 35.031 0.439 1 98.12 287 LEU B O 1
ATOM 5407 N N . GLU B 1 288 ? -0.403 35.156 -1.819 1 97.56 288 GLU B N 1
ATOM 5408 C CA . GLU B 1 288 ? -1.249 36.344 -1.884 1 97.56 288 GLU B CA 1
ATOM 5409 C C . GLU B 1 288 ? -2.707 36 -1.601 1 97.56 288 GLU B C 1
ATOM 5411 O O . GLU B 1 288 ? -3.146 34.875 -1.86 1 97.56 288 GLU B O 1
ATOM 5416 N N . PRO B 1 289 ? -3.443 36.906 -1.129 1 97.06 289 PRO B N 1
ATOM 5417 C CA . PRO B 1 289 ? -4.863 36.656 -0.887 1 97.06 289 PRO B CA 1
ATOM 5418 C C . PRO B 1 289 ? -5.598 36.188 -2.139 1 97.06 289 PRO B C 1
ATOM 5420 O O . PRO B 1 289 ? -5.297 36.625 -3.246 1 97.06 289 PRO B O 1
ATOM 5423 N N . TYR B 1 290 ? -6.512 35.344 -1.844 1 97.31 290 TYR B N 1
ATOM 5424 C CA . TYR B 1 290 ? -7.305 34.75 -2.918 1 97.31 290 TYR B CA 1
ATOM 5425 C C . TYR B 1 290 ? -8.367 35.719 -3.41 1 97.31 290 TYR B C 1
ATOM 5427 O O . TYR B 1 290 ? -9.031 36.375 -2.607 1 97.31 290 TYR B O 1
ATOM 5435 N N . HIS B 1 291 ? -8.445 35.875 -4.699 1 95.75 291 HIS B N 1
ATOM 5436 C CA . HIS B 1 291 ? -9.531 36.594 -5.348 1 95.75 291 HIS B CA 1
ATOM 5437 C C . HIS B 1 291 ? -10.609 35.625 -5.852 1 95.75 291 HIS B C 1
ATOM 5439 O O . HIS B 1 291 ? -10.359 34.812 -6.75 1 95.75 291 HIS B O 1
ATOM 5445 N N . GLU B 1 292 ? -11.773 35.75 -5.359 1 91.94 292 GLU B N 1
ATOM 5446 C CA . GLU B 1 292 ? -12.852 34.812 -5.625 1 91.94 292 GLU B CA 1
ATOM 5447 C C . GLU B 1 292 ? -13.164 34.75 -7.117 1 91.94 292 GLU B C 1
ATOM 5449 O O . GLU B 1 292 ? -13.188 35.781 -7.805 1 91.94 292 GLU B O 1
ATOM 5454 N N . VAL B 1 293 ? -13.305 33.531 -7.52 1 89.94 293 VAL B N 1
ATOM 5455 C CA . VAL B 1 293 ? -13.711 33.25 -8.891 1 89.94 293 VAL B CA 1
ATOM 5456 C C . VAL B 1 293 ? -15.188 32.875 -8.922 1 89.94 293 VAL B C 1
ATOM 5458 O O . VAL B 1 293 ? -15.656 32.125 -8.047 1 89.94 293 VAL B O 1
ATOM 5461 N N . SER B 1 294 ? -15.891 33.5 -9.812 1 81.19 294 SER B N 1
ATOM 5462 C CA . SER B 1 294 ? -17.312 33.188 -9.922 1 81.19 294 SER B CA 1
ATOM 5463 C C . SER B 1 294 ? -17.531 31.688 -10.141 1 81.19 294 SER B C 1
ATOM 5465 O O . SER B 1 294 ? -16.891 31.078 -11.008 1 81.19 294 SER B O 1
ATOM 5467 N N . CYS B 1 295 ? -18.266 31.172 -9.117 1 76.44 295 CYS B N 1
ATOM 5468 C CA . CYS B 1 295 ? -18.531 29.734 -9.234 1 76.44 295 CYS B CA 1
ATOM 5469 C C . CYS B 1 295 ? -19.969 29.484 -9.68 1 76.44 295 CYS B C 1
ATOM 5471 O O . CYS B 1 295 ? -20.844 30.344 -9.5 1 76.44 295 CYS B O 1
ATOM 5473 N N . MET B 1 296 ? -20.219 28.344 -10.344 1 81.62 296 MET B N 1
ATOM 5474 C CA . MET B 1 296 ? -21.531 27.938 -10.797 1 81.62 296 MET B CA 1
ATOM 5475 C C . MET B 1 296 ? -22.422 27.578 -9.609 1 81.62 296 MET B C 1
ATOM 5477 O O . MET B 1 296 ? -21.938 27.281 -8.523 1 81.62 296 MET B O 1
ATOM 5481 N N . PRO B 1 297 ? -23.656 27.672 -9.742 1 88.38 297 PRO B N 1
ATOM 5482 C CA . PRO B 1 297 ? -24.578 27.359 -8.656 1 88.38 297 PRO B CA 1
ATOM 5483 C C . PRO B 1 297 ? -24.484 25.891 -8.211 1 88.38 297 PRO B C 1
ATOM 5485 O O . PRO B 1 297 ? -24.125 25.031 -9.008 1 88.38 297 PRO B O 1
ATOM 5488 N N . ALA B 1 298 ? -24.781 25.688 -6.965 1 93.44 298 ALA B N 1
ATOM 5489 C CA . ALA B 1 298 ? -24.812 24.328 -6.422 1 93.44 298 ALA B CA 1
ATOM 5490 C C . ALA B 1 298 ? -26.141 23.656 -6.75 1 93.44 298 ALA B C 1
ATOM 5492 O O . ALA B 1 298 ? -27.172 24.312 -6.922 1 93.44 298 ALA B O 1
ATOM 5493 N N . VAL B 1 299 ? -26.125 22.422 -6.859 1 94.69 299 VAL B N 1
ATOM 5494 C CA . VAL B 1 299 ? -27.312 21.578 -7.012 1 94.69 299 VAL B CA 1
ATOM 5495 C C . VAL B 1 299 ? -27.438 20.641 -5.812 1 94.69 299 VAL B C 1
ATOM 5497 O O . VAL B 1 299 ? -26.469 19.984 -5.418 1 94.69 299 VAL B O 1
ATOM 5500 N N . ARG B 1 300 ? -28.656 20.609 -5.293 1 96.25 300 ARG B N 1
ATOM 5501 C CA . ARG B 1 300 ? -28.891 19.766 -4.129 1 96.25 300 ARG B CA 1
ATOM 5502 C C . ARG B 1 300 ? -29.656 18.5 -4.508 1 96.25 300 ARG B C 1
ATOM 5504 O O . ARG B 1 300 ? -30.594 18.562 -5.316 1 96.25 300 ARG B O 1
ATOM 5511 N N . ARG B 1 301 ? -29.219 17.422 -3.961 1 94.88 301 ARG B N 1
ATOM 5512 C CA . ARG B 1 301 ? -29.938 16.156 -4.074 1 94.88 301 ARG B CA 1
ATOM 5513 C C . ARG B 1 301 ? -30.109 15.5 -2.709 1 94.88 301 ARG B C 1
ATOM 5515 O O . ARG B 1 301 ? -29.141 15.32 -1.977 1 94.88 301 ARG B O 1
ATOM 5522 N N . ASP B 1 302 ? -31.344 15.125 -2.426 1 94.88 302 ASP B N 1
ATOM 5523 C CA . ASP B 1 302 ? -31.625 14.445 -1.163 1 94.88 302 ASP B CA 1
ATOM 5524 C C . ASP B 1 302 ? -31.828 12.945 -1.378 1 94.88 302 ASP B C 1
ATOM 5526 O O . ASP B 1 302 ? -32.469 12.539 -2.355 1 94.88 302 ASP B O 1
ATOM 5530 N N . LEU B 1 303 ? -31.297 12.164 -0.472 1 94.31 303 LEU B N 1
ATOM 5531 C CA . LEU B 1 303 ? -31.422 10.703 -0.493 1 94.31 303 LEU B CA 1
ATOM 5532 C C . LEU B 1 303 ? -32.031 10.195 0.809 1 94.31 303 LEU B C 1
ATOM 5534 O O . LEU B 1 303 ? -31.641 10.625 1.895 1 94.31 303 LEU B O 1
ATOM 5538 N N . SER B 1 304 ? -32.969 9.352 0.639 1 93.5 304 SER B N 1
ATOM 5539 C CA . SER B 1 304 ? -33.469 8.586 1.783 1 93.5 304 SER B CA 1
ATOM 5540 C C . SER B 1 304 ? -32.812 7.219 1.863 1 93.5 304 SER B C 1
ATOM 5542 O O . SER B 1 304 ? -33.062 6.348 1.032 1 93.5 304 SER B O 1
ATOM 5544 N N . LEU B 1 305 ? -31.953 7.035 2.877 1 94.69 305 LEU B N 1
ATOM 5545 C CA . LEU B 1 305 ? -31.094 5.852 2.945 1 94.69 305 LEU B CA 1
ATOM 5546 C C . LEU B 1 305 ? -31.453 4.996 4.156 1 94.69 305 LEU B C 1
ATOM 5548 O O . LEU B 1 305 ? -31.875 5.516 5.188 1 94.69 305 LEU B O 1
ATOM 5552 N N . VAL B 1 306 ? -31.359 3.771 3.984 1 95.19 306 VAL B N 1
ATOM 5553 C CA . VAL B 1 306 ? -31.297 2.844 5.109 1 95.19 306 VAL B CA 1
ATOM 5554 C C . VAL B 1 306 ? -29.844 2.51 5.422 1 95.19 306 VAL B C 1
ATOM 5556 O O . VAL B 1 306 ? -29.094 2.061 4.547 1 95.19 306 VAL B O 1
ATOM 5559 N N . LEU B 1 307 ? -29.375 2.791 6.66 1 95 307 LEU B N 1
ATOM 5560 C CA . LEU B 1 307 ? -28.016 2.549 7.098 1 95 307 LEU B CA 1
ATOM 5561 C C . LEU B 1 307 ? -27.984 1.761 8.406 1 95 307 LEU B C 1
ATOM 5563 O O . LEU B 1 307 ? -29.016 1.636 9.078 1 95 307 LEU B O 1
ATOM 5567 N N . GLU B 1 308 ? -26.844 1.192 8.664 1 92.12 308 GLU B N 1
ATOM 5568 C CA . GLU B 1 308 ? -26.672 0.596 9.984 1 92.12 308 GLU B CA 1
ATOM 5569 C C . GLU B 1 308 ? -26.828 1.644 11.086 1 92.12 308 GLU B C 1
ATOM 5571 O O . GLU B 1 308 ? -26.453 2.805 10.898 1 92.12 308 GLU B O 1
ATOM 5576 N N . GLY B 1 309 ? -27.25 1.242 12.219 1 91.56 309 GLY B N 1
ATOM 5577 C CA . GLY B 1 309 ? -27.594 2.143 13.305 1 91.56 309 GLY B CA 1
ATOM 5578 C C . GLY B 1 309 ? -26.406 2.959 13.797 1 91.56 309 GLY B C 1
ATOM 5579 O O . GLY B 1 309 ? -26.578 4.078 14.289 1 91.56 309 GLY B O 1
ATOM 5580 N N . ASP B 1 310 ? -25.234 2.516 13.633 1 89.12 310 ASP B N 1
ATOM 5581 C CA . ASP B 1 310 ? -24.078 3.182 14.227 1 89.12 310 ASP B CA 1
ATOM 5582 C C . ASP B 1 310 ? -23.281 3.955 13.164 1 89.12 310 ASP B C 1
ATOM 5584 O O . ASP B 1 310 ? -22.203 4.457 13.438 1 89.12 310 ASP B O 1
ATOM 5588 N N . ALA B 1 311 ? -23.859 4.109 12.023 1 89.62 311 ALA B N 1
ATOM 5589 C CA . ALA B 1 311 ? -23.172 4.836 10.961 1 89.62 311 ALA B CA 1
ATOM 5590 C C . ALA B 1 311 ? -22.953 6.297 11.344 1 89.62 311 ALA B C 1
ATOM 5592 O O . ALA B 1 311 ? -23.859 6.949 11.867 1 89.62 311 ALA B O 1
ATOM 5593 N N . THR B 1 312 ? -21.766 6.812 11.125 1 88.88 312 THR B N 1
ATOM 5594 C CA . THR B 1 312 ? -21.422 8.18 11.492 1 88.88 312 THR B CA 1
ATOM 5595 C C . THR B 1 312 ? -21.281 9.047 10.242 1 88.88 312 THR B C 1
ATOM 5597 O O . THR B 1 312 ? -21.172 8.531 9.125 1 88.88 312 THR B O 1
ATOM 5600 N N . SER B 1 313 ? -21.25 10.336 10.469 1 89.75 313 SER B N 1
ATOM 5601 C CA . SER B 1 313 ? -21.062 11.273 9.367 1 89.75 313 SER B CA 1
ATOM 5602 C C . SER B 1 313 ? -19.703 11.078 8.695 1 89.75 313 SER B C 1
ATOM 5604 O O . SER B 1 313 ? -19.578 11.242 7.48 1 89.75 313 SER B O 1
ATOM 5606 N N . GLU B 1 314 ? -18.734 10.719 9.484 1 87.75 314 GLU B N 1
ATOM 5607 C CA . GLU B 1 314 ? -17.391 10.477 8.953 1 87.75 314 GLU B CA 1
ATOM 5608 C C . GLU B 1 314 ? -17.375 9.258 8.039 1 87.75 314 GLU B C 1
ATOM 5610 O O . GLU B 1 314 ? -16.781 9.297 6.957 1 87.75 314 GLU B O 1
ATOM 5615 N N . GLU B 1 315 ? -18.094 8.25 8.445 1 87.5 315 GLU B N 1
ATOM 5616 C CA . GLU B 1 315 ? -18.172 7.047 7.621 1 87.5 315 GLU B CA 1
ATOM 5617 C C . GLU B 1 315 ? -18.922 7.32 6.324 1 87.5 315 GLU B C 1
ATOM 5619 O O . GLU B 1 315 ? -18.547 6.824 5.262 1 87.5 315 GLU B O 1
ATOM 5624 N N . LEU B 1 316 ? -19.969 8.125 6.484 1 91.12 316 LEU B N 1
ATOM 5625 C CA . LEU B 1 316 ? -20.75 8.453 5.301 1 91.12 316 LEU B CA 1
ATOM 5626 C C . LEU B 1 316 ? -19.922 9.242 4.293 1 91.12 316 LEU B C 1
ATOM 5628 O O . LEU B 1 316 ? -19.984 8.977 3.09 1 91.12 316 LEU B O 1
ATOM 5632 N N . GLY B 1 317 ? -19.219 10.203 4.812 1 91.62 317 GLY B N 1
ATOM 5633 C CA . GLY B 1 317 ? -18.328 10.938 3.93 1 91.62 317 GLY B CA 1
ATOM 5634 C C . GLY B 1 317 ? -17.344 10.055 3.189 1 91.62 317 GLY B C 1
ATOM 5635 O O . GLY B 1 317 ? -17.141 10.211 1.985 1 91.62 317 GLY B O 1
ATOM 5636 N N . ASP B 1 318 ? -16.844 9.148 3.861 1 90.75 318 ASP B N 1
ATOM 5637 C CA . ASP B 1 318 ? -15.883 8.219 3.281 1 90.75 318 ASP B CA 1
ATOM 5638 C C . ASP B 1 318 ? -16.547 7.34 2.221 1 90.75 318 ASP B C 1
ATOM 5640 O O . ASP B 1 318 ? -15.969 7.113 1.151 1 90.75 318 ASP B O 1
ATOM 5644 N N . MET B 1 319 ? -17.688 6.844 2.551 1 90.62 319 MET B N 1
ATOM 5645 C CA . MET B 1 319 ? -18.406 5.984 1.62 1 90.62 319 MET B CA 1
ATOM 5646 C C . MET B 1 319 ? -18.766 6.738 0.345 1 90.62 319 MET B C 1
ATOM 5648 O O . MET B 1 319 ? -18.688 6.188 -0.753 1 90.62 319 MET B O 1
ATOM 5652 N N . VAL B 1 320 ? -19.125 7.953 0.502 1 93.31 320 VAL B N 1
ATOM 5653 C CA . VAL B 1 320 ? -19.453 8.781 -0.652 1 93.31 320 VAL B CA 1
ATOM 5654 C C . VAL B 1 320 ? -18.219 8.977 -1.525 1 93.31 320 VAL B C 1
ATOM 5656 O O . VAL B 1 320 ? -18.281 8.836 -2.748 1 93.31 320 VAL B O 1
ATOM 5659 N N . ARG B 1 321 ? -17.109 9.289 -0.892 1 92.25 321 ARG B N 1
ATOM 5660 C CA . ARG B 1 321 ? -15.859 9.461 -1.633 1 92.25 321 ARG B CA 1
ATOM 5661 C C . ARG B 1 321 ? -15.5 8.18 -2.385 1 92.25 321 ARG B C 1
ATOM 5663 O O . ARG B 1 321 ? -15.102 8.234 -3.551 1 92.25 321 ARG B O 1
ATOM 5670 N N . ALA B 1 322 ? -15.672 7.109 -1.715 1 88.81 322 ALA B N 1
ATOM 5671 C CA . ALA B 1 322 ? -15.352 5.824 -2.332 1 88.81 322 ALA B CA 1
ATOM 5672 C C . ALA B 1 322 ? -16.266 5.539 -3.518 1 88.81 322 ALA B C 1
ATOM 5674 O O . ALA B 1 322 ? -15.82 5.051 -4.559 1 88.81 322 ALA B O 1
ATOM 5675 N N . ALA B 1 323 ? -17.469 5.871 -3.391 1 91 323 ALA B N 1
ATOM 5676 C CA . ALA B 1 323 ? -18.484 5.586 -4.41 1 91 323 ALA B CA 1
ATOM 5677 C C . ALA B 1 323 ? -18.234 6.406 -5.672 1 91 323 ALA B C 1
ATOM 5679 O O . ALA B 1 323 ? -18.484 5.941 -6.785 1 91 323 ALA B O 1
ATOM 5680 N N . LEU B 1 324 ? -17.703 7.562 -5.48 1 93.12 324 LEU B N 1
ATOM 5681 C CA . LEU B 1 324 ? -17.625 8.484 -6.605 1 93.12 324 LEU B CA 1
ATOM 5682 C C . LEU B 1 324 ? -16.219 8.531 -7.188 1 93.12 324 LEU B C 1
ATOM 5684 O O . LEU B 1 324 ? -16.016 9.023 -8.297 1 93.12 324 LEU B O 1
ATOM 5688 N N . GLY B 1 325 ? -15.219 8.078 -6.41 1 88.12 325 GLY B N 1
ATOM 5689 C CA . GLY B 1 325 ? -13.844 8.125 -6.887 1 88.12 325 GLY B CA 1
ATOM 5690 C C . GLY B 1 325 ? -13.391 9.523 -7.25 1 88.12 325 GLY B C 1
ATOM 5691 O O . GLY B 1 325 ? -13.523 10.453 -6.449 1 88.12 325 GLY B O 1
ATOM 5692 N N . PRO B 1 326 ? -12.82 9.695 -8.461 1 85.5 326 PRO B N 1
ATOM 5693 C CA . PRO B 1 326 ? -12.328 11.008 -8.891 1 85.5 326 PRO B CA 1
ATOM 5694 C C . PRO B 1 326 ? -13.438 12.055 -8.984 1 85.5 326 PRO B C 1
ATOM 5696 O O . PRO B 1 326 ? -13.164 13.25 -8.859 1 85.5 326 PRO B O 1
ATOM 5699 N N . GLN B 1 327 ? -14.633 11.641 -9.109 1 90.81 327 GLN B N 1
ATOM 5700 C CA . GLN B 1 327 ? -15.75 12.57 -9.266 1 90.81 327 GLN B CA 1
ATOM 5701 C C . GLN B 1 327 ? -16.203 13.109 -7.914 1 90.81 327 GLN B C 1
ATOM 5703 O O . GLN B 1 327 ? -17.078 13.984 -7.852 1 90.81 327 GLN B O 1
ATOM 5708 N N . ALA B 1 328 ? -15.617 12.672 -6.875 1 92.94 328 ALA B N 1
ATOM 5709 C CA . ALA B 1 328 ? -15.969 13.172 -5.551 1 92.94 328 ALA B CA 1
ATOM 5710 C C . ALA B 1 328 ? -15.625 14.648 -5.406 1 92.94 328 ALA B C 1
ATOM 5712 O O . ALA B 1 328 ? -16.109 15.32 -4.492 1 92.94 328 ALA B O 1
ATOM 5713 N N . GLU B 1 329 ? -14.836 15.172 -6.309 1 90.25 329 GLU B N 1
ATOM 5714 C CA . GLU B 1 329 ? -14.391 16.562 -6.246 1 90.25 329 GLU B CA 1
ATOM 5715 C C . GLU B 1 329 ? -15.555 17.531 -6.418 1 90.25 329 GLU B C 1
ATOM 5717 O O . GLU B 1 329 ? -15.469 18.688 -6.035 1 90.25 329 GLU B O 1
ATOM 5722 N N . VAL B 1 330 ? -16.656 17.031 -6.973 1 93.81 330 VAL B N 1
ATOM 5723 C CA . VAL B 1 330 ? -17.766 17.938 -7.234 1 93.81 330 VAL B CA 1
ATOM 5724 C C . VAL B 1 330 ? -18.688 17.984 -6.016 1 93.81 330 VAL B C 1
ATOM 5726 O O . VAL B 1 330 ? -19.609 18.797 -5.961 1 93.81 330 VAL B O 1
ATOM 5729 N N . VAL B 1 331 ? -18.453 17.141 -5.027 1 95.25 331 VAL B N 1
ATOM 5730 C CA . VAL B 1 331 ? -19.266 17.141 -3.82 1 95.25 331 VAL B CA 1
ATOM 5731 C C . VAL B 1 331 ? -18.781 18.234 -2.867 1 95.25 331 VAL B C 1
ATOM 5733 O O . VAL B 1 331 ? -17.688 18.125 -2.303 1 95.25 331 VAL B O 1
ATOM 5736 N N . GLU B 1 332 ? -19.547 19.188 -2.68 1 93.81 332 GLU B N 1
ATOM 5737 C CA . GLU B 1 332 ? -19.219 20.297 -1.797 1 93.81 332 GLU B CA 1
ATOM 5738 C C . GLU B 1 332 ? -19.5 19.953 -0.339 1 93.81 332 GLU B C 1
ATOM 5740 O O . GLU B 1 332 ? -18.75 20.344 0.558 1 93.81 332 GLU B O 1
ATOM 5745 N N . ALA B 1 333 ? -20.641 19.172 -0.184 1 95.12 333 ALA B N 1
ATOM 5746 C CA . ALA B 1 333 ? -21 18.812 1.187 1 95.12 333 ALA B CA 1
ATOM 5747 C C . ALA B 1 333 ? -21.953 17.625 1.213 1 95.12 333 ALA B C 1
ATOM 5749 O O . ALA B 1 333 ? -22.688 17.391 0.256 1 95.12 333 ALA B O 1
ATOM 5750 N N . VAL B 1 334 ? -21.828 16.875 2.244 1 95.44 334 VAL B N 1
ATOM 5751 C CA . VAL B 1 334 ? -22.781 15.828 2.605 1 95.44 334 VAL B CA 1
ATOM 5752 C C . VAL B 1 334 ? -23.328 16.094 4.004 1 95.44 334 VAL B C 1
ATOM 5754 O O . VAL B 1 334 ? -22.578 16.094 4.984 1 95.44 334 VAL B O 1
ATOM 5757 N N . GLU B 1 335 ? -24.656 16.281 4.059 1 94.94 335 GLU B N 1
ATOM 5758 C CA . GLU B 1 335 ? -25.281 16.703 5.312 1 94.94 335 GLU B CA 1
ATOM 5759 C C . GLU B 1 335 ? -26.375 15.719 5.738 1 94.94 335 GLU B C 1
ATOM 5761 O O . GLU B 1 335 ? -27.234 15.352 4.941 1 94.94 335 GLU B O 1
ATOM 5766 N N . VAL B 1 336 ? -26.266 15.344 6.957 1 94 336 VAL B N 1
ATOM 5767 C CA . VAL B 1 336 ? -27.359 14.547 7.52 1 94 336 VAL B CA 1
ATOM 5768 C C . VAL B 1 336 ? -28.469 15.469 8.016 1 94 336 VAL B C 1
ATOM 5770 O O . VAL B 1 336 ? -28.281 16.219 8.969 1 94 336 VAL B O 1
ATOM 5773 N N . LEU B 1 337 ? -29.578 15.367 7.398 1 95.06 337 LEU B N 1
ATOM 5774 C CA . LEU B 1 337 ? -30.703 16.25 7.73 1 95.06 337 LEU B CA 1
ATOM 5775 C C . LEU B 1 337 ? -31.531 15.656 8.859 1 95.06 337 LEU B C 1
ATOM 5777 O O . LEU B 1 337 ? -32.062 16.391 9.703 1 95.06 337 LEU B O 1
ATOM 5781 N N . SER B 1 338 ? -31.703 14.336 8.805 1 94.94 338 SER B N 1
ATOM 5782 C CA . SER B 1 338 ? -32.438 13.656 9.852 1 94.94 338 SER B CA 1
ATOM 5783 C C . SER B 1 338 ? -32.031 12.188 9.961 1 94.94 338 SER B C 1
ATOM 5785 O O . SER B 1 338 ? -31.547 11.609 8.992 1 94.94 338 SER B O 1
ATOM 5787 N N . GLU B 1 339 ? -32.156 11.703 11.148 1 95.75 339 GLU B N 1
ATOM 5788 C CA . GLU B 1 339 ? -31.969 10.289 11.453 1 95.75 339 GLU B CA 1
ATOM 5789 C C . GLU B 1 339 ? -33.156 9.727 12.242 1 95.75 339 GLU B C 1
ATOM 5791 O O . GLU B 1 339 ? -33.531 10.297 13.266 1 95.75 339 GLU B O 1
ATOM 5796 N N . THR B 1 340 ? -33.719 8.609 11.703 1 95.75 340 THR B N 1
ATOM 5797 C CA . THR B 1 340 ? -34.844 7.969 12.367 1 95.75 340 THR B CA 1
ATOM 5798 C C . THR B 1 340 ? -34.594 6.477 12.562 1 95.75 340 THR B C 1
ATOM 5800 O O . THR B 1 340 ? -34.5 5.723 11.594 1 95.75 340 THR B O 1
ATOM 5803 N N . PRO B 1 341 ? -34.5 6.051 13.805 1 95.62 341 PRO B N 1
ATOM 5804 C CA . PRO B 1 341 ? -34.281 4.617 14.023 1 95.62 341 PRO B CA 1
ATOM 5805 C C . PRO B 1 341 ? -35.5 3.781 13.578 1 95.62 341 PRO B C 1
ATOM 5807 O O . PRO B 1 341 ? -36.594 4.293 13.5 1 95.62 341 PRO B O 1
ATOM 5810 N N . TYR B 1 342 ? -35.188 2.547 13.375 1 94 342 TYR B N 1
ATOM 5811 C CA . TYR B 1 342 ? -36.188 1.602 12.922 1 94 342 TYR B CA 1
ATOM 5812 C C . TYR B 1 342 ? -37.438 1.67 13.805 1 94 342 TYR B C 1
ATOM 5814 O O . TYR B 1 342 ? -38.562 1.707 13.305 1 94 342 TYR B O 1
ATOM 5822 N N . GLU B 1 343 ? -37.25 1.748 15.055 1 94.25 343 GLU B N 1
ATOM 5823 C CA . GLU B 1 343 ? -38.312 1.659 16.031 1 94.25 343 GLU B CA 1
ATOM 5824 C C . GLU B 1 343 ? -39.25 2.859 15.945 1 94.25 343 GLU B C 1
ATOM 5826 O O . GLU B 1 343 ? -40.406 2.781 16.344 1 94.25 343 GLU B O 1
ATOM 5831 N N . ALA B 1 344 ? -38.781 3.934 15.438 1 96 344 ALA B N 1
ATOM 5832 C CA . ALA B 1 344 ? -39.531 5.18 15.43 1 96 344 ALA B CA 1
ATOM 5833 C C . ALA B 1 344 ? -40.25 5.371 14.094 1 96 344 ALA B C 1
ATOM 5835 O O . ALA B 1 344 ? -41 6.344 13.914 1 96 344 ALA B O 1
ATOM 5836 N N . LEU B 1 345 ? -40.094 4.484 13.203 1 93.81 345 LEU B N 1
ATOM 5837 C CA . LEU B 1 345 ? -40.688 4.629 11.883 1 93.81 345 LEU B CA 1
ATOM 5838 C C . LEU B 1 345 ? -42.094 4.02 11.836 1 93.81 345 LEU B C 1
ATOM 5840 O O . LEU B 1 345 ? -42.344 2.967 12.422 1 93.81 345 LEU B O 1
ATOM 5844 N N . PRO B 1 346 ? -43 4.668 11.07 1 93.69 346 PRO B N 1
ATOM 5845 C CA . PRO B 1 346 ? -44.312 4.035 10.836 1 93.69 346 PRO B CA 1
ATOM 5846 C C . PRO B 1 346 ? -44.188 2.762 9.992 1 93.69 346 PRO B C 1
ATOM 5848 O O . PRO B 1 346 ? -43.281 2.635 9.172 1 93.69 346 PRO B O 1
ATOM 5851 N N . PRO B 1 347 ? -45.125 1.84 10.203 1 92.44 347 PRO B N 1
ATOM 5852 C CA . PRO B 1 347 ? -45.094 0.563 9.484 1 92.44 347 PRO B CA 1
ATOM 5853 C C . PRO B 1 347 ? -45 0.741 7.965 1 92.44 347 PRO B C 1
ATOM 5855 O O . PRO B 1 347 ? -44.312 -0.022 7.281 1 92.44 347 PRO B O 1
ATOM 5858 N N . ALA B 1 348 ? -45.656 1.729 7.465 1 91.19 348 ALA B N 1
ATOM 5859 C CA . ALA B 1 348 ? -45.656 1.97 6.023 1 91.19 348 ALA B CA 1
ATOM 5860 C C . ALA B 1 348 ? -44.25 2.316 5.527 1 91.19 348 ALA B C 1
ATOM 5862 O O . ALA B 1 348 ? -43.844 1.878 4.449 1 91.19 348 ALA B O 1
ATOM 5863 N N . ALA B 1 349 ? -43.594 3.049 6.254 1 90.75 349 ALA B N 1
ATOM 5864 C CA . ALA B 1 349 ? -42.25 3.443 5.895 1 90.75 349 ALA B CA 1
ATOM 5865 C C . ALA B 1 349 ? -41.281 2.26 5.988 1 90.75 349 ALA B C 1
ATOM 5867 O O . ALA B 1 349 ? -40.375 2.119 5.164 1 90.75 349 ALA B O 1
ATOM 5868 N N . VAL B 1 350 ? -41.5 1.395 6.965 1 92 350 VAL B N 1
ATOM 5869 C CA . VAL B 1 350 ? -40.656 0.202 7.156 1 92 350 VAL B CA 1
ATOM 5870 C C . VAL B 1 350 ? -40.75 -0.688 5.918 1 92 350 VAL B C 1
ATOM 5872 O O . VAL B 1 350 ? -39.719 -1.154 5.41 1 92 350 VAL B O 1
ATOM 5875 N N . GLU B 1 351 ? -41.906 -0.848 5.438 1 90.19 351 GLU B N 1
ATOM 5876 C CA . GLU B 1 351 ? -42.125 -1.68 4.258 1 90.19 351 GLU B CA 1
ATOM 5877 C C . GLU B 1 351 ? -41.531 -1.026 3.006 1 90.19 351 GLU B C 1
ATOM 5879 O O . GLU B 1 351 ? -40.875 -1.687 2.209 1 90.19 351 GLU B O 1
ATOM 5884 N N . ARG B 1 352 ? -41.75 0.247 2.896 1 88.31 352 ARG B N 1
ATOM 5885 C CA . ARG B 1 352 ? -41.312 0.983 1.713 1 88.31 352 ARG B CA 1
ATOM 5886 C C . ARG B 1 352 ? -39.812 0.993 1.599 1 88.31 352 ARG B C 1
ATOM 5888 O O . ARG B 1 352 ? -39.25 0.841 0.504 1 88.31 352 ARG B O 1
ATOM 5895 N N . LEU B 1 353 ? -39.125 1.15 2.67 1 89.06 353 LEU B N 1
ATOM 5896 C CA . LEU B 1 353 ? -37.688 1.3 2.691 1 89.06 353 LEU B CA 1
ATOM 5897 C C . LEU B 1 353 ? -37 -0.061 2.756 1 89.06 353 LEU B C 1
ATOM 5899 O O . LEU B 1 353 ? -35.812 -0.179 2.439 1 89.06 353 LEU B O 1
ATOM 5903 N N . GLY B 1 354 ? -37.75 -1.061 3.156 1 90.75 354 GLY B N 1
ATOM 5904 C CA . GLY B 1 354 ? -37.125 -2.355 3.402 1 90.75 354 GLY B CA 1
ATOM 5905 C C . GLY B 1 354 ? -36.125 -2.334 4.535 1 90.75 354 GLY B C 1
ATOM 5906 O O . GLY B 1 354 ? -35.062 -2.912 4.422 1 90.75 354 GLY B O 1
ATOM 5907 N N . ILE B 1 355 ? -36.438 -1.598 5.586 1 92.31 355 ILE B N 1
ATOM 5908 C CA . ILE B 1 355 ? -35.531 -1.385 6.715 1 92.31 355 ILE B CA 1
ATOM 5909 C C . ILE B 1 355 ? -35.75 -2.479 7.758 1 92.31 355 ILE B C 1
ATOM 5911 O O . ILE B 1 355 ? -36.875 -2.969 7.93 1 92.31 355 ILE B O 1
ATOM 5915 N N . SER B 1 356 ? -34.719 -2.908 8.438 1 93.62 356 SER B N 1
ATOM 5916 C CA . SER B 1 356 ? -34.781 -3.963 9.445 1 93.62 356 SER B CA 1
ATOM 5917 C C . SER B 1 356 ? -34.375 -3.43 10.82 1 93.62 356 SER B C 1
ATOM 5919 O O . SER B 1 356 ? -33.812 -2.344 10.938 1 93.62 356 SER B O 1
ATOM 5921 N N . PRO B 1 357 ? -34.688 -4.223 11.883 1 93.12 357 PRO B N 1
ATOM 5922 C CA . PRO B 1 357 ? -34.25 -3.812 13.219 1 93.12 357 PRO B CA 1
ATOM 5923 C C . PRO B 1 357 ? -32.719 -3.635 13.312 1 93.12 357 PRO B C 1
ATOM 5925 O O . PRO B 1 357 ? -31.984 -4.418 12.719 1 93.12 357 PRO B O 1
ATOM 5928 N N . GLY B 1 358 ? -32.281 -2.6 14.031 1 93.62 358 GLY B N 1
ATOM 5929 C CA . GLY B 1 358 ? -30.859 -2.301 14.148 1 93.62 358 GLY B CA 1
ATOM 5930 C C . GLY B 1 358 ? -30.375 -1.272 13.141 1 93.62 358 GLY B C 1
ATOM 5931 O O . GLY B 1 358 ? -29.297 -0.701 13.297 1 93.62 358 GLY B O 1
ATOM 5932 N N . GLN B 1 359 ? -31.25 -1.05 12.227 1 95.31 359 GLN B N 1
ATOM 5933 C CA . GLN B 1 359 ? -30.906 -0.069 11.195 1 95.31 359 GLN B CA 1
ATOM 5934 C C . GLN B 1 359 ? -31.625 1.253 11.445 1 95.31 359 GLN B C 1
ATOM 5936 O O . GLN B 1 359 ? -32.469 1.354 12.352 1 95.31 359 GLN B O 1
ATOM 5941 N N . LYS B 1 360 ? -31.25 2.289 10.703 1 96.25 360 LYS B N 1
ATOM 5942 C CA . LYS B 1 360 ? -31.891 3.596 10.781 1 96.25 360 LYS B CA 1
ATOM 5943 C C . LYS B 1 360 ? -32.094 4.195 9.398 1 96.25 360 LYS B C 1
ATOM 5945 O O . LYS B 1 360 ? -31.359 3.859 8.461 1 96.25 360 LYS B O 1
ATOM 5950 N N . ASN B 1 361 ? -33.094 5.047 9.344 1 95.12 361 ASN B N 1
ATOM 5951 C CA . ASN B 1 361 ? -33.281 5.859 8.148 1 95.12 361 ASN B CA 1
ATOM 5952 C C . ASN B 1 361 ? -32.562 7.199 8.242 1 95.12 361 ASN B C 1
ATOM 5954 O O . ASN B 1 361 ? -32.688 7.887 9.266 1 95.12 361 ASN B O 1
ATOM 5958 N N . VAL B 1 362 ? -31.828 7.508 7.254 1 94.94 362 VAL B N 1
ATOM 5959 C CA . VAL B 1 362 ? -31.094 8.766 7.223 1 94.94 362 VAL B CA 1
ATOM 5960 C C . VAL B 1 362 ? -31.484 9.562 5.977 1 94.94 362 VAL B C 1
ATOM 5962 O O . VAL B 1 362 ? -31.453 9.031 4.863 1 94.94 362 VAL B O 1
ATOM 5965 N N . LEU B 1 363 ? -31.938 10.766 6.164 1 95.62 363 LEU B N 1
ATOM 5966 C CA . LEU B 1 363 ? -32.062 11.719 5.066 1 95.62 363 LEU B CA 1
ATOM 5967 C C . LEU B 1 363 ? -30.781 12.484 4.852 1 95.62 363 LEU B C 1
ATOM 5969 O O . LEU B 1 363 ? -30.391 13.305 5.691 1 95.62 363 LEU B O 1
ATOM 5973 N N . LEU B 1 364 ? -30.172 12.148 3.75 1 95.75 364 LEU B N 1
ATOM 5974 C CA . LEU B 1 364 ? -28.859 12.695 3.434 1 95.75 364 LEU B CA 1
ATOM 5975 C C . LEU B 1 364 ? -28.953 13.703 2.293 1 95.75 364 LEU B C 1
ATOM 5977 O O . LEU B 1 364 ? -29.5 13.398 1.234 1 95.75 364 LEU B O 1
ATOM 5981 N N . ARG B 1 365 ? -28.484 14.891 2.508 1 96.19 365 ARG B N 1
ATOM 5982 C CA . ARG B 1 365 ? -28.391 15.883 1.446 1 96.19 365 ARG B CA 1
ATOM 5983 C C . ARG B 1 365 ? -26.984 15.945 0.872 1 96.19 365 ARG B C 1
ATOM 5985 O O . ARG B 1 365 ? -26.016 16.125 1.61 1 96.19 365 ARG B O 1
ATOM 5992 N N . VAL B 1 366 ? -26.922 15.789 -0.405 1 96.62 366 VAL B N 1
ATOM 5993 C CA . VAL B 1 366 ? -25.656 15.953 -1.12 1 96.62 366 VAL B CA 1
ATOM 5994 C C . VAL B 1 366 ? -25.672 17.266 -1.903 1 96.62 366 VAL B C 1
ATOM 5996 O O . VAL B 1 366 ? -26.562 17.484 -2.725 1 96.62 366 VAL B O 1
ATOM 5999 N N . VAL B 1 367 ? -24.75 18.141 -1.57 1 96 367 VAL B N 1
ATOM 6000 C CA . VAL B 1 367 ? -24.594 19.391 -2.291 1 96 367 VAL B CA 1
ATOM 6001 C C . VAL B 1 367 ? -23.516 19.234 -3.357 1 96 367 VAL B C 1
ATOM 6003 O O . VAL B 1 367 ? -22.359 18.969 -3.039 1 96 367 VAL B O 1
ATOM 6006 N N . LEU B 1 368 ? -23.922 19.422 -4.633 1 95.69 368 LEU B N 1
ATOM 6007 C CA . LEU B 1 368 ? -23.016 19.219 -5.766 1 95.69 368 LEU B CA 1
ATOM 6008 C C . LEU B 1 368 ? -22.688 20.547 -6.449 1 95.69 368 LEU B C 1
ATOM 6010 O O . LEU B 1 368 ? -23.594 21.297 -6.828 1 95.69 368 LEU B O 1
ATOM 6014 N N . ARG B 1 369 ? -21.359 20.781 -6.551 1 94.06 369 ARG B N 1
ATOM 6015 C CA . ARG B 1 369 ? -20.891 21.984 -7.242 1 94.06 369 ARG B CA 1
ATOM 6016 C C . ARG B 1 369 ? -19.5 21.781 -7.805 1 94.06 369 ARG B C 1
ATOM 6018 O O . ARG B 1 369 ? -18.531 21.609 -7.051 1 94.06 369 ARG B O 1
ATOM 6025 N N . ALA B 1 370 ? -19.406 21.766 -9.094 1 91 370 ALA B N 1
ATOM 6026 C CA . ALA B 1 370 ? -18.094 21.75 -9.711 1 91 370 ALA B CA 1
ATOM 6027 C C . ALA B 1 370 ? -17.469 23.156 -9.695 1 91 370 ALA B C 1
ATOM 6029 O O . ALA B 1 370 ? -18.172 24.156 -9.859 1 91 370 ALA B O 1
ATOM 6030 N N . LEU B 1 371 ? -16.219 23.266 -9.594 1 89.19 371 LEU B N 1
ATOM 6031 C CA . LEU B 1 371 ? -15.531 24.547 -9.508 1 89.19 371 LEU B CA 1
ATOM 6032 C C . LEU B 1 371 ? -15.203 25.078 -10.898 1 89.19 371 LEU B C 1
ATOM 6034 O O . LEU B 1 371 ? -14.953 26.281 -11.07 1 89.19 371 LEU B O 1
ATOM 6038 N N . ASP B 1 372 ? -15.258 24.203 -11.922 1 86.69 372 ASP B N 1
ATOM 6039 C CA . ASP B 1 372 ? -14.734 24.594 -13.227 1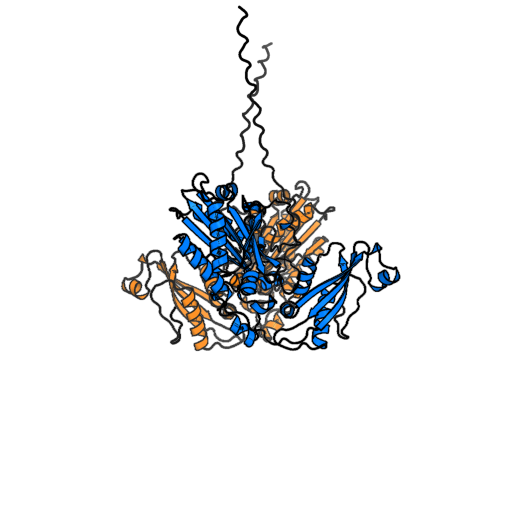 86.69 372 ASP B CA 1
ATOM 6040 C C . ASP B 1 372 ? -15.844 24.656 -14.273 1 86.69 372 ASP B C 1
ATOM 6042 O O . ASP B 1 372 ? -15.641 25.156 -15.383 1 86.69 372 ASP B O 1
ATOM 6046 N N . ARG B 1 373 ? -17.031 24.062 -13.898 1 87.69 373 ARG B N 1
ATOM 6047 C CA . ARG B 1 373 ? -18.078 23.984 -14.906 1 87.69 373 ARG B CA 1
ATOM 6048 C C . ARG B 1 373 ? -19.453 23.859 -14.25 1 87.69 373 ARG B C 1
ATOM 6050 O O . ARG B 1 373 ? -19.562 23.625 -13.039 1 87.69 373 ARG B O 1
ATOM 6057 N N . SER B 1 374 ? -20.391 24.047 -15.102 1 89.94 374 SER B N 1
ATOM 6058 C CA . SER B 1 374 ? -21.75 23.812 -14.633 1 89.94 374 SER B CA 1
ATOM 6059 C C . SER B 1 374 ? -22.109 22.328 -14.703 1 89.94 374 SER B C 1
ATOM 6061 O O . SER B 1 374 ? -21.719 21.641 -15.656 1 89.94 374 SER B O 1
ATOM 6063 N N . LEU B 1 375 ? -22.797 21.922 -13.68 1 92.56 375 LEU B N 1
ATOM 6064 C CA . LEU B 1 375 ? -23.266 20.547 -13.672 1 92.56 375 LEU B CA 1
ATOM 6065 C C . LEU B 1 375 ? -24.688 20.453 -14.234 1 92.56 375 LEU B C 1
ATOM 6067 O O . LEU B 1 375 ? -25.531 21.297 -13.938 1 92.56 375 LEU B O 1
ATOM 6071 N N . THR B 1 376 ? -24.875 19.469 -15.07 1 92.81 376 THR B N 1
ATOM 6072 C CA . THR B 1 376 ? -26.234 19.234 -15.562 1 92.81 376 THR B CA 1
ATOM 6073 C C . THR B 1 376 ? -27.047 18.422 -14.555 1 92.81 376 THR B C 1
ATOM 6075 O O . THR B 1 376 ? -26.469 17.734 -13.695 1 92.81 376 THR B O 1
ATOM 6078 N N . HIS B 1 377 ? -28.328 18.578 -14.703 1 92.31 377 HIS B N 1
ATOM 6079 C CA . HIS B 1 377 ? -29.188 17.797 -13.82 1 92.31 377 HIS B CA 1
ATOM 6080 C C . HIS B 1 377 ? -29 16.297 -14.031 1 92.31 377 HIS B C 1
ATOM 6082 O O . HIS B 1 377 ? -29.031 15.523 -13.07 1 92.31 377 HIS B O 1
ATOM 6088 N N . ALA B 1 378 ? -28.75 15.953 -15.211 1 92.94 378 ALA B N 1
ATOM 6089 C CA . ALA B 1 378 ? -28.547 14.539 -15.523 1 92.94 378 ALA B CA 1
ATOM 6090 C C . ALA B 1 378 ? -27.297 14 -14.828 1 92.94 378 ALA B C 1
ATOM 6092 O O . ALA B 1 378 ? -27.328 12.906 -14.258 1 92.94 378 ALA B O 1
ATOM 6093 N N . GLU B 1 379 ? -26.25 14.75 -14.906 1 93 379 GLU B N 1
ATOM 6094 C CA . GLU B 1 379 ? -25.016 14.383 -14.234 1 93 379 GLU B CA 1
ATOM 6095 C C . GLU B 1 379 ? -25.203 14.258 -12.727 1 93 379 GLU B C 1
ATOM 6097 O O . GLU B 1 379 ? -24.734 13.305 -12.109 1 93 379 GLU B O 1
ATOM 6102 N N . CYS B 1 380 ? -25.922 15.164 -12.172 1 94.56 380 CYS B N 1
ATOM 6103 C CA . CYS B 1 380 ? -26.172 15.18 -10.734 1 94.56 380 CYS B CA 1
ATOM 6104 C C . CYS B 1 380 ? -27 13.977 -10.312 1 94.56 380 CYS B C 1
ATOM 6106 O O . CYS B 1 380 ? -26.766 13.391 -9.258 1 94.56 380 CYS B O 1
ATOM 6108 N N . ASN B 1 381 ? -27.906 13.641 -11.125 1 93.5 381 ASN B N 1
ATOM 6109 C CA . ASN B 1 381 ? -28.75 12.484 -10.836 1 93.5 381 ASN B CA 1
ATOM 6110 C C . ASN B 1 381 ? -27.938 11.188 -10.891 1 93.5 381 ASN B C 1
ATOM 6112 O O . ASN B 1 381 ? -28.156 10.281 -10.078 1 93.5 381 ASN B O 1
ATOM 6116 N N . GLU B 1 382 ? -27.094 11.156 -11.781 1 93.12 382 GLU B N 1
ATOM 6117 C CA . GLU B 1 382 ? -26.234 9.984 -11.883 1 93.12 382 GLU B CA 1
ATOM 6118 C C . GLU B 1 382 ? -25.359 9.836 -10.641 1 93.12 382 GLU B C 1
ATOM 6120 O O . GLU B 1 382 ? -25.203 8.734 -10.109 1 93.12 382 GLU B O 1
ATOM 6125 N N . LEU B 1 383 ? -24.766 10.93 -10.266 1 94.19 383 LEU B N 1
ATOM 6126 C CA . LEU B 1 383 ? -23.922 10.914 -9.078 1 94.19 383 LEU B CA 1
ATOM 6127 C C . LEU B 1 383 ? -24.734 10.516 -7.848 1 94.19 383 LEU B C 1
ATOM 6129 O O . LEU B 1 383 ? -24.281 9.703 -7.039 1 94.19 383 LEU B O 1
ATOM 6133 N N . ARG B 1 384 ? -25.891 11.062 -7.754 1 94.31 384 ARG B N 1
ATOM 6134 C CA . ARG B 1 384 ? -26.781 10.727 -6.656 1 94.31 384 ARG B CA 1
ATOM 6135 C C . ARG B 1 384 ? -27.078 9.227 -6.625 1 94.31 384 ARG B C 1
ATOM 6137 O O . ARG B 1 384 ? -27.047 8.609 -5.559 1 94.31 384 ARG B O 1
ATOM 6144 N N . ASP B 1 385 ? -27.328 8.695 -7.73 1 94.25 385 ASP B N 1
ATOM 6145 C CA . ASP B 1 385 ? -27.688 7.277 -7.812 1 94.25 385 ASP B CA 1
ATOM 6146 C C . ASP B 1 385 ? -26.484 6.398 -7.449 1 94.25 385 ASP B C 1
ATOM 6148 O O . ASP B 1 385 ? -26.656 5.34 -6.84 1 94.25 385 ASP B O 1
ATOM 6152 N N . ARG B 1 386 ? -25.328 6.812 -7.816 1 92.44 386 ARG B N 1
ATOM 6153 C CA . ARG B 1 386 ? -24.125 6.074 -7.449 1 92.44 386 ARG B CA 1
ATOM 6154 C C . ARG B 1 386 ? -23.922 6.066 -5.938 1 92.44 386 ARG B C 1
ATOM 6156 O O . ARG B 1 386 ? -23.562 5.039 -5.359 1 92.44 386 ARG B O 1
ATOM 6163 N N . ILE B 1 387 ? -24.156 7.199 -5.344 1 94.25 387 ILE B N 1
ATOM 6164 C CA . ILE B 1 387 ? -24.062 7.301 -3.891 1 94.25 387 ILE B CA 1
ATOM 6165 C C . ILE B 1 387 ? -25.109 6.41 -3.242 1 94.25 387 ILE B C 1
ATOM 6167 O O . ILE B 1 387 ? -24.812 5.656 -2.312 1 94.25 387 ILE B O 1
ATOM 6171 N N . TYR B 1 388 ? -26.297 6.441 -3.811 1 93.69 388 TYR B N 1
ATOM 6172 C CA . TYR B 1 388 ? -27.422 5.656 -3.295 1 93.69 388 TYR B CA 1
ATOM 6173 C C . TYR B 1 388 ? -27.109 4.164 -3.361 1 93.69 388 TYR B C 1
ATOM 6175 O O . TYR B 1 388 ? -27.312 3.439 -2.383 1 93.69 388 TYR B O 1
ATOM 6183 N N . ALA B 1 389 ? -26.625 3.748 -4.453 1 92.06 389 ALA B N 1
ATOM 6184 C CA . ALA B 1 389 ? -26.312 2.34 -4.66 1 92.06 389 ALA B CA 1
ATOM 6185 C C . ALA B 1 389 ? -25.25 1.869 -3.668 1 92.06 389 ALA B C 1
ATOM 6187 O O . ALA B 1 389 ? -25.297 0.734 -3.189 1 92.06 389 ALA B O 1
ATOM 6188 N N . ALA B 1 390 ? -24.375 2.738 -3.348 1 90.88 390 ALA B N 1
ATOM 6189 C CA . ALA B 1 390 ? -23.25 2.377 -2.504 1 90.88 390 ALA B CA 1
ATOM 6190 C C . ALA B 1 390 ? -23.641 2.379 -1.028 1 90.88 390 ALA B C 1
ATOM 6192 O O . ALA B 1 390 ? -23.109 1.593 -0.24 1 90.88 390 ALA B O 1
ATOM 6193 N N . LEU B 1 391 ? -24.531 3.207 -0.598 1 92.75 391 LEU B N 1
ATOM 6194 C CA . LEU B 1 391 ? -24.734 3.451 0.824 1 92.75 391 LEU B CA 1
ATOM 6195 C C . LEU B 1 391 ? -26 2.736 1.313 1 92.75 391 LEU B C 1
ATOM 6197 O O . LEU B 1 391 ? -26.047 2.258 2.449 1 92.75 391 LEU B O 1
ATOM 6201 N N . HIS B 1 392 ? -26.953 2.613 0.445 1 92.94 392 HIS B N 1
ATOM 6202 C CA . HIS B 1 392 ? -28.25 2.127 0.874 1 92.94 392 HIS B CA 1
ATOM 6203 C C . HIS B 1 392 ? -28.203 0.645 1.228 1 92.94 392 HIS B C 1
ATOM 6205 O O . HIS B 1 392 ? -27.719 -0.168 0.443 1 92.94 392 HIS B O 1
ATOM 6211 N N . ARG B 1 393 ? -28.766 0.251 2.365 1 90.94 393 ARG B N 1
ATOM 6212 C CA . ARG B 1 393 ? -28.703 -1.127 2.84 1 90.94 393 ARG B CA 1
ATOM 6213 C C . ARG B 1 393 ? -30.094 -1.729 2.969 1 90.94 393 ARG B C 1
ATOM 6215 O O . ARG B 1 393 ? -30.25 -2.842 3.479 1 90.94 393 ARG B O 1
ATOM 6222 N N . GLY B 1 394 ? -31.094 -1.001 2.604 1 85.88 394 GLY B N 1
ATOM 6223 C CA . GLY B 1 394 ? -32.438 -1.535 2.605 1 85.88 394 GLY B CA 1
ATOM 6224 C C . GLY B 1 394 ? -32.719 -2.475 1.446 1 85.88 394 GLY B C 1
ATOM 6225 O O . GLY B 1 394 ? -31.922 -2.562 0.511 1 85.88 394 GLY B O 1
ATOM 6226 N N . SER B 1 395 ? -33.781 -3.23 1.539 1 86.81 395 SER B N 1
ATOM 6227 C CA . SER B 1 395 ? -34.094 -4.23 0.525 1 86.81 395 SER B CA 1
ATOM 6228 C C . SER B 1 395 ? -34.938 -3.623 -0.595 1 86.81 395 SER B C 1
ATOM 6230 O O . SER B 1 395 ? -35.219 -4.277 -1.607 1 86.81 395 SER B O 1
ATOM 6232 N N . ALA B 1 396 ? -35.438 -2.365 -0.409 1 81.69 396 ALA B N 1
ATOM 6233 C CA . ALA B 1 396 ? -36.188 -1.661 -1.438 1 81.69 396 ALA B CA 1
ATOM 6234 C C . ALA B 1 396 ? -35.406 -0.49 -2.006 1 81.69 396 ALA B C 1
ATOM 6236 O O . ALA B 1 396 ? -34.688 0.205 -1.269 1 81.69 396 ALA B O 1
ATOM 6237 N N . TRP B 1 397 ? -35.531 -0.335 -3.322 1 81.81 397 TRP B N 1
ATOM 6238 C CA . TRP B 1 397 ? -34.719 0.669 -3.98 1 81.81 397 TRP B CA 1
ATOM 6239 C C . TRP B 1 397 ? -35.562 1.713 -4.68 1 81.81 397 TRP B C 1
ATOM 6241 O O . TRP B 1 397 ? -36.625 1.39 -5.227 1 81.81 397 TRP B O 1
ATOM 6251 N N . GLN B 1 398 ? -35.188 3.08 -4.586 1 78.12 398 GLN B N 1
ATOM 6252 C CA . GLN B 1 398 ? -35.812 4.203 -5.277 1 78.12 398 GLN B CA 1
ATOM 6253 C C . GLN B 1 398 ? -34.781 5.023 -6.043 1 78.12 398 GLN B C 1
ATOM 6255 O O . GLN B 1 398 ? -34.125 5.906 -5.473 1 78.12 398 GLN B O 1
ATOM 6260 N N . TRP B 1 399 ? -34.719 4.824 -7.34 1 78.06 399 TRP B N 1
ATOM 6261 C CA . TRP B 1 399 ? -33.719 5.438 -8.18 1 78.06 399 TRP B CA 1
ATOM 6262 C C . TRP B 1 399 ? -34.219 6.75 -8.773 1 78.06 399 TRP B C 1
ATOM 6264 O O . TRP B 1 399 ? -35.406 6.93 -8.977 1 78.06 399 TRP B O 1
ATOM 6274 N N . ALA B 1 400 ? -33.312 7.711 -8.914 1 74.75 400 ALA B N 1
ATOM 6275 C CA . ALA B 1 400 ? -33.656 8.992 -9.531 1 74.75 400 ALA B CA 1
ATOM 6276 C C . ALA B 1 400 ? -33.625 8.891 -11.055 1 74.75 400 ALA B C 1
ATOM 6278 O O . ALA B 1 400 ? -34.406 9.555 -11.742 1 74.75 400 ALA B O 1
ATOM 6279 N N . SER B 1 401 ? -32.594 8.125 -11.57 1 69.94 401 SER B N 1
ATOM 6280 C CA . SER B 1 401 ? -32.5 8 -13.016 1 69.94 401 SER B CA 1
ATOM 6281 C C . SER B 1 401 ? -33.188 6.746 -13.516 1 69.94 401 SER B C 1
ATOM 6283 O O . SER B 1 401 ? -33.312 5.766 -12.781 1 69.94 401 SER B O 1
ATOM 6285 N N . ALA B 1 402 ? -33.781 6.816 -14.594 1 62.78 402 ALA B N 1
ATOM 6286 C CA . ALA B 1 402 ? -34.469 5.688 -15.219 1 62.78 402 ALA B CA 1
ATOM 6287 C C . ALA B 1 402 ? -33.5 4.551 -15.516 1 62.78 402 ALA B C 1
ATOM 6289 O O . ALA B 1 402 ? -33.906 3.383 -15.562 1 62.78 402 ALA B O 1
ATOM 6290 N N . SER B 1 403 ? -32.25 4.746 -15.922 1 56 403 SER B N 1
ATOM 6291 C CA . SER B 1 403 ? -31.297 3.748 -16.375 1 56 403 SER B CA 1
ATOM 6292 C C . SER B 1 403 ? -30.5 3.176 -15.211 1 56 403 SER B C 1
ATOM 6294 O O . SER B 1 403 ? -29.438 2.58 -15.414 1 56 403 SER B O 1
ATOM 6296 N N . ALA B 1 404 ? -30.984 3.209 -14.156 1 56.09 404 ALA B N 1
ATOM 6297 C CA . ALA B 1 404 ? -30.141 2.871 -13.016 1 56.09 404 ALA B CA 1
ATOM 6298 C C . ALA B 1 404 ? -29.875 1.37 -12.961 1 56.09 404 ALA B C 1
ATOM 6300 O O . ALA B 1 404 ? -30.766 0.561 -13.211 1 56.09 404 ALA B O 1
ATOM 6301 N N . PRO B 1 405 ? -28.547 0.934 -12.758 1 50.69 405 PRO B N 1
ATOM 6302 C CA . PRO B 1 405 ? -28.219 -0.492 -12.703 1 50.69 405 PRO B CA 1
ATOM 6303 C C . PRO B 1 405 ? -28.922 -1.219 -11.562 1 50.69 405 PRO B C 1
ATOM 6305 O O . PRO B 1 405 ? -29.219 -0.611 -10.539 1 50.69 405 PRO B O 1
ATOM 6308 N N . HIS B 1 406 ? -29.906 -1.903 -11.898 1 46.56 406 HIS B N 1
ATOM 6309 C CA . HIS B 1 406 ? -30.422 -2.779 -10.859 1 46.56 406 HIS B CA 1
ATOM 6310 C C . HIS B 1 406 ? -29.297 -3.498 -10.133 1 46.56 406 HIS B C 1
ATOM 6312 O O . HIS B 1 406 ? -28.391 -4.043 -10.766 1 46.56 406 HIS B O 1
ATOM 6318 N N . PRO B 1 407 ? -29.109 -3.271 -8.914 1 43.69 407 PRO B N 1
ATOM 6319 C CA . PRO B 1 407 ? -28.062 -3.967 -8.18 1 43.69 407 PRO B CA 1
ATOM 6320 C C . PRO B 1 407 ? -28.078 -5.477 -8.391 1 43.69 407 PRO B C 1
ATOM 6322 O O . PRO B 1 407 ? -29.141 -6.043 -8.703 1 43.69 407 PRO B O 1
#

Foldseek 3Di:
DPPPDPDPPPPPPPPPPPPPPPPPVVLPPQDADDPVRVVLLVPDDWQCDCVRPFFALVVLVVLLQVLVCVVPVFAEDEDEDDQKAFPCLQAVLLQHDPPDPCPHSLWWHHNDSTIGRHQAQSSVVLVVLLVLLPDPPRGQKYKYKGKTWGATQAFFAQQDDRIFIKIKIKIKHFADADDPVNQVVSLVSSCCRLPNPWDKDWDADDGRQFDRKIWIWTDDPRDTDTFWMKHKGDLVSSVVSNHDSVTMTMIMIMGGSLVSLCNQQVNRGSLLSVAPAPLSRVVRNHRHHDDDDDFDDKDKDKDKAKAAPPDDSSSLRVLLCVLQPPQCSQWNGKDWPDKAAPVRDDPVVCVQLQYDHRIIITIIMTIGTDRRDDDDPVNVQVSVLSSRVRGHDHPHDDGPDPPRPDD/DDPDPPDPPPPPPPPPPPPPPPCPVVLPPQDADDPVRVVLLQVDDWQCDCVRPFFALVVLVVLLQVLVCVVPVFAEDEDEDDQKAFPCLQAVLLQHDPPDPCPHSLWWHHNDSTIGRHQAQSSVVLVVLLVLLPDPPRGQKYKYKGKTWGATQAFFAQQDDRIFIKIKIKIKHFADADDPVNQVVSLVSSCCRLPNPWDKDWDADDGRQFDRKIWIWTDDPRDTDTFWMKHKGDLVSSVVSNHDSVGMTMIMIMGGSLVSLCNQQVNRGSLLSVAPAPLSRVVRNHRHHDDDDDFDDKDKDKDKAKAAPPDDSSSLRVLLCVLQPPQCSQWNGKDWPDKAAPVRDDPVVCVQLQYDHRIIITIIMTIGTDRRDDDDPVNVQVSVLSSRVRGHDHPHDDGPDPPRPDD

Sequence (814 aa):
MAPPAPPLEDPASPGAVFLPLQSENPSMSVRILSTDAVRYALSIRDLTDPSSGPHAMQRLVDDVLAALREAWRCDVRLQRRSPIVSVSDNYDRLRYPPDGAARDERYTRYVCDTALLRTQTSAMIPPLLRQLANTPPSPEDVLLACPGLVYRRDSIDRLHTGEPHQMDLWRVRRGAPLGVEALRHMVETVVRALLPGREWRVTPARHPYTTEGLQIDVHQGGEWVEIGECGLAHPELLAESGLDTARTSGLAMGLGMDRLLMLRKGLDDIRLLRAEDPRIHSQMLDLEPYHEVSCMPAVRRDLSLVLEGDATSEELGDMVRAALGPQAEVVEAVEVLSETPYEALPPAAVERLGISPGQKNVLLRVVLRALDRSLTHAECNELRDRIYAALHRGSAWQWASASAPHPMAPPAPPLEDPASPGAVFLPLQSENPSMSVRILSTDAVRYALSIRDLTDPSSGPHAMQRLVDDVLAALREAWRCDVRLQRRSPIVSVSDNYDRLRYPPDGAARDERYTRYVCDTALLRTQTSAMIPPLLRQLANTPPSPEDVLLACPGLVYRRDSIDRLHTGEPHQMDLWRVRRGAPLGVEALRHMVETVVRALLPGREWRVTPARHPYTTEGLQIDVHQGGEWVEIGECGLAHPELLAESGLDTARTSGLAMGLGMDRLLMLRKGLDDIRLLRAEDPRIHSQMLDLEPYHEVSCMPAVRRDLSLVLEGDATSEELGDMVRAALGPQAEVVEAVEVLSETPYEALPPAAVERLGISPGQKNVLLRVVLRALDRSLTHAECNELRDRIYAALHRGSAWQWASASAPHP

Organism: Cystobacter fuscus (strain ATCC 25194 / DSM 2262 / NBRC 100088 / M29) (NCBI:txid1242864)

InterPro domains:
  IPR002319 Phenylalanyl-tRNA synthetase [PF01409] (83-283)
  IPR005121 Ferrodoxin-fold anticodon-binding domain [PS51447] (294-400)
  IPR005121 Ferrodoxin-fold anticodon-binding domain [SM00896] (294-394)
  IPR006195 Aminoacyl-tRNA synthetase, class II [PS50862] (148-278)
  IPR036690 Ferrodoxin-fold anticodon-binding domain superfamily [G3DSA:3.30.70.380] (296-399)
  IPR036690 Ferrodoxin-fold anticodon-binding domain superfamily [SSF54991] (290-393)
  IPR045864 Class II Aminoacyl-tRNA synthetase/Biotinyl protein ligase (BPL) and lipoyl protein ligase (LPL) [G3DSA:3.30.930.10] (35-290)
  IPR045864 Class II Aminoacyl-tRNA synthetase/Biotinyl protein ligase (BPL) and lipoyl protein ligase (LPL) [SSF55681] (82-284)